Protein AF-A0A3D3KPY4-F1 (afdb_monomer_lite)

Radius of gyration: 39.37 Å; chains: 1; bounding box: 107×119×113 Å

Structure (mmCIF, N/CA/C/O backbone):
data_AF-A0A3D3KPY4-F1
#
_entry.id   AF-A0A3D3KPY4-F1
#
loop_
_atom_site.group_PDB
_atom_site.id
_atom_site.type_symbol
_atom_site.label_atom_id
_atom_site.label_alt_id
_atom_site.label_comp_id
_atom_site.label_asym_id
_atom_site.label_entity_id
_atom_site.label_seq_id
_atom_site.pdbx_PDB_ins_code
_atom_site.Cartn_x
_atom_site.Cartn_y
_atom_site.Cartn_z
_atom_site.occupancy
_atom_site.B_iso_or_equiv
_atom_site.auth_seq_id
_atom_site.auth_comp_id
_atom_site.auth_asym_id
_atom_site.auth_atom_id
_atom_site.pdbx_PDB_model_num
ATOM 1 N N . MET A 1 1 ? 27.416 -56.867 3.675 1.00 50.78 1 MET A N 1
ATOM 2 C CA . MET A 1 1 ? 26.760 -55.703 4.321 1.00 50.78 1 MET A CA 1
ATOM 3 C C . MET A 1 1 ? 26.335 -55.947 5.773 1.00 50.78 1 MET A C 1
ATOM 5 O O . MET A 1 1 ? 26.102 -54.966 6.462 1.00 50.78 1 MET A O 1
ATOM 9 N N . GLY A 1 2 ? 26.289 -57.195 6.271 1.00 56.84 2 GLY A N 1
ATOM 10 C CA . GLY A 1 2 ? 25.940 -57.495 7.674 1.00 56.84 2 GLY A CA 1
ATOM 11 C C . GLY A 1 2 ? 26.934 -57.011 8.744 1.00 56.84 2 GLY A C 1
ATOM 12 O O . GLY A 1 2 ? 26.552 -56.925 9.901 1.00 56.84 2 GLY A O 1
ATOM 13 N N . ASN A 1 3 ? 28.162 -56.627 8.363 1.00 61.09 3 ASN A N 1
ATOM 14 C CA . ASN A 1 3 ? 29.225 -56.202 9.293 1.00 61.09 3 ASN A CA 1
ATOM 15 C C . ASN A 1 3 ? 29.477 -54.677 9.312 1.00 61.09 3 ASN A C 1
ATOM 17 O O . ASN A 1 3 ? 30.457 -54.229 9.901 1.00 61.09 3 ASN A O 1
ATOM 21 N N . LEU A 1 4 ? 28.646 -53.869 8.639 1.00 66.38 4 LEU A N 1
ATOM 22 C CA . LEU A 1 4 ? 28.768 -52.403 8.629 1.00 66.38 4 LEU A CA 1
ATOM 23 C C . LEU A 1 4 ? 27.660 -51.794 9.497 1.00 66.38 4 LEU A C 1
ATOM 25 O O . LEU A 1 4 ? 26.483 -52.061 9.259 1.00 66.38 4 LEU A O 1
ATOM 29 N N . SER A 1 5 ? 28.025 -50.963 10.476 1.00 73.31 5 SER A N 1
ATOM 30 C CA . SER A 1 5 ? 27.090 -50.242 11.351 1.00 73.31 5 SER A CA 1
ATOM 31 C C . SER A 1 5 ? 27.294 -48.722 11.273 1.00 73.31 5 SER A C 1
ATOM 33 O O . SER A 1 5 ? 28.381 -48.237 10.945 1.00 73.31 5 SER A O 1
ATOM 35 N N . GLY A 1 6 ? 26.219 -47.969 11.538 1.00 79.56 6 GLY A N 1
ATOM 36 C CA . GLY A 1 6 ? 26.212 -46.501 11.564 1.00 79.56 6 GLY A CA 1
ATOM 37 C C . GLY A 1 6 ? 26.577 -45.845 10.226 1.00 79.56 6 GLY A C 1
ATOM 38 O O . GLY A 1 6 ? 26.219 -46.340 9.158 1.00 79.56 6 GLY A O 1
ATOM 39 N N . VAL A 1 7 ? 27.351 -44.759 10.289 1.00 80.38 7 VAL A N 1
ATOM 40 C CA . VAL A 1 7 ? 27.726 -43.899 9.147 1.00 80.38 7 VAL A CA 1
ATOM 41 C C . VAL A 1 7 ? 28.327 -44.683 7.974 1.00 80.38 7 VAL A C 1
ATOM 43 O O . VAL A 1 7 ? 28.003 -44.422 6.820 1.00 80.38 7 VAL A O 1
ATOM 46 N N . LYS A 1 8 ? 29.147 -45.710 8.246 1.00 82.38 8 LYS A N 1
ATOM 47 C CA . LYS A 1 8 ? 29.766 -46.533 7.189 1.00 82.38 8 LYS A CA 1
ATOM 48 C C . LYS A 1 8 ? 28.735 -47.318 6.377 1.00 82.38 8 LYS A C 1
ATOM 50 O O . LYS A 1 8 ? 28.946 -47.564 5.191 1.00 82.38 8 LYS A O 1
ATOM 55 N N . LYS A 1 9 ? 27.635 -47.734 7.011 1.00 84.38 9 LYS A N 1
ATOM 56 C CA . LYS A 1 9 ? 26.520 -48.398 6.332 1.00 84.38 9 LYS A CA 1
ATOM 57 C C . LYS A 1 9 ? 25.753 -47.395 5.476 1.00 84.38 9 LYS A C 1
ATOM 59 O O . LYS A 1 9 ? 25.449 -47.716 4.333 1.00 84.38 9 LYS A O 1
ATOM 64 N N . ASP A 1 10 ? 25.504 -46.193 5.984 1.00 83.56 10 ASP A N 1
ATOM 65 C CA . ASP A 1 10 ? 24.803 -45.143 5.238 1.00 83.56 10 ASP A CA 1
ATOM 66 C C . ASP A 1 10 ? 25.593 -44.686 4.009 1.00 83.56 10 ASP A C 1
ATOM 68 O O . ASP A 1 10 ? 25.024 -44.543 2.925 1.00 83.56 10 ASP A O 1
ATOM 72 N N . ASP A 1 11 ? 26.911 -44.532 4.132 1.00 86.06 11 ASP A N 1
ATOM 73 C CA . ASP A 1 11 ? 27.778 -44.196 3.002 1.00 86.06 11 ASP A CA 1
ATOM 74 C C . ASP A 1 11 ? 27.837 -45.332 1.977 1.00 86.06 11 ASP A C 1
ATOM 76 O O . ASP A 1 11 ? 27.715 -45.080 0.776 1.00 86.06 11 ASP A O 1
ATOM 80 N N . ALA A 1 12 ? 27.922 -46.588 2.428 1.00 86.44 12 ALA A N 1
ATOM 81 C CA . ALA A 1 12 ? 27.832 -47.746 1.542 1.00 86.44 12 ALA A CA 1
ATOM 82 C C . ALA A 1 12 ? 26.468 -47.816 0.829 1.00 86.44 12 ALA A C 1
ATOM 84 O O . ALA A 1 12 ? 26.412 -48.102 -0.365 1.00 86.44 12 ALA A O 1
ATOM 85 N N . ILE A 1 13 ? 25.365 -47.500 1.516 1.00 87.69 13 ILE A N 1
ATOM 86 C CA . ILE A 1 13 ? 24.021 -47.426 0.923 1.00 87.69 13 ILE A CA 1
ATOM 87 C C . ILE A 1 13 ? 23.951 -46.309 -0.125 1.00 87.69 13 ILE A C 1
ATOM 89 O O . ILE A 1 13 ? 23.432 -46.542 -1.218 1.00 87.69 13 ILE A O 1
ATOM 93 N N . LYS A 1 14 ? 24.497 -45.117 0.157 1.00 87.56 14 LYS A N 1
ATOM 94 C CA . LYS A 1 14 ? 24.577 -44.017 -0.820 1.00 87.56 14 LYS A CA 1
ATOM 95 C C . LYS A 1 14 ? 25.381 -44.433 -2.051 1.00 87.56 14 LYS A C 1
ATOM 97 O O . LYS A 1 14 ? 24.910 -44.240 -3.169 1.00 87.56 14 LYS A O 1
ATOM 102 N N . GLN A 1 15 ? 26.550 -45.047 -1.862 1.00 86.25 15 GLN A N 1
ATOM 103 C CA . GLN A 1 15 ? 27.388 -45.549 -2.957 1.00 86.25 15 GLN A CA 1
ATOM 104 C C . GLN A 1 15 ? 26.656 -46.597 -3.798 1.00 86.25 15 GLN A C 1
ATOM 106 O O . GLN A 1 15 ? 26.613 -46.479 -5.020 1.00 86.25 15 GLN A O 1
ATOM 111 N N . ILE A 1 16 ? 26.018 -47.581 -3.157 1.00 89.38 16 ILE A N 1
ATOM 112 C CA . ILE A 1 16 ? 25.220 -48.602 -3.845 1.00 89.38 16 ILE A CA 1
ATOM 113 C C . ILE A 1 16 ? 24.076 -47.958 -4.622 1.00 89.38 16 ILE A C 1
ATOM 115 O O . ILE A 1 16 ? 23.809 -48.379 -5.742 1.00 89.38 16 ILE A O 1
ATOM 119 N N . LYS A 1 17 ? 23.420 -46.928 -4.077 1.00 88.88 17 LYS A N 1
ATOM 120 C CA . LYS A 1 17 ? 22.360 -46.201 -4.782 1.00 88.88 17 LYS A CA 1
ATOM 121 C C . LYS A 1 17 ? 22.884 -45.572 -6.077 1.00 88.88 17 LYS A C 1
ATOM 123 O O . LYS A 1 17 ? 22.259 -45.763 -7.114 1.00 88.88 17 LYS A O 1
ATOM 128 N N . TYR A 1 18 ? 24.040 -44.903 -6.047 1.00 85.56 18 TYR A N 1
ATOM 129 C CA . TYR A 1 18 ? 24.665 -44.349 -7.257 1.00 85.56 18 TYR A CA 1
ATOM 130 C C . TYR A 1 18 ? 25.066 -45.439 -8.259 1.00 85.56 18 TYR A C 1
ATOM 132 O O . TYR A 1 18 ? 24.724 -45.347 -9.435 1.00 85.56 18 TYR A O 1
ATOM 140 N N . LEU A 1 19 ? 25.730 -46.502 -7.797 1.00 86.81 19 LEU A N 1
ATOM 141 C CA . LEU A 1 19 ? 26.152 -47.617 -8.652 1.00 86.81 19 LEU A CA 1
ATOM 142 C C . LEU A 1 19 ? 24.960 -48.356 -9.272 1.00 86.81 19 LEU A C 1
ATOM 144 O O . LEU A 1 19 ? 25.022 -48.773 -10.426 1.00 86.81 19 LEU A O 1
ATOM 148 N N . LYS A 1 20 ? 23.861 -48.498 -8.525 1.00 89.06 20 LYS A N 1
ATOM 149 C CA . LYS A 1 20 ? 22.618 -49.100 -9.007 1.00 89.06 20 LYS A CA 1
ATOM 150 C C . LYS A 1 20 ? 21.984 -48.247 -10.103 1.00 89.06 20 LYS A C 1
ATOM 152 O O . LYS A 1 20 ? 21.633 -48.801 -11.134 1.00 89.06 20 LYS A O 1
ATOM 157 N N . VAL A 1 21 ? 21.927 -46.925 -9.927 1.00 88.94 21 VAL A N 1
ATOM 158 C CA . VAL A 1 21 ? 21.431 -45.997 -10.959 1.00 88.94 21 VAL A CA 1
ATOM 159 C C . VAL A 1 21 ? 22.295 -46.056 -12.224 1.00 88.94 21 VAL A C 1
ATOM 161 O O . VAL A 1 21 ? 21.749 -46.107 -13.323 1.00 88.94 21 VAL A O 1
ATOM 164 N N . LEU A 1 22 ? 23.626 -46.116 -12.100 1.00 87.94 22 LEU A N 1
ATOM 165 C CA . LEU A 1 22 ? 24.526 -46.284 -13.254 1.00 87.94 22 LEU A CA 1
ATOM 166 C C . LEU A 1 22 ? 24.280 -47.616 -13.978 1.00 87.94 22 LEU A C 1
ATOM 168 O O . LEU A 1 22 ? 24.180 -47.654 -15.200 1.00 87.94 22 LEU A O 1
ATOM 172 N N . LYS A 1 23 ? 24.105 -48.704 -13.219 1.00 87.31 23 LYS A N 1
ATOM 173 C CA . LYS A 1 23 ? 23.805 -50.026 -13.780 1.00 87.31 23 LYS A CA 1
ATOM 174 C C . LYS A 1 23 ? 22.441 -50.071 -14.478 1.00 87.31 23 LYS A C 1
ATOM 176 O O . LYS A 1 23 ? 22.338 -50.665 -15.543 1.00 87.31 23 LYS A O 1
ATOM 181 N N . GLU A 1 24 ? 21.409 -49.470 -13.885 1.00 91.94 24 GLU A N 1
ATOM 182 C CA . GLU A 1 24 ? 20.047 -49.420 -14.440 1.00 91.94 24 GLU A CA 1
ATOM 183 C C . GLU A 1 24 ? 19.949 -48.516 -15.676 1.00 91.94 24 GLU A C 1
ATOM 185 O O . GLU A 1 24 ? 19.196 -48.824 -16.593 1.00 91.94 24 GLU A O 1
ATOM 190 N N . SER A 1 25 ? 20.722 -47.427 -15.723 1.00 87.19 25 SER A N 1
ATOM 191 C CA . SER A 1 25 ? 20.768 -46.511 -16.873 1.00 87.19 25 SER A CA 1
ATOM 192 C C . SER A 1 25 ? 21.656 -46.995 -18.023 1.00 87.19 25 SER A C 1
ATOM 194 O O . SER A 1 25 ? 21.570 -46.444 -19.116 1.00 87.19 25 SER A O 1
ATOM 196 N N . GLY A 1 26 ? 22.498 -48.012 -17.803 1.00 88.75 26 GLY A N 1
ATOM 197 C CA . GLY A 1 26 ? 23.420 -48.534 -18.817 1.00 88.75 26 GLY A CA 1
ATOM 198 C C . GLY A 1 26 ? 24.571 -47.584 -19.175 1.00 88.75 26 GLY A C 1
ATOM 199 O O . GLY A 1 26 ? 25.239 -47.809 -20.179 1.00 88.75 26 GLY A O 1
ATOM 200 N N . ILE A 1 27 ? 24.805 -46.537 -18.376 1.00 86.62 27 ILE A N 1
ATOM 201 C CA . ILE A 1 27 ? 25.825 -45.508 -18.622 1.00 86.62 27 ILE A CA 1
ATOM 202 C C . ILE A 1 27 ? 27.117 -45.898 -17.900 1.00 86.62 27 ILE A C 1
ATOM 204 O O . ILE A 1 27 ? 27.105 -46.238 -16.711 1.00 86.62 27 ILE A O 1
ATOM 208 N N . THR A 1 28 ? 28.255 -45.829 -18.590 1.00 84.19 28 THR A N 1
ATOM 209 C CA . THR A 1 28 ? 29.552 -46.083 -17.950 1.00 84.19 28 THR A CA 1
ATOM 210 C C . THR A 1 28 ? 29.951 -44.922 -17.022 1.00 84.19 28 THR A C 1
ATOM 212 O O . THR A 1 28 ? 29.593 -43.770 -17.269 1.00 84.19 28 THR A O 1
ATOM 215 N N . PRO A 1 29 ? 30.743 -45.152 -15.954 1.00 79.94 29 PRO A N 1
ATOM 216 C CA . PRO A 1 29 ? 31.207 -44.064 -15.085 1.00 79.94 29 PRO A CA 1
ATOM 217 C C . PRO A 1 29 ? 31.984 -42.967 -15.829 1.00 79.94 29 PRO A C 1
ATOM 219 O O . PRO A 1 29 ? 31.914 -41.800 -15.450 1.00 79.94 29 PRO A O 1
ATOM 222 N N . ALA A 1 30 ? 32.706 -43.330 -16.894 1.00 80.62 30 ALA A N 1
ATOM 223 C CA . ALA A 1 30 ? 33.403 -42.368 -17.738 1.00 80.62 30 ALA A CA 1
ATOM 224 C C . ALA A 1 30 ? 32.407 -41.437 -18.444 1.00 80.62 30 ALA A C 1
ATOM 226 O O . ALA A 1 30 ? 32.549 -40.222 -18.356 1.00 80.62 30 ALA A O 1
ATOM 227 N N . GLU A 1 31 ? 31.358 -41.980 -19.058 1.00 80.38 31 GLU A N 1
ATOM 228 C CA . GLU A 1 31 ? 30.311 -41.186 -19.718 1.00 80.38 31 GLU A CA 1
ATOM 229 C C . GLU A 1 31 ? 29.496 -40.339 -18.730 1.00 80.38 31 GLU A C 1
ATOM 231 O O . GLU A 1 31 ? 29.083 -39.233 -19.063 1.00 80.38 31 GLU A O 1
ATOM 236 N N . ALA A 1 32 ? 29.285 -40.825 -17.503 1.00 78.12 32 ALA A N 1
ATOM 237 C CA . ALA A 1 32 ? 28.490 -40.118 -16.499 1.00 78.12 32 ALA A CA 1
ATOM 238 C C . ALA A 1 32 ? 29.216 -38.915 -15.868 1.00 78.12 32 ALA A C 1
ATOM 240 O O . ALA A 1 32 ? 28.572 -37.926 -15.513 1.00 78.12 32 ALA A O 1
ATOM 241 N N . TYR A 1 33 ? 30.539 -39.001 -15.683 1.00 80.25 33 TYR A N 1
ATOM 242 C CA . TYR A 1 33 ? 31.307 -38.021 -14.901 1.00 80.25 33 TYR A CA 1
ATOM 243 C C . TYR A 1 33 ? 32.372 -37.260 -15.695 1.00 80.25 33 TYR A C 1
ATOM 245 O O . TYR A 1 33 ? 32.987 -36.343 -15.146 1.00 80.25 33 TYR A O 1
ATOM 253 N N . THR A 1 34 ? 32.599 -37.598 -16.968 1.00 82.88 34 THR A N 1
ATOM 254 C CA . THR A 1 34 ? 33.499 -36.841 -17.849 1.00 82.88 34 THR A CA 1
ATOM 255 C C . THR A 1 34 ? 32.706 -36.106 -18.923 1.00 82.88 34 THR A C 1
ATOM 257 O O . THR A 1 34 ? 31.757 -36.636 -19.490 1.00 82.88 34 THR A O 1
ATOM 260 N N . ILE A 1 35 ? 33.083 -34.855 -19.189 1.00 82.44 35 ILE A N 1
ATOM 261 C CA . ILE A 1 35 ? 32.440 -34.014 -20.201 1.00 82.44 35 ILE A CA 1
ATOM 262 C C . ILE A 1 35 ? 33.468 -33.760 -21.295 1.00 82.44 35 ILE A C 1
ATOM 264 O O . ILE A 1 35 ? 34.447 -33.054 -21.066 1.00 82.44 35 ILE A O 1
ATOM 268 N N . GLN A 1 36 ? 33.242 -34.339 -22.474 1.00 83.62 36 GLN A N 1
ATOM 269 C CA . GLN A 1 36 ? 34.074 -34.086 -23.655 1.00 83.62 36 GLN A CA 1
ATOM 270 C C . GLN A 1 36 ? 33.631 -32.822 -24.404 1.00 83.62 36 GLN A C 1
ATOM 272 O O . GLN A 1 36 ? 34.466 -32.055 -24.872 1.00 83.62 36 GLN A O 1
ATOM 277 N N . TYR A 1 37 ? 32.320 -32.572 -24.471 1.00 86.69 37 TYR A N 1
ATOM 278 C CA . TYR A 1 37 ? 31.736 -31.419 -25.157 1.00 86.69 37 TYR A CA 1
ATOM 279 C C . TYR A 1 37 ? 30.902 -30.594 -24.179 1.00 86.69 37 TYR A C 1
ATOM 281 O O . TYR A 1 37 ? 29.926 -31.086 -23.612 1.00 86.69 37 TYR A O 1
ATOM 289 N N . LEU A 1 38 ? 31.282 -29.331 -23.980 1.00 88.62 38 LEU A N 1
ATOM 290 C CA . LEU A 1 38 ? 30.554 -28.406 -23.115 1.00 88.62 38 LEU A CA 1
ATOM 291 C C . LEU A 1 38 ? 29.446 -27.695 -23.918 1.00 88.62 38 LEU A C 1
ATOM 293 O O . LEU A 1 38 ? 29.766 -26.918 -24.821 1.00 88.62 38 LEU A O 1
ATOM 297 N N . PRO A 1 39 ? 28.154 -27.909 -23.609 1.00 90.12 39 PRO A N 1
ATOM 298 C CA . PRO A 1 39 ? 27.071 -27.217 -24.300 1.00 90.12 39 PRO A CA 1
ATOM 299 C C . PRO A 1 39 ? 27.064 -25.723 -23.955 1.00 90.12 39 PRO A C 1
ATOM 301 O O . PRO A 1 39 ? 27.183 -25.345 -22.790 1.00 90.12 39 PRO A O 1
ATOM 304 N N . VAL A 1 40 ? 26.867 -24.870 -24.965 1.00 90.50 40 VAL A N 1
ATOM 305 C CA . VAL A 1 40 ? 26.753 -23.414 -24.793 1.00 90.50 40 VAL A CA 1
ATOM 306 C C . VAL A 1 40 ? 25.292 -22.994 -24.930 1.00 90.50 40 VAL A C 1
ATOM 308 O O . VAL A 1 40 ? 24.673 -23.203 -25.971 1.00 90.50 40 VAL A O 1
ATOM 311 N N . ILE A 1 41 ? 24.732 -22.364 -23.893 1.00 90.44 41 ILE A N 1
ATOM 312 C CA . ILE A 1 41 ? 23.328 -21.920 -23.917 1.00 90.44 41 ILE A CA 1
ATOM 313 C C . ILE A 1 41 ? 23.082 -20.829 -24.987 1.00 90.44 41 ILE A C 1
ATOM 315 O O . ILE A 1 41 ? 23.979 -20.014 -25.252 1.00 90.44 41 ILE A O 1
ATOM 319 N N . PRO A 1 42 ? 21.873 -20.757 -25.585 1.00 90.69 42 PRO A N 1
ATOM 320 C CA . PRO A 1 42 ? 21.553 -19.748 -26.593 1.00 90.69 42 PRO A CA 1
ATOM 321 C C . PRO A 1 42 ? 21.745 -18.305 -26.090 1.00 90.69 42 PRO A C 1
ATOM 323 O O . PRO A 1 42 ? 21.438 -18.023 -24.927 1.00 90.69 42 PRO A O 1
ATOM 326 N N . PRO A 1 43 ? 22.174 -17.360 -26.955 1.00 85.81 43 PRO A N 1
ATOM 327 C CA . PRO A 1 43 ? 22.393 -15.957 -26.585 1.00 85.81 43 PRO A CA 1
ATOM 328 C C . PRO A 1 43 ? 21.196 -15.263 -25.918 1.00 85.81 43 PRO A C 1
ATOM 330 O O . PRO A 1 43 ? 21.402 -14.390 -25.081 1.00 85.81 43 PRO A O 1
ATOM 333 N N . LEU A 1 44 ? 19.960 -15.682 -26.219 1.00 82.94 44 LEU A N 1
ATOM 334 C CA . LEU A 1 44 ? 18.734 -15.147 -25.608 1.00 82.94 44 LEU A CA 1
ATOM 335 C C . LEU A 1 44 ? 18.729 -15.258 -24.071 1.00 82.94 44 LEU A C 1
ATOM 337 O O . LEU A 1 44 ? 18.192 -14.389 -23.390 1.00 82.94 44 LEU A O 1
ATOM 341 N N . PHE A 1 45 ? 19.360 -16.299 -23.520 1.00 80.94 45 PHE A N 1
ATOM 342 C CA . PHE A 1 45 ? 19.463 -16.530 -22.073 1.00 80.94 45 PHE A CA 1
ATOM 343 C C . PHE A 1 45 ? 20.726 -15.919 -21.449 1.00 80.94 45 PHE A C 1
ATOM 345 O O . PHE A 1 45 ? 20.878 -15.919 -20.229 1.00 80.94 45 PHE A O 1
ATOM 352 N N . ARG A 1 46 ? 21.627 -15.378 -22.276 1.00 84.25 46 ARG A N 1
ATOM 353 C CA . ARG A 1 46 ? 22.855 -14.676 -21.872 1.00 84.25 46 ARG A CA 1
ATOM 354 C C . ARG A 1 46 ? 23.027 -13.368 -22.666 1.00 84.25 46 ARG A C 1
ATOM 356 O O . ARG A 1 46 ? 24.062 -13.171 -23.309 1.00 84.25 46 ARG A O 1
ATOM 363 N N . PRO A 1 47 ? 22.019 -12.478 -22.660 1.00 80.75 47 PRO A N 1
ATOM 364 C CA . PRO A 1 47 ? 22.028 -11.289 -23.498 1.00 80.75 47 PRO A CA 1
ATOM 365 C C . PRO A 1 47 ? 23.164 -10.342 -23.102 1.00 80.75 47 PRO A C 1
ATOM 367 O O . PRO A 1 47 ? 23.536 -10.228 -21.931 1.00 80.75 47 PRO A O 1
ATOM 370 N N . ILE A 1 48 ? 23.717 -9.666 -24.104 1.00 83.12 48 ILE A N 1
ATOM 371 C CA . ILE A 1 48 ? 24.690 -8.593 -23.928 1.00 83.12 48 ILE A CA 1
ATOM 372 C C . ILE A 1 48 ? 23.946 -7.303 -24.223 1.00 83.12 48 ILE A C 1
ATOM 374 O O . ILE A 1 48 ? 23.455 -7.111 -25.334 1.00 83.12 48 ILE A O 1
ATOM 378 N N . TYR A 1 49 ? 23.843 -6.442 -23.217 1.00 79.75 49 TYR A N 1
ATOM 379 C CA . TYR A 1 49 ? 23.170 -5.163 -23.370 1.00 79.75 49 TYR A CA 1
ATOM 380 C C . TYR A 1 49 ? 24.219 -4.074 -23.565 1.00 79.75 49 TYR A C 1
ATOM 382 O O . TYR A 1 49 ? 25.123 -3.953 -22.733 1.00 79.75 49 TYR A O 1
ATOM 390 N N . PRO A 1 50 ? 24.137 -3.267 -24.629 1.00 78.69 50 PRO A N 1
ATOM 391 C CA . PRO A 1 50 ? 24.927 -2.051 -24.686 1.00 78.69 50 PRO A CA 1
ATOM 392 C C . PRO A 1 50 ? 24.469 -1.140 -23.541 1.00 78.69 50 PRO A C 1
ATOM 394 O O . PRO A 1 50 ? 23.278 -0.861 -23.396 1.00 78.69 50 PRO A O 1
ATOM 397 N N . THR A 1 51 ? 25.400 -0.700 -22.695 1.00 63.41 51 THR A N 1
ATOM 398 C CA . THR A 1 51 ? 25.115 0.414 -21.782 1.00 63.41 51 THR A CA 1
ATOM 399 C C . THR A 1 51 ? 25.069 1.679 -22.644 1.00 63.41 51 THR A C 1
ATOM 401 O O . THR A 1 51 ? 25.709 1.718 -23.690 1.00 63.41 51 THR A O 1
ATOM 404 N N . GLY A 1 52 ? 24.291 2.697 -22.267 1.00 54.91 52 GLY A N 1
ATOM 405 C CA . GLY A 1 52 ? 23.982 3.863 -23.119 1.00 54.91 52 GLY A CA 1
ATOM 406 C C . GLY A 1 52 ? 25.174 4.658 -23.691 1.00 54.91 52 GLY A C 1
ATOM 407 O O . GLY A 1 52 ? 24.958 5.508 -24.562 1.00 54.91 52 GLY A O 1
ATOM 408 N N . ASP A 1 53 ? 26.401 4.359 -23.256 1.00 51.78 53 ASP A N 1
ATOM 409 C CA . ASP A 1 53 ? 27.659 4.778 -23.867 1.00 51.78 53 ASP A CA 1
ATOM 410 C C . ASP A 1 53 ? 28.273 3.605 -24.644 1.00 51.78 53 ASP A C 1
ATOM 412 O O . ASP A 1 53 ? 28.599 2.568 -24.064 1.00 51.78 53 ASP A O 1
ATOM 416 N N . ASN A 1 54 ? 28.481 3.784 -25.954 1.00 53.75 54 ASN A N 1
ATOM 417 C CA . ASN A 1 54 ? 29.007 2.781 -26.900 1.00 53.75 54 ASN A CA 1
ATOM 418 C C . ASN A 1 54 ? 30.354 2.128 -26.502 1.00 53.75 54 ASN A C 1
ATOM 420 O O . ASN A 1 54 ? 30.835 1.251 -27.215 1.00 53.75 54 ASN A O 1
ATOM 424 N N . SER A 1 55 ? 30.980 2.547 -25.403 1.00 59.69 55 SER A N 1
ATOM 425 C CA . SER A 1 55 ? 32.224 1.993 -24.872 1.00 59.69 55 SER A CA 1
ATOM 426 C C . SER A 1 55 ? 32.030 0.838 -23.881 1.00 59.69 55 SER A C 1
ATOM 428 O O . SER A 1 55 ? 32.927 0.006 -23.774 1.00 59.69 55 SER A O 1
ATOM 430 N N . ASN A 1 56 ? 30.888 0.736 -23.183 1.00 61.25 56 ASN A N 1
ATOM 431 C CA . ASN A 1 56 ? 30.697 -0.252 -22.114 1.00 61.25 56 ASN A CA 1
ATOM 432 C C . ASN A 1 56 ? 29.503 -1.178 -22.383 1.00 61.25 56 ASN A C 1
ATOM 434 O O . ASN A 1 56 ? 28.339 -0.794 -22.276 1.00 61.25 56 ASN A O 1
ATOM 438 N N . MET A 1 57 ? 29.783 -2.450 -22.668 1.00 76.62 57 MET A N 1
ATOM 439 C CA . MET A 1 57 ? 28.764 -3.497 -22.772 1.00 76.62 57 MET A CA 1
ATOM 440 C C . MET A 1 57 ? 28.523 -4.143 -21.407 1.00 76.62 57 MET A C 1
ATOM 442 O O . MET A 1 57 ? 29.459 -4.612 -20.758 1.00 76.62 57 MET A O 1
ATOM 446 N N . ARG A 1 58 ? 27.260 -4.223 -20.981 1.00 76.62 58 ARG A N 1
ATOM 447 C CA . ARG A 1 58 ? 26.864 -5.038 -19.834 1.00 76.62 58 ARG A CA 1
ATOM 448 C C . ARG A 1 58 ? 26.741 -6.485 -20.296 1.00 76.62 58 ARG A C 1
ATOM 450 O O . ARG A 1 58 ? 25.746 -6.900 -20.888 1.00 76.62 58 ARG A O 1
ATOM 457 N N . VAL A 1 59 ? 27.800 -7.237 -20.038 1.00 81.69 59 VAL A N 1
ATOM 458 C CA . VAL A 1 59 ? 27.908 -8.662 -20.346 1.00 81.69 59 VAL A CA 1
ATOM 459 C C . VAL A 1 59 ? 27.467 -9.455 -19.118 1.00 81.69 59 VAL A C 1
ATOM 461 O O . VAL A 1 59 ? 27.984 -9.225 -18.028 1.00 81.69 59 VAL A O 1
ATOM 464 N N . GLY A 1 60 ? 26.511 -10.374 -19.279 1.00 80.62 60 GLY A N 1
ATOM 465 C CA . GLY A 1 60 ? 26.088 -11.251 -18.182 1.00 80.62 60 GLY A CA 1
ATOM 466 C C . GLY A 1 60 ? 27.223 -12.143 -17.659 1.00 80.62 60 GLY A C 1
ATOM 467 O O . GLY A 1 60 ? 28.079 -12.574 -18.430 1.00 80.62 60 GLY A O 1
ATOM 468 N N . ASP A 1 61 ? 27.201 -12.462 -16.366 1.00 85.69 61 ASP A N 1
ATOM 469 C CA . ASP A 1 61 ? 28.257 -13.218 -15.669 1.00 85.69 61 ASP A CA 1
ATOM 470 C C . ASP A 1 61 ? 28.619 -14.543 -16.356 1.00 85.69 61 ASP A C 1
ATOM 472 O O . ASP A 1 61 ? 29.793 -14.858 -16.544 1.00 85.69 61 ASP A O 1
ATOM 476 N N . ILE A 1 62 ? 27.607 -15.268 -16.837 1.00 88.88 62 ILE A N 1
ATOM 477 C CA . ILE A 1 62 ? 27.764 -16.539 -17.555 1.00 88.88 62 ILE A CA 1
ATOM 478 C C . ILE A 1 62 ? 28.609 -16.374 -18.833 1.00 88.88 62 ILE A C 1
ATOM 480 O O . ILE A 1 62 ? 29.415 -17.245 -19.148 1.00 88.88 62 ILE A O 1
ATOM 484 N N . ASN A 1 63 ? 28.479 -15.259 -19.564 1.00 90.31 63 ASN A N 1
ATOM 485 C CA . ASN A 1 63 ? 29.308 -15.000 -20.751 1.00 90.31 63 ASN A CA 1
ATOM 486 C C . ASN A 1 63 ? 30.786 -14.807 -20.375 1.00 90.31 63 ASN A C 1
ATOM 488 O O . ASN A 1 63 ? 31.662 -15.251 -21.115 1.00 90.31 63 ASN A O 1
ATOM 492 N N . ASN A 1 64 ? 31.070 -14.171 -19.233 1.00 88.50 64 ASN A N 1
ATOM 493 C CA . ASN A 1 64 ? 32.442 -13.997 -18.752 1.00 88.50 64 ASN A CA 1
ATOM 494 C C . ASN A 1 64 ? 33.060 -15.339 -18.331 1.00 88.50 64 ASN A C 1
ATOM 496 O O . ASN A 1 64 ? 34.229 -15.586 -18.620 1.00 88.50 64 ASN A O 1
ATOM 500 N N . LEU A 1 65 ? 32.269 -16.226 -17.722 1.00 89.94 65 LEU A N 1
ATOM 501 C CA . LEU A 1 65 ? 32.700 -17.581 -17.367 1.00 89.94 65 LEU A CA 1
ATOM 502 C C . LEU A 1 65 ? 32.934 -18.454 -18.609 1.00 89.94 65 LEU A C 1
ATOM 504 O O . LEU A 1 65 ? 33.964 -19.117 -18.698 1.00 89.94 65 LEU A O 1
ATOM 508 N N . TYR A 1 66 ? 32.053 -18.395 -19.615 1.00 92.06 66 TYR A N 1
ATOM 509 C CA . TYR A 1 66 ? 32.303 -19.059 -20.902 1.00 92.06 66 TYR A CA 1
ATOM 510 C C . TYR A 1 66 ? 33.585 -18.556 -21.562 1.00 92.06 66 TYR A C 1
ATOM 512 O O . TYR A 1 66 ? 34.376 -19.362 -22.043 1.00 92.06 66 TYR A O 1
ATOM 520 N N . LYS A 1 67 ? 33.822 -17.239 -21.550 1.00 89.38 67 LYS A N 1
ATOM 521 C CA . LYS A 1 67 ? 35.056 -16.651 -22.080 1.00 89.38 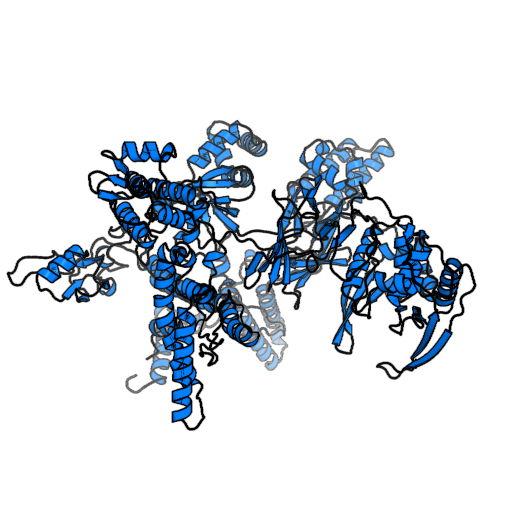67 LYS A CA 1
ATOM 522 C C . LYS A 1 67 ? 36.295 -17.218 -21.382 1.00 89.38 67 LYS A C 1
ATOM 524 O O . LYS A 1 67 ? 37.260 -17.534 -22.063 1.00 89.38 67 LYS A O 1
ATOM 529 N N . GLN A 1 68 ? 36.272 -17.369 -20.056 1.00 87.31 68 GLN A N 1
ATOM 530 C CA . GLN A 1 68 ? 37.388 -17.971 -19.314 1.00 87.31 68 GLN A CA 1
ATOM 531 C C . GLN A 1 68 ? 37.635 -19.421 -19.738 1.00 87.31 68 GLN A C 1
ATOM 533 O O . GLN A 1 68 ? 38.768 -19.769 -20.047 1.00 87.31 68 GLN A O 1
ATOM 538 N N . VAL A 1 69 ? 36.583 -20.243 -19.818 1.00 90.12 69 VAL A N 1
ATOM 539 C CA . VAL A 1 69 ? 36.707 -21.644 -20.255 1.00 90.12 69 VAL A CA 1
ATOM 540 C C . VAL A 1 69 ? 37.292 -21.736 -21.665 1.00 90.12 69 VAL A C 1
ATOM 542 O O . VAL A 1 69 ? 38.194 -22.535 -21.893 1.00 90.12 69 VAL A O 1
ATOM 545 N N . ILE A 1 70 ? 36.818 -20.901 -22.596 1.00 90.38 70 ILE A N 1
ATOM 546 C CA . ILE A 1 70 ? 37.305 -20.883 -23.982 1.00 90.38 70 ILE A CA 1
ATOM 547 C C . ILE A 1 70 ? 38.787 -20.501 -24.033 1.00 90.38 70 ILE A C 1
ATOM 549 O O . ILE A 1 70 ? 39.562 -21.219 -24.652 1.00 90.38 70 ILE A O 1
ATOM 553 N N . LEU A 1 71 ? 39.194 -19.433 -23.338 1.00 87.44 71 LEU A N 1
ATOM 554 C CA . LEU A 1 71 ? 40.587 -18.969 -23.339 1.00 87.44 71 LEU A CA 1
ATOM 555 C C . LEU A 1 71 ? 41.554 -20.015 -22.764 1.00 87.44 71 LEU A C 1
ATOM 557 O O . LEU A 1 71 ? 42.620 -20.241 -23.330 1.00 87.44 71 LEU A O 1
ATOM 561 N N . VAL A 1 72 ? 41.178 -20.684 -21.667 1.00 86.19 72 VAL A N 1
ATOM 562 C CA . VAL A 1 72 ? 42.004 -21.753 -21.080 1.00 86.19 72 VAL A CA 1
ATOM 563 C C . VAL A 1 72 ? 42.047 -22.981 -22.000 1.00 86.19 72 VAL A C 1
ATOM 565 O O . VAL A 1 72 ? 43.091 -23.616 -22.134 1.00 86.19 72 VAL A O 1
ATOM 568 N N . ASN A 1 73 ? 40.939 -23.303 -22.676 1.00 87.19 73 ASN A N 1
ATOM 569 C CA . ASN A 1 73 ? 40.876 -24.417 -23.623 1.00 87.19 73 ASN A CA 1
ATOM 570 C C . ASN A 1 73 ? 41.688 -24.160 -24.905 1.00 87.19 73 ASN A C 1
ATOM 572 O O . ASN A 1 73 ? 42.325 -25.077 -25.408 1.00 87.19 73 ASN A O 1
ATOM 576 N N . GLU A 1 74 ? 41.712 -22.926 -25.418 1.00 84.69 74 GLU A N 1
ATOM 577 C CA . GLU A 1 74 ? 42.574 -22.532 -26.545 1.00 84.69 74 GLU A CA 1
ATOM 578 C C . GLU A 1 74 ? 44.064 -22.690 -26.204 1.00 84.69 74 GLU A C 1
ATOM 580 O O . GLU A 1 74 ? 44.840 -23.151 -27.041 1.00 84.69 74 GLU A O 1
ATOM 585 N N . GLY A 1 75 ? 44.454 -22.394 -24.958 1.00 77.31 75 GLY A N 1
ATOM 586 C CA . GLY A 1 75 ? 45.811 -22.634 -24.453 1.00 77.31 75 GLY A CA 1
ATOM 587 C C . GLY A 1 75 ? 46.204 -24.117 -24.374 1.00 77.31 75 GLY A C 1
ATOM 588 O O . GLY A 1 75 ? 47.390 -24.433 -24.343 1.00 77.31 75 GLY A O 1
ATOM 589 N N . LEU A 1 76 ? 45.225 -25.027 -24.388 1.00 76.62 76 LEU A N 1
ATOM 590 C CA . LEU A 1 76 ? 45.407 -26.483 -24.427 1.00 76.62 76 LEU A CA 1
ATOM 591 C C . LEU A 1 76 ? 45.280 -27.064 -25.849 1.00 76.62 76 LEU A C 1
ATOM 593 O O . LEU A 1 76 ? 45.139 -28.274 -25.997 1.00 76.62 76 LEU A O 1
ATOM 597 N N . GLY A 1 77 ? 45.310 -26.235 -26.896 1.00 75.12 77 GLY A N 1
ATOM 598 C CA . GLY A 1 77 ? 45.278 -26.712 -28.279 1.00 75.12 77 GLY A CA 1
ATOM 599 C C . GLY A 1 77 ? 46.533 -27.505 -28.671 1.00 75.12 77 GLY A C 1
ATOM 600 O O . GLY A 1 77 ? 47.646 -27.169 -28.262 1.00 75.12 77 GLY A O 1
ATOM 601 N N . ASP A 1 78 ? 46.363 -28.518 -29.528 1.00 62.41 78 ASP A N 1
ATOM 602 C CA . ASP A 1 78 ? 47.405 -29.496 -29.901 1.00 62.41 78 ASP A CA 1
ATOM 603 C C . ASP A 1 78 ? 48.730 -28.858 -30.361 1.00 62.41 78 ASP A C 1
ATOM 605 O O . ASP A 1 78 ? 49.807 -29.325 -30.007 1.00 62.41 78 ASP A O 1
ATOM 609 N N . LYS A 1 79 ? 48.675 -27.720 -31.068 1.00 61.09 79 LYS A N 1
ATOM 610 C CA . LYS A 1 79 ? 49.868 -27.002 -31.564 1.00 61.09 79 LYS A CA 1
ATOM 611 C C . LYS A 1 79 ? 50.733 -26.362 -30.469 1.00 61.09 79 LYS A C 1
ATOM 613 O O . LYS A 1 79 ? 51.887 -26.040 -30.730 1.00 61.09 79 LYS A O 1
ATOM 618 N N . VAL A 1 80 ? 50.172 -26.114 -29.287 1.00 60.28 80 VAL A N 1
ATOM 619 C CA . VAL A 1 80 ? 50.849 -25.454 -28.156 1.00 60.28 80 VAL A CA 1
ATOM 620 C C . VAL A 1 80 ? 51.365 -26.498 -27.159 1.00 60.28 80 VAL A C 1
ATOM 622 O O . VAL A 1 80 ? 52.426 -26.324 -26.562 1.00 60.28 80 VAL A O 1
ATOM 625 N N . LEU A 1 81 ? 50.659 -27.626 -27.039 1.00 63.84 81 LEU A N 1
ATOM 626 C CA . LEU A 1 81 ? 50.992 -28.728 -26.135 1.00 63.84 81 LEU A CA 1
ATOM 627 C C . LEU A 1 81 ? 52.321 -29.421 -26.470 1.00 63.84 81 LEU A C 1
ATOM 629 O O . LEU A 1 81 ? 53.039 -29.808 -25.550 1.00 63.84 81 LEU A O 1
ATOM 633 N N . ASP A 1 82 ? 52.673 -29.563 -27.747 1.00 66.38 82 ASP A N 1
ATOM 634 C CA . ASP A 1 82 ? 53.891 -30.285 -28.157 1.00 66.38 82 ASP A CA 1
ATOM 635 C C . ASP A 1 82 ? 55.192 -29.592 -27.719 1.00 66.38 82 ASP A C 1
ATOM 637 O O . ASP A 1 82 ? 56.236 -30.233 -27.615 1.00 66.38 82 ASP A O 1
ATOM 641 N N . VAL A 1 83 ? 55.128 -28.294 -27.412 1.00 68.31 83 VAL A N 1
ATOM 642 C CA . VAL A 1 83 ? 56.290 -27.456 -27.067 1.00 68.31 83 VAL A CA 1
ATOM 643 C C . VAL A 1 83 ? 56.319 -27.082 -25.575 1.00 68.31 83 VAL A C 1
ATOM 645 O O . VAL A 1 83 ? 57.277 -26.470 -25.108 1.00 68.31 83 VAL A O 1
ATOM 648 N N . MET A 1 84 ? 55.281 -27.449 -24.810 1.00 72.25 84 MET A N 1
ATOM 649 C CA . MET A 1 84 ? 55.115 -27.069 -23.402 1.00 72.25 84 MET A CA 1
ATOM 650 C C . MET A 1 84 ? 55.624 -28.138 -22.414 1.00 72.25 84 MET A C 1
ATOM 652 O O . MET A 1 84 ? 55.371 -29.332 -22.620 1.00 72.25 84 MET A O 1
ATOM 656 N N . PRO A 1 85 ? 56.255 -27.737 -21.292 1.00 81.56 85 PRO A N 1
ATOM 657 C CA . PRO A 1 85 ? 56.608 -28.639 -20.194 1.00 81.56 85 PRO A CA 1
ATOM 658 C C . PRO A 1 85 ? 55.389 -29.338 -19.568 1.00 81.56 85 PRO A C 1
ATOM 660 O O . PRO A 1 85 ? 54.306 -28.761 -19.446 1.00 81.56 85 PRO A O 1
ATOM 663 N N . ASP A 1 86 ? 55.568 -30.571 -19.086 1.00 80.00 86 ASP A N 1
ATOM 664 C CA . ASP A 1 86 ? 54.471 -31.371 -18.516 1.00 80.00 86 ASP A CA 1
ATOM 665 C C . ASP A 1 86 ? 53.854 -30.772 -17.237 1.00 80.00 86 ASP A C 1
ATOM 667 O O . ASP A 1 86 ? 52.665 -30.975 -16.963 1.00 80.00 86 ASP A O 1
ATOM 671 N N . GLU A 1 87 ? 54.618 -29.989 -16.470 1.00 79.56 87 GLU A N 1
ATOM 672 C CA . GLU A 1 87 ? 54.099 -29.265 -15.302 1.00 79.56 87 GLU A CA 1
ATOM 673 C C . GLU A 1 87 ? 53.109 -28.160 -15.697 1.00 79.56 87 GLU A C 1
ATOM 675 O O . GLU A 1 87 ? 52.042 -28.039 -15.086 1.00 79.56 87 GLU A O 1
ATOM 680 N N . GLU A 1 88 ? 53.400 -27.413 -16.766 1.00 77.19 88 GLU A N 1
ATOM 681 C CA . GLU A 1 88 ? 52.514 -26.370 -17.293 1.00 77.19 88 GLU A CA 1
ATOM 682 C C . GLU A 1 88 ? 51.233 -26.977 -17.875 1.00 77.19 88 GLU A C 1
ATOM 684 O O . GLU A 1 88 ? 50.134 -26.500 -17.580 1.00 77.19 88 GLU A O 1
ATOM 689 N N . LYS A 1 89 ? 51.339 -28.114 -18.580 1.00 79.44 89 LYS A N 1
ATOM 690 C CA . LYS A 1 89 ? 50.169 -28.885 -19.048 1.00 79.44 89 LYS A CA 1
ATOM 691 C C . LYS A 1 89 ? 49.258 -29.292 -17.894 1.00 79.44 89 LYS A C 1
ATOM 693 O O . LYS A 1 89 ? 48.031 -29.207 -17.991 1.00 79.44 89 LYS A O 1
ATOM 698 N N . LYS A 1 90 ? 49.841 -29.761 -16.786 1.00 82.62 90 LYS A N 1
ATOM 699 C CA . LYS A 1 90 ? 49.090 -30.164 -15.590 1.00 82.62 90 LYS A CA 1
ATOM 700 C C . LYS A 1 90 ? 48.427 -28.963 -14.915 1.00 82.62 90 LYS A C 1
ATOM 702 O O . LYS A 1 90 ? 47.298 -29.103 -14.443 1.00 82.62 90 LYS A O 1
ATOM 707 N N . SER A 1 91 ? 49.097 -27.811 -14.896 1.00 83.06 91 SER A N 1
ATOM 708 C CA . SER A 1 91 ? 48.552 -26.552 -14.380 1.00 83.06 91 SER A CA 1
ATOM 709 C C . SER A 1 91 ? 47.333 -26.091 -15.186 1.00 83.06 91 SER A C 1
ATOM 711 O O . SER A 1 91 ? 46.248 -25.951 -14.620 1.00 83.06 91 SER A O 1
ATOM 713 N N . LEU A 1 92 ? 47.460 -25.999 -16.515 1.00 81.81 92 LEU A N 1
ATOM 714 C CA . LEU A 1 92 ? 46.380 -25.585 -17.420 1.00 81.81 92 LEU A CA 1
ATOM 715 C C . LEU A 1 92 ? 45.173 -26.533 -17.376 1.00 81.81 92 LEU A C 1
ATOM 717 O O . LEU A 1 92 ? 44.030 -26.085 -17.356 1.00 81.81 92 LEU A O 1
ATOM 721 N N . ARG A 1 93 ? 45.392 -27.853 -17.278 1.00 84.94 93 ARG A N 1
ATOM 722 C CA . ARG A 1 93 ? 44.296 -28.825 -17.078 1.00 84.94 93 ARG A CA 1
ATOM 723 C C . ARG A 1 93 ? 43.544 -28.592 -15.766 1.00 84.94 93 ARG A C 1
ATOM 725 O O . ARG A 1 93 ? 42.324 -28.754 -15.712 1.00 84.94 93 ARG A O 1
ATOM 732 N N . ARG A 1 94 ? 44.257 -28.215 -14.701 1.00 86.06 94 ARG A N 1
ATOM 733 C CA . ARG A 1 94 ? 43.662 -27.880 -13.399 1.00 86.06 94 ARG A CA 1
ATOM 734 C C . ARG A 1 94 ? 42.856 -26.587 -13.477 1.00 86.06 94 ARG A C 1
ATOM 736 O O . ARG A 1 94 ? 41.767 -26.523 -12.913 1.00 86.06 94 ARG A O 1
ATOM 743 N N . GLU A 1 95 ? 43.373 -25.600 -14.200 1.00 85.81 95 GLU A N 1
ATOM 744 C CA . GLU A 1 95 ? 42.705 -24.325 -14.449 1.00 85.81 95 GLU A CA 1
ATOM 745 C C . GLU A 1 95 ? 41.442 -24.503 -15.298 1.00 85.81 95 GLU A C 1
ATOM 747 O O . GLU A 1 95 ? 40.399 -23.961 -14.941 1.00 85.81 95 GLU A O 1
ATOM 752 N N . LEU A 1 96 ? 41.481 -25.345 -16.339 1.00 87.88 96 LEU A N 1
ATOM 753 C CA . LEU A 1 96 ? 40.307 -25.674 -17.154 1.00 87.88 96 LEU A CA 1
ATOM 754 C C . LEU A 1 96 ? 39.219 -26.324 -16.297 1.00 87.88 96 LEU A C 1
ATOM 756 O O . LEU A 1 96 ? 38.055 -25.927 -16.346 1.00 87.88 96 LEU A O 1
ATOM 760 N N . PHE A 1 97 ? 39.601 -27.293 -15.462 1.00 88.38 97 PHE A N 1
ATOM 761 C CA . PHE A 1 97 ? 38.678 -27.929 -14.528 1.00 88.38 97 PHE A CA 1
ATOM 762 C C . PHE A 1 97 ? 38.089 -26.926 -13.522 1.00 88.38 97 PHE A C 1
ATOM 764 O O . PHE A 1 97 ? 36.889 -26.964 -13.248 1.00 88.38 97 PHE A O 1
ATOM 771 N N . GLY A 1 98 ? 38.906 -25.997 -13.013 1.00 87.81 98 GLY A N 1
ATOM 772 C CA . GLY A 1 98 ? 38.462 -24.896 -12.155 1.00 87.81 98 GLY A CA 1
ATOM 773 C C . GLY A 1 98 ? 37.481 -23.953 -12.858 1.00 87.81 98 GLY A C 1
ATOM 774 O O . GLY A 1 98 ? 36.420 -23.655 -12.316 1.00 87.81 98 GLY A O 1
ATOM 775 N N . ALA A 1 99 ? 37.771 -23.552 -14.097 1.00 88.19 99 ALA A N 1
ATOM 776 C CA . ALA A 1 99 ? 36.914 -22.684 -14.901 1.00 88.19 99 ALA A CA 1
ATOM 777 C C . ALA A 1 99 ? 35.561 -23.345 -15.225 1.00 88.19 99 ALA A C 1
ATOM 779 O O . ALA A 1 99 ? 34.517 -22.698 -15.123 1.00 88.19 99 ALA A O 1
ATOM 780 N N . VAL A 1 100 ? 35.548 -24.645 -15.543 1.00 89.38 100 VAL A N 1
ATOM 781 C CA . VAL A 1 100 ? 34.307 -25.408 -15.771 1.00 89.38 100 VAL A CA 1
ATOM 782 C C . VAL A 1 100 ? 33.495 -25.546 -14.477 1.00 89.38 100 VAL A C 1
ATOM 784 O O . VAL A 1 100 ? 32.277 -25.353 -14.498 1.00 89.38 100 VAL A O 1
ATOM 787 N N . LYS A 1 101 ? 34.141 -25.804 -13.331 1.00 88.00 101 LYS A N 1
ATOM 788 C CA . LYS A 1 101 ? 33.467 -25.811 -12.020 1.00 88.00 101 LYS A CA 1
ATOM 789 C C . LYS A 1 101 ? 32.875 -24.452 -11.652 1.00 88.00 101 LYS A C 1
ATOM 791 O O . LYS A 1 101 ? 31.748 -24.397 -11.154 1.00 88.00 101 LYS A O 1
ATOM 796 N N . ALA A 1 102 ? 33.596 -23.367 -11.926 1.00 87.94 102 ALA A N 1
ATOM 797 C CA . ALA A 1 102 ? 33.114 -22.007 -11.716 1.00 87.94 102 ALA A CA 1
ATOM 798 C C . ALA A 1 102 ? 31.918 -21.683 -12.625 1.00 87.94 102 ALA A C 1
ATOM 800 O O . ALA A 1 102 ? 30.919 -21.137 -12.160 1.00 87.94 102 ALA A O 1
ATOM 801 N N . LEU A 1 103 ? 31.960 -22.105 -13.895 1.00 89.75 103 LEU A N 1
ATOM 802 C CA . LEU A 1 103 ? 30.837 -21.982 -14.829 1.00 89.75 103 LEU A CA 1
ATOM 803 C C . LEU A 1 103 ? 29.590 -22.735 -14.335 1.00 89.75 103 LEU A C 1
ATOM 805 O O . LEU A 1 103 ? 28.482 -22.200 -14.398 1.00 89.75 103 LEU A O 1
ATOM 809 N N . GLN A 1 104 ? 29.753 -23.947 -13.797 1.00 87.88 104 GLN A N 1
ATOM 810 C CA . GLN A 1 104 ? 28.657 -24.689 -13.160 1.00 87.88 104 GLN A CA 1
ATOM 811 C C . GLN A 1 104 ? 28.151 -23.989 -11.883 1.00 87.88 104 GLN A C 1
ATOM 813 O O . GLN A 1 104 ? 26.962 -24.065 -11.570 1.00 87.88 104 GLN A O 1
ATOM 818 N N . GLY A 1 105 ? 29.016 -23.242 -11.191 1.00 83.69 105 GLY A N 1
ATOM 819 C CA . GLY A 1 105 ? 28.724 -22.564 -9.926 1.00 83.69 105 GLY A CA 1
ATOM 820 C C . GLY A 1 105 ? 29.028 -23.416 -8.691 1.00 83.69 105 GLY A C 1
ATOM 821 O O . GLY A 1 105 ? 28.416 -23.202 -7.647 1.00 83.69 105 GLY A O 1
ATOM 822 N N . LEU A 1 106 ? 29.927 -24.399 -8.818 1.00 83.00 106 LEU A N 1
ATOM 823 C CA . LEU A 1 106 ? 30.391 -25.262 -7.721 1.00 83.00 106 LEU A CA 1
ATOM 824 C C . LEU A 1 106 ? 31.648 -24.722 -7.023 1.00 83.00 106 LEU A C 1
ATOM 826 O O . LEU A 1 106 ? 31.981 -25.183 -5.935 1.00 83.00 106 LEU A O 1
ATOM 830 N N . ASP A 1 107 ? 32.350 -23.784 -7.658 1.00 78.31 107 ASP A N 1
ATOM 831 C CA . ASP A 1 107 ? 33.590 -23.183 -7.163 1.00 78.31 107 ASP A CA 1
ATOM 832 C C . ASP A 1 107 ? 33.663 -21.699 -7.560 1.00 78.31 107 ASP A C 1
ATOM 834 O O . ASP A 1 107 ? 32.831 -21.215 -8.336 1.00 78.31 107 ASP A O 1
ATOM 838 N N . LYS A 1 108 ? 34.645 -20.969 -7.027 1.00 73.69 108 LYS A N 1
ATOM 839 C CA . LYS A 1 108 ? 34.880 -19.562 -7.370 1.00 73.69 108 LYS A CA 1
ATOM 840 C C . LYS A 1 108 ? 35.618 -19.424 -8.709 1.00 73.69 108 LYS A C 1
ATOM 842 O O . LYS A 1 108 ? 36.415 -20.293 -9.064 1.00 73.69 108 LYS A O 1
ATOM 847 N N . PRO A 1 109 ? 35.374 -18.340 -9.466 1.00 69.56 109 PRO A N 1
ATOM 848 C CA . PRO A 1 109 ? 36.097 -18.077 -10.704 1.00 69.56 109 PRO A CA 1
ATOM 849 C C . PRO A 1 109 ? 37.596 -17.888 -10.457 1.00 69.56 109 PRO A C 1
ATOM 851 O O . PRO A 1 109 ? 38.017 -17.369 -9.426 1.00 69.56 109 PRO A O 1
ATOM 854 N N . VAL A 1 110 ? 38.399 -18.269 -11.452 1.00 63.91 110 VAL A N 1
ATOM 855 C CA . VAL A 1 110 ? 39.868 -18.137 -11.423 1.00 63.91 110 VAL A CA 1
ATOM 856 C C . VAL A 1 110 ? 40.295 -16.658 -11.438 1.00 63.91 110 VAL A C 1
ATOM 858 O O . VAL A 1 110 ? 41.329 -16.282 -10.893 1.00 63.91 110 VAL A O 1
ATOM 861 N N . SER A 1 111 ? 39.465 -15.786 -12.020 1.00 60.06 111 SER A N 1
ATOM 862 C CA . SER A 1 111 ? 39.637 -14.330 -11.975 1.00 60.06 111 SER A CA 1
ATOM 863 C C . SER A 1 111 ? 39.089 -13.758 -10.664 1.00 60.06 111 SER A C 1
ATOM 865 O O . SER A 1 111 ? 37.989 -14.118 -10.261 1.00 60.06 111 SER A O 1
ATOM 867 N N . GLY A 1 112 ? 39.787 -12.801 -10.041 1.00 57.56 112 GLY A N 1
ATOM 868 C CA . GLY A 1 112 ? 39.405 -12.170 -8.762 1.00 57.56 112 GLY A CA 1
ATOM 869 C C . GLY A 1 112 ? 38.093 -11.359 -8.739 1.00 57.56 112 GLY A C 1
ATOM 870 O O . GLY A 1 112 ? 37.878 -10.591 -7.806 1.00 57.56 112 GLY A O 1
ATOM 871 N N . LYS A 1 113 ? 37.223 -11.489 -9.751 1.00 64.12 113 LYS A N 1
ATOM 872 C CA . LYS A 1 113 ? 35.852 -10.955 -9.767 1.00 64.12 113 LYS A CA 1
ATOM 873 C C . LYS A 1 113 ? 34.854 -12.099 -9.576 1.00 64.12 113 LYS A C 1
ATOM 875 O O . LYS A 1 113 ? 34.867 -13.042 -10.360 1.00 64.12 113 LYS A O 1
ATOM 880 N N . ASP A 1 114 ? 33.957 -11.973 -8.598 1.00 73.50 114 ASP A N 1
ATOM 881 C CA . ASP A 1 114 ? 32.885 -12.946 -8.341 1.00 73.50 114 ASP A CA 1
ATOM 882 C C . ASP A 1 114 ? 31.818 -12.898 -9.455 1.00 73.50 114 ASP A C 1
ATOM 884 O O . ASP A 1 114 ? 30.926 -12.051 -9.455 1.00 73.50 114 ASP A O 1
ATOM 888 N N . PHE A 1 115 ? 31.916 -13.814 -10.421 1.00 82.31 115 PHE A N 1
ATOM 889 C CA . PHE A 1 115 ? 30.892 -14.074 -11.436 1.00 82.31 115 PHE A CA 1
ATOM 890 C C . PHE A 1 115 ? 30.003 -15.247 -11.016 1.00 82.31 115 PHE A C 1
ATOM 892 O O . PHE A 1 115 ? 30.494 -16.271 -10.539 1.00 82.31 115 PHE A O 1
ATOM 899 N N . LYS A 1 116 ? 28.691 -15.138 -11.249 1.00 83.94 116 LYS A N 1
ATOM 900 C CA . LYS A 1 116 ? 27.728 -16.199 -10.929 1.00 83.94 116 LYS A CA 1
ATOM 901 C C . LYS A 1 116 ? 27.664 -17.270 -12.024 1.00 83.94 116 LYS A C 1
ATOM 903 O O . LYS A 1 116 ? 27.313 -16.978 -13.167 1.00 83.94 116 LYS A O 1
ATOM 908 N N . GLY A 1 117 ? 27.950 -18.518 -11.649 1.00 85.69 117 GLY A N 1
ATOM 909 C CA . GLY A 1 117 ? 27.732 -19.703 -12.489 1.00 85.69 117 GLY A CA 1
ATOM 910 C C . GLY A 1 117 ? 26.256 -20.108 -12.606 1.00 85.69 117 GLY A C 1
ATOM 911 O O . GLY A 1 117 ? 25.369 -19.479 -12.023 1.00 85.69 117 GLY A O 1
ATOM 912 N N . PHE A 1 118 ? 25.976 -21.191 -13.334 1.00 87.94 118 PHE A N 1
ATOM 913 C CA . PHE A 1 118 ? 24.609 -21.644 -13.631 1.00 87.94 118 PHE A CA 1
ATOM 914 C C . PHE A 1 118 ? 23.755 -21.921 -12.394 1.00 87.94 118 PHE A C 1
ATOM 916 O O . PHE A 1 118 ? 22.625 -21.441 -12.316 1.00 87.94 118 PHE A O 1
ATOM 923 N N . ILE A 1 119 ? 24.283 -22.661 -11.415 1.00 86.81 119 ILE A N 1
ATOM 924 C CA . ILE A 1 119 ? 23.533 -23.003 -10.197 1.00 86.81 119 ILE A CA 1
ATOM 925 C C . ILE A 1 119 ? 23.185 -21.736 -9.408 1.00 86.81 119 ILE A C 1
ATOM 927 O O . ILE A 1 119 ? 22.053 -21.585 -8.950 1.00 86.81 119 ILE A O 1
ATOM 931 N N . ALA A 1 120 ? 24.129 -20.798 -9.297 1.00 82.44 120 ALA A N 1
ATOM 932 C CA . ALA A 1 120 ? 23.911 -19.524 -8.620 1.00 82.44 120 ALA A CA 1
ATOM 933 C C . ALA A 1 120 ? 22.888 -18.647 -9.362 1.00 82.44 120 ALA A C 1
ATOM 935 O O . ALA A 1 120 ? 22.038 -18.036 -8.724 1.00 82.44 120 ALA A O 1
ATOM 936 N N . ALA A 1 121 ? 22.906 -18.630 -10.698 1.00 80.44 121 ALA A N 1
ATOM 937 C CA . ALA A 1 121 ? 21.915 -17.915 -11.505 1.00 80.44 121 ALA A CA 1
ATOM 938 C C . ALA A 1 121 ? 20.506 -18.533 -11.401 1.00 80.44 121 ALA A C 1
ATOM 940 O O . ALA A 1 121 ? 19.506 -17.817 -11.358 1.00 80.44 121 ALA A O 1
ATOM 941 N N . ILE A 1 122 ? 20.414 -19.864 -11.321 1.00 84.94 122 ILE A N 1
ATOM 942 C CA . ILE A 1 122 ? 19.146 -20.578 -11.128 1.00 84.94 122 ILE A CA 1
ATOM 943 C C . ILE A 1 122 ? 18.582 -20.318 -9.726 1.00 84.94 122 ILE A C 1
ATOM 945 O O . ILE A 1 122 ? 17.389 -20.037 -9.589 1.00 84.94 122 ILE A O 1
ATOM 949 N N . LYS A 1 123 ? 19.432 -20.396 -8.696 1.00 82.75 123 LYS A N 1
ATOM 950 C CA . LYS A 1 123 ? 19.059 -20.204 -7.288 1.00 82.75 123 LYS A CA 1
ATOM 951 C C . LYS A 1 123 ? 18.751 -18.738 -6.954 1.00 82.75 123 LYS A C 1
ATOM 953 O O . LYS A 1 123 ? 17.801 -18.480 -6.217 1.00 82.75 123 LYS A O 1
ATOM 958 N N . GLY A 1 124 ? 19.530 -17.807 -7.508 1.00 76.25 124 GLY A N 1
ATOM 959 C CA . GLY A 1 124 ? 19.580 -16.404 -7.093 1.00 76.25 124 GLY A CA 1
ATOM 960 C C . GLY A 1 124 ? 20.278 -16.217 -5.738 1.00 76.25 124 GLY A C 1
ATOM 961 O O . GLY A 1 124 ? 20.466 -17.177 -4.988 1.00 76.25 124 GLY A O 1
ATOM 962 N N . ASP A 1 125 ? 20.644 -14.976 -5.401 1.00 69.69 125 ASP A N 1
ATOM 963 C CA . ASP A 1 125 ? 21.155 -14.646 -4.053 1.00 69.69 125 ASP A CA 1
ATOM 964 C C . ASP A 1 125 ? 20.020 -14.719 -3.028 1.00 69.69 125 ASP A C 1
ATOM 966 O O . ASP A 1 125 ? 20.186 -15.180 -1.900 1.00 69.69 125 ASP A O 1
ATOM 970 N N . VAL A 1 126 ? 18.833 -14.304 -3.473 1.00 71.38 126 VAL A N 1
ATOM 971 C CA . VAL A 1 126 ? 17.568 -14.441 -2.764 1.00 71.38 126 VAL A CA 1
ATOM 972 C C . VAL A 1 126 ? 16.683 -15.392 -3.571 1.00 71.38 126 VAL A C 1
ATOM 974 O O . VAL A 1 126 ? 16.590 -15.227 -4.790 1.00 71.38 126 VAL A O 1
ATOM 977 N N . PRO A 1 127 ? 15.938 -16.321 -2.939 1.00 66.94 127 PRO A N 1
ATOM 978 C CA . PRO A 1 127 ? 15.060 -17.247 -3.659 1.00 66.94 127 PRO A CA 1
ATOM 979 C C . PRO A 1 127 ? 14.094 -16.565 -4.641 1.00 66.94 127 PRO A C 1
ATOM 981 O O . PRO A 1 127 ? 13.758 -17.134 -5.671 1.00 66.94 127 PRO A O 1
ATOM 984 N N . LYS A 1 128 ? 13.664 -15.326 -4.352 1.00 67.88 128 LYS A N 1
ATOM 985 C CA . LYS A 1 128 ? 12.761 -14.529 -5.205 1.00 67.88 128 LYS A CA 1
ATOM 986 C C . LYS A 1 128 ? 13.397 -14.079 -6.528 1.00 67.88 128 LYS A C 1
ATOM 988 O O . LYS A 1 128 ? 12.668 -13.836 -7.486 1.00 67.88 128 LYS A O 1
ATOM 993 N N . GLU A 1 129 ? 14.719 -13.943 -6.565 1.00 71.31 129 GLU A N 1
ATOM 994 C CA . GLU A 1 129 ? 15.486 -13.533 -7.748 1.00 71.31 129 GLU A CA 1
ATOM 995 C C . GLU A 1 129 ? 15.944 -14.727 -8.587 1.00 71.31 129 GLU A C 1
ATOM 997 O O . GLU A 1 129 ? 16.363 -14.549 -9.730 1.00 71.31 129 GLU A O 1
ATOM 1002 N N . GLY A 1 130 ? 15.827 -15.945 -8.049 1.00 78.81 130 GLY A N 1
ATOM 1003 C CA . GLY A 1 130 ? 16.104 -17.168 -8.786 1.00 78.81 130 GLY A CA 1
ATOM 1004 C C . GLY A 1 130 ? 15.282 -17.262 -10.070 1.00 78.81 130 GLY A C 1
ATOM 1005 O O . GLY A 1 130 ? 14.169 -16.730 -10.179 1.00 78.81 130 GLY A O 1
ATOM 1006 N N . PHE A 1 131 ? 15.824 -17.965 -11.059 1.00 82.62 131 PHE A N 1
ATOM 1007 C CA . PHE A 1 131 ? 15.226 -18.091 -12.386 1.00 82.62 131 PHE A CA 1
ATOM 1008 C C . PHE A 1 131 ? 13.789 -18.638 -12.333 1.00 82.62 131 PHE A C 1
ATOM 1010 O O . PHE A 1 131 ? 12.879 -18.063 -12.929 1.00 82.62 131 PHE A O 1
ATOM 1017 N N . PHE A 1 132 ? 13.550 -19.704 -11.559 1.00 81.75 132 PHE A N 1
ATOM 1018 C CA . PHE A 1 132 ? 12.223 -20.325 -11.444 1.00 81.75 132 PHE A CA 1
ATOM 1019 C C . PHE A 1 132 ? 11.177 -19.378 -10.838 1.00 81.75 132 PHE A C 1
ATOM 1021 O O . PHE A 1 132 ? 10.064 -19.265 -11.348 1.00 81.75 132 PHE A O 1
ATOM 1028 N N . GLN A 1 133 ? 11.532 -18.652 -9.778 1.00 76.75 133 GLN A N 1
ATOM 1029 C CA . GLN A 1 133 ? 10.605 -17.733 -9.114 1.00 76.75 133 GLN A CA 1
ATOM 1030 C C . GLN A 1 133 ? 10.324 -16.493 -9.970 1.00 76.75 133 GLN A C 1
ATOM 1032 O O . GLN A 1 133 ? 9.173 -16.083 -10.102 1.00 76.75 133 GLN A O 1
ATOM 1037 N N . SER A 1 134 ? 11.356 -15.917 -10.590 1.00 74.12 134 SER A N 1
ATOM 1038 C CA . SER A 1 134 ? 11.247 -14.649 -11.321 1.00 74.12 134 SER A CA 1
ATOM 1039 C C . SER A 1 134 ? 10.738 -14.774 -12.759 1.00 74.12 134 SER A C 1
ATOM 1041 O O . SER A 1 134 ? 10.214 -13.792 -13.282 1.00 74.12 134 SER A O 1
ATOM 1043 N N . LYS A 1 135 ? 10.913 -15.933 -13.415 1.00 79.25 135 LYS A N 1
ATOM 1044 C CA . LYS A 1 135 ? 10.530 -16.144 -14.825 1.00 79.25 135 LYS A CA 1
ATOM 1045 C C . LYS A 1 135 ? 9.391 -17.136 -15.031 1.00 79.25 135 LYS A C 1
ATOM 1047 O O . LYS A 1 135 ? 8.662 -17.000 -16.014 1.00 79.25 135 LYS A O 1
ATOM 1052 N N . LEU A 1 136 ? 9.252 -18.142 -14.164 1.00 79.94 136 LEU A N 1
ATOM 1053 C CA . LEU A 1 136 ? 8.219 -19.173 -14.315 1.00 79.94 136 LEU A CA 1
ATOM 1054 C C . LEU A 1 136 ? 7.017 -18.905 -13.412 1.00 79.94 136 LEU A C 1
ATOM 1056 O O . LEU A 1 136 ? 5.904 -18.826 -13.922 1.00 79.94 136 LEU A O 1
ATOM 1060 N N . LEU A 1 137 ? 7.236 -18.714 -12.108 1.00 79.19 137 LEU A N 1
ATOM 1061 C CA . LEU A 1 137 ? 6.147 -18.504 -11.145 1.00 79.19 137 LEU A CA 1
ATOM 1062 C C . LEU A 1 137 ? 5.596 -17.075 -11.164 1.00 79.19 137 LEU A C 1
ATOM 1064 O O . LEU A 1 137 ? 4.396 -16.874 -10.996 1.00 79.19 137 LEU A O 1
ATOM 1068 N N . LYS A 1 138 ? 6.457 -16.077 -11.385 1.00 75.94 138 LYS A N 1
ATOM 1069 C CA . LYS A 1 138 ? 6.056 -14.679 -11.548 1.00 75.94 138 LYS A CA 1
ATOM 1070 C C . LYS A 1 138 ? 6.220 -14.263 -13.004 1.00 75.94 138 LYS A C 1
ATOM 1072 O O . LYS A 1 138 ? 7.311 -14.358 -13.557 1.00 75.94 138 LYS A O 1
ATOM 1077 N N . LYS A 1 139 ? 5.151 -13.743 -13.603 1.00 78.31 139 LYS A N 1
ATOM 1078 C CA . LYS A 1 139 ? 5.181 -13.109 -14.924 1.00 78.31 139 LYS A CA 1
ATOM 1079 C C . LYS A 1 139 ? 4.425 -11.792 -14.884 1.00 78.31 139 LYS A C 1
ATOM 1081 O O . LYS A 1 139 ? 3.473 -11.644 -14.122 1.00 78.31 139 LYS A O 1
ATOM 1086 N N . GLN A 1 140 ? 4.881 -10.839 -15.687 1.00 74.44 140 GLN A N 1
ATOM 1087 C CA . GLN A 1 140 ? 4.058 -9.683 -16.020 1.00 74.44 140 GLN A CA 1
ATOM 1088 C C . GLN A 1 140 ? 2.951 -10.151 -16.964 1.00 74.44 140 GLN A C 1
ATOM 1090 O O . GLN A 1 140 ? 3.184 -11.027 -17.797 1.00 74.44 140 GLN A O 1
ATOM 1095 N N . GLN A 1 141 ? 1.753 -9.623 -16.757 1.00 79.12 141 GLN A N 1
ATOM 1096 C CA . GLN A 1 141 ? 0.569 -9.964 -17.531 1.00 79.12 141 GLN A CA 1
ATOM 1097 C C . GLN A 1 141 ? 0.158 -8.748 -18.353 1.00 79.12 141 GLN A C 1
ATOM 1099 O O . GLN A 1 141 ? 0.216 -7.623 -17.853 1.00 79.12 141 GLN A O 1
ATOM 1104 N N . ASP A 1 142 ? -0.268 -8.998 -19.586 1.00 79.12 142 ASP A N 1
ATOM 1105 C CA . ASP A 1 142 ? -0.929 -7.998 -20.419 1.00 79.12 142 ASP A CA 1
ATOM 1106 C C . ASP A 1 142 ? -2.380 -7.800 -19.951 1.00 79.12 142 ASP A C 1
ATOM 1108 O O . ASP A 1 142 ? -2.933 -8.644 -19.243 1.00 79.12 142 ASP A O 1
ATOM 1112 N N . ILE A 1 143 ? -3.003 -6.683 -20.344 1.00 86.12 143 ILE A N 1
ATOM 1113 C CA . ILE A 1 143 ? -4.377 -6.323 -19.936 1.00 86.12 143 ILE A CA 1
ATOM 1114 C C . ILE A 1 143 ? -4.515 -6.262 -18.402 1.00 86.12 143 ILE A C 1
ATOM 1116 O O . ILE A 1 143 ? -5.477 -6.734 -17.787 1.00 86.12 143 ILE A O 1
ATOM 1120 N N . ALA A 1 144 ? -3.505 -5.655 -17.781 1.00 84.19 144 ALA A N 1
ATOM 1121 C CA . ALA A 1 144 ? -3.453 -5.385 -16.358 1.00 84.19 144 ALA A CA 1
ATOM 1122 C C . ALA A 1 144 ? -3.168 -3.899 -16.109 1.00 84.19 144 ALA A C 1
ATOM 1124 O O . ALA A 1 144 ? -2.364 -3.277 -16.801 1.00 84.19 144 ALA A O 1
ATOM 1125 N N . GLY A 1 145 ? -3.832 -3.334 -15.108 1.00 77.31 145 GLY A N 1
ATOM 1126 C CA . GLY A 1 145 ? -3.680 -1.955 -14.667 1.00 77.31 145 GLY A CA 1
ATOM 1127 C C . GLY A 1 145 ? -3.392 -1.889 -13.175 1.00 77.31 145 GLY A C 1
ATOM 1128 O O . GLY A 1 145 ? -3.459 -2.886 -12.454 1.00 77.31 145 GLY A O 1
ATOM 1129 N N . ARG A 1 146 ? -3.066 -0.697 -12.687 1.00 75.00 146 ARG A N 1
ATOM 1130 C CA . ARG A 1 146 ? -2.938 -0.439 -11.256 1.00 75.00 146 ARG A CA 1
ATOM 1131 C C . ARG A 1 146 ? -3.480 0.946 -10.948 1.00 75.00 146 ARG A C 1
ATOM 1133 O O . ARG A 1 146 ? -3.122 1.898 -11.631 1.00 75.00 146 ARG A O 1
ATOM 1140 N N . ALA A 1 147 ? -4.334 1.044 -9.939 1.00 71.44 147 ALA A N 1
ATOM 1141 C CA . ALA A 1 147 ? -4.905 2.306 -9.479 1.00 71.44 147 ALA A CA 1
ATOM 1142 C C . ALA A 1 147 ? -4.895 2.367 -7.958 1.00 71.44 147 ALA A C 1
ATOM 1144 O O . ALA A 1 147 ? -4.828 1.343 -7.277 1.00 71.44 147 ALA A O 1
ATOM 1145 N N . THR A 1 148 ? -4.958 3.587 -7.442 1.00 71.56 148 THR A N 1
ATOM 1146 C CA . THR A 1 148 ? -5.182 3.842 -6.022 1.00 71.56 148 THR A CA 1
ATOM 1147 C C . THR A 1 148 ? -6.585 3.402 -5.634 1.00 71.56 148 THR A C 1
ATOM 1149 O O . THR A 1 148 ? -7.467 3.436 -6.488 1.00 71.56 148 THR A O 1
ATOM 1152 N N . ILE A 1 149 ? -6.814 2.990 -4.389 1.00 71.69 149 ILE A N 1
ATOM 1153 C CA . ILE A 1 149 ? -8.150 2.561 -3.942 1.00 71.69 149 ILE A CA 1
ATOM 1154 C C . ILE A 1 149 ? -8.847 3.600 -3.067 1.00 71.69 149 ILE A C 1
ATOM 1156 O O . ILE A 1 149 ? -8.206 4.312 -2.302 1.00 71.69 149 ILE A O 1
ATOM 1160 N N . GLY A 1 150 ? -10.172 3.662 -3.168 1.00 80.12 150 GLY A N 1
ATOM 1161 C CA . GLY A 1 150 ? -11.042 4.445 -2.296 1.00 80.12 150 GLY A CA 1
ATOM 1162 C C . GLY A 1 150 ? -12.299 3.661 -1.930 1.00 80.12 150 GLY A C 1
ATOM 1163 O O . GLY A 1 150 ? -12.709 2.758 -2.658 1.00 80.12 150 GLY A O 1
ATOM 1164 N N . GLY A 1 151 ? -12.903 3.983 -0.788 1.00 83.38 151 GLY A N 1
ATOM 1165 C CA . GLY A 1 151 ? -14.173 3.386 -0.371 1.00 83.38 151 GLY A CA 1
ATOM 1166 C C . GLY A 1 151 ? -15.360 4.168 -0.906 1.00 83.38 151 GLY A C 1
ATOM 1167 O O . GLY A 1 151 ? -15.432 5.374 -0.688 1.00 83.38 151 GLY A O 1
ATOM 1168 N N . ASP A 1 152 ? -16.300 3.487 -1.557 1.00 86.19 152 ASP A N 1
ATOM 1169 C CA . ASP A 1 152 ? -17.588 4.069 -1.945 1.00 86.19 152 ASP A CA 1
ATOM 1170 C C . ASP A 1 152 ? -18.738 3.265 -1.311 1.00 86.19 152 ASP A C 1
ATOM 1172 O O . ASP A 1 152 ? -19.014 2.138 -1.735 1.00 86.19 152 ASP A O 1
ATOM 1176 N N . PRO A 1 153 ? -19.412 3.818 -0.283 1.00 82.19 153 PRO A N 1
ATOM 1177 C CA . PRO A 1 153 ? -20.529 3.160 0.386 1.00 82.19 153 PRO A CA 1
ATOM 1178 C C . PRO A 1 153 ? -21.742 2.893 -0.513 1.00 82.19 153 PRO A C 1
ATOM 1180 O O . PRO A 1 153 ? -22.573 2.081 -0.118 1.00 82.19 153 PRO A O 1
ATOM 1183 N N . SER A 1 154 ? -21.871 3.559 -1.668 1.00 85.06 154 SER A N 1
ATOM 1184 C CA . SER A 1 154 ? -23.024 3.406 -2.572 1.00 85.06 154 SER A CA 1
ATOM 1185 C C . SER A 1 154 ? -22.987 2.133 -3.424 1.00 85.06 154 SER A C 1
ATOM 1187 O O . SER A 1 154 ? -24.008 1.753 -3.996 1.00 85.06 154 SER A O 1
ATOM 1189 N N . LEU A 1 155 ? -21.823 1.484 -3.512 1.00 88.38 155 LEU A N 1
ATOM 1190 C CA . LEU A 1 155 ? -21.601 0.307 -4.346 1.00 88.38 155 LEU A CA 1
ATOM 1191 C C . LEU A 1 155 ? -22.244 -0.963 -3.778 1.00 88.38 155 LEU A C 1
ATOM 1193 O O . LEU A 1 155 ? -22.222 -1.207 -2.569 1.00 88.38 155 LEU A O 1
ATOM 1197 N N . GLU A 1 156 ? -22.747 -1.812 -4.677 1.00 88.94 156 GLU A N 1
ATOM 1198 C CA . GLU A 1 156 ? -23.118 -3.190 -4.352 1.00 88.94 156 GLU A CA 1
ATOM 1199 C C . GLU A 1 156 ? -21.886 -4.049 -4.045 1.00 88.94 156 GLU A C 1
ATOM 1201 O O . GLU A 1 156 ? -20.765 -3.738 -4.444 1.00 88.94 156 GLU A O 1
ATOM 1206 N N . LEU A 1 157 ? -22.096 -5.182 -3.371 1.00 89.19 157 LEU A N 1
ATOM 1207 C CA . LEU A 1 157 ? -21.008 -6.055 -2.920 1.00 89.19 157 LEU A CA 1
ATOM 1208 C C . LEU A 1 157 ? -20.099 -6.556 -4.066 1.00 89.19 157 LEU A C 1
ATOM 1210 O O . LEU A 1 157 ? -18.888 -6.663 -3.878 1.00 89.19 157 LEU A O 1
ATOM 1214 N N . ASP A 1 158 ? -20.677 -6.842 -5.235 1.00 92.62 158 ASP A N 1
ATOM 1215 C CA . ASP A 1 158 ? -19.966 -7.360 -6.414 1.00 92.62 158 ASP A CA 1
ATOM 1216 C C . ASP A 1 158 ? -19.518 -6.257 -7.388 1.00 92.62 158 ASP A C 1
ATOM 1218 O O . ASP A 1 158 ? -18.987 -6.567 -8.455 1.00 92.62 158 ASP A O 1
ATOM 1222 N N . GLU A 1 159 ? -19.753 -4.982 -7.075 1.00 91.81 159 GLU A N 1
ATOM 1223 C CA . GLU A 1 159 ? -19.530 -3.863 -7.993 1.00 91.81 159 GLU A CA 1
ATOM 1224 C C . GLU A 1 159 ? -18.328 -3.011 -7.602 1.00 91.81 159 GLU A C 1
ATOM 1226 O O . GLU A 1 159 ? -18.001 -2.843 -6.429 1.00 91.81 159 GLU A O 1
ATOM 1231 N N . ILE A 1 160 ? -17.683 -2.429 -8.612 1.00 93.38 160 ILE A N 1
ATOM 1232 C CA . ILE A 1 160 ? -16.627 -1.429 -8.433 1.00 93.38 160 ILE A CA 1
ATOM 1233 C C . ILE A 1 160 ? -16.797 -0.286 -9.429 1.00 93.38 160 ILE A C 1
ATOM 1235 O O . ILE A 1 160 ? -17.389 -0.469 -10.498 1.00 93.38 160 ILE A O 1
ATOM 1239 N N . LYS A 1 161 ? -16.214 0.879 -9.125 1.00 92.44 161 LYS A N 1
ATOM 1240 C CA . LYS A 1 161 ? -16.042 1.951 -10.117 1.00 92.44 161 LYS A CA 1
ATOM 1241 C C . LYS A 1 161 ? -14.580 2.046 -10.525 1.00 92.44 161 LYS A C 1
ATOM 1243 O O . LYS A 1 161 ? -13.697 2.239 -9.693 1.00 92.44 161 LYS A O 1
ATOM 1248 N N . MET A 1 162 ? -14.342 1.909 -11.821 1.00 89.56 162 MET A N 1
ATOM 1249 C CA . MET A 1 162 ? -13.047 2.024 -12.467 1.00 89.56 162 MET A CA 1
ATOM 1250 C C . MET A 1 162 ? -12.858 3.410 -13.094 1.00 89.56 162 MET A C 1
ATOM 1252 O O . MET A 1 162 ? -13.800 3.931 -13.704 1.00 89.56 162 MET A O 1
ATOM 1256 N N . PRO A 1 163 ? -11.639 3.972 -13.020 1.00 87.38 163 PRO A N 1
ATOM 1257 C CA . PRO A 1 163 ? -11.259 5.158 -13.776 1.00 87.38 163 PRO A CA 1
ATOM 1258 C C . PRO A 1 163 ? -11.537 4.992 -15.270 1.00 87.38 163 PRO A C 1
ATOM 1260 O O . PRO A 1 163 ? -11.161 3.976 -15.859 1.00 87.38 163 PRO A O 1
ATOM 1263 N N . GLU A 1 164 ? -12.147 6.001 -15.889 1.00 90.12 164 GLU A N 1
ATOM 1264 C CA . GLU A 1 164 ? -12.501 5.971 -17.313 1.00 90.12 164 GLU A CA 1
ATOM 1265 C C . GLU A 1 164 ? -11.285 5.682 -18.215 1.00 90.12 164 GLU A C 1
ATOM 1267 O O . GLU A 1 164 ? -11.338 4.773 -19.041 1.00 90.12 164 GLU A O 1
ATOM 1272 N N . ASP A 1 165 ? -10.151 6.356 -18.002 1.00 85.38 165 ASP A N 1
ATOM 1273 C CA . ASP A 1 165 ? -8.931 6.140 -18.801 1.00 85.38 165 ASP A CA 1
ATOM 1274 C C . ASP A 1 165 ? -8.379 4.712 -18.683 1.00 85.38 165 ASP A C 1
ATOM 1276 O O . ASP A 1 165 ? -7.910 4.115 -19.658 1.00 85.38 165 ASP A O 1
ATOM 1280 N N . MET A 1 166 ? -8.473 4.133 -17.483 1.00 86.69 166 MET A N 1
ATOM 1281 C CA . MET A 1 166 ? -8.083 2.746 -17.252 1.00 86.69 166 MET A CA 1
ATOM 1282 C C . MET A 1 166 ? -9.027 1.787 -17.979 1.00 86.69 166 MET A C 1
ATOM 1284 O O . MET A 1 166 ? -8.558 0.820 -18.577 1.00 86.69 166 MET A O 1
ATOM 1288 N N . ALA A 1 167 ? -10.336 2.048 -17.949 1.00 90.44 167 ALA A N 1
ATOM 1289 C CA . ALA A 1 167 ? -11.318 1.226 -18.643 1.00 90.44 167 ALA A CA 1
ATOM 1290 C C . ALA A 1 167 ? -11.075 1.232 -20.160 1.00 90.44 167 ALA A C 1
ATOM 1292 O O . ALA A 1 167 ? -10.967 0.162 -20.751 1.00 90.44 167 ALA A O 1
ATOM 1293 N N . TRP A 1 168 ? -10.881 2.403 -20.776 1.00 90.38 168 TRP A N 1
ATOM 1294 C CA . TRP A 1 168 ? -10.573 2.512 -22.208 1.00 90.38 168 TRP A CA 1
ATOM 1295 C C . TRP A 1 168 ? -9.324 1.721 -22.611 1.00 90.38 168 TRP A C 1
ATOM 1297 O O . TRP A 1 168 ? -9.332 1.017 -23.619 1.00 90.38 168 TRP A O 1
ATOM 1307 N N . THR A 1 169 ? -8.271 1.784 -21.793 1.00 88.44 169 THR A N 1
ATOM 1308 C CA . THR A 1 169 ? -7.003 1.096 -22.069 1.00 88.44 169 THR A CA 1
ATOM 1309 C C . THR A 1 169 ? -7.129 -0.420 -21.911 1.00 88.44 169 THR A C 1
ATOM 1311 O O . THR A 1 169 ? -6.733 -1.176 -22.796 1.00 88.44 169 THR A O 1
ATOM 1314 N N . LEU A 1 170 ? -7.699 -0.884 -20.793 1.00 90.62 170 LEU A N 1
ATOM 1315 C CA . LEU A 1 170 ? -7.816 -2.316 -20.502 1.00 90.62 170 LEU A CA 1
ATOM 1316 C C . LEU A 1 170 ? -8.842 -3.007 -21.404 1.00 90.62 170 LEU A C 1
ATOM 1318 O O . LEU A 1 170 ? -8.635 -4.152 -21.802 1.00 90.62 170 LEU A O 1
ATOM 1322 N N . TYR A 1 171 ? -9.932 -2.323 -21.756 1.00 93.56 171 TYR A N 1
ATOM 1323 C CA . TYR A 1 171 ? -10.971 -2.899 -22.605 1.00 93.56 171 TYR A CA 1
ATOM 1324 C C . TYR A 1 171 ? -10.750 -2.690 -24.108 1.00 93.56 171 TYR A C 1
ATOM 1326 O O . TYR A 1 171 ? -11.443 -3.321 -24.908 1.00 93.56 171 TYR A O 1
ATOM 1334 N N . GLY A 1 172 ? -9.765 -1.878 -24.504 1.00 91.88 172 GLY A N 1
ATOM 1335 C CA . GLY A 1 172 ? -9.459 -1.524 -25.895 1.00 91.88 172 GLY A CA 1
ATOM 1336 C C . GLY A 1 172 ? -9.488 -2.692 -26.891 1.00 91.88 172 GLY A C 1
ATOM 1337 O O . GLY A 1 172 ? -10.246 -2.628 -27.863 1.00 91.88 172 GLY A O 1
ATOM 1338 N N . PRO A 1 173 ? -8.758 -3.801 -26.647 1.00 92.06 173 PRO A N 1
ATOM 1339 C CA . PRO A 1 173 ? -8.754 -4.950 -27.556 1.00 92.06 173 PRO A CA 1
ATOM 1340 C C . PRO A 1 173 ? -10.142 -5.573 -27.773 1.00 92.06 173 PRO A C 1
ATOM 1342 O O . PRO A 1 173 ? -10.452 -6.051 -28.865 1.00 92.06 173 PRO A O 1
ATOM 1345 N N . PHE A 1 174 ? -10.998 -5.556 -26.749 1.00 92.25 174 PHE A N 1
ATOM 1346 C CA . PHE A 1 174 ? -12.350 -6.108 -26.829 1.00 92.25 174 PHE A CA 1
ATOM 1347 C C . PHE A 1 174 ? -13.311 -5.168 -27.563 1.00 92.25 174 PHE A C 1
ATOM 1349 O O . PHE A 1 174 ? -14.169 -5.645 -28.302 1.00 92.25 174 PHE A O 1
ATOM 1356 N N . ILE A 1 175 ? -13.141 -3.850 -27.404 1.00 92.56 175 ILE A N 1
ATOM 1357 C CA . ILE A 1 175 ? -13.920 -2.837 -28.131 1.00 92.56 175 ILE A CA 1
ATOM 1358 C C . ILE A 1 175 ? -13.644 -2.950 -29.629 1.00 92.56 175 ILE A C 1
ATOM 1360 O O . ILE A 1 175 ? -14.584 -3.042 -30.417 1.00 92.56 175 ILE A O 1
ATOM 1364 N N . ILE A 1 176 ? -12.365 -3.024 -30.017 1.00 91.81 176 ILE A N 1
ATOM 1365 C CA . ILE A 1 176 ? -11.964 -3.226 -31.417 1.00 91.81 176 ILE A CA 1
ATOM 1366 C C . ILE A 1 176 ? -12.576 -4.523 -31.949 1.00 91.81 176 ILE A C 1
ATOM 1368 O O . ILE A 1 176 ? -13.187 -4.525 -33.016 1.00 91.81 176 ILE A O 1
ATOM 1372 N N . GLY A 1 177 ? -12.467 -5.617 -31.187 1.00 91.25 177 GLY A N 1
ATOM 1373 C CA . GLY A 1 177 ? -13.045 -6.904 -31.568 1.00 91.25 177 GLY A CA 1
ATOM 1374 C C . GLY A 1 177 ? -14.547 -6.828 -31.859 1.00 91.25 177 GLY A C 1
ATOM 1375 O O . GLY A 1 177 ? -15.004 -7.379 -32.859 1.00 91.25 177 GLY A O 1
ATOM 1376 N N . GLU A 1 178 ? -15.314 -6.122 -31.029 1.00 91.88 178 GLU A N 1
ATOM 1377 C CA . GLU A 1 178 ? -16.769 -6.009 -31.180 1.00 91.88 178 GLU A CA 1
ATOM 1378 C C . GLU A 1 178 ? -17.188 -5.037 -32.298 1.00 91.88 178 GLU A C 1
ATOM 1380 O O . GLU A 1 178 ? -18.122 -5.312 -33.057 1.00 91.88 178 GLU A O 1
ATOM 1385 N N . LEU A 1 179 ? -16.455 -3.933 -32.478 1.00 91.44 179 LEU A N 1
ATOM 1386 C CA . LEU A 1 179 ? -16.649 -3.018 -33.608 1.00 91.44 179 LEU A CA 1
ATOM 1387 C C . LEU A 1 179 ? -16.387 -3.721 -34.944 1.00 91.44 179 LEU A C 1
ATOM 1389 O O . LEU A 1 179 ? -17.166 -3.571 -35.888 1.00 91.44 179 LEU A O 1
ATOM 1393 N N . VAL A 1 180 ? -15.343 -4.551 -35.009 1.00 92.88 180 VAL A N 1
ATOM 1394 C CA . VAL A 1 180 ? -15.030 -5.350 -36.199 1.00 92.88 180 VAL A CA 1
ATOM 1395 C C . VAL A 1 180 ? -16.114 -6.395 -36.473 1.00 92.88 180 VAL A C 1
ATOM 1397 O O . VAL A 1 180 ? -16.538 -6.544 -37.619 1.00 92.88 180 VAL A O 1
ATOM 1400 N N . ARG A 1 181 ? -16.650 -7.063 -35.438 1.00 90.81 181 ARG A N 1
ATOM 1401 C CA . ARG A 1 181 ? -17.810 -7.970 -35.589 1.00 90.81 181 ARG A CA 1
ATOM 1402 C C . ARG A 1 181 ? -19.056 -7.260 -36.107 1.00 90.81 181 ARG A C 1
ATOM 1404 O O . ARG A 1 181 ? -19.832 -7.859 -36.843 1.00 90.81 181 ARG A O 1
ATOM 1411 N N . SER A 1 182 ? -19.211 -5.982 -35.775 1.00 86.50 182 SER A N 1
ATOM 1412 C CA . SER A 1 182 ? -20.291 -5.129 -36.278 1.00 86.50 182 SER A CA 1
ATOM 1413 C C . SER A 1 182 ? -20.101 -4.693 -37.745 1.00 86.50 182 SER A C 1
ATOM 1415 O O . SER A 1 182 ? -20.885 -3.891 -38.246 1.00 86.50 182 SER A O 1
ATOM 1417 N N . GLY A 1 183 ? -19.071 -5.196 -38.441 1.00 87.88 183 GLY A N 1
ATOM 1418 C CA . GLY A 1 183 ? -18.805 -4.943 -39.863 1.00 87.88 183 GLY A CA 1
ATOM 1419 C C . GLY A 1 183 ? -17.778 -3.840 -40.150 1.00 87.88 183 GLY A C 1
ATOM 1420 O O . GLY A 1 183 ? -17.606 -3.462 -41.308 1.00 87.88 183 GLY A O 1
ATOM 1421 N N . MET A 1 184 ? -17.097 -3.312 -39.128 1.00 89.38 184 MET A N 1
ATOM 1422 C CA . MET A 1 184 ? -16.073 -2.268 -39.269 1.00 89.38 184 MET A CA 1
ATOM 1423 C C . MET A 1 184 ? -14.694 -2.863 -39.599 1.00 89.38 184 MET A C 1
ATOM 1425 O O . MET A 1 184 ? -14.370 -3.980 -39.196 1.00 89.38 184 MET A O 1
ATOM 1429 N N . LYS A 1 185 ? -13.840 -2.129 -40.320 1.00 90.25 185 LYS A N 1
ATOM 1430 C CA . LYS A 1 185 ? -12.447 -2.556 -40.540 1.00 90.25 185 LYS A CA 1
ATOM 1431 C C . LYS A 1 185 ? -11.620 -2.307 -39.277 1.00 90.25 185 LYS A C 1
ATOM 1433 O O . LYS A 1 185 ? -11.898 -1.374 -38.538 1.00 90.25 185 LYS A O 1
ATOM 1438 N N . ILE A 1 186 ? -10.571 -3.106 -39.060 1.00 89.94 186 ILE A N 1
ATOM 1439 C CA . ILE A 1 186 ? -9.707 -3.011 -37.864 1.00 89.94 186 ILE A CA 1
ATOM 1440 C C . ILE A 1 186 ? -9.137 -1.595 -37.690 1.00 89.94 186 ILE A C 1
ATOM 1442 O O . ILE A 1 186 ? -9.183 -1.055 -36.595 1.00 89.94 186 ILE A O 1
ATOM 1446 N N . ILE A 1 187 ? -8.669 -0.981 -38.781 1.00 90.56 187 ILE A N 1
ATOM 1447 C CA . ILE A 1 187 ? -8.094 0.373 -38.765 1.00 90.56 187 ILE A CA 1
ATOM 1448 C C . ILE A 1 187 ? -9.148 1.407 -38.349 1.00 90.56 187 ILE A C 1
ATOM 1450 O O . ILE A 1 187 ? -8.884 2.243 -37.492 1.00 90.56 187 ILE A O 1
ATOM 1454 N N . ASP A 1 188 ? -10.355 1.319 -38.912 1.00 88.56 188 ASP A N 1
ATOM 1455 C CA . ASP A 1 188 ? -11.453 2.232 -38.580 1.00 88.56 188 ASP A CA 1
ATOM 1456 C C . ASP A 1 188 ? -11.885 2.047 -37.113 1.00 88.56 188 ASP A C 1
ATOM 1458 O O . ASP A 1 188 ? -12.134 3.019 -36.410 1.00 88.56 188 ASP A O 1
ATOM 1462 N N . ALA A 1 189 ? -11.895 0.807 -36.613 1.00 86.94 189 ALA A N 1
ATOM 1463 C CA . ALA A 1 189 ? -12.205 0.502 -35.217 1.00 86.94 189 ALA A CA 1
ATOM 1464 C C . ALA A 1 189 ? -11.135 1.013 -34.232 1.00 86.94 189 ALA A C 1
ATOM 1466 O O . ALA A 1 189 ? -11.475 1.445 -33.132 1.00 86.94 189 ALA A O 1
ATOM 1467 N N . GLU A 1 190 ? -9.854 0.986 -34.612 1.00 87.31 190 GLU A N 1
ATOM 1468 C CA . GLU A 1 190 ? -8.767 1.591 -33.830 1.00 87.31 190 GLU A CA 1
ATOM 1469 C C . GLU A 1 190 ? -8.890 3.118 -33.769 1.00 87.31 190 GLU A C 1
ATOM 1471 O O . GLU A 1 190 ? -8.654 3.703 -32.711 1.00 87.31 190 GLU A O 1
ATOM 1476 N N . ILE A 1 191 ? -9.299 3.757 -34.871 1.00 88.31 191 ILE A N 1
ATOM 1477 C CA . ILE A 1 191 ? -9.569 5.202 -34.917 1.00 88.31 191 ILE A CA 1
ATOM 1478 C C . ILE A 1 191 ? -10.742 5.545 -33.992 1.00 88.31 191 ILE A C 1
ATOM 1480 O O . ILE A 1 191 ? -10.603 6.401 -33.127 1.00 88.31 191 ILE A O 1
ATOM 1484 N N . GLU A 1 192 ? -11.856 4.817 -34.089 1.00 88.12 192 GLU A N 1
ATOM 1485 C CA . GLU A 1 192 ? -13.039 5.018 -33.237 1.00 88.12 192 GLU A CA 1
ATOM 1486 C C . GLU A 1 192 ? -12.729 4.842 -31.741 1.00 88.12 192 GLU A C 1
ATOM 1488 O O . GLU A 1 192 ? -13.240 5.588 -30.902 1.00 88.12 192 GLU A O 1
ATOM 1493 N N . LEU A 1 193 ? -11.863 3.879 -31.393 1.00 87.00 193 LEU A N 1
ATOM 1494 C CA . LEU A 1 193 ? -11.376 3.696 -30.025 1.00 87.00 193 LEU A CA 1
ATOM 1495 C C . LEU A 1 193 ? -10.511 4.880 -29.572 1.00 87.00 193 LEU A C 1
ATOM 1497 O O . LEU A 1 193 ? -10.688 5.376 -28.458 1.00 87.00 193 LEU A O 1
ATOM 1501 N N . LYS A 1 194 ? -9.573 5.321 -30.418 1.00 85.94 194 LYS A N 1
ATOM 1502 C CA . LYS A 1 194 ? -8.657 6.427 -30.116 1.00 85.94 194 LYS A CA 1
ATOM 1503 C C . LYS A 1 194 ? -9.408 7.746 -29.931 1.00 85.94 194 LYS A C 1
ATOM 1505 O O . LYS A 1 194 ? -9.102 8.490 -29.002 1.00 85.94 194 LYS A O 1
ATOM 1510 N N . ASP A 1 195 ? -10.418 7.982 -30.762 1.00 87.88 195 ASP A N 1
ATOM 1511 C CA . ASP A 1 195 ? -11.259 9.180 -30.735 1.00 87.88 195 ASP A CA 1
ATOM 1512 C C . ASP A 1 195 ? -12.355 9.113 -29.651 1.00 87.88 195 ASP A C 1
ATOM 1514 O O . ASP A 1 195 ? -13.041 10.105 -29.407 1.00 87.88 195 ASP A O 1
ATOM 1518 N N . ARG A 1 196 ? -12.507 7.963 -28.968 1.00 89.69 196 ARG A N 1
ATOM 1519 C CA . ARG A 1 196 ? -13.494 7.708 -27.898 1.00 89.69 196 ARG A CA 1
ATOM 1520 C C . ARG A 1 196 ? -14.919 8.118 -28.292 1.00 89.69 196 ARG A C 1
ATOM 1522 O O . ARG A 1 196 ? -15.642 8.727 -27.501 1.00 89.69 196 ARG A O 1
ATOM 1529 N N . THR A 1 197 ? -15.326 7.784 -29.514 1.00 90.00 197 THR A N 1
ATOM 1530 C CA . THR A 1 197 ? -16.642 8.156 -30.052 1.00 90.00 197 THR A CA 1
ATOM 1531 C C . THR A 1 197 ? -17.792 7.556 -29.236 1.00 90.00 197 THR A C 1
ATOM 1533 O O . THR A 1 197 ? -17.637 6.548 -28.539 1.00 90.00 197 THR A O 1
ATOM 1536 N N . ASP A 1 198 ? -18.999 8.118 -29.358 1.00 89.50 198 ASP A N 1
ATOM 1537 C CA . ASP A 1 198 ? -20.189 7.605 -28.659 1.00 89.50 198 ASP A CA 1
ATOM 1538 C C . ASP A 1 198 ? -20.502 6.140 -29.014 1.00 89.50 198 ASP A C 1
ATOM 1540 O O . ASP A 1 198 ? -20.989 5.368 -28.178 1.00 89.50 198 ASP A O 1
ATOM 1544 N N . LYS A 1 199 ? -20.163 5.723 -30.243 1.00 88.25 199 LYS A N 1
ATOM 1545 C CA . LYS A 1 199 ? -20.283 4.331 -30.688 1.00 88.25 199 LYS A CA 1
ATOM 1546 C C . LYS A 1 199 ? -19.312 3.429 -29.926 1.00 88.25 199 LYS A C 1
ATOM 1548 O O . LYS A 1 199 ? -19.742 2.424 -29.359 1.00 88.25 199 LYS A O 1
ATOM 1553 N N . ALA A 1 200 ? -18.032 3.803 -29.853 1.00 88.75 200 ALA A N 1
ATOM 1554 C CA . ALA A 1 200 ? -17.030 3.069 -29.082 1.00 88.75 200 ALA A CA 1
ATOM 1555 C C . ALA A 1 200 ? -17.371 3.044 -27.582 1.00 88.75 200 ALA A C 1
ATOM 1557 O O . ALA A 1 200 ? -17.194 2.017 -26.929 1.00 88.75 200 ALA A O 1
ATOM 1558 N N . ARG A 1 201 ? -17.942 4.129 -27.043 1.00 92.19 201 ARG A N 1
ATOM 1559 C CA . ARG A 1 201 ? -18.365 4.225 -25.636 1.00 92.19 201 ARG A CA 1
ATOM 1560 C C . ARG A 1 201 ? -19.532 3.294 -25.319 1.00 92.19 201 ARG A C 1
ATOM 1562 O O . ARG A 1 201 ? -19.541 2.646 -24.273 1.00 92.19 201 ARG A O 1
ATOM 1569 N N . SER A 1 202 ? -20.491 3.193 -26.235 1.00 91.12 202 SER A N 1
ATOM 1570 C CA . SER A 1 202 ? -21.618 2.260 -26.122 1.00 91.12 202 SER A CA 1
ATOM 1571 C C . SER A 1 202 ? -21.136 0.805 -26.127 1.00 91.12 202 SER A C 1
ATOM 1573 O O . SER A 1 202 ? -21.571 0.003 -25.299 1.00 91.12 202 SER A O 1
ATOM 1575 N N . VAL A 1 203 ? -20.179 0.481 -27.005 1.00 92.31 203 VAL A N 1
ATOM 1576 C CA . VAL A 1 203 ? -19.533 -0.839 -27.050 1.00 92.31 203 VAL A CA 1
ATOM 1577 C C . VAL A 1 203 ? -18.725 -1.108 -25.779 1.00 92.31 203 VAL A C 1
ATOM 1579 O O . VAL A 1 203 ? -18.840 -2.191 -25.214 1.00 92.31 203 VAL A O 1
ATOM 1582 N N . LEU A 1 204 ? -17.963 -0.134 -25.275 1.00 93.12 204 LEU A N 1
ATOM 1583 C CA . LEU A 1 204 ? -17.229 -0.257 -24.013 1.00 93.12 204 LEU A CA 1
ATOM 1584 C C . LEU A 1 204 ? -18.168 -0.615 -22.855 1.00 93.12 204 LEU A C 1
ATOM 1586 O O . LEU A 1 204 ? -17.903 -1.576 -22.140 1.00 93.12 204 LEU A O 1
ATOM 1590 N N . LEU A 1 205 ? -19.284 0.104 -22.695 1.00 92.31 205 LEU A N 1
ATOM 1591 C CA . LEU A 1 205 ? -20.273 -0.183 -21.649 1.00 92.31 205 LEU A CA 1
ATOM 1592 C C . LEU A 1 205 ? -20.874 -1.589 -21.786 1.00 92.31 205 LEU A C 1
ATOM 1594 O O . LEU A 1 205 ? -21.060 -2.279 -20.783 1.00 92.31 205 LEU A O 1
ATOM 1598 N N . MET A 1 206 ? -21.144 -2.033 -23.017 1.00 91.81 206 MET A N 1
ATOM 1599 C CA . MET A 1 206 ? -21.615 -3.392 -23.293 1.00 91.81 206 MET A CA 1
ATOM 1600 C C . MET A 1 206 ? -20.572 -4.444 -22.891 1.00 91.81 206 MET A C 1
ATOM 1602 O O . MET A 1 206 ? -20.904 -5.396 -22.185 1.00 91.81 206 MET A O 1
ATOM 1606 N N . VAL A 1 207 ? -19.312 -4.256 -23.288 1.00 91.88 207 VAL A N 1
ATOM 1607 C CA . VAL A 1 207 ? -18.208 -5.173 -22.977 1.00 91.88 207 VAL A CA 1
ATOM 1608 C C . VAL A 1 207 ? -17.920 -5.209 -21.473 1.00 91.88 207 VAL A C 1
ATOM 1610 O O . VAL A 1 207 ? -17.731 -6.290 -20.922 1.00 91.88 207 VAL A O 1
ATOM 1613 N N . MET A 1 208 ? -17.917 -4.060 -20.794 1.00 92.81 208 MET A N 1
ATOM 1614 C CA . MET A 1 208 ? -17.713 -3.972 -19.342 1.00 92.81 208 MET A CA 1
ATOM 1615 C C . MET A 1 208 ? -18.826 -4.663 -18.554 1.00 92.81 208 MET A C 1
ATOM 1617 O O . MET A 1 208 ? -18.565 -5.274 -17.523 1.00 92.81 208 MET A O 1
ATOM 1621 N N . LYS A 1 209 ? -20.072 -4.595 -19.037 1.00 90.44 209 LYS A N 1
ATOM 1622 C CA . LYS A 1 209 ? -21.196 -5.295 -18.406 1.00 90.44 209 LYS A CA 1
ATOM 1623 C C . LYS A 1 209 ? -21.061 -6.816 -18.519 1.00 90.44 209 LYS A C 1
ATOM 1625 O O . LYS A 1 209 ? -21.478 -7.535 -17.614 1.00 90.44 209 LYS A O 1
ATOM 1630 N N . ASP A 1 210 ? -20.503 -7.292 -19.627 1.00 88.75 210 ASP A N 1
ATOM 1631 C CA . ASP A 1 210 ? -20.287 -8.714 -19.898 1.00 88.75 210 ASP A CA 1
ATOM 1632 C C . ASP A 1 210 ? -19.028 -9.273 -19.203 1.00 88.75 210 ASP A C 1
ATOM 1634 O O . ASP A 1 210 ? -19.006 -10.435 -18.793 1.00 88.75 210 ASP A O 1
ATOM 1638 N N . ARG A 1 211 ? -17.978 -8.459 -19.029 1.00 92.50 211 ARG A N 1
ATOM 1639 C CA . ARG A 1 211 ? -16.671 -8.901 -18.519 1.00 92.50 211 ARG A CA 1
ATOM 1640 C C . ARG A 1 211 ? -16.367 -8.330 -17.128 1.00 92.50 211 ARG A C 1
ATOM 1642 O O . ARG A 1 211 ? -16.223 -7.118 -16.993 1.00 92.50 211 ARG A O 1
ATOM 1649 N N . PRO A 1 212 ? -16.196 -9.180 -16.097 1.00 95.06 212 PRO A N 1
ATOM 1650 C CA . PRO A 1 212 ? -15.746 -8.720 -14.790 1.00 95.06 212 PRO A CA 1
ATOM 1651 C C . PRO A 1 212 ? -14.258 -8.354 -14.828 1.00 95.06 212 PRO A C 1
ATOM 1653 O O . PRO A 1 212 ? -13.541 -8.735 -15.749 1.00 95.06 212 PRO A O 1
ATOM 1656 N N . VAL A 1 213 ? -13.762 -7.697 -13.784 1.00 93.94 213 VAL A N 1
ATOM 1657 C CA . VAL A 1 213 ? -12.323 -7.524 -13.538 1.00 93.94 213 VAL A CA 1
ATOM 1658 C C . VAL A 1 213 ? -11.893 -8.246 -12.276 1.00 93.94 213 VAL A C 1
ATOM 1660 O O . VAL A 1 213 ? -12.668 -8.363 -11.333 1.00 93.94 213 VAL A O 1
ATOM 1663 N N . LEU A 1 214 ? -10.646 -8.701 -12.235 1.00 92.94 214 LEU A N 1
ATOM 1664 C CA . LEU A 1 214 ? -10.022 -9.262 -11.044 1.00 92.94 214 LEU A CA 1
ATOM 1665 C C . LEU A 1 214 ? -9.212 -8.177 -10.339 1.00 92.94 214 LEU A C 1
ATOM 1667 O O . LEU A 1 214 ? -8.304 -7.592 -10.932 1.00 92.94 214 LEU A O 1
ATOM 1671 N N . LEU A 1 215 ? -9.514 -7.937 -9.068 1.00 90.62 215 LEU A N 1
ATOM 1672 C CA . LEU A 1 215 ? -8.761 -7.028 -8.215 1.00 90.62 215 LEU A CA 1
ATOM 1673 C C . LEU A 1 215 ? -7.837 -7.800 -7.290 1.00 90.62 215 LEU A C 1
ATOM 1675 O O . LEU A 1 215 ? -8.282 -8.701 -6.576 1.00 90.62 215 LEU A O 1
ATOM 1679 N N . ASN A 1 216 ? -6.566 -7.405 -7.271 1.00 86.38 216 ASN A N 1
ATOM 1680 C CA . ASN A 1 216 ? -5.543 -7.999 -6.425 1.00 86.38 216 ASN A CA 1
ATOM 1681 C C . ASN A 1 216 ? -4.841 -6.946 -5.559 1.00 86.38 216 ASN A C 1
ATOM 1683 O O . ASN A 1 216 ? -4.265 -5.982 -6.080 1.00 86.38 216 ASN A O 1
ATOM 1687 N N . ARG A 1 217 ? -4.813 -7.187 -4.243 1.00 79.94 217 ARG A N 1
ATOM 1688 C CA . ARG A 1 217 ? -3.984 -6.433 -3.294 1.00 79.94 217 ARG A CA 1
ATOM 1689 C C . ARG A 1 217 ? -2.830 -7.298 -2.805 1.00 79.94 217 ARG A C 1
ATOM 1691 O O . ARG A 1 217 ? -3.035 -8.378 -2.253 1.00 79.94 217 ARG A O 1
ATOM 1698 N N . ALA A 1 218 ? -1.612 -6.793 -2.982 1.00 69.81 218 ALA A N 1
ATOM 1699 C CA . ALA A 1 218 ? -0.414 -7.434 -2.461 1.00 69.81 218 ALA A CA 1
ATOM 1700 C C . ALA A 1 218 ? -0.163 -7.017 -0.996 1.00 69.81 218 ALA A C 1
ATOM 1702 O O . ALA A 1 218 ? -0.368 -5.850 -0.675 1.00 69.81 218 ALA A O 1
ATOM 1703 N N . PRO A 1 219 ? 0.357 -7.912 -0.135 1.00 68.62 219 PRO A N 1
ATOM 1704 C CA . PRO A 1 219 ? 0.636 -9.324 -0.394 1.00 68.62 219 PRO A CA 1
ATOM 1705 C C . PRO A 1 219 ? -0.642 -10.181 -0.448 1.00 68.62 219 PRO A C 1
ATOM 1707 O O . PRO A 1 219 ? -1.544 -10.025 0.365 1.00 68.62 219 PRO A O 1
ATOM 1710 N N . THR A 1 220 ? -0.686 -11.131 -1.384 1.00 75.44 220 THR A N 1
ATOM 1711 C CA . THR A 1 220 ? -1.783 -12.101 -1.513 1.00 75.44 220 THR A CA 1
ATOM 1712 C C . THR A 1 220 ? -1.587 -13.225 -0.489 1.00 75.44 220 THR A C 1
ATOM 1714 O O . THR A 1 220 ? -0.747 -14.100 -0.699 1.00 75.44 220 THR A O 1
ATOM 1717 N N . LEU A 1 221 ? -2.310 -13.182 0.635 1.00 73.06 221 LEU A N 1
ATOM 1718 C CA . LEU A 1 221 ? -2.185 -14.162 1.726 1.00 73.06 221 LEU A CA 1
ATOM 1719 C C . LEU A 1 221 ? -3.122 -15.360 1.540 1.00 73.06 221 LEU A C 1
ATOM 1721 O O . LEU A 1 221 ? -2.763 -16.491 1.860 1.00 73.06 221 LEU A O 1
ATOM 1725 N N . HIS A 1 222 ? -4.303 -15.109 0.988 1.00 77.31 222 HIS A N 1
ATOM 1726 C CA . HIS A 1 222 ? -5.329 -16.112 0.731 1.00 77.31 222 HIS A CA 1
ATOM 1727 C C . HIS A 1 222 ? -6.087 -15.788 -0.559 1.00 77.31 222 HIS A C 1
ATOM 1729 O O . HIS A 1 222 ? -5.941 -14.705 -1.133 1.00 77.31 222 HIS A O 1
ATOM 1735 N N . LYS A 1 223 ? -6.978 -16.691 -0.985 1.00 81.31 223 LYS A N 1
ATOM 1736 C CA . LYS A 1 223 ? -7.769 -16.502 -2.210 1.00 81.31 223 LYS A CA 1
ATOM 1737 C C . LYS A 1 223 ? -8.553 -15.181 -2.247 1.00 81.31 223 LYS A C 1
ATOM 1739 O O . LYS A 1 223 ? -8.605 -14.566 -3.296 1.00 81.31 223 LYS A O 1
ATOM 1744 N N . PHE A 1 224 ? -9.064 -14.682 -1.115 1.00 82.81 224 PHE A N 1
ATOM 1745 C CA . PHE A 1 224 ? -9.847 -13.433 -1.071 1.00 82.81 224 PHE A CA 1
ATOM 1746 C C . PHE A 1 224 ? -9.018 -12.153 -1.282 1.00 82.81 224 PHE A C 1
ATOM 1748 O O . PHE A 1 224 ? -9.582 -11.072 -1.358 1.00 82.81 224 PHE A O 1
ATOM 1755 N N . ASN A 1 225 ? -7.688 -12.244 -1.414 1.00 83.00 225 ASN A N 1
ATOM 1756 C CA . ASN A 1 225 ? -6.878 -11.127 -1.907 1.00 83.00 225 ASN A CA 1
ATOM 1757 C C . ASN A 1 225 ? -6.957 -10.995 -3.436 1.00 83.00 225 ASN A C 1
ATOM 1759 O O . ASN A 1 225 ? -6.348 -10.078 -3.977 1.00 83.00 225 ASN A O 1
ATOM 1763 N N . ILE A 1 226 ? -7.650 -11.909 -4.126 1.00 89.06 226 ILE A N 1
ATOM 1764 C CA . ILE A 1 226 ? -7.964 -11.841 -5.552 1.00 89.06 226 ILE A CA 1
ATOM 1765 C C . ILE A 1 226 ? -9.454 -12.147 -5.712 1.00 89.06 226 ILE A C 1
ATOM 1767 O O . ILE A 1 226 ? -9.880 -13.288 -5.552 1.00 89.06 226 ILE A O 1
ATOM 1771 N N . MET A 1 227 ? -10.253 -11.136 -6.033 1.00 91.06 227 MET A N 1
ATOM 1772 C CA . MET A 1 227 ? -11.699 -11.289 -6.225 1.00 91.06 227 MET A CA 1
ATOM 1773 C C . MET A 1 227 ? -12.126 -10.643 -7.534 1.00 91.06 227 MET A C 1
ATOM 1775 O O . MET A 1 227 ? -11.476 -9.713 -8.018 1.00 91.06 227 MET A O 1
ATOM 1779 N N . ALA A 1 228 ? -13.200 -11.168 -8.114 1.00 94.75 228 ALA A N 1
ATOM 1780 C CA . ALA A 1 228 ? -13.807 -10.622 -9.314 1.00 94.75 228 ALA A CA 1
ATOM 1781 C C . ALA A 1 228 ? -14.863 -9.574 -8.958 1.00 94.75 228 ALA A C 1
ATOM 1783 O O . ALA A 1 228 ? -15.579 -9.730 -7.976 1.00 94.75 228 ALA A O 1
ATOM 1784 N N . PHE A 1 229 ? -15.002 -8.546 -9.788 1.00 94.62 229 PHE A N 1
ATOM 1785 C CA . PHE A 1 229 ? -16.028 -7.516 -9.645 1.00 94.62 229 PHE A CA 1
ATOM 1786 C C . PHE A 1 229 ? -16.599 -7.129 -10.996 1.00 94.62 229 PHE A C 1
ATOM 1788 O O . PHE A 1 229 ? -15.909 -7.179 -12.014 1.00 94.62 229 PHE A O 1
ATOM 1795 N N . LYS A 1 230 ? -17.852 -6.688 -10.990 1.00 94.69 230 LYS A N 1
ATOM 1796 C CA . LYS A 1 230 ? -18.512 -6.065 -12.132 1.00 94.69 230 LYS A CA 1
ATOM 1797 C C . LYS A 1 230 ? -18.100 -4.593 -12.182 1.00 94.69 230 LYS A C 1
ATOM 1799 O O . LYS A 1 230 ? -18.394 -3.848 -11.243 1.00 94.69 230 LYS A O 1
ATOM 1804 N N . PRO A 1 231 ? -17.380 -4.161 -13.226 1.00 94.44 231 PRO A N 1
ATOM 1805 C CA . PRO A 1 231 ? -16.880 -2.803 -13.290 1.00 94.44 231 PRO A CA 1
ATOM 1806 C C . PRO A 1 231 ? -17.938 -1.846 -13.842 1.00 94.44 231 PRO A C 1
ATOM 1808 O O . PRO A 1 231 ? -18.646 -2.138 -14.802 1.00 94.44 231 PRO A O 1
ATOM 1811 N N . SER A 1 232 ? -17.973 -0.648 -13.279 1.00 92.62 232 SER A N 1
ATOM 1812 C CA . SER A 1 232 ? -18.636 0.528 -13.844 1.00 92.62 232 SER A CA 1
ATOM 1813 C C . SER A 1 232 ? -17.608 1.646 -14.014 1.00 92.62 232 SER A C 1
ATOM 1815 O O . SER A 1 232 ? -16.540 1.591 -13.411 1.00 92.62 232 SER A O 1
ATOM 1817 N N . MET A 1 233 ? -17.868 2.643 -14.858 1.00 90.81 233 MET A N 1
ATOM 1818 C CA . MET A 1 233 ? -16.938 3.765 -15.045 1.00 90.81 233 MET A CA 1
ATOM 1819 C C . MET A 1 233 ? -17.265 4.927 -14.108 1.00 90.81 233 MET A C 1
ATOM 1821 O O . MET A 1 233 ? -18.434 5.200 -13.841 1.00 90.81 233 MET A O 1
ATOM 1825 N N . HIS A 1 234 ? -16.244 5.665 -13.677 1.00 88.88 234 HIS A N 1
ATOM 1826 C CA . HIS A 1 234 ? -16.418 6.987 -13.076 1.00 88.88 234 HIS A CA 1
ATOM 1827 C C . HIS A 1 234 ? -15.312 7.955 -13.514 1.00 88.88 234 HIS A C 1
ATOM 1829 O O . HIS A 1 234 ? -14.248 7.554 -13.992 1.00 88.88 234 HIS A O 1
ATOM 1835 N N . GLN A 1 235 ? -15.568 9.246 -13.308 1.00 78.38 235 GLN A N 1
ATOM 1836 C CA . GLN A 1 235 ? -14.585 10.303 -13.519 1.00 78.38 235 GLN A CA 1
ATOM 1837 C C . GLN A 1 235 ? -13.593 10.328 -12.343 1.00 78.38 235 GLN A C 1
ATOM 1839 O O . GLN A 1 235 ? -14.003 10.429 -11.185 1.00 78.38 235 GLN A O 1
ATOM 1844 N N . GLY A 1 236 ? -12.293 10.197 -12.627 1.00 72.88 236 GLY A N 1
ATOM 1845 C CA . GLY A 1 236 ? -11.215 10.176 -11.628 1.00 72.88 236 GLY A CA 1
ATOM 1846 C C . GLY A 1 236 ? -10.089 9.196 -11.978 1.00 72.88 236 GLY A C 1
ATOM 1847 O O . GLY A 1 236 ? -10.126 8.565 -13.027 1.00 72.88 236 GLY A O 1
ATOM 1848 N N . LYS A 1 237 ? -9.083 9.069 -11.096 1.00 67.38 237 LYS A N 1
ATOM 1849 C CA . LYS A 1 237 ? -7.939 8.131 -11.235 1.00 67.38 237 LYS A CA 1
ATOM 1850 C C . LYS A 1 237 ? -7.899 7.025 -10.164 1.00 67.38 237 LYS A C 1
ATOM 1852 O O . LYS A 1 237 ? -7.020 6.167 -10.200 1.00 67.38 237 LYS A O 1
ATOM 1857 N N . THR A 1 238 ? -8.845 7.045 -9.227 1.00 73.50 238 THR A N 1
ATOM 1858 C CA . THR A 1 238 ? -8.921 6.126 -8.081 1.00 73.50 238 THR A CA 1
ATOM 1859 C C . THR A 1 238 ? -9.956 5.048 -8.341 1.00 73.50 238 THR A C 1
ATOM 1861 O O . THR A 1 238 ? -11.079 5.365 -8.677 1.00 73.50 238 THR A O 1
ATOM 1864 N N . LEU A 1 239 ? -9.611 3.789 -8.121 1.00 80.94 239 LEU A N 1
ATOM 1865 C CA . LEU A 1 239 ? -10.532 2.664 -8.116 1.00 80.94 239 LEU A CA 1
ATOM 1866 C C . LEU A 1 239 ? -11.413 2.698 -6.859 1.00 80.94 239 LEU A C 1
ATOM 1868 O O . LEU A 1 239 ? -10.903 2.607 -5.743 1.00 80.94 239 LEU A O 1
ATOM 1872 N N . LEU A 1 240 ? -12.730 2.800 -7.019 1.00 87.81 240 LEU A N 1
ATOM 1873 C CA . LEU A 1 240 ? -13.655 2.783 -5.886 1.00 87.81 240 LEU A CA 1
ATOM 1874 C C . LEU A 1 240 ? -14.177 1.368 -5.647 1.00 87.81 240 LEU A C 1
ATOM 1876 O O . LEU A 1 240 ? -14.696 0.731 -6.568 1.00 87.81 240 LEU A O 1
ATOM 1880 N N . ILE A 1 241 ? -14.047 0.896 -4.408 1.00 88.75 241 ILE A N 1
ATOM 1881 C CA . ILE A 1 241 ? -14.477 -0.434 -3.969 1.00 88.75 241 ILE A CA 1
ATOM 1882 C C . ILE A 1 241 ? -15.472 -0.338 -2.800 1.00 88.75 241 ILE A C 1
ATOM 1884 O O . ILE A 1 241 ? -15.437 0.638 -2.041 1.00 88.75 241 ILE A O 1
ATOM 1888 N N . PRO A 1 242 ? -16.334 -1.349 -2.596 1.00 88.00 242 PRO A N 1
ATOM 1889 C CA . PRO A 1 242 ? -17.257 -1.364 -1.468 1.00 88.00 242 PRO A CA 1
ATOM 1890 C C . PRO A 1 242 ? -16.500 -1.492 -0.130 1.00 88.00 242 PRO A C 1
ATOM 1892 O O . PRO A 1 242 ? -15.655 -2.384 0.008 1.00 88.00 242 PRO A O 1
ATOM 1895 N N . PRO A 1 243 ? -16.825 -0.695 0.907 1.00 85.31 243 PRO A N 1
ATOM 1896 C CA . PRO A 1 243 ? -16.146 -0.766 2.207 1.00 85.31 243 PRO A CA 1
ATOM 1897 C C . PRO A 1 243 ? -16.171 -2.156 2.866 1.00 85.31 243 PRO A C 1
ATOM 1899 O O . PRO A 1 243 ? -15.202 -2.561 3.504 1.00 85.31 243 PRO A O 1
ATOM 1902 N N . MET A 1 244 ? -17.239 -2.941 2.664 1.00 86.44 244 MET A N 1
ATOM 1903 C CA . MET A 1 244 ? -17.361 -4.305 3.217 1.00 86.44 244 MET A CA 1
ATOM 1904 C C . MET A 1 244 ? -16.303 -5.279 2.678 1.00 86.44 244 MET A C 1
ATOM 1906 O O . MET A 1 244 ? -16.004 -6.293 3.308 1.00 86.44 244 MET A O 1
ATOM 1910 N N . VAL A 1 245 ? -15.733 -4.978 1.512 1.00 86.50 245 VAL A N 1
ATOM 1911 C CA . VAL A 1 245 ? -14.756 -5.814 0.807 1.00 86.50 245 VAL A CA 1
ATOM 1912 C C . VAL A 1 245 ? -13.319 -5.472 1.232 1.00 86.50 245 VAL A C 1
ATOM 1914 O O . VAL A 1 245 ? -12.409 -6.285 1.066 1.00 86.50 245 VAL A O 1
ATOM 1917 N N . MET A 1 246 ? -13.096 -4.313 1.861 1.00 82.56 246 MET A N 1
ATOM 1918 C CA . MET A 1 246 ? -11.764 -3.864 2.287 1.00 82.56 246 MET A CA 1
ATOM 1919 C C . MET A 1 246 ? -11.119 -4.795 3.315 1.00 82.56 246 MET A C 1
ATOM 1921 O O . MET A 1 246 ? -9.929 -5.091 3.221 1.00 82.56 246 MET A O 1
ATOM 1925 N N . LYS A 1 247 ? -11.902 -5.308 4.274 1.00 79.12 247 LYS A N 1
ATOM 1926 C CA . LYS A 1 247 ? -11.388 -6.164 5.351 1.00 79.12 247 LYS A CA 1
ATOM 1927 C C . LYS A 1 247 ? -10.772 -7.475 4.827 1.00 79.12 247 LYS A C 1
ATOM 1929 O O . LYS A 1 247 ? -9.649 -7.759 5.236 1.00 79.12 247 LYS A O 1
ATOM 1934 N N . PRO A 1 248 ? -11.418 -8.254 3.933 1.00 78.81 248 PRO A N 1
ATOM 1935 C CA . PRO A 1 248 ? -10.776 -9.397 3.274 1.00 78.81 248 PRO A CA 1
ATOM 1936 C C . PRO A 1 248 ? -9.466 -9.056 2.554 1.00 78.81 248 PRO A C 1
ATOM 1938 O O . PRO A 1 248 ? -8.521 -9.829 2.609 1.00 78.81 248 PRO A O 1
ATOM 1941 N N . TYR A 1 249 ? -9.359 -7.883 1.924 1.00 77.94 249 TYR A N 1
ATOM 1942 C CA . TYR A 1 249 ? -8.095 -7.436 1.326 1.00 77.94 249 TYR A CA 1
ATOM 1943 C C . TYR A 1 249 ? -7.039 -7.002 2.358 1.00 77.94 249 TYR A C 1
ATOM 1945 O O . TYR A 1 249 ? -5.875 -6.794 2.001 1.00 77.94 249 TYR A O 1
ATOM 1953 N N . GLY A 1 250 ? -7.435 -6.813 3.619 1.00 71.62 250 GLY A N 1
ATOM 1954 C CA . GLY A 1 250 ? -6.650 -6.115 4.634 1.00 71.62 250 GLY A CA 1
ATOM 1955 C C . GLY A 1 250 ? -6.385 -4.651 4.277 1.00 71.62 250 GLY A C 1
ATOM 1956 O O . GLY A 1 250 ? -5.367 -4.122 4.706 1.00 71.62 250 GLY A O 1
ATOM 1957 N N . ALA A 1 251 ? -7.221 -4.053 3.422 1.00 70.50 251 ALA A N 1
ATOM 1958 C CA . ALA A 1 251 ? -7.015 -2.732 2.841 1.00 70.50 251 ALA A CA 1
ATOM 1959 C C . ALA A 1 251 ? -7.340 -1.601 3.824 1.00 70.50 251 ALA A C 1
ATOM 1961 O O . ALA A 1 251 ? -8.427 -1.567 4.403 1.00 70.50 251 ALA A O 1
ATOM 1962 N N . ASP A 1 252 ? -6.406 -0.666 3.940 1.00 64.00 252 ASP A N 1
ATOM 1963 C CA . ASP A 1 252 ? -6.483 0.624 4.610 1.00 64.00 252 ASP A CA 1
ATOM 1964 C C . ASP A 1 252 ? -6.375 1.751 3.567 1.00 64.00 252 ASP A C 1
ATOM 1966 O O . ASP A 1 252 ? -5.686 1.628 2.559 1.00 64.00 252 ASP A O 1
ATOM 1970 N N . VAL A 1 253 ? -7.138 2.832 3.753 1.00 62.53 253 VAL A N 1
ATOM 1971 C CA . VAL A 1 253 ? -7.128 4.004 2.857 1.00 62.53 253 VAL A CA 1
ATOM 1972 C C . VAL A 1 253 ? -6.411 5.146 3.580 1.00 62.53 253 VAL A C 1
ATOM 1974 O O . VAL A 1 253 ? -7.046 6.097 4.029 1.00 62.53 253 VAL A O 1
ATOM 1977 N N . ASP A 1 254 ? -5.099 5.016 3.782 1.00 50.12 254 ASP A N 1
ATOM 1978 C CA . ASP A 1 254 ? -4.308 5.884 4.672 1.00 50.12 254 ASP A CA 1
ATOM 1979 C C . ASP A 1 254 ? -3.229 6.740 3.973 1.00 50.12 254 ASP A C 1
ATOM 1981 O O . ASP A 1 254 ? -2.955 7.836 4.472 1.00 50.12 254 ASP A O 1
ATOM 1985 N N . GLY A 1 255 ? -2.707 6.309 2.812 1.00 39.81 255 GLY A N 1
ATOM 1986 C CA . GLY A 1 255 ? -1.882 7.072 1.845 1.00 39.81 255 GLY A CA 1
ATOM 1987 C C . GLY A 1 255 ? -0.559 7.679 2.372 1.00 39.81 255 GLY A C 1
ATOM 1988 O O . GLY A 1 255 ? -0.545 8.355 3.398 1.00 39.81 255 GLY A O 1
ATOM 1989 N N . ASP A 1 256 ? 0.560 7.549 1.639 1.00 29.25 256 ASP A N 1
ATOM 1990 C CA . ASP A 1 256 ? 1.905 7.956 2.120 1.00 29.25 256 ASP A CA 1
ATOM 1991 C C . ASP A 1 256 ? 2.628 9.043 1.278 1.00 29.25 256 ASP A C 1
ATOM 1993 O O . ASP A 1 256 ? 2.408 9.181 0.077 1.00 29.25 256 ASP A O 1
ATOM 1997 N N . SER A 1 257 ? 3.510 9.855 1.902 1.00 27.02 257 SER A N 1
ATOM 1998 C CA . SER A 1 257 ? 4.114 11.060 1.281 1.00 27.02 257 SER A CA 1
ATOM 1999 C C . SER A 1 257 ? 5.426 11.625 1.878 1.00 27.02 257 SER A C 1
ATOM 2001 O O . SER A 1 257 ? 5.481 12.016 3.041 1.00 27.02 257 SER A O 1
ATOM 2003 N N . LEU A 1 258 ? 6.457 11.726 1.025 1.00 27.98 258 LEU A N 1
ATOM 2004 C CA . LEU A 1 258 ? 7.876 12.121 1.191 1.00 27.98 258 LEU A CA 1
ATOM 2005 C C . LEU A 1 258 ? 8.480 13.526 0.763 1.00 27.98 258 LEU A C 1
ATOM 2007 O O . LEU A 1 258 ? 9.188 13.516 -0.234 1.00 27.98 258 LEU A O 1
ATOM 2011 N N . THR A 1 259 ? 8.336 14.690 1.440 1.00 27.11 259 THR A N 1
ATOM 2012 C CA . THR A 1 259 ? 9.141 15.985 1.360 1.00 27.11 259 THR A CA 1
ATOM 2013 C C . THR A 1 259 ? 9.550 16.671 0.039 1.00 27.11 259 THR A C 1
ATOM 2015 O O . THR A 1 259 ? 10.398 16.172 -0.695 1.00 27.11 259 THR A O 1
ATOM 2018 N N . ASN A 1 260 ? 9.250 17.980 -0.046 1.00 46.91 260 ASN A N 1
ATOM 2019 C CA . ASN A 1 260 ? 10.198 19.087 -0.326 1.00 46.91 260 ASN A CA 1
ATOM 2020 C C . ASN A 1 260 ? 9.588 20.443 0.086 1.00 46.91 260 ASN A C 1
ATOM 2022 O O . ASN A 1 260 ? 8.381 20.511 0.279 1.00 46.91 260 ASN A O 1
ATOM 2026 N N . SER A 1 261 ? 10.387 21.511 0.226 1.00 46.59 261 SER A N 1
ATOM 2027 C CA . SER A 1 261 ? 9.891 22.866 0.537 1.00 46.59 261 SER A CA 1
ATOM 2028 C C . SER A 1 261 ? 8.774 23.301 -0.422 1.00 46.59 261 SER A C 1
ATOM 2030 O O . SER A 1 261 ? 8.862 23.054 -1.626 1.00 46.59 261 SER A O 1
ATOM 2032 N N . VAL A 1 262 ? 7.730 23.945 0.103 1.00 52.56 262 VAL A N 1
ATOM 2033 C CA . VAL A 1 262 ? 6.562 24.405 -0.668 1.00 52.56 262 VAL A CA 1
ATOM 2034 C C . VAL A 1 262 ? 6.483 25.925 -0.680 1.00 52.56 262 VAL A C 1
ATOM 2036 O O . VAL A 1 262 ? 6.837 26.583 0.300 1.00 52.56 262 VAL A O 1
ATOM 2039 N N . TYR A 1 263 ? 6.001 26.489 -1.785 1.00 55.91 263 TYR A N 1
ATOM 2040 C CA . TYR A 1 263 ? 5.659 27.908 -1.845 1.00 55.91 263 TYR A CA 1
ATOM 2041 C C . TYR A 1 263 ? 4.338 28.139 -1.122 1.00 55.91 263 TYR A C 1
ATOM 2043 O O . TYR A 1 263 ? 3.311 27.604 -1.539 1.00 55.91 263 TYR A O 1
ATOM 2051 N N . CYS A 1 264 ? 4.352 28.943 -0.061 1.00 59.06 264 CYS A N 1
ATOM 2052 C CA . CYS A 1 264 ? 3.140 29.297 0.668 1.00 59.06 264 CYS A CA 1
ATOM 2053 C C . CYS A 1 264 ? 3.005 30.807 0.900 1.00 59.06 264 CYS A C 1
ATOM 2055 O O . CYS A 1 264 ? 4.001 31.522 1.021 1.00 59.06 264 CYS A O 1
ATOM 2057 N N . THR A 1 265 ? 1.761 31.272 1.000 1.00 60.09 265 THR A N 1
ATOM 2058 C CA . THR A 1 265 ? 1.398 32.585 1.543 1.00 60.09 265 THR A CA 1
ATOM 2059 C C . THR A 1 265 ? 0.920 32.408 2.976 1.00 60.09 265 THR A C 1
ATOM 2061 O O . THR A 1 265 ? 0.090 31.530 3.216 1.00 60.09 265 THR A O 1
ATOM 2064 N N . TYR A 1 266 ? 1.364 33.246 3.908 1.00 60.56 266 TYR A N 1
ATOM 2065 C CA . TYR A 1 266 ? 0.824 33.281 5.272 1.00 60.56 266 TYR A CA 1
ATOM 2066 C C . TYR A 1 266 ? 0.707 34.718 5.806 1.00 60.56 266 TYR A C 1
ATOM 2068 O O . TYR A 1 266 ? 1.399 35.620 5.338 1.00 60.56 266 TYR A O 1
ATOM 2076 N N . ASP A 1 267 ? -0.174 34.920 6.793 1.00 45.06 267 ASP A N 1
ATOM 2077 C CA . ASP A 1 267 ? -0.438 36.208 7.458 1.00 45.06 267 ASP A CA 1
ATOM 2078 C C . ASP A 1 267 ? -0.143 36.055 8.963 1.00 45.06 267 ASP A C 1
ATOM 2080 O O . ASP A 1 267 ? -0.981 35.568 9.719 1.00 45.06 267 ASP A O 1
ATOM 2084 N N . PHE A 1 268 ? 1.091 36.297 9.411 1.00 39.75 268 PHE A N 1
ATOM 2085 C CA . PHE A 1 268 ? 1.491 35.910 10.771 1.00 39.75 268 PHE A CA 1
ATOM 2086 C C . PHE A 1 268 ? 1.098 36.969 11.815 1.00 39.75 268 PHE A C 1
ATOM 2088 O O . PHE A 1 268 ? 1.782 37.976 11.971 1.00 39.75 268 PHE A O 1
ATOM 2095 N N . CYS A 1 269 ? 0.060 36.689 12.608 1.00 31.33 269 CYS A N 1
ATOM 2096 C CA . CYS A 1 269 ? -0.178 37.337 13.901 1.00 31.33 269 CYS A CA 1
ATOM 2097 C C . CYS A 1 269 ? 0.200 36.376 15.049 1.00 31.33 269 CYS A C 1
ATOM 2099 O O . CYS A 1 269 ? -0.639 35.616 15.523 1.00 31.33 269 CYS A O 1
ATOM 2101 N N . GLY A 1 270 ? 1.458 36.437 15.509 1.00 27.30 270 GLY A N 1
ATOM 2102 C CA . GLY A 1 270 ? 1.850 36.105 16.892 1.00 27.30 270 GLY A CA 1
ATOM 2103 C C . GLY A 1 270 ? 2.378 34.695 17.239 1.00 27.30 270 GLY A C 1
ATOM 2104 O O . GLY A 1 270 ? 1.671 33.701 17.116 1.00 27.30 270 GLY A O 1
ATOM 2105 N N . GLY A 1 271 ? 3.593 34.672 17.829 1.00 28.70 271 GLY A N 1
ATOM 2106 C CA . GLY A 1 271 ? 4.045 33.731 18.878 1.00 28.70 271 GLY A CA 1
ATOM 2107 C C . GLY A 1 271 ? 5.275 32.860 18.551 1.00 28.70 271 GLY A C 1
ATOM 2108 O O . GLY A 1 271 ? 5.113 31.814 17.940 1.00 28.70 271 GLY A O 1
ATOM 2109 N N . GLY A 1 272 ? 6.517 33.169 18.960 1.00 23.70 272 GLY A N 1
ATOM 2110 C CA . GLY A 1 272 ? 7.017 34.241 19.847 1.00 23.70 272 GLY A CA 1
ATOM 2111 C C . GLY A 1 272 ? 8.420 34.741 19.440 1.00 23.70 272 GLY A C 1
ATOM 2112 O O . GLY A 1 272 ? 9.047 34.158 18.561 1.00 23.70 272 GLY A O 1
ATOM 2113 N N . MET A 1 273 ? 8.978 35.825 19.989 1.00 23.33 273 MET A N 1
ATOM 2114 C CA . MET A 1 273 ? 8.654 36.672 21.159 1.00 23.33 273 MET A CA 1
ATOM 2115 C C . MET A 1 273 ? 8.184 38.098 20.737 1.00 23.33 273 MET A C 1
ATOM 2117 O O . MET A 1 273 ? 8.194 38.377 19.541 1.00 23.33 273 MET A O 1
ATOM 2121 N N . PRO A 1 274 ? 7.666 38.954 21.650 1.00 34.53 274 PRO A N 1
ATOM 2122 C CA . PRO A 1 274 ? 6.650 39.960 21.335 1.00 34.53 274 PRO A CA 1
ATOM 2123 C C . PRO A 1 274 ? 7.223 41.194 20.634 1.00 34.53 274 PRO A C 1
ATOM 2125 O O . PRO A 1 274 ? 8.278 41.687 21.020 1.00 34.53 274 PRO A O 1
ATOM 2128 N N . PHE A 1 275 ? 6.462 41.740 19.686 1.00 29.38 275 PHE A N 1
ATOM 2129 C CA . PHE A 1 275 ? 6.579 43.139 19.293 1.00 29.38 275 PHE A CA 1
ATOM 2130 C C . PHE A 1 275 ? 5.234 43.831 19.482 1.00 29.38 275 PHE A C 1
ATOM 2132 O O . PHE A 1 275 ? 4.198 43.381 18.994 1.00 29.38 275 PHE A O 1
ATOM 2139 N N . SER A 1 276 ? 5.286 44.904 20.264 1.00 30.47 276 SER A N 1
ATOM 2140 C CA . SER A 1 276 ? 4.307 45.976 20.318 1.00 30.47 276 SER A CA 1
ATOM 2141 C C . SER A 1 276 ? 4.374 46.778 19.023 1.00 30.47 276 SER A C 1
ATOM 2143 O O . SER A 1 276 ? 5.466 47.177 18.624 1.00 30.47 276 SER A O 1
ATOM 2145 N N . GLY A 1 277 ? 3.230 47.072 18.416 1.00 30.14 277 GLY A N 1
ATOM 2146 C CA . GLY A 1 277 ? 3.144 48.058 17.341 1.00 30.14 277 GLY A CA 1
ATOM 2147 C C . GLY A 1 277 ? 2.268 47.598 16.187 1.00 30.14 277 GLY A C 1
ATOM 2148 O O . GLY A 1 277 ? 2.425 46.504 15.660 1.00 30.14 277 GLY A O 1
ATOM 2149 N N . ASP A 1 278 ? 1.332 48.461 15.819 1.00 29.77 278 ASP A N 1
ATOM 2150 C CA . ASP A 1 278 ? 0.252 48.285 14.847 1.00 29.77 278 ASP A CA 1
ATOM 2151 C C . ASP A 1 278 ? 0.732 48.275 13.371 1.00 29.77 278 ASP A C 1
ATOM 2153 O O . ASP A 1 278 ? 0.120 48.888 12.494 1.00 29.77 278 ASP A O 1
ATOM 2157 N N . THR A 1 279 ? 1.831 47.591 13.039 1.00 31.84 279 THR A N 1
ATOM 2158 C CA . THR A 1 279 ? 2.301 47.481 11.647 1.00 31.84 279 THR A CA 1
ATOM 2159 C C . THR A 1 279 ? 1.653 46.289 10.941 1.00 31.84 279 THR A C 1
ATOM 2161 O O . THR A 1 279 ? 2.054 45.131 11.055 1.00 31.84 279 THR A O 1
ATOM 2164 N N . LYS A 1 280 ? 0.600 46.589 10.169 1.00 32.53 280 LYS A N 1
ATOM 2165 C CA . LYS A 1 280 ? -0.062 45.664 9.234 1.00 32.53 280 LYS A CA 1
ATOM 2166 C C . LYS A 1 280 ? 0.887 45.254 8.099 1.00 32.53 280 LYS A C 1
ATOM 2168 O O . LYS A 1 280 ? 0.788 45.786 6.997 1.00 32.53 280 LYS A O 1
ATOM 2173 N N . ILE A 1 281 ? 1.747 44.264 8.322 1.00 33.16 281 ILE A N 1
ATOM 2174 C CA . ILE A 1 281 ? 2.363 43.508 7.223 1.00 33.16 281 ILE A CA 1
ATOM 2175 C C . ILE A 1 281 ? 1.378 42.405 6.836 1.00 33.16 281 ILE A C 1
ATOM 2177 O O . ILE A 1 281 ? 1.355 41.337 7.441 1.00 33.16 281 ILE A O 1
ATOM 2181 N N . ARG A 1 282 ? 0.521 42.700 5.853 1.00 39.16 282 ARG A N 1
ATOM 2182 C CA . ARG A 1 282 ? -0.391 41.722 5.253 1.00 39.16 282 ARG A CA 1
ATOM 2183 C C . ARG A 1 282 ? 0.374 40.960 4.170 1.00 39.16 282 ARG A C 1
ATOM 2185 O O . ARG A 1 282 ? 0.804 41.573 3.202 1.00 39.16 282 ARG A O 1
ATOM 2192 N N . TYR A 1 283 ? 0.494 39.643 4.329 1.00 37.19 283 TYR A N 1
ATOM 2193 C CA . TYR A 1 283 ? 1.071 38.667 3.382 1.00 37.19 283 TYR A CA 1
ATOM 2194 C C . TYR A 1 283 ? 2.606 38.535 3.330 1.00 37.19 283 TYR A C 1
ATOM 2196 O O . TYR A 1 283 ? 3.325 39.299 2.687 1.00 37.19 283 TYR A O 1
ATOM 2204 N N . THR A 1 284 ? 3.123 37.440 3.898 1.00 42.16 284 THR A N 1
ATOM 2205 C CA . THR A 1 284 ? 4.478 36.939 3.621 1.00 42.16 284 THR A CA 1
ATOM 2206 C C . THR A 1 284 ? 4.413 35.786 2.603 1.00 42.16 284 THR A C 1
ATOM 2208 O O . THR A 1 284 ? 3.895 34.712 2.902 1.00 42.16 284 THR A O 1
ATOM 2211 N N . TYR A 1 285 ? 4.905 36.007 1.380 1.00 47.75 285 TYR A N 1
ATOM 2212 C CA . TYR A 1 285 ? 5.299 34.975 0.415 1.00 47.75 285 TYR A CA 1
ATOM 2213 C C . TYR A 1 285 ? 6.626 34.332 0.851 1.00 47.75 285 TYR A C 1
ATOM 2215 O O . TYR A 1 285 ? 7.623 35.032 1.014 1.00 47.75 285 TYR A O 1
ATOM 2223 N N . GLY A 1 286 ? 6.661 33.013 1.050 1.00 50.22 286 GLY A N 1
ATOM 2224 C CA . GLY A 1 286 ? 7.867 32.319 1.510 1.00 50.22 286 GLY A CA 1
ATOM 2225 C C . GLY A 1 286 ? 7.983 30.895 0.975 1.00 50.22 286 GLY A C 1
ATOM 2226 O O . GLY A 1 286 ? 6.986 30.176 0.885 1.00 50.22 286 GLY A O 1
ATOM 2227 N N . LEU A 1 287 ? 9.206 30.472 0.640 1.00 47.12 287 LEU A N 1
ATOM 2228 C CA . LEU A 1 287 ? 9.530 29.053 0.477 1.00 47.12 287 LEU A CA 1
ATOM 2229 C C . LEU A 1 287 ? 9.704 28.457 1.875 1.00 47.12 287 LEU A C 1
ATOM 2231 O O . LEU A 1 287 ? 10.689 28.740 2.554 1.00 47.12 287 LEU A O 1
ATOM 2235 N N . VAL A 1 288 ? 8.743 27.646 2.307 1.00 51.25 288 VAL A N 1
ATOM 2236 C CA . VAL A 1 288 ? 8.760 27.047 3.642 1.00 51.25 288 VAL A CA 1
ATOM 2237 C C . VAL A 1 288 ? 9.167 25.588 3.528 1.00 51.25 288 VAL A C 1
ATOM 2239 O O . VAL A 1 288 ? 8.539 24.801 2.814 1.00 51.25 288 VAL A O 1
ATOM 2242 N N . ASN A 1 289 ? 10.242 25.217 4.231 1.00 52.25 289 ASN A N 1
ATOM 2243 C CA . ASN A 1 289 ? 10.618 23.818 4.372 1.00 52.25 289 ASN A CA 1
ATOM 2244 C C . ASN A 1 289 ? 9.463 23.082 5.047 1.00 52.25 289 ASN A C 1
ATOM 2246 O O . ASN A 1 289 ? 8.993 23.526 6.091 1.00 52.25 289 ASN A O 1
ATOM 2250 N N . LEU A 1 290 ? 9.015 21.956 4.488 1.00 56.25 290 LEU A N 1
ATOM 2251 C CA . LEU A 1 290 ? 7.904 21.216 5.083 1.00 56.25 290 LEU A CA 1
ATOM 2252 C C . LEU A 1 290 ? 8.184 20.816 6.540 1.00 56.25 290 LEU A C 1
ATOM 2254 O O . LEU A 1 290 ? 7.274 20.811 7.358 1.00 56.25 290 LEU A O 1
ATOM 2258 N N . ARG A 1 291 ? 9.448 20.600 6.922 1.00 54.06 291 ARG A N 1
ATOM 2259 C CA . ARG A 1 291 ? 9.823 20.383 8.325 1.00 54.06 291 ARG A CA 1
ATOM 2260 C C . ARG A 1 291 ? 9.394 21.526 9.244 1.00 54.06 291 ARG A C 1
ATOM 2262 O O . ARG A 1 291 ? 8.990 21.268 10.371 1.00 54.06 291 ARG A O 1
ATOM 2269 N N . ASP A 1 292 ? 9.459 22.752 8.755 1.00 50.72 292 ASP A N 1
ATOM 2270 C CA . ASP A 1 292 ? 9.195 23.976 9.506 1.00 50.72 292 ASP A CA 1
ATOM 2271 C C . ASP A 1 292 ? 7.838 24.595 9.106 1.00 50.72 292 ASP A C 1
ATOM 2273 O O . ASP A 1 292 ? 7.539 25.738 9.451 1.00 50.72 292 ASP A O 1
ATOM 2277 N N . PHE A 1 293 ? 7.002 23.841 8.376 1.00 60.00 293 PHE A N 1
ATOM 2278 C CA . PHE A 1 293 ? 5.683 24.285 7.934 1.00 60.00 293 PHE A CA 1
ATOM 2279 C C . PHE A 1 293 ? 4.781 24.603 9.130 1.00 60.00 293 PHE A C 1
ATOM 2281 O O . PHE A 1 293 ? 4.779 23.812 10.075 1.00 60.00 293 PHE A O 1
ATOM 2288 N N . PRO A 1 294 ? 4.007 25.708 9.124 1.00 61.09 294 PRO A N 1
ATOM 2289 C CA . PRO A 1 294 ? 3.218 26.108 10.281 1.00 61.09 294 PRO A CA 1
ATOM 2290 C C . PRO A 1 294 ? 2.171 25.060 10.658 1.00 61.09 294 PRO A C 1
ATOM 2292 O O . PRO A 1 294 ? 1.376 24.610 9.831 1.00 61.09 294 PRO A O 1
ATOM 2295 N N . ARG A 1 295 ? 2.153 24.702 11.940 1.00 66.81 295 ARG A N 1
ATOM 2296 C CA . ARG A 1 295 ? 1.295 23.659 12.512 1.00 66.81 295 ARG A CA 1
ATOM 2297 C C . ARG A 1 295 ? 0.507 24.274 13.663 1.00 66.81 295 ARG A C 1
ATOM 2299 O O . ARG A 1 295 ? 1.091 25.001 14.461 1.00 66.81 295 ARG A O 1
ATOM 2306 N N . LYS A 1 296 ? -0.798 24.009 13.753 1.00 69.81 296 LYS A N 1
ATOM 2307 C CA . LYS A 1 296 ? -1.598 24.346 14.943 1.00 69.81 296 LYS A CA 1
ATOM 2308 C C . LYS A 1 296 ? -1.535 23.205 15.950 1.00 69.81 296 LYS A C 1
ATOM 2310 O O . LYS A 1 296 ? -0.650 23.151 16.792 1.00 69.81 296 LYS A O 1
ATOM 2315 N N . GLU A 1 297 ? -2.473 22.283 15.837 1.00 68.94 297 GLU A N 1
ATOM 2316 C CA . GLU A 1 297 ? -2.648 21.176 16.763 1.00 68.94 297 GLU A CA 1
ATOM 2317 C C . GLU A 1 297 ? -2.311 19.886 16.026 1.00 68.94 297 GLU A C 1
ATOM 2319 O O . GLU A 1 297 ? -2.645 19.729 14.848 1.00 68.94 297 GLU A O 1
ATOM 2324 N N . LEU A 1 298 ? -1.614 18.978 16.703 1.00 67.06 298 LEU A N 1
ATOM 2325 C CA . LEU A 1 298 ? -1.420 17.615 16.229 1.00 67.06 298 LEU A CA 1
ATOM 2326 C C . LEU A 1 298 ? -2.798 16.932 16.196 1.00 67.06 298 LEU A C 1
ATOM 2328 O O . LEU A 1 298 ? -3.432 16.772 17.234 1.00 67.06 298 LEU A O 1
ATOM 2332 N N . ILE A 1 299 ? -3.266 16.577 15.002 1.00 70.19 299 ILE A N 1
ATOM 2333 C CA . ILE A 1 299 ? -4.553 15.908 14.772 1.00 70.19 299 ILE A CA 1
ATOM 2334 C C . ILE A 1 299 ? -4.423 14.413 15.073 1.00 70.19 299 ILE A C 1
ATOM 2336 O O . ILE A 1 299 ? -5.309 13.827 15.691 1.00 70.19 299 ILE A O 1
ATOM 2340 N N . SER A 1 300 ? -3.331 13.783 14.629 1.00 56.25 300 SER A N 1
ATOM 2341 C CA . SER A 1 300 ? -3.121 12.342 14.808 1.00 56.25 300 SER A CA 1
ATOM 2342 C C . SER A 1 300 ? -1.650 11.960 14.686 1.00 56.25 300 SER A C 1
ATOM 2344 O O . SER A 1 300 ? -0.982 12.417 13.770 1.00 56.25 300 SER A O 1
ATOM 2346 N N . GLU A 1 301 ? -1.146 11.068 15.531 1.00 51.97 301 GLU A N 1
ATOM 2347 C CA . GLU A 1 301 ? 0.224 10.540 15.465 1.00 51.97 301 GLU A CA 1
ATOM 2348 C C . GLU A 1 301 ? 0.206 9.008 15.370 1.00 51.97 301 GLU A C 1
ATOM 2350 O O . GLU A 1 301 ? -0.568 8.339 16.052 1.00 51.97 301 GLU A O 1
ATOM 2355 N N . SER A 1 302 ? 1.045 8.453 14.496 1.00 47.62 302 SER A N 1
ATOM 2356 C CA . SER A 1 302 ? 1.222 7.018 14.240 1.00 47.62 302 SER A CA 1
ATOM 2357 C C . SER A 1 302 ? 2.715 6.679 14.083 1.00 47.62 302 SER A C 1
ATOM 2359 O O . SER A 1 302 ? 3.531 7.573 13.869 1.00 47.62 302 SER A O 1
ATOM 2361 N N . GLU A 1 303 ? 3.093 5.394 14.183 1.00 39.75 303 GLU A N 1
ATOM 2362 C CA . GLU A 1 303 ? 4.493 4.909 14.299 1.00 39.75 303 GLU A CA 1
ATOM 2363 C C . GLU A 1 303 ? 5.493 5.527 13.315 1.00 39.75 303 GLU A C 1
ATOM 2365 O O . GLU A 1 303 ? 6.653 5.746 13.665 1.00 39.75 303 GLU A O 1
ATOM 2370 N N . ASN A 1 304 ? 5.047 5.793 12.091 1.00 46.00 304 ASN A N 1
ATOM 2371 C CA . ASN A 1 304 ? 5.853 6.400 11.048 1.00 46.00 304 ASN A CA 1
ATOM 2372 C C . ASN A 1 304 ? 5.191 7.651 10.469 1.00 46.00 304 ASN A C 1
ATOM 2374 O O . ASN A 1 304 ? 5.649 8.030 9.412 1.00 46.00 304 ASN A O 1
ATOM 2378 N N . LYS A 1 305 ? 4.148 8.261 11.065 1.00 57.31 305 LYS A N 1
ATOM 2379 C CA . LYS A 1 305 ? 3.437 9.428 10.489 1.00 57.31 305 LYS A CA 1
ATOM 2380 C C . LYS A 1 305 ? 2.768 10.316 11.559 1.00 57.31 305 LYS A C 1
ATOM 2382 O O . LYS A 1 305 ? 1.879 9.841 12.258 1.00 57.31 305 LYS A O 1
ATOM 2387 N N . GLU A 1 306 ? 3.123 11.597 11.668 1.00 70.12 306 GLU A N 1
ATOM 2388 C CA . GLU A 1 306 ? 2.460 12.607 12.529 1.00 70.12 306 GLU A CA 1
ATOM 2389 C C . GLU A 1 306 ? 1.647 13.582 11.669 1.00 70.12 306 GLU A C 1
ATOM 2391 O O . GLU A 1 306 ? 2.191 14.115 10.721 1.00 70.12 306 GLU A O 1
ATOM 2396 N N . VAL A 1 307 ? 0.384 13.870 11.968 1.00 68.94 307 VAL A N 1
ATOM 2397 C CA . VAL A 1 307 ? -0.506 14.755 11.193 1.00 68.94 307 VAL A CA 1
ATOM 2398 C C . VAL A 1 307 ? -0.920 15.945 12.052 1.00 68.94 307 VAL A C 1
ATOM 2400 O O . VAL A 1 307 ? -1.397 15.775 13.169 1.00 68.94 307 VAL A O 1
ATOM 2403 N N . TYR A 1 308 ? -0.799 17.149 11.516 1.00 71.31 308 TYR A N 1
ATOM 2404 C CA . TYR A 1 308 ? -1.070 18.429 12.150 1.00 71.31 308 TYR A CA 1
ATOM 2405 C C . TYR A 1 308 ? -2.091 19.236 11.348 1.00 71.31 308 TYR A C 1
ATOM 2407 O O . TYR A 1 308 ? -2.132 19.172 10.119 1.00 71.31 308 TYR A O 1
ATOM 2415 N N . LYS A 1 309 ? -2.881 20.057 12.041 1.00 71.00 309 LYS A N 1
ATOM 2416 C CA . LYS A 1 309 ? -3.810 21.010 11.427 1.00 71.00 309 LYS A CA 1
ATOM 2417 C C . LYS A 1 309 ? -3.060 22.223 10.895 1.00 71.00 309 LYS A C 1
ATOM 2419 O O . LYS A 1 309 ? -2.185 22.752 11.588 1.00 71.00 309 LYS A O 1
ATOM 2424 N N . VAL A 1 310 ? -3.446 22.709 9.717 1.00 70.25 310 VAL A N 1
ATOM 2425 C CA . VAL A 1 310 ? -2.846 23.914 9.130 1.00 70.25 310 VAL A CA 1
ATOM 2426 C C . VAL A 1 310 ? -3.651 25.174 9.508 1.00 70.25 310 VAL A C 1
ATOM 2428 O O . VAL A 1 310 ? -4.885 25.139 9.496 1.00 70.25 310 VAL A O 1
ATOM 2431 N N . PRO A 1 311 ? -2.996 26.291 9.890 1.00 72.38 311 PRO A N 1
ATOM 2432 C CA . PRO A 1 311 ? -3.651 27.589 10.071 1.00 72.38 311 PRO A CA 1
ATOM 2433 C C . PRO A 1 311 ? -4.481 28.054 8.856 1.00 72.38 311 PRO A C 1
ATOM 2435 O O . PRO A 1 311 ? -4.109 27.841 7.707 1.00 72.38 311 PRO A O 1
ATOM 2438 N N . GLU A 1 312 ? -5.612 28.724 9.108 1.00 62.53 312 GLU A N 1
ATOM 2439 C CA . GLU A 1 312 ? -6.623 29.059 8.083 1.00 62.53 312 GLU A CA 1
ATOM 2440 C C . GLU A 1 312 ? -6.181 30.102 7.048 1.00 62.53 312 GLU A C 1
ATOM 2442 O O . GLU A 1 312 ? -6.733 30.186 5.954 1.00 62.53 312 GLU A O 1
ATOM 2447 N N . ASN A 1 313 ? -5.189 30.897 7.420 1.00 64.62 313 ASN A N 1
ATOM 2448 C CA . ASN A 1 313 ? -4.589 32.000 6.681 1.00 64.62 313 ASN A CA 1
ATOM 2449 C C . ASN A 1 313 ? -3.462 31.553 5.731 1.00 64.62 313 ASN A C 1
ATOM 2451 O O . ASN A 1 313 ? -2.796 32.404 5.143 1.00 64.62 313 ASN A O 1
ATOM 2455 N N . ILE A 1 314 ? -3.228 30.244 5.592 1.00 65.62 314 ILE A N 1
ATOM 2456 C CA . ILE A 1 314 ? -2.160 29.699 4.752 1.00 65.62 314 ILE A CA 1
ATOM 2457 C C . ILE A 1 314 ? -2.724 29.212 3.419 1.00 65.62 314 ILE A C 1
ATOM 2459 O O . ILE A 1 314 ? -3.710 28.476 3.387 1.00 65.62 314 ILE A O 1
ATOM 2463 N N . LYS A 1 315 ? -2.074 29.588 2.313 1.00 66.19 315 LYS A N 1
ATOM 2464 C CA . LYS A 1 315 ? -2.316 29.016 0.976 1.00 66.19 315 LYS A CA 1
ATOM 2465 C C . LYS A 1 315 ? -1.004 28.528 0.375 1.00 66.19 315 LYS A C 1
ATOM 2467 O O . LYS A 1 315 ? 0.047 29.077 0.681 1.00 66.19 315 LYS A O 1
ATOM 2472 N N . VAL A 1 316 ? -1.060 27.508 -0.469 1.00 63.09 316 VAL A N 1
ATOM 2473 C CA . VAL A 1 316 ? 0.083 26.866 -1.128 1.00 63.09 316 VAL A CA 1
ATOM 2474 C C . VAL A 1 316 ? -0.121 26.906 -2.643 1.00 63.09 316 VAL A C 1
ATOM 2476 O O . VAL A 1 316 ? -1.249 26.755 -3.113 1.00 63.09 316 VAL A O 1
ATOM 2479 N N . LEU A 1 317 ? 0.952 27.137 -3.403 1.00 58.28 317 LEU A N 1
ATOM 2480 C CA . LEU A 1 317 ? 0.914 27.201 -4.868 1.00 58.28 317 LEU A CA 1
ATOM 2481 C C . LEU A 1 317 ? 0.795 25.794 -5.484 1.00 58.28 317 LEU A C 1
ATOM 2483 O O . LEU A 1 317 ? 1.559 24.882 -5.154 1.00 58.28 317 LEU A O 1
ATOM 2487 N N . THR A 1 318 ? -0.150 25.621 -6.405 1.00 55.47 318 THR A N 1
ATOM 2488 C CA . THR A 1 318 ? -0.449 24.350 -7.085 1.00 55.47 318 THR A CA 1
ATOM 2489 C C . THR A 1 318 ? -0.513 24.540 -8.604 1.00 55.47 318 THR A C 1
ATOM 2491 O O . THR A 1 318 ? -0.817 25.637 -9.066 1.00 55.47 318 THR A O 1
ATOM 2494 N N . VAL A 1 319 ? -0.204 23.497 -9.388 1.00 49.75 319 VAL A N 1
ATOM 2495 C CA . VAL A 1 319 ? -0.248 23.525 -10.869 1.00 49.75 319 VAL A CA 1
ATOM 2496 C C . VAL A 1 319 ? -1.007 22.315 -11.397 1.00 49.75 319 VAL A C 1
ATOM 2498 O O . VAL A 1 319 ? -0.512 21.204 -11.279 1.00 49.75 319 VAL A O 1
ATOM 2501 N N . TRP A 1 320 ? -2.154 22.486 -12.052 1.00 48.41 320 TRP A N 1
ATOM 2502 C CA . TRP A 1 320 ? -2.924 21.376 -12.635 1.00 48.41 320 TRP A CA 1
ATOM 2503 C C . TRP A 1 320 ? -3.400 21.709 -14.049 1.00 48.41 320 TRP A C 1
ATOM 2505 O O . TRP A 1 320 ? -3.872 22.812 -14.302 1.00 48.41 320 TRP A O 1
ATOM 2515 N N . ASN A 1 321 ? -3.248 20.772 -14.995 1.00 44.59 321 ASN A N 1
ATOM 2516 C CA . ASN A 1 321 ? -3.558 20.977 -16.421 1.00 44.59 321 ASN A CA 1
ATOM 2517 C C . ASN A 1 321 ? -2.949 22.266 -17.021 1.00 44.59 321 ASN A C 1
ATOM 2519 O O . ASN A 1 321 ? -3.562 22.919 -17.863 1.00 44.59 321 ASN A O 1
ATOM 2523 N N . GLY A 1 322 ? -1.749 22.648 -16.570 1.00 45.69 322 GLY A N 1
ATOM 2524 C CA . GLY A 1 322 ? -1.058 23.857 -17.032 1.00 45.69 322 GLY A CA 1
ATOM 2525 C C . GLY A 1 322 ? -1.595 25.177 -16.462 1.00 45.69 322 GLY A C 1
ATOM 2526 O O . GLY A 1 322 ? -1.212 26.229 -16.961 1.00 45.69 322 GLY A O 1
ATOM 2527 N N . LYS A 1 323 ? -2.467 25.146 -15.442 1.00 48.19 323 LYS A N 1
ATOM 2528 C CA . LYS A 1 323 ? -2.952 26.335 -14.720 1.00 48.19 323 LYS A CA 1
ATOM 2529 C C . LYS A 1 323 ? -2.425 26.371 -13.285 1.00 48.19 323 LYS A C 1
ATOM 2531 O O . LYS A 1 323 ? -2.445 25.352 -12.597 1.00 48.19 323 LYS A O 1
ATOM 2536 N N . GLU A 1 324 ? -1.963 27.545 -12.861 1.00 54.59 324 GLU A N 1
ATOM 2537 C CA . GLU A 1 324 ? -1.410 27.841 -11.532 1.00 54.59 324 GLU A CA 1
ATOM 2538 C C . GLU A 1 324 ? -2.495 28.412 -10.599 1.00 54.59 324 GLU A C 1
ATOM 2540 O O . GLU A 1 324 ? -3.140 29.398 -10.948 1.00 54.59 324 GLU A O 1
ATOM 2545 N N . GLU A 1 325 ? -2.694 27.829 -9.409 1.00 59.66 325 GLU A N 1
ATOM 2546 C CA . GLU A 1 325 ? -3.670 28.310 -8.410 1.00 59.66 325 GLU A CA 1
ATOM 2547 C C . GLU A 1 325 ? -3.136 28.230 -6.964 1.00 59.66 325 GLU A C 1
ATOM 2549 O O . GLU A 1 325 ? -2.442 27.282 -6.585 1.00 59.66 325 GLU A O 1
ATOM 2554 N N . TRP A 1 326 ? -3.489 29.218 -6.128 1.00 64.88 326 TRP A N 1
ATOM 2555 C CA . TRP A 1 326 ? -3.165 29.267 -4.692 1.00 64.88 326 TRP A CA 1
ATOM 2556 C C . TRP A 1 326 ? -4.300 28.686 -3.847 1.00 64.88 326 TRP A C 1
ATOM 2558 O O . TRP A 1 326 ? -5.378 29.278 -3.756 1.00 64.88 326 TRP A O 1
ATOM 2568 N N . LEU A 1 327 ? -4.046 27.573 -3.159 1.00 62.81 327 LEU A N 1
ATOM 2569 C CA . LEU A 1 327 ? -5.084 26.805 -2.466 1.00 62.81 327 LEU A CA 1
ATOM 2570 C C . LEU A 1 327 ? -4.764 26.561 -0.996 1.00 62.81 327 LEU A C 1
ATOM 2572 O O . LEU A 1 327 ? -3.606 26.468 -0.601 1.00 62.81 327 LEU A O 1
ATOM 2576 N N . ARG A 1 328 ? -5.805 26.452 -0.169 1.00 69.56 328 ARG A N 1
ATOM 2577 C CA . ARG A 1 328 ? -5.662 26.232 1.273 1.00 69.56 328 ARG A CA 1
ATOM 2578 C C . ARG A 1 328 ? -5.417 24.746 1.573 1.00 69.56 328 ARG A C 1
ATOM 2580 O O . ARG A 1 328 ? -6.281 23.936 1.250 1.00 69.56 328 ARG A O 1
ATOM 2587 N N . PRO A 1 329 ? -4.311 24.382 2.242 1.00 67.38 329 PRO A N 1
ATOM 2588 C CA . PRO A 1 329 ? -4.143 23.044 2.793 1.00 67.38 329 PRO A CA 1
ATOM 2589 C C . PRO A 1 329 ? -5.023 22.807 4.023 1.00 67.38 329 PRO A C 1
ATOM 2591 O O . PRO A 1 329 ? -5.208 23.687 4.865 1.00 67.38 329 PRO A O 1
ATOM 2594 N N . GLU A 1 330 ? -5.549 21.593 4.136 1.00 67.69 330 GLU A N 1
ATOM 2595 C CA . GLU A 1 330 ? -6.349 21.136 5.271 1.00 67.69 330 GLU A CA 1
ATOM 2596 C C . GLU A 1 330 ? -5.464 20.573 6.388 1.00 67.69 330 GLU A C 1
ATOM 2598 O O . GLU A 1 330 ? -5.597 20.977 7.546 1.00 67.69 330 GLU A O 1
ATOM 2603 N N . ASN A 1 331 ? -4.522 19.689 6.037 1.00 67.69 331 ASN A N 1
ATOM 2604 C CA . ASN A 1 331 ? -3.681 18.954 6.987 1.00 67.69 331 ASN A CA 1
ATOM 2605 C C . ASN A 1 331 ? -2.215 18.904 6.521 1.00 67.69 331 ASN A C 1
ATOM 2607 O O . ASN A 1 331 ? -1.935 18.982 5.329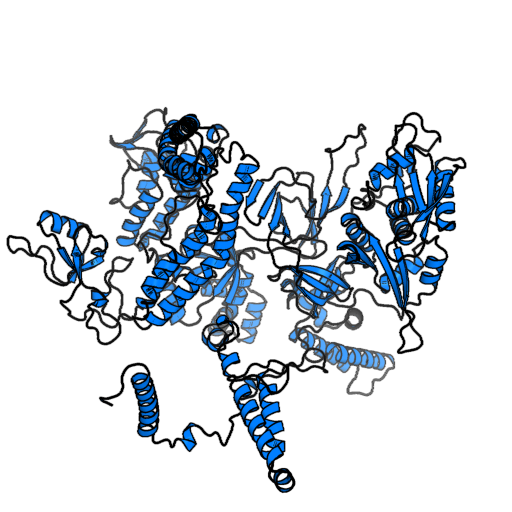 1.00 67.69 331 ASN A O 1
ATOM 2611 N N . PHE A 1 332 ? -1.277 18.751 7.454 1.00 64.44 332 PHE A N 1
ATOM 2612 C CA . PHE A 1 332 ? 0.164 18.608 7.219 1.00 64.44 332 PHE A CA 1
ATOM 2613 C C . PHE A 1 332 ? 0.659 17.327 7.905 1.00 64.44 332 PHE A C 1
ATOM 2615 O O . PHE A 1 332 ? 0.337 17.153 9.073 1.00 64.44 332 PHE A O 1
ATOM 2622 N N . SER A 1 333 ? 1.421 16.435 7.258 1.00 62.47 333 SER A N 1
ATOM 2623 C CA . SER A 1 333 ? 1.914 15.204 7.908 1.00 62.47 333 SER A CA 1
ATOM 2624 C C . SER A 1 333 ? 3.429 14.954 7.836 1.00 62.47 333 SER A C 1
ATOM 2626 O O . SER A 1 333 ? 4.119 15.534 7.012 1.00 62.47 333 SER A O 1
ATOM 2628 N N . VAL A 1 334 ? 3.974 14.146 8.750 1.00 59.53 334 VAL A N 1
ATOM 2629 C CA . VAL A 1 334 ? 5.402 13.873 8.975 1.00 59.53 334 VAL A CA 1
ATOM 2630 C C . VAL A 1 334 ? 5.634 12.377 9.055 1.00 59.53 334 VAL A C 1
ATOM 2632 O O . VAL A 1 334 ? 5.438 11.766 10.097 1.00 59.53 334 VAL A O 1
ATOM 2635 N N . HIS A 1 335 ? 6.101 11.799 7.970 1.00 60.59 335 HIS A N 1
ATOM 2636 C CA . HIS A 1 335 ? 6.455 10.407 7.822 1.00 60.59 335 HIS A CA 1
ATOM 2637 C C . HIS A 1 335 ? 7.895 10.082 8.268 1.00 60.59 335 HIS A C 1
ATOM 2639 O O . HIS A 1 335 ? 8.793 10.902 8.102 1.00 60.59 335 HIS A O 1
ATOM 2645 N N . LYS A 1 336 ? 8.167 8.887 8.804 1.00 57.91 336 LYS A N 1
ATOM 2646 C CA . LYS A 1 336 ? 9.478 8.446 9.334 1.00 57.91 336 LYS A CA 1
ATOM 2647 C C . LYS A 1 336 ? 9.851 7.046 8.806 1.00 57.91 336 LYS A C 1
ATOM 2649 O O . LYS A 1 336 ? 8.983 6.225 8.541 1.00 57.91 336 LYS A O 1
ATOM 2654 N N . ASN A 1 337 ? 11.147 6.732 8.715 1.00 59.91 337 ASN A N 1
ATOM 2655 C CA . ASN A 1 337 ? 11.743 5.445 8.297 1.00 59.91 337 ASN A CA 1
ATOM 2656 C C . ASN A 1 337 ? 11.684 5.024 6.803 1.00 59.91 337 ASN A C 1
ATOM 2658 O O . ASN A 1 337 ? 11.681 3.816 6.531 1.00 59.91 337 ASN A O 1
ATOM 2662 N N . LEU A 1 338 ? 11.712 5.950 5.834 1.00 57.06 338 LEU A N 1
ATOM 2663 C CA . LEU A 1 338 ? 11.808 5.611 4.398 1.00 57.06 338 LEU A CA 1
ATOM 2664 C C . LEU A 1 338 ? 13.246 5.535 3.852 1.00 57.06 338 LEU A C 1
ATOM 2666 O O . LEU A 1 338 ? 14.164 6.165 4.372 1.00 57.06 338 LEU A O 1
ATOM 2670 N N . LYS A 1 339 ? 13.430 4.761 2.767 1.00 56.53 339 LYS A N 1
ATOM 2671 C CA . LYS A 1 339 ? 14.654 4.759 1.947 1.00 56.53 339 LYS A CA 1
ATOM 2672 C C . LYS A 1 339 ? 14.563 5.860 0.892 1.00 56.53 339 LYS A C 1
ATOM 2674 O O . LYS A 1 339 ? 13.676 5.820 0.041 1.00 56.53 339 LYS A O 1
ATOM 2679 N N . ILE A 1 340 ? 15.497 6.801 0.945 1.00 58.97 340 ILE A N 1
ATOM 2680 C CA . ILE A 1 340 ? 15.536 7.972 0.069 1.00 58.97 340 ILE A CA 1
ATOM 2681 C C . ILE A 1 340 ? 16.734 7.862 -0.881 1.00 58.97 340 ILE A C 1
ATOM 2683 O O . ILE A 1 340 ? 17.837 7.519 -0.461 1.00 58.97 340 ILE A O 1
ATOM 2687 N N . ASN A 1 341 ? 16.520 8.160 -2.158 1.00 61.44 341 ASN A N 1
ATOM 2688 C CA . ASN A 1 341 ? 17.532 8.293 -3.198 1.00 61.44 341 ASN A CA 1
ATOM 2689 C C . ASN A 1 341 ? 17.801 9.783 -3.467 1.00 61.44 341 ASN A C 1
ATOM 2691 O O . ASN A 1 341 ? 16.876 10.565 -3.631 1.00 61.44 341 ASN A O 1
ATOM 2695 N N . GLU A 1 342 ? 19.062 10.183 -3.543 1.00 66.06 342 GLU A N 1
ATOM 2696 C CA . GLU A 1 342 ? 19.540 11.439 -4.112 1.00 66.06 342 GLU A CA 1
ATOM 2697 C C . GLU A 1 342 ? 19.665 11.303 -5.635 1.00 66.06 342 GLU A C 1
ATOM 2699 O O . GLU A 1 342 ? 20.481 10.546 -6.153 1.00 66.06 342 GLU A O 1
ATOM 2704 N N . VAL A 1 343 ? 18.846 12.042 -6.368 1.00 64.25 343 VAL A N 1
ATOM 2705 C CA . VAL A 1 343 ? 18.823 12.105 -7.827 1.00 64.25 343 VAL A CA 1
ATOM 2706 C C . VAL A 1 343 ? 19.513 13.387 -8.266 1.00 64.25 343 VAL A C 1
ATOM 2708 O O . VAL A 1 343 ? 19.019 14.476 -7.996 1.00 64.25 343 VAL A O 1
ATOM 2711 N N . VAL A 1 344 ? 20.642 13.282 -8.953 1.00 66.12 344 VAL A N 1
ATOM 2712 C CA . VAL A 1 344 ? 21.336 14.431 -9.537 1.00 66.12 344 VAL A CA 1
ATOM 2713 C C . VAL A 1 344 ? 20.815 14.657 -10.954 1.00 66.12 344 VAL A C 1
ATOM 2715 O O . VAL A 1 344 ? 20.669 13.707 -11.723 1.00 66.12 344 VAL A O 1
ATOM 2718 N N . THR A 1 345 ? 20.539 15.901 -11.332 1.00 69.06 345 THR A N 1
ATOM 2719 C CA . THR A 1 345 ? 20.193 16.281 -12.708 1.00 69.06 345 THR A CA 1
ATOM 2720 C C . THR A 1 345 ? 21.416 16.806 -13.468 1.00 69.06 345 THR A C 1
ATOM 2722 O O . THR A 1 345 ? 22.505 17.004 -12.925 1.00 69.06 345 THR A O 1
ATOM 2725 N N . ASN A 1 346 ? 21.275 17.052 -14.767 1.00 67.19 346 ASN A N 1
ATOM 2726 C CA . ASN A 1 346 ? 22.317 17.628 -15.616 1.00 67.19 346 ASN A CA 1
ATOM 2727 C C . ASN A 1 346 ? 22.704 19.068 -15.224 1.00 67.19 346 ASN A C 1
ATOM 2729 O O . ASN A 1 346 ? 23.702 19.578 -15.730 1.00 67.19 346 ASN A O 1
ATOM 2733 N N . THR A 1 347 ? 21.900 19.736 -14.392 1.00 58.28 347 THR A N 1
ATOM 2734 C CA . THR A 1 347 ? 22.178 21.068 -13.834 1.00 58.28 347 THR A CA 1
ATOM 2735 C C . THR A 1 347 ? 22.888 20.983 -12.477 1.00 58.28 347 THR A C 1
ATOM 2737 O O . THR A 1 347 ? 23.030 21.993 -11.793 1.00 58.28 347 THR A O 1
ATOM 2740 N N . SER A 1 348 ? 23.371 19.789 -12.099 1.00 54.97 348 SER A N 1
ATOM 2741 C CA . SER A 1 348 ? 23.983 19.475 -10.799 1.00 54.97 348 SER A CA 1
ATOM 2742 C C . SER A 1 348 ? 23.035 19.632 -9.605 1.00 54.97 348 SER A C 1
ATOM 2744 O O . SER A 1 348 ? 23.482 19.677 -8.461 1.00 54.97 348 SER A O 1
ATOM 2746 N N . ARG A 1 349 ? 21.723 19.702 -9.854 1.00 58.25 349 ARG A N 1
ATOM 2747 C CA . ARG A 1 349 ? 20.698 19.758 -8.814 1.00 58.25 349 ARG A CA 1
ATOM 2748 C C . ARG A 1 349 ? 20.491 18.376 -8.213 1.00 58.25 349 ARG A C 1
ATOM 2750 O O . ARG A 1 349 ? 20.315 17.420 -8.958 1.00 58.25 349 ARG A O 1
ATOM 2757 N N . THR A 1 350 ? 20.454 18.290 -6.890 1.00 55.47 350 THR A N 1
ATOM 2758 C CA . THR A 1 350 ? 20.137 17.073 -6.139 1.00 55.47 350 THR A CA 1
ATOM 2759 C C . THR A 1 350 ? 18.666 17.080 -5.720 1.00 55.47 350 THR A C 1
ATOM 2761 O O . THR A 1 350 ? 18.165 18.054 -5.164 1.00 55.47 350 THR A O 1
ATOM 2764 N N . ILE A 1 351 ? 17.946 16.000 -6.016 1.00 58.12 351 ILE A N 1
ATOM 2765 C CA . ILE A 1 351 ? 16.540 15.790 -5.669 1.00 58.12 351 ILE A CA 1
ATOM 2766 C C . ILE A 1 351 ? 16.465 14.539 -4.813 1.00 58.12 351 ILE A C 1
ATOM 2768 O O . ILE A 1 351 ? 16.779 13.447 -5.269 1.00 58.12 351 ILE A O 1
ATOM 2772 N N . HIS A 1 352 ? 16.055 14.689 -3.562 1.00 58.00 352 HIS A N 1
ATOM 2773 C CA . HIS A 1 352 ? 15.877 13.554 -2.670 1.00 58.00 352 HIS A CA 1
ATOM 2774 C C . HIS A 1 352 ? 14.470 12.999 -2.863 1.00 58.00 352 HIS A C 1
ATOM 2776 O O . HIS A 1 352 ? 13.491 13.723 -2.714 1.00 58.00 352 HIS A O 1
ATOM 2782 N N . CYS A 1 353 ? 14.372 11.740 -3.258 1.00 57.25 353 CYS A N 1
ATOM 2783 C CA . CYS A 1 353 ? 13.134 11.133 -3.708 1.00 57.25 353 CYS A CA 1
ATOM 2784 C C . CYS A 1 353 ? 13.089 9.683 -3.209 1.00 57.25 353 CYS A C 1
ATOM 2786 O O . CYS A 1 353 ? 14.118 9.012 -3.157 1.00 57.25 353 CYS A O 1
ATOM 2788 N N . SER A 1 354 ? 11.934 9.181 -2.789 1.00 56.66 354 SER A N 1
ATOM 2789 C CA . SER A 1 354 ? 11.827 7.800 -2.322 1.00 56.66 354 SER A CA 1
ATOM 2790 C C . SER A 1 354 ? 11.960 6.805 -3.485 1.00 56.66 354 SER A C 1
ATOM 2792 O O . SER A 1 354 ? 11.786 7.130 -4.665 1.00 56.66 354 SER A O 1
ATOM 2794 N N . ASP A 1 355 ? 12.329 5.568 -3.154 1.00 54.59 355 ASP A N 1
ATOM 2795 C CA . ASP A 1 355 ? 12.608 4.494 -4.125 1.00 54.59 355 ASP A CA 1
ATOM 2796 C C . ASP A 1 355 ? 11.338 3.910 -4.799 1.00 54.59 355 ASP A C 1
ATOM 2798 O O . ASP A 1 355 ? 11.384 3.020 -5.658 1.00 54.59 355 ASP A O 1
ATOM 2802 N N . ASP A 1 356 ? 10.172 4.408 -4.403 1.00 44.66 356 ASP A N 1
ATOM 2803 C CA . ASP A 1 356 ? 8.843 3.870 -4.673 1.00 44.66 356 ASP A CA 1
ATOM 2804 C C . ASP A 1 356 ? 7.923 4.808 -5.475 1.00 44.66 356 ASP A C 1
ATOM 2806 O O . ASP A 1 356 ? 6.755 4.469 -5.575 1.00 44.66 356 ASP A O 1
ATOM 2810 N N . HIS A 1 357 ? 8.453 5.872 -6.116 1.00 51.78 357 HIS A N 1
ATOM 2811 C CA . HIS A 1 357 ? 7.844 6.772 -7.139 1.00 51.78 357 HIS A CA 1
ATOM 2812 C C . HIS A 1 357 ? 7.615 8.239 -6.695 1.00 51.78 357 HIS A C 1
ATOM 2814 O O . HIS A 1 357 ? 6.516 8.610 -6.293 1.00 51.78 357 HIS A O 1
ATOM 2820 N N . SER A 1 358 ? 8.611 9.115 -6.901 1.00 54.34 358 SER A N 1
ATOM 2821 C CA . SER A 1 358 ? 8.556 10.526 -6.449 1.00 54.34 358 SER A CA 1
ATOM 2822 C C . SER A 1 358 ? 8.844 11.597 -7.512 1.00 54.34 358 SER A C 1
ATOM 2824 O O . SER A 1 358 ? 8.781 12.782 -7.194 1.00 54.34 358 SER A O 1
ATOM 2826 N N . LEU A 1 359 ? 9.202 11.235 -8.752 1.00 55.78 359 LEU A N 1
ATOM 2827 C CA . LEU A 1 359 ? 9.527 12.225 -9.789 1.00 55.78 359 LEU A CA 1
ATOM 2828 C C . LEU A 1 359 ? 8.395 12.362 -10.800 1.00 55.78 359 LEU A C 1
ATOM 2830 O O . LEU A 1 359 ? 7.826 11.368 -11.243 1.00 55.78 359 LEU A O 1
ATOM 2834 N N . VAL A 1 360 ? 8.091 13.599 -11.187 1.00 57.75 360 VAL A N 1
ATOM 2835 C CA . VAL A 1 360 ? 7.133 13.899 -12.256 1.00 57.75 360 VAL A CA 1
ATOM 2836 C C . VAL A 1 360 ? 7.888 14.007 -13.579 1.00 57.75 360 VAL A C 1
ATOM 2838 O O . VAL A 1 360 ? 8.913 14.676 -13.671 1.00 57.75 360 VAL A O 1
ATOM 2841 N N . THR A 1 361 ? 7.379 13.344 -14.606 1.00 71.25 361 THR A N 1
ATOM 2842 C CA . THR A 1 361 ? 7.849 13.409 -15.993 1.00 71.25 361 THR A CA 1
ATOM 2843 C C . THR A 1 361 ? 6.631 13.479 -16.917 1.00 71.25 361 THR A C 1
ATOM 2845 O O . THR A 1 361 ? 5.512 13.659 -16.442 1.00 71.25 361 THR A O 1
ATOM 2848 N N . VAL A 1 362 ? 6.835 13.372 -18.226 1.00 72.94 362 VAL A N 1
ATOM 2849 C CA . VAL A 1 362 ? 5.750 13.224 -19.201 1.00 72.94 362 VAL A CA 1
ATOM 2850 C C . VAL A 1 362 ? 5.687 11.794 -19.716 1.00 72.94 362 VAL A C 1
ATOM 2852 O O . VAL A 1 362 ? 6.728 11.151 -19.882 1.00 72.94 362 VAL A O 1
ATOM 2855 N N . ASP A 1 363 ? 4.478 11.295 -19.945 1.00 71.69 363 ASP A N 1
ATOM 2856 C CA . ASP A 1 363 ? 4.259 10.036 -20.652 1.00 71.69 363 ASP A CA 1
ATOM 2857 C C . ASP A 1 363 ? 4.315 10.221 -22.177 1.00 71.69 363 ASP A C 1
ATOM 2859 O O . ASP A 1 363 ? 4.692 11.278 -22.694 1.00 71.69 363 ASP A O 1
ATOM 2863 N N . ASP A 1 364 ? 3.975 9.161 -22.910 1.00 78.19 364 ASP A N 1
ATOM 2864 C CA . ASP A 1 364 ? 4.021 9.144 -24.370 1.00 78.19 364 ASP A CA 1
ATOM 2865 C C . ASP A 1 364 ? 2.973 10.071 -25.028 1.00 78.19 364 ASP A C 1
ATOM 2867 O O . ASP A 1 364 ? 3.151 10.414 -26.200 1.00 78.19 364 ASP A O 1
ATOM 2871 N N . ASP A 1 365 ? 1.953 10.524 -24.281 1.00 76.69 365 ASP A N 1
ATOM 2872 C CA . ASP A 1 365 ? 0.891 11.457 -24.700 1.00 76.69 365 ASP A CA 1
ATOM 2873 C C . ASP A 1 365 ? 1.110 12.892 -24.166 1.00 76.69 365 ASP A C 1
ATOM 2875 O O . ASP A 1 365 ? 0.269 13.791 -24.325 1.00 76.69 365 ASP A O 1
ATOM 2879 N N . LEU A 1 366 ? 2.292 13.144 -23.589 1.00 74.06 366 LEU A N 1
ATOM 2880 C CA . LEU A 1 366 ? 2.709 14.420 -23.004 1.00 74.06 366 LEU A CA 1
ATOM 2881 C C . LEU A 1 366 ? 1.865 14.851 -21.799 1.00 74.06 366 LEU A C 1
ATOM 2883 O O . LEU A 1 366 ? 1.768 16.045 -21.502 1.00 74.06 366 LEU A O 1
ATOM 2887 N N . ASP A 1 367 ? 1.248 13.897 -21.107 1.00 68.62 367 ASP A N 1
ATOM 2888 C CA . ASP A 1 367 ? 0.597 14.125 -19.825 1.00 68.62 367 ASP A CA 1
ATOM 2889 C C . ASP A 1 367 ? 1.594 13.975 -18.677 1.00 68.62 367 ASP A C 1
ATOM 2891 O O . ASP A 1 367 ? 2.506 13.147 -18.701 1.00 68.62 367 ASP A O 1
ATOM 2895 N N . TYR A 1 368 ? 1.443 14.813 -17.650 1.00 62.44 368 TYR A N 1
ATOM 2896 C CA . TYR A 1 368 ? 2.304 14.758 -16.473 1.00 62.44 368 TYR A CA 1
ATOM 2897 C C . TYR A 1 368 ? 2.023 13.476 -15.673 1.00 62.44 368 TYR A C 1
ATOM 2899 O O . TYR A 1 368 ? 0.934 13.294 -15.120 1.00 62.44 368 TYR A O 1
ATOM 2907 N N . VAL A 1 369 ? 3.025 12.603 -15.568 1.00 55.22 369 VAL A N 1
ATOM 2908 C CA . VAL A 1 369 ? 2.958 11.310 -14.871 1.00 55.22 369 VAL A CA 1
ATOM 2909 C C . VAL A 1 369 ? 4.059 11.173 -13.828 1.00 55.22 369 VAL A C 1
ATOM 2911 O O . VAL A 1 369 ? 5.111 11.803 -13.916 1.00 55.22 369 VAL A O 1
ATOM 2914 N N . LYS A 1 370 ? 3.833 10.319 -12.827 1.00 57.28 370 LYS A N 1
ATOM 2915 C CA . LYS A 1 370 ? 4.840 9.995 -11.810 1.00 57.28 370 LYS A CA 1
ATOM 2916 C C . LYS A 1 370 ? 5.631 8.768 -12.228 1.00 57.28 370 LYS A C 1
ATOM 2918 O O . LYS A 1 370 ? 5.051 7.754 -12.604 1.00 57.28 370 LYS A O 1
ATOM 2923 N N . SER A 1 371 ? 6.946 8.850 -12.109 1.00 59.06 371 SER A N 1
ATOM 2924 C CA . SER A 1 371 ? 7.865 7.771 -12.439 1.00 59.06 371 SER A CA 1
ATOM 2925 C C . SER A 1 371 ? 8.942 7.614 -11.366 1.00 59.06 371 SER A C 1
ATOM 2927 O O . SER A 1 371 ? 9.191 8.502 -10.546 1.00 59.06 371 SER A O 1
ATOM 2929 N N . LYS A 1 372 ? 9.577 6.438 -11.355 1.00 66.88 372 LYS A N 1
ATOM 2930 C CA . LYS A 1 372 ? 10.834 6.244 -10.625 1.00 66.88 372 LYS A CA 1
ATOM 2931 C C . LYS A 1 372 ? 11.915 7.096 -11.276 1.00 66.88 372 LYS A C 1
ATOM 2933 O O . LYS A 1 372 ? 11.870 7.361 -12.475 1.00 66.88 372 LYS A O 1
ATOM 2938 N N . ALA A 1 373 ? 12.895 7.511 -10.482 1.00 67.56 373 ALA A N 1
ATOM 2939 C CA . ALA A 1 373 ? 14.077 8.138 -11.039 1.00 67.56 373 ALA A CA 1
ATOM 2940 C C . ALA A 1 373 ? 14.794 7.146 -11.959 1.00 67.56 373 ALA A C 1
ATOM 2942 O O . ALA A 1 373 ? 15.224 6.080 -11.523 1.00 67.56 373 ALA A O 1
ATOM 2943 N N . GLU A 1 374 ? 14.906 7.502 -13.235 1.00 76.44 374 GLU A N 1
ATOM 2944 C CA . GLU A 1 374 ? 15.641 6.744 -14.241 1.00 76.44 374 GLU A CA 1
ATOM 2945 C C . GLU A 1 374 ? 16.678 7.652 -14.893 1.00 76.44 374 GLU A C 1
ATOM 2947 O O . GLU A 1 374 ? 16.426 8.826 -15.171 1.00 76.44 374 GLU A O 1
ATOM 2952 N N . LEU A 1 375 ? 17.866 7.107 -15.131 1.00 78.44 375 LEU A N 1
ATOM 2953 C CA . LEU A 1 375 ? 18.967 7.854 -15.722 1.00 78.44 375 LEU A CA 1
ATOM 2954 C C . LEU A 1 375 ? 18.617 8.224 -17.173 1.00 78.44 375 LEU A C 1
ATOM 2956 O O . LEU A 1 375 ? 18.324 7.354 -17.991 1.00 78.44 375 LEU A O 1
ATOM 2960 N N . GLY A 1 376 ? 18.635 9.519 -17.489 1.00 71.38 376 GLY A N 1
ATOM 2961 C CA . GLY A 1 376 ? 18.201 10.064 -18.779 1.00 71.38 376 GLY A CA 1
ATOM 2962 C C . GLY A 1 376 ? 16.750 10.559 -18.833 1.00 71.38 376 GLY A C 1
ATOM 2963 O O . GLY A 1 376 ? 16.365 11.148 -19.840 1.00 71.38 376 GLY A O 1
ATOM 2964 N N . MET A 1 377 ? 15.948 10.371 -17.780 1.00 78.06 377 MET A N 1
ATOM 2965 C CA . MET A 1 377 ? 14.574 10.886 -17.708 1.00 78.06 377 MET A CA 1
ATOM 2966 C C . MET A 1 377 ? 14.544 12.421 -17.664 1.00 78.06 377 MET A C 1
ATOM 2968 O O . MET A 1 377 ? 15.353 13.028 -16.966 1.00 78.06 377 MET A O 1
ATOM 2972 N N . THR A 1 378 ? 13.596 13.051 -18.368 1.00 78.56 378 THR A N 1
ATOM 2973 C CA . THR A 1 378 ? 13.379 14.507 -18.308 1.00 78.56 378 THR A CA 1
ATOM 2974 C C . THR A 1 378 ? 12.307 14.871 -17.296 1.00 78.56 378 THR A C 1
ATOM 2976 O O . THR A 1 378 ? 11.207 14.323 -17.350 1.00 78.56 378 THR A O 1
ATOM 2979 N N . ILE A 1 379 ? 12.589 15.829 -16.427 1.00 74.38 379 ILE A N 1
ATOM 2980 C CA . ILE A 1 379 ? 11.674 16.338 -15.410 1.00 74.38 379 ILE A CA 1
ATOM 2981 C C . ILE A 1 379 ? 11.409 17.835 -15.644 1.00 74.38 379 ILE A C 1
ATOM 2983 O O . ILE A 1 379 ? 12.330 18.558 -16.032 1.00 74.38 379 ILE A O 1
ATOM 2987 N N . PRO A 1 380 ? 10.171 18.314 -15.448 1.00 68.44 380 PRO A N 1
ATOM 2988 C CA . PRO A 1 380 ? 9.835 19.727 -15.571 1.00 68.44 380 PRO A CA 1
ATOM 2989 C C . PRO A 1 380 ? 10.265 20.513 -14.320 1.00 68.44 380 PRO A C 1
ATOM 2991 O O . PRO A 1 380 ? 10.166 20.025 -13.194 1.00 68.44 380 PRO A O 1
ATOM 2994 N N . ARG A 1 381 ? 10.699 21.760 -14.513 1.00 67.00 381 ARG A N 1
ATOM 2995 C CA . ARG A 1 381 ? 11.109 22.719 -13.479 1.00 67.00 381 ARG A CA 1
ATOM 2996 C C . ARG A 1 381 ? 10.473 24.079 -13.754 1.00 67.00 381 ARG A C 1
ATOM 2998 O O . ARG A 1 381 ? 10.592 24.591 -14.859 1.00 67.00 381 ARG A O 1
ATOM 3005 N N . LEU A 1 382 ? 9.880 24.706 -12.740 1.00 59.62 382 LEU A N 1
ATOM 3006 C CA . LEU A 1 382 ? 9.424 26.094 -12.841 1.00 59.62 382 LEU A CA 1
ATOM 3007 C C . LEU A 1 382 ? 10.626 27.052 -12.772 1.00 59.62 382 LEU A C 1
ATOM 3009 O O . LEU A 1 382 ? 11.482 26.934 -11.892 1.00 59.62 382 LEU A O 1
ATOM 3013 N N . ARG A 1 383 ? 10.706 27.998 -13.706 1.00 54.12 383 ARG A N 1
ATOM 3014 C CA . ARG A 1 383 ? 11.860 28.886 -13.891 1.00 54.12 383 ARG A CA 1
ATOM 3015 C C . ARG A 1 383 ? 11.752 30.194 -13.112 1.00 54.12 383 ARG A C 1
ATOM 3017 O O . ARG A 1 383 ? 12.774 30.742 -12.703 1.00 54.12 383 ARG A O 1
ATOM 3024 N N . LYS A 1 384 ? 10.541 30.719 -12.925 1.00 53.59 384 LYS A N 1
ATOM 3025 C CA . LYS A 1 384 ? 10.293 31.943 -12.157 1.00 53.59 384 LYS A CA 1
ATOM 3026 C C . LYS A 1 384 ? 9.171 31.688 -11.155 1.00 53.59 384 LYS A C 1
ATOM 3028 O O . LYS A 1 384 ? 8.134 31.187 -11.575 1.00 53.59 384 LYS A O 1
ATOM 3033 N N . PRO A 1 385 ? 9.336 32.046 -9.870 1.00 50.44 385 PRO A N 1
ATOM 3034 C CA . PRO A 1 385 ? 8.182 32.173 -8.994 1.00 50.44 385 PRO A CA 1
ATOM 3035 C C . PRO A 1 385 ? 7.255 33.253 -9.573 1.00 50.44 385 PRO A C 1
ATOM 3037 O O . PRO A 1 385 ? 7.729 34.284 -10.061 1.00 50.44 385 PRO A O 1
ATOM 3040 N N . VAL A 1 386 ? 5.951 32.984 -9.570 1.00 49.56 386 VAL A N 1
ATOM 3041 C CA . VAL A 1 386 ? 4.906 33.869 -10.104 1.00 49.56 386 VAL A CA 1
ATOM 3042 C C . VAL A 1 386 ? 5.048 35.263 -9.480 1.00 49.56 386 VAL A C 1
ATOM 3044 O O . VAL A 1 386 ? 4.989 35.397 -8.261 1.00 49.56 386 VAL A O 1
ATOM 3047 N N . LYS A 1 387 ? 5.284 36.298 -10.303 1.00 47.09 387 LYS A N 1
ATOM 3048 C CA . LYS A 1 387 ? 5.359 37.707 -9.854 1.00 47.09 387 LYS A CA 1
ATOM 3049 C C . LYS A 1 387 ? 3.983 38.388 -9.799 1.00 47.09 387 LYS A C 1
ATOM 3051 O O . LYS A 1 387 ? 3.877 39.490 -9.269 1.00 47.09 387 LYS A O 1
ATOM 3056 N N . GLU A 1 388 ? 2.943 37.783 -10.372 1.00 43.53 388 GLU A N 1
ATOM 3057 C CA . GLU A 1 388 ? 1.608 38.386 -10.425 1.00 43.53 388 GLU A CA 1
ATOM 3058 C C . GLU A 1 388 ? 0.999 38.489 -9.017 1.00 43.53 388 GLU A C 1
ATOM 3060 O O . GLU A 1 388 ? 0.738 37.482 -8.364 1.00 43.53 388 GLU A O 1
ATOM 3065 N N . GLY A 1 389 ? 0.790 39.726 -8.548 1.00 46.66 389 GLY A N 1
ATOM 3066 C CA . GLY A 1 389 ? 0.133 40.027 -7.269 1.00 46.66 389 GLY A CA 1
ATOM 3067 C C . GLY A 1 389 ? 1.050 40.247 -6.055 1.00 46.66 389 GLY A C 1
ATOM 3068 O O . GLY A 1 389 ? 0.541 40.308 -4.936 1.00 46.66 389 GLY A O 1
ATOM 3069 N N . ILE A 1 390 ? 2.373 40.371 -6.237 1.00 51.44 390 ILE A N 1
ATOM 3070 C CA . ILE A 1 390 ? 3.332 40.624 -5.141 1.00 51.44 390 ILE A CA 1
ATOM 3071 C C . ILE A 1 390 ? 3.771 42.098 -5.146 1.00 51.44 390 ILE A C 1
ATOM 3073 O O . ILE A 1 390 ? 4.424 42.546 -6.087 1.00 51.44 390 ILE A O 1
ATOM 3077 N N . GLU A 1 391 ? 3.446 42.850 -4.091 1.00 57.31 391 GLU A N 1
ATOM 3078 C CA . GLU A 1 391 ? 3.966 44.209 -3.874 1.00 57.31 391 GLU A CA 1
ATOM 3079 C C . GLU A 1 391 ? 5.380 44.151 -3.270 1.00 57.31 391 GLU A C 1
ATOM 3081 O O . GLU A 1 391 ? 5.586 43.552 -2.212 1.00 57.31 391 GLU A O 1
ATOM 3086 N N . CYS A 1 392 ? 6.367 44.759 -3.941 1.00 66.75 392 CYS A N 1
ATOM 3087 C CA . CYS A 1 392 ? 7.731 44.853 -3.417 1.00 66.75 392 CYS A CA 1
ATOM 3088 C C . CYS A 1 392 ? 7.825 45.898 -2.295 1.00 66.75 392 CYS A C 1
ATOM 3090 O O . CYS A 1 392 ? 7.384 47.039 -2.454 1.00 66.75 392 CYS A O 1
ATOM 3092 N N . ILE A 1 393 ? 8.485 45.533 -1.198 1.00 75.75 393 ILE A N 1
ATOM 3093 C CA . ILE A 1 393 ? 8.849 46.438 -0.110 1.00 75.75 393 ILE A CA 1
ATOM 3094 C C . ILE A 1 393 ? 9.989 47.329 -0.598 1.00 75.75 393 ILE A C 1
ATOM 3096 O O . ILE A 1 393 ? 11.066 46.841 -0.942 1.00 75.75 393 ILE A O 1
ATOM 3100 N N . LYS A 1 394 ? 9.744 48.639 -0.614 1.00 77.25 394 LYS A N 1
ATOM 3101 C CA . LYS A 1 394 ? 10.736 49.648 -1.013 1.00 77.25 394 LYS A CA 1
ATOM 3102 C C . LYS A 1 394 ? 11.472 50.260 0.171 1.00 77.25 394 LYS A C 1
ATOM 3104 O O . LYS A 1 394 ? 12.578 50.762 0.008 1.00 77.25 394 LYS A O 1
ATOM 3109 N N . GLU A 1 395 ? 10.866 50.207 1.350 1.00 80.44 395 GLU A N 1
ATOM 3110 C CA . GLU A 1 395 ? 11.313 50.891 2.557 1.00 80.44 395 GLU A CA 1
ATOM 3111 C C . GLU A 1 395 ? 10.999 50.028 3.787 1.00 80.44 395 GLU A C 1
ATOM 3113 O O . GLU A 1 395 ? 9.955 49.376 3.834 1.00 80.44 395 GLU A O 1
ATOM 3118 N N . ILE A 1 396 ? 11.906 50.006 4.766 1.00 80.25 396 ILE A N 1
ATOM 3119 C CA . ILE A 1 396 ? 11.720 49.330 6.055 1.00 80.25 396 ILE A CA 1
ATOM 3120 C C . ILE A 1 396 ? 11.844 50.326 7.204 1.00 80.25 396 ILE A C 1
ATOM 3122 O O . ILE A 1 396 ? 12.710 51.199 7.186 1.00 80.25 396 ILE A O 1
ATOM 3126 N N . GLU A 1 397 ? 11.002 50.165 8.218 1.00 78.06 397 GLU A N 1
ATOM 3127 C CA . GLU A 1 397 ? 11.079 50.936 9.455 1.00 78.06 397 GLU A CA 1
ATOM 3128 C C . GLU A 1 397 ? 12.119 50.303 10.393 1.00 78.06 397 GLU A C 1
ATOM 3130 O O . GLU A 1 397 ? 12.106 49.091 10.631 1.00 78.06 397 GLU A O 1
ATOM 3135 N N . LEU A 1 398 ? 13.064 51.102 10.890 1.00 77.06 398 LEU A N 1
ATOM 3136 C CA . LEU A 1 398 ? 14.060 50.646 11.857 1.00 77.06 398 LEU A CA 1
ATOM 3137 C C . LEU A 1 398 ? 13.466 50.654 13.273 1.00 77.06 398 LEU A C 1
ATOM 3139 O O . LEU A 1 398 ? 12.818 51.637 13.636 1.00 77.06 398 LEU A O 1
ATOM 3143 N N . PRO A 1 399 ? 13.769 49.644 14.116 1.00 75.12 399 PRO A N 1
ATOM 3144 C CA . PRO A 1 399 ? 13.265 49.584 15.486 1.00 75.12 399 PRO A CA 1
ATOM 3145 C C . PRO A 1 399 ? 13.511 50.890 16.249 1.00 75.12 399 PRO A C 1
ATOM 3147 O O . PRO A 1 399 ? 14.605 51.470 16.164 1.00 75.12 399 PRO A O 1
ATOM 3150 N N . ASP A 1 400 ? 12.497 51.345 16.987 1.00 68.38 400 ASP A N 1
ATOM 3151 C CA . ASP A 1 400 ? 12.619 52.495 17.879 1.00 68.38 400 ASP A CA 1
ATOM 3152 C C . ASP A 1 400 ? 13.356 52.076 19.156 1.00 68.38 400 ASP A C 1
ATOM 3154 O O . ASP A 1 400 ? 13.103 51.006 19.720 1.00 68.38 400 ASP A O 1
ATOM 3158 N N . VAL A 1 401 ? 14.347 52.864 19.570 1.00 67.31 401 VAL A N 1
ATOM 3159 C CA . VAL A 1 401 ? 15.224 52.490 20.682 1.00 67.31 401 VAL A CA 1
ATOM 3160 C C . VAL A 1 401 ? 15.614 53.708 21.506 1.00 67.31 401 VAL A C 1
ATOM 3162 O O . VAL A 1 401 ? 16.307 54.603 21.020 1.00 67.31 401 VAL A O 1
ATOM 3165 N N . ASP A 1 402 ? 15.292 53.665 22.799 1.00 58.66 402 ASP A N 1
ATOM 3166 C CA . ASP A 1 402 ? 15.709 54.678 23.765 1.00 58.66 402 ASP A CA 1
ATOM 3167 C C . ASP A 1 402 ? 17.245 54.747 23.898 1.00 58.66 402 ASP A C 1
ATOM 3169 O O . ASP A 1 402 ? 17.948 53.723 23.968 1.00 58.66 402 ASP A O 1
ATOM 3173 N N . ASN A 1 403 ? 17.770 55.977 23.980 1.00 59.97 403 ASN A N 1
ATOM 3174 C CA . ASN A 1 403 ? 19.174 56.302 24.272 1.00 59.97 403 ASN A CA 1
ATOM 3175 C C . ASN A 1 403 ? 20.216 55.745 23.271 1.00 59.97 403 ASN A C 1
ATOM 3177 O O . ASN A 1 403 ? 21.248 55.194 23.660 1.00 59.97 403 ASN A O 1
ATOM 3181 N N . GLY A 1 404 ? 19.979 55.887 21.962 1.00 64.12 404 GLY A N 1
ATOM 3182 C CA . GLY A 1 404 ? 20.989 55.623 20.926 1.00 64.12 404 GLY A CA 1
ATOM 3183 C C . GLY A 1 404 ? 22.022 56.755 20.781 1.00 64.12 404 GLY A C 1
ATOM 3184 O O . GLY A 1 404 ? 21.657 57.924 20.729 1.00 64.12 404 GLY A O 1
ATOM 3185 N N . LYS A 1 405 ? 23.320 56.420 20.663 1.00 69.12 405 LYS A N 1
ATOM 3186 C CA . LYS A 1 405 ? 24.411 57.404 20.463 1.00 69.12 405 LYS A CA 1
ATOM 3187 C C . LYS A 1 405 ? 24.306 58.179 19.138 1.00 69.12 405 LYS A C 1
ATOM 3189 O O . LYS A 1 405 ? 24.685 59.343 19.091 1.00 69.12 405 LYS A O 1
ATOM 3194 N N . TYR A 1 406 ? 23.830 57.530 18.076 1.00 75.12 406 TYR A N 1
ATOM 3195 C CA . TYR A 1 406 ? 23.730 58.094 16.727 1.00 75.12 406 TYR A CA 1
ATOM 3196 C C . TYR A 1 406 ? 22.262 58.252 16.328 1.00 75.12 406 TYR A C 1
ATOM 3198 O O . TYR A 1 406 ? 21.459 57.347 16.574 1.00 75.12 406 TYR A O 1
ATOM 3206 N N . LYS A 1 407 ? 21.922 59.384 15.701 1.00 70.25 407 LYS A N 1
ATOM 3207 C CA . LYS A 1 407 ? 20.601 59.606 15.099 1.00 70.25 407 LYS A CA 1
ATOM 3208 C C . LYS A 1 407 ? 20.559 58.933 13.729 1.00 70.25 407 LYS A C 1
ATOM 3210 O O . LYS A 1 407 ? 21.503 59.046 12.959 1.00 70.25 407 LYS A O 1
ATOM 3215 N N . MET A 1 408 ? 19.471 58.233 13.440 1.00 74.31 408 MET A N 1
ATOM 3216 C CA . MET A 1 408 ? 19.258 57.513 12.182 1.00 74.31 408 MET A CA 1
ATOM 3217 C C . MET A 1 408 ? 17.852 57.819 11.670 1.00 74.31 408 MET A C 1
ATOM 3219 O O . MET A 1 408 ? 16.985 58.096 12.505 1.00 74.31 408 MET A O 1
ATOM 3223 N N . PRO A 1 409 ? 17.610 57.767 10.349 1.00 77.19 409 PRO A N 1
ATOM 3224 C CA . PRO A 1 409 ? 16.260 57.883 9.818 1.00 77.19 409 PRO A CA 1
ATOM 3225 C C . PRO A 1 409 ? 15.393 56.729 10.331 1.00 77.19 409 PRO A C 1
ATOM 3227 O O . PRO A 1 409 ? 15.882 55.616 10.528 1.00 77.19 409 PRO A O 1
ATOM 3230 N N . ASP A 1 410 ? 14.108 57.000 10.540 1.00 75.44 410 ASP A N 1
ATOM 3231 C CA . ASP A 1 410 ? 13.157 55.977 10.989 1.00 75.44 410 ASP A CA 1
ATOM 3232 C C . ASP A 1 410 ? 12.865 54.953 9.896 1.00 75.44 410 ASP A C 1
ATOM 3234 O O . ASP A 1 410 ? 12.559 53.803 10.192 1.00 75.44 410 ASP A O 1
ATOM 3238 N N . VAL A 1 411 ? 13.052 55.347 8.636 1.00 79.75 411 VAL A N 1
ATOM 3239 C CA . VAL A 1 411 ? 12.808 54.519 7.461 1.00 79.75 411 VAL A CA 1
ATOM 3240 C C . VAL A 1 411 ? 14.066 54.451 6.595 1.00 79.75 411 VAL A C 1
ATOM 3242 O O . VAL A 1 411 ? 14.707 55.470 6.331 1.00 79.75 411 VAL A O 1
ATOM 3245 N N . VAL A 1 412 ? 14.427 53.248 6.146 1.00 81.62 412 VAL A N 1
ATOM 3246 C CA . VAL A 1 412 ? 15.573 52.993 5.260 1.00 81.62 412 VAL A CA 1
ATOM 3247 C C . VAL A 1 412 ? 15.100 52.327 3.973 1.00 81.62 412 VAL A C 1
ATOM 3249 O O . VAL A 1 412 ? 14.299 51.394 4.004 1.00 81.62 412 VAL A O 1
ATOM 3252 N N . ALA A 1 413 ? 15.627 52.784 2.835 1.00 83.50 413 ALA A N 1
ATOM 3253 C CA . ALA A 1 413 ? 15.341 52.196 1.532 1.00 83.50 413 ALA A CA 1
ATOM 3254 C C . ALA A 1 413 ? 15.916 50.772 1.407 1.00 83.50 413 ALA A C 1
ATOM 3256 O O . ALA A 1 413 ? 17.050 50.494 1.803 1.00 83.50 413 ALA A O 1
ATOM 3257 N N . VAL A 1 414 ? 15.135 49.874 0.813 1.00 84.12 414 VAL A N 1
ATOM 3258 C CA . VAL A 1 414 ? 15.506 48.482 0.540 1.00 84.12 414 VAL A CA 1
ATOM 3259 C C . VAL A 1 414 ? 16.236 48.415 -0.801 1.00 84.12 414 VAL A C 1
ATOM 3261 O O . VAL A 1 414 ? 15.650 48.128 -1.841 1.00 84.12 414 VAL A O 1
ATOM 3264 N N . ASP A 1 415 ? 17.533 48.712 -0.778 1.00 87.06 415 ASP A N 1
ATOM 3265 C CA . ASP A 1 415 ? 18.393 48.801 -1.960 1.00 87.06 415 ASP A CA 1
ATOM 3266 C C . ASP A 1 415 ? 19.540 47.766 -1.948 1.00 87.06 415 ASP A C 1
ATOM 3268 O O . ASP A 1 415 ? 19.703 46.965 -1.021 1.00 87.06 415 ASP A O 1
ATOM 3272 N N . ALA A 1 416 ? 20.373 47.766 -2.994 1.00 87.38 416 ALA A N 1
ATOM 3273 C CA . ALA A 1 416 ? 21.542 46.886 -3.069 1.00 87.38 416 ALA A CA 1
ATOM 3274 C C . ALA A 1 416 ? 22.538 47.104 -1.911 1.00 87.38 416 ALA A C 1
ATOM 3276 O O . ALA A 1 416 ? 23.229 46.164 -1.511 1.00 87.38 416 ALA A O 1
ATOM 3277 N N . THR A 1 417 ? 22.602 48.319 -1.361 1.00 88.81 417 THR A N 1
ATOM 3278 C CA . THR A 1 417 ? 23.497 48.707 -0.264 1.00 88.81 417 THR A CA 1
ATOM 3279 C C . THR A 1 417 ? 23.092 48.028 1.041 1.00 88.81 417 THR A C 1
ATOM 3281 O O . THR A 1 417 ? 23.915 47.356 1.670 1.00 88.81 417 THR A O 1
ATOM 3284 N N . LEU A 1 418 ? 21.810 48.123 1.408 1.00 88.12 418 LEU A N 1
ATOM 3285 C CA . LEU A 1 418 ? 21.249 47.454 2.579 1.00 88.12 418 LEU A CA 1
ATOM 3286 C C . LEU A 1 418 ? 21.315 45.930 2.430 1.00 88.12 418 LEU A C 1
ATOM 3288 O O . LEU A 1 418 ? 21.618 45.217 3.394 1.00 88.12 418 LEU A O 1
ATOM 3292 N N . GLY A 1 419 ? 21.078 45.431 1.213 1.00 88.44 419 GLY A N 1
ATOM 3293 C CA . GLY A 1 419 ? 21.249 44.023 0.868 1.00 88.44 419 GLY A CA 1
ATOM 3294 C C . GLY A 1 419 ? 22.675 43.551 1.146 1.00 88.44 419 GLY A C 1
ATOM 3295 O O . GLY A 1 419 ? 22.872 42.600 1.903 1.00 88.44 419 GLY A O 1
ATOM 3296 N N . TYR A 1 420 ? 23.680 44.251 0.605 1.00 92.12 420 TYR A N 1
ATOM 3297 C CA . TYR A 1 420 ? 25.097 43.934 0.816 1.00 92.12 420 TYR A CA 1
ATOM 3298 C C . TYR A 1 420 ? 25.483 43.979 2.292 1.00 92.12 420 TYR A C 1
ATOM 3300 O O . TYR A 1 420 ? 26.104 43.038 2.789 1.00 92.12 420 TYR A O 1
ATOM 3308 N N . PHE A 1 421 ? 25.079 45.036 3.002 1.00 91.56 421 PHE A N 1
ATOM 3309 C CA . PHE A 1 421 ? 25.304 45.178 4.438 1.00 91.56 421 PHE A CA 1
ATOM 3310 C C . PHE A 1 421 ? 24.766 43.959 5.193 1.00 91.56 421 PHE A C 1
ATOM 3312 O O . PHE A 1 421 ? 25.505 43.282 5.909 1.00 91.56 421 PHE A O 1
ATOM 3319 N N . THR A 1 422 ? 23.502 43.610 4.961 1.00 89.50 422 THR A N 1
ATOM 3320 C CA . THR A 1 422 ? 22.853 42.490 5.645 1.00 89.50 422 THR A CA 1
ATOM 3321 C C . THR A 1 422 ? 23.523 41.154 5.301 1.00 89.50 422 THR A C 1
ATOM 3323 O O . THR A 1 422 ? 23.806 40.360 6.196 1.00 89.50 422 THR A O 1
ATOM 3326 N N . GLY A 1 423 ? 23.870 40.925 4.031 1.00 89.44 423 GLY A N 1
ATOM 3327 C CA . GLY A 1 423 ? 24.542 39.704 3.573 1.00 89.44 423 GLY A CA 1
ATOM 3328 C C . GLY A 1 423 ? 25.943 39.526 4.160 1.00 89.44 423 GLY A C 1
ATOM 3329 O O . GLY A 1 423 ? 26.299 38.432 4.596 1.00 89.44 423 GLY A O 1
ATOM 3330 N N . ALA A 1 424 ? 26.724 40.607 4.240 1.00 90.25 424 ALA A N 1
ATOM 3331 C CA . ALA A 1 424 ? 28.048 40.583 4.855 1.00 90.25 424 ALA A CA 1
ATOM 3332 C C . ALA A 1 424 ? 27.962 40.247 6.353 1.00 90.25 424 ALA A C 1
ATOM 3334 O O . ALA A 1 424 ? 28.701 39.389 6.844 1.00 90.25 424 ALA A O 1
ATOM 3335 N N . PHE A 1 425 ? 27.021 40.857 7.083 1.00 89.88 425 PHE A N 1
ATOM 3336 C CA . PHE A 1 425 ? 26.822 40.559 8.503 1.00 89.88 425 PHE A CA 1
ATOM 3337 C C . PHE A 1 425 ? 26.283 39.142 8.751 1.00 89.88 425 PHE A C 1
ATOM 3339 O O . PHE A 1 425 ? 26.658 38.534 9.753 1.00 89.88 425 PHE A O 1
ATOM 3346 N N . ILE A 1 426 ? 25.494 38.567 7.835 1.00 89.44 426 ILE A N 1
ATOM 3347 C CA . ILE A 1 426 ? 25.111 37.148 7.904 1.00 89.44 426 ILE A CA 1
ATOM 3348 C C . ILE A 1 426 ? 26.344 36.245 7.793 1.00 89.44 426 ILE A C 1
ATOM 3350 O O . ILE A 1 426 ? 26.439 35.280 8.544 1.00 89.44 426 ILE A O 1
ATOM 3354 N N . GLY A 1 427 ? 27.319 36.554 6.935 1.00 85.31 427 GLY A N 1
ATOM 3355 C CA . GLY A 1 427 ? 28.563 35.779 6.833 1.00 85.31 427 GLY A CA 1
ATOM 3356 C C . GLY A 1 427 ? 29.451 35.900 8.075 1.00 85.31 427 GLY A C 1
ATOM 3357 O O . GLY A 1 427 ? 29.449 35.031 8.945 1.00 85.31 427 GLY A O 1
ATOM 3358 N N . ASN A 1 428 ? 30.138 37.031 8.244 1.00 86.75 428 ASN A N 1
ATOM 3359 C CA . ASN A 1 428 ? 31.173 37.183 9.284 1.00 86.75 428 ASN A CA 1
ATOM 3360 C C . ASN A 1 428 ? 30.776 38.088 10.465 1.00 86.75 428 ASN A C 1
ATOM 3362 O O . ASN A 1 428 ? 31.616 38.423 11.308 1.00 86.75 428 ASN A O 1
ATOM 3366 N N . GLY A 1 429 ? 29.515 38.519 10.526 1.00 85.50 429 GLY A N 1
ATOM 3367 C CA . GLY A 1 429 ? 29.008 39.424 11.553 1.00 85.50 429 GLY A CA 1
ATOM 3368 C C . GLY A 1 429 ? 28.281 38.735 12.709 1.00 85.50 429 GLY A C 1
ATOM 3369 O O . GLY A 1 429 ? 27.840 37.586 12.612 1.00 85.50 429 GLY A O 1
ATOM 3370 N N . TRP A 1 430 ? 28.168 39.453 13.829 1.00 86.44 430 TRP A N 1
ATOM 3371 C CA . TRP A 1 430 ? 27.286 39.127 14.953 1.00 86.44 430 TRP A CA 1
ATOM 3372 C C . TRP A 1 430 ? 26.975 40.371 15.794 1.00 86.44 430 TRP A C 1
ATOM 3374 O O . TRP A 1 430 ? 27.674 41.381 15.730 1.00 86.44 430 TRP A O 1
ATOM 3384 N N . VAL A 1 431 ? 25.940 40.287 16.627 1.00 84.50 431 VAL A N 1
ATOM 3385 C CA . VAL A 1 431 ? 25.572 41.336 17.588 1.00 84.50 431 VAL A CA 1
ATOM 3386 C C . VAL A 1 431 ? 25.985 40.900 18.993 1.00 84.50 431 VAL A C 1
ATOM 3388 O O . VAL A 1 431 ? 25.803 39.740 19.362 1.00 84.50 431 VAL A O 1
ATOM 3391 N N . ASN A 1 432 ? 26.561 41.803 19.789 1.00 79.69 432 ASN A N 1
ATOM 3392 C CA . ASN A 1 432 ? 26.942 41.502 21.172 1.00 79.69 432 ASN A CA 1
ATOM 3393 C C . ASN A 1 432 ? 25.715 41.477 22.116 1.00 79.69 432 ASN A C 1
ATOM 3395 O O . ASN A 1 432 ? 24.812 42.305 21.982 1.00 79.69 432 ASN A O 1
ATOM 3399 N N . ASN A 1 433 ? 25.710 40.569 23.100 1.00 59.59 433 ASN A N 1
ATOM 3400 C CA . ASN A 1 433 ? 24.645 40.390 24.105 1.00 59.59 433 ASN A CA 1
ATOM 3401 C C . ASN A 1 433 ? 25.006 41.054 25.454 1.00 59.59 433 ASN A C 1
ATOM 3403 O O . ASN A 1 433 ? 24.937 40.422 26.506 1.00 59.59 433 ASN A O 1
ATOM 3407 N N . GLY A 1 434 ? 25.467 42.308 25.432 1.00 56.56 434 GLY A N 1
ATOM 3408 C CA . GLY A 1 434 ? 25.763 43.074 26.653 1.00 56.56 434 GLY A CA 1
ATOM 3409 C C . GLY A 1 434 ? 24.531 43.779 27.240 1.00 56.56 434 GLY A C 1
ATOM 3410 O O . GLY A 1 434 ? 23.510 43.883 26.565 1.00 56.56 434 GLY A O 1
ATOM 3411 N N . ALA A 1 435 ? 24.650 44.306 28.471 1.00 53.34 435 ALA A N 1
ATOM 3412 C CA . ALA A 1 435 ? 23.671 45.225 29.077 1.00 53.34 435 ALA A CA 1
ATOM 3413 C C . ALA A 1 435 ? 23.314 46.384 28.118 1.00 53.34 435 ALA A C 1
ATOM 3415 O O . ALA A 1 435 ? 24.130 46.732 27.261 1.00 53.34 435 ALA A O 1
ATOM 3416 N N . GLU A 1 436 ? 22.119 46.971 28.261 1.00 50.38 436 GLU A N 1
ATOM 3417 C CA . GLU A 1 436 ? 21.453 47.848 27.272 1.00 50.38 436 GLU A CA 1
ATOM 3418 C C . GLU A 1 436 ? 22.318 48.979 26.673 1.00 50.38 436 GLU A C 1
ATOM 3420 O O . GLU A 1 436 ? 22.095 49.374 25.527 1.00 50.38 436 GLU A O 1
ATOM 3425 N N . GLU A 1 437 ? 23.348 49.441 27.385 1.00 50.78 437 GLU A N 1
ATOM 3426 C CA . GLU A 1 437 ? 24.277 50.502 26.963 1.00 50.78 437 GLU A CA 1
ATOM 3427 C C . GLU A 1 437 ? 25.474 50.029 26.104 1.00 50.78 437 GLU A C 1
ATOM 3429 O O . GLU A 1 437 ? 26.164 50.849 25.502 1.00 50.78 437 GLU A O 1
ATOM 3434 N N . LYS A 1 438 ? 25.748 48.717 26.006 1.00 58.97 438 LYS A N 1
ATOM 3435 C CA . LYS A 1 438 ? 26.917 48.146 25.287 1.00 58.97 438 LYS A CA 1
ATOM 3436 C C . LYS A 1 438 ? 26.548 47.281 24.077 1.00 58.97 438 LYS A C 1
ATOM 3438 O O . LYS A 1 438 ? 27.356 46.465 23.622 1.00 58.97 438 LYS A O 1
ATOM 3443 N N . THR A 1 439 ? 25.335 47.436 23.552 1.00 74.88 439 THR A N 1
ATOM 3444 C CA . THR A 1 439 ? 24.912 46.729 22.338 1.00 74.88 439 THR A CA 1
ATOM 3445 C C . THR A 1 439 ? 25.677 47.278 21.130 1.00 74.88 439 THR A C 1
ATOM 3447 O O . THR A 1 439 ? 25.565 48.453 20.789 1.00 74.88 439 THR A O 1
ATOM 3450 N N . ALA A 1 440 ? 26.471 46.419 20.493 1.00 82.44 440 ALA A N 1
ATOM 3451 C CA . ALA A 1 440 ? 27.320 46.764 19.359 1.00 82.44 440 ALA A CA 1
ATOM 3452 C C . ALA A 1 440 ? 27.239 45.681 18.280 1.00 82.44 440 ALA A C 1
ATOM 3454 O O . ALA A 1 440 ? 27.035 44.500 18.589 1.00 82.44 440 ALA A O 1
ATOM 3455 N N . ILE A 1 441 ? 27.433 46.091 17.030 1.00 87.69 441 ILE A N 1
ATOM 3456 C CA . ILE A 1 441 ? 27.599 45.187 15.892 1.00 87.69 441 ILE A CA 1
ATOM 3457 C C . ILE A 1 441 ? 29.088 44.872 15.742 1.00 87.69 441 ILE A C 1
ATOM 3459 O O . ILE A 1 441 ? 29.941 45.759 15.824 1.00 87.69 441 ILE A O 1
ATOM 3463 N N . CYS A 1 442 ? 29.406 43.595 15.574 1.00 87.56 442 CYS A N 1
ATOM 3464 C CA . CYS A 1 442 ? 30.762 43.090 15.436 1.00 87.56 442 CYS A CA 1
ATOM 3465 C C . CYS A 1 442 ? 30.921 42.387 14.088 1.00 87.56 442 CYS A C 1
ATOM 3467 O O . CYS A 1 442 ? 30.015 41.686 13.644 1.00 87.56 442 CYS A O 1
ATOM 3469 N N . PHE A 1 443 ? 32.086 42.540 13.465 1.00 89.38 443 PHE A N 1
ATOM 3470 C CA . PHE A 1 443 ? 32.418 41.909 12.191 1.00 89.38 443 PHE A CA 1
ATOM 3471 C C . PHE A 1 443 ? 33.867 41.425 12.198 1.00 89.38 443 PHE A C 1
ATOM 3473 O O . PHE A 1 443 ? 34.770 42.167 12.588 1.00 89.38 443 PHE A O 1
ATOM 3480 N N . ALA A 1 444 ? 34.098 40.181 11.782 1.00 87.00 444 ALA A N 1
ATOM 3481 C CA . ALA A 1 444 ? 35.439 39.610 11.688 1.00 87.00 444 ALA A CA 1
ATOM 3482 C C . ALA A 1 444 ? 35.920 39.589 10.231 1.00 87.00 444 ALA A C 1
ATOM 3484 O O . ALA A 1 444 ? 35.414 38.829 9.406 1.00 87.00 444 ALA A O 1
ATOM 3485 N N . SER A 1 445 ? 36.920 40.406 9.905 1.00 85.19 445 SER A N 1
ATOM 3486 C CA . SER A 1 445 ? 37.546 40.383 8.582 1.00 85.19 445 SER A CA 1
ATOM 3487 C C . SER A 1 445 ? 38.928 41.025 8.602 1.00 85.19 445 SER A C 1
ATOM 3489 O O . SER A 1 445 ? 39.142 42.055 9.246 1.00 85.19 445 SER A O 1
ATOM 3491 N N . ASN A 1 446 ? 39.847 40.428 7.846 1.00 82.69 446 ASN A N 1
ATOM 3492 C CA . ASN A 1 446 ? 41.167 40.995 7.569 1.00 82.69 446 ASN A CA 1
ATOM 3493 C C . ASN A 1 446 ? 41.170 41.827 6.272 1.00 82.69 446 ASN A C 1
ATOM 3495 O O . ASN A 1 446 ? 42.146 42.509 5.970 1.00 82.69 446 ASN A O 1
ATOM 3499 N N . GLU A 1 447 ? 40.079 41.779 5.503 1.00 84.44 447 GLU A N 1
ATOM 3500 C CA . GLU A 1 447 ? 39.938 42.465 4.221 1.00 84.44 447 GLU A CA 1
ATOM 3501 C C . GLU A 1 447 ? 39.499 43.910 4.441 1.00 84.44 447 GLU A C 1
ATOM 3503 O O . GLU A 1 447 ? 38.309 44.207 4.579 1.00 84.44 447 GLU A O 1
ATOM 3508 N N . LYS A 1 448 ? 40.476 44.819 4.446 1.00 82.75 448 LYS A N 1
ATOM 3509 C CA . LYS A 1 448 ? 40.249 46.252 4.651 1.00 82.75 448 LYS A CA 1
ATOM 3510 C C . LYS A 1 448 ? 39.195 46.868 3.705 1.00 82.75 448 LYS A C 1
ATOM 3512 O O . LYS A 1 448 ? 38.325 47.563 4.215 1.00 82.75 448 LYS A O 1
ATOM 3517 N N . PRO A 1 449 ? 39.149 46.554 2.391 1.00 88.12 449 PRO A N 1
ATOM 3518 C CA . PRO A 1 449 ? 38.135 47.114 1.488 1.00 88.12 449 PRO A CA 1
ATOM 3519 C C . PRO A 1 449 ? 36.684 46.773 1.859 1.00 88.12 449 PRO A C 1
ATOM 3521 O O . PRO A 1 449 ? 35.780 47.562 1.601 1.00 88.12 449 PRO A O 1
ATOM 3524 N N . VAL A 1 450 ? 36.446 45.599 2.455 1.00 86.94 450 VAL A N 1
ATOM 3525 C CA . VAL A 1 450 ? 35.106 45.192 2.908 1.00 86.94 450 VAL A CA 1
ATOM 3526 C C . VAL A 1 450 ? 34.722 45.970 4.165 1.00 86.94 450 VAL A C 1
ATOM 3528 O O . VAL A 1 450 ? 33.590 46.427 4.279 1.00 86.94 450 VAL A O 1
ATOM 3531 N N . VAL A 1 451 ? 35.666 46.140 5.094 1.00 87.94 451 VAL A N 1
ATOM 3532 C CA . VAL A 1 451 ? 35.456 46.868 6.355 1.00 87.94 451 VAL A CA 1
ATOM 3533 C C . VAL A 1 451 ? 35.238 48.359 6.103 1.00 87.94 451 VAL A C 1
ATOM 3535 O O . VAL A 1 451 ? 34.280 48.912 6.633 1.00 87.94 451 VAL A O 1
ATOM 3538 N N . ASP A 1 452 ? 36.062 48.977 5.253 1.00 88.31 452 ASP A N 1
ATOM 3539 C CA . ASP A 1 452 ? 35.950 50.395 4.891 1.00 88.31 452 ASP A CA 1
ATOM 3540 C C . ASP A 1 452 ? 34.584 50.684 4.237 1.00 88.31 452 ASP A C 1
ATOM 3542 O O . ASP A 1 452 ? 33.933 51.673 4.564 1.00 88.31 452 ASP A O 1
ATOM 3546 N N . PHE A 1 453 ? 34.099 49.780 3.373 1.00 89.62 453 PHE A N 1
ATOM 3547 C CA . PHE A 1 453 ? 32.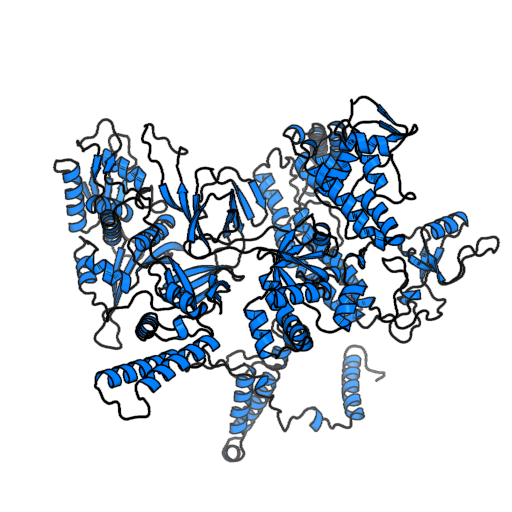778 49.911 2.749 1.00 89.62 453 PHE A CA 1
ATOM 3548 C C . PHE A 1 453 ? 31.628 49.735 3.754 1.00 89.62 453 PHE A C 1
ATOM 3550 O O . PHE A 1 453 ? 30.634 50.452 3.682 1.00 89.62 453 PHE A O 1
ATOM 3557 N N . LEU A 1 454 ? 31.745 48.821 4.725 1.00 89.38 454 LEU A N 1
ATOM 3558 C CA . LEU A 1 454 ? 30.753 48.706 5.801 1.00 89.38 454 LEU A CA 1
ATOM 3559 C C . LEU A 1 454 ? 30.750 49.949 6.707 1.00 89.38 454 LEU A C 1
ATOM 3561 O O . LEU A 1 454 ? 29.676 50.405 7.091 1.00 89.38 454 LEU A O 1
ATOM 3565 N N . GLU A 1 455 ? 31.917 50.523 7.020 1.00 88.56 455 GLU A N 1
ATOM 3566 C CA . GLU A 1 455 ? 32.034 51.776 7.783 1.00 88.56 455 GLU A CA 1
ATOM 3567 C C . GLU A 1 455 ? 31.410 52.961 7.030 1.00 88.56 455 GLU A C 1
ATOM 3569 O O . GLU A 1 455 ? 30.726 53.782 7.647 1.00 88.56 455 GLU A O 1
ATOM 3574 N N . GLU A 1 456 ? 31.582 53.025 5.706 1.00 89.19 456 GLU A N 1
ATOM 3575 C CA . GLU A 1 456 ? 30.932 54.010 4.835 1.00 89.19 456 GLU A CA 1
ATOM 3576 C C . GLU A 1 456 ? 29.405 53.877 4.894 1.00 89.19 456 GLU A C 1
ATOM 3578 O O . GLU A 1 456 ? 28.726 54.856 5.199 1.00 89.19 456 GLU A O 1
ATOM 3583 N N . ILE A 1 457 ? 28.863 52.666 4.710 1.00 87.31 457 ILE A N 1
ATOM 3584 C CA . ILE A 1 457 ? 27.414 52.404 4.791 1.00 87.31 457 ILE A CA 1
ATOM 3585 C C . ILE A 1 457 ? 26.854 52.819 6.158 1.00 87.31 457 ILE A C 1
ATOM 3587 O O . ILE A 1 457 ? 25.840 53.513 6.238 1.00 87.31 457 ILE A O 1
ATOM 3591 N N . ILE A 1 458 ? 27.523 52.420 7.243 1.00 88.00 458 ILE A N 1
ATOM 3592 C CA . ILE A 1 458 ? 27.098 52.753 8.608 1.00 88.00 458 ILE A CA 1
ATOM 3593 C C . ILE A 1 458 ? 27.135 54.272 8.827 1.00 88.00 458 ILE A C 1
ATOM 3595 O O . ILE A 1 458 ? 26.212 54.826 9.421 1.00 88.00 458 ILE A O 1
ATOM 3599 N N . SER A 1 459 ? 28.170 54.953 8.333 1.00 87.25 459 SER A N 1
ATOM 3600 C CA . SER A 1 459 ? 28.301 56.409 8.459 1.00 87.25 459 SER A CA 1
ATOM 3601 C C . SER A 1 459 ? 27.239 57.160 7.652 1.00 87.25 459 SER A C 1
ATOM 3603 O O . SER A 1 459 ? 26.707 58.159 8.131 1.00 87.25 459 SER A O 1
ATOM 3605 N N . VAL A 1 460 ? 26.874 56.655 6.467 1.00 85.69 460 VAL A N 1
ATOM 3606 C CA . VAL A 1 460 ? 25.776 57.195 5.648 1.00 85.69 460 VAL A CA 1
ATOM 3607 C C . VAL A 1 460 ? 24.444 57.067 6.384 1.00 85.69 460 VAL A C 1
ATOM 3609 O O . VAL A 1 460 ? 23.715 58.051 6.489 1.00 85.69 460 VAL A O 1
ATOM 3612 N N . TYR A 1 461 ? 24.138 55.903 6.965 1.00 84.25 461 TYR A N 1
ATOM 3613 C CA . TYR A 1 461 ? 22.889 55.730 7.712 1.00 84.25 461 TYR A CA 1
ATOM 3614 C C . TYR A 1 461 ? 22.827 56.543 9.016 1.00 84.25 461 TYR A C 1
ATOM 3616 O O . TYR A 1 461 ? 21.737 56.906 9.455 1.00 84.25 461 TYR A O 1
ATOM 3624 N N . CYS A 1 462 ? 23.971 56.847 9.632 1.00 81.81 462 CYS A N 1
ATOM 3625 C CA . CYS A 1 462 ? 24.057 57.692 10.829 1.00 81.81 462 CYS A CA 1
ATOM 3626 C C . CYS A 1 462 ? 24.170 59.199 10.522 1.00 81.81 462 CYS A C 1
ATOM 3628 O O . CYS A 1 462 ? 24.169 59.999 11.455 1.00 81.81 462 CYS A O 1
ATOM 3630 N N . ASN A 1 463 ? 24.303 59.590 9.247 1.00 80.56 463 ASN A N 1
ATOM 3631 C CA . ASN A 1 463 ? 24.583 60.961 8.798 1.00 80.56 463 ASN A CA 1
ATOM 3632 C C . ASN A 1 463 ? 25.794 61.630 9.502 1.00 80.56 463 ASN A C 1
ATOM 3634 O O . ASN A 1 463 ? 25.880 62.853 9.603 1.00 80.56 463 ASN A O 1
ATOM 3638 N N . GLU A 1 464 ? 26.727 60.824 10.017 1.00 81.62 464 GLU A N 1
ATOM 3639 C CA . GLU A 1 464 ? 27.941 61.239 10.726 1.00 81.62 464 GLU A CA 1
ATOM 3640 C C . GLU A 1 464 ? 28.972 60.101 10.659 1.00 81.62 464 GLU A C 1
ATOM 3642 O O . GLU A 1 464 ? 28.618 58.923 10.582 1.00 81.62 464 GLU A O 1
ATOM 3647 N N . LYS A 1 465 ? 30.267 60.431 10.709 1.00 81.31 465 LYS A N 1
ATOM 3648 C CA . LYS A 1 465 ? 31.341 59.432 10.706 1.00 81.31 465 LYS A CA 1
ATOM 3649 C C . LYS A 1 465 ? 31.324 58.597 11.991 1.00 81.31 465 LYS A C 1
ATOM 3651 O O . LYS A 1 465 ? 31.511 59.120 13.090 1.00 81.31 465 LYS A O 1
ATOM 3656 N N . VAL A 1 466 ? 31.164 57.281 11.858 1.00 82.19 466 VAL A N 1
ATOM 3657 C CA . VAL A 1 466 ? 31.155 56.354 13.001 1.00 82.19 466 VAL A CA 1
ATOM 3658 C C . VAL A 1 466 ? 32.564 55.831 13.280 1.00 82.19 466 VAL A C 1
ATOM 3660 O O . VAL A 1 466 ? 33.302 55.477 12.370 1.00 82.19 466 VAL A O 1
ATOM 3663 N N . HIS A 1 467 ? 32.953 55.762 14.555 1.00 78.56 467 HIS A N 1
ATOM 3664 C CA . HIS A 1 467 ? 34.266 55.247 14.949 1.00 78.56 467 HIS A CA 1
ATOM 3665 C C . HIS A 1 467 ? 34.271 53.716 15.067 1.00 78.56 467 HIS A C 1
ATOM 3667 O O . HIS A 1 467 ? 33.529 53.151 15.876 1.00 78.56 467 HIS A O 1
ATOM 3673 N N . THR A 1 468 ? 35.161 53.064 14.317 1.00 81.62 468 THR A N 1
ATOM 3674 C CA . THR A 1 468 ? 35.394 51.612 14.352 1.00 81.62 468 THR A CA 1
ATOM 3675 C C . THR A 1 468 ? 36.447 51.250 15.400 1.00 81.62 468 THR A C 1
ATOM 3677 O O . THR A 1 468 ? 37.581 51.723 15.334 1.00 81.62 468 THR A O 1
ATOM 3680 N N . ASN A 1 469 ? 36.116 50.371 16.353 1.00 83.19 469 ASN A N 1
ATOM 3681 C CA . ASN A 1 469 ? 37.122 49.778 17.240 1.00 83.19 469 ASN A CA 1
ATOM 3682 C C . ASN A 1 469 ? 37.601 48.435 16.671 1.00 83.19 469 ASN A C 1
ATOM 3684 O O . ASN A 1 469 ? 36.805 47.500 16.560 1.00 83.19 469 ASN A O 1
ATOM 3688 N N . SER A 1 470 ? 38.886 48.348 16.324 1.00 84.56 470 SER A N 1
ATOM 3689 C CA . SER A 1 470 ? 39.492 47.183 15.671 1.00 84.56 470 SER A CA 1
ATOM 3690 C C . SER A 1 470 ? 40.483 46.499 16.606 1.00 84.56 470 SER A C 1
ATOM 3692 O O . SER A 1 470 ? 41.473 47.105 17.009 1.00 84.56 470 SER A O 1
ATOM 3694 N N . VAL A 1 471 ? 40.250 45.228 16.929 1.00 83.62 471 VAL A N 1
ATOM 3695 C CA . VAL A 1 471 ? 41.150 44.419 17.763 1.00 83.62 471 VAL A CA 1
ATOM 3696 C C . VAL A 1 471 ? 41.676 43.253 16.935 1.00 83.62 471 VAL A C 1
ATOM 3698 O O . VAL A 1 471 ? 40.915 42.366 16.546 1.00 83.62 471 VAL A O 1
ATOM 3701 N N . ALA A 1 472 ? 42.978 43.259 16.652 1.00 82.81 472 ALA A N 1
ATOM 3702 C CA . ALA A 1 472 ? 43.661 42.147 16.003 1.00 82.81 472 ALA A CA 1
ATOM 3703 C C . ALA A 1 472 ? 44.111 41.121 17.047 1.00 82.81 472 ALA A C 1
ATOM 3705 O O . ALA A 1 472 ? 44.649 41.478 18.092 1.00 82.81 472 ALA A O 1
ATOM 3706 N N . SER A 1 473 ? 43.898 39.842 16.758 1.00 77.00 473 SER A N 1
ATOM 3707 C CA . SER A 1 473 ? 44.382 38.746 17.595 1.00 77.00 473 SER A CA 1
ATOM 3708 C C . SER A 1 473 ? 44.819 37.561 16.738 1.00 77.00 473 SER A C 1
ATOM 3710 O O . SER A 1 473 ? 44.340 37.358 15.619 1.00 77.00 473 SER A O 1
ATOM 3712 N N . THR A 1 474 ? 45.765 36.783 17.245 1.00 74.88 474 THR A N 1
ATOM 3713 C CA . THR A 1 474 ? 46.252 35.554 16.616 1.00 74.88 474 THR A CA 1
ATOM 3714 C C . THR A 1 474 ? 45.579 34.357 17.270 1.00 74.88 474 THR A C 1
ATOM 3716 O O . THR A 1 474 ? 45.439 34.293 18.489 1.00 74.88 474 THR A O 1
ATOM 3719 N N . HIS A 1 475 ? 45.120 33.409 16.459 1.00 64.69 475 HIS A N 1
ATOM 3720 C CA . HIS A 1 475 ? 44.661 32.111 16.939 1.00 64.69 475 HIS A CA 1
ATOM 3721 C C . HIS A 1 475 ? 45.292 31.012 16.088 1.00 64.69 475 HIS A C 1
ATOM 3723 O O . HIS A 1 475 ? 45.526 31.195 14.896 1.00 64.69 475 HIS A O 1
ATOM 3729 N N . THR A 1 476 ? 45.576 29.866 16.692 1.00 57.34 476 THR A N 1
ATOM 3730 C CA . THR A 1 476 ? 46.186 28.718 16.012 1.00 57.34 476 THR A CA 1
ATOM 3731 C C . THR A 1 476 ? 45.087 27.703 15.698 1.00 57.34 476 THR A C 1
ATOM 3733 O O . THR A 1 476 ? 44.571 27.076 16.627 1.00 57.34 476 THR A O 1
ATOM 3736 N N . PRO A 1 477 ? 44.650 27.529 14.435 1.00 59.28 477 PRO A N 1
ATOM 3737 C CA . PRO A 1 477 ? 43.700 26.486 14.088 1.00 59.28 477 PRO A CA 1
ATOM 3738 C C . PRO A 1 477 ? 44.405 25.130 13.927 1.00 59.28 477 PRO A C 1
ATOM 3740 O O . PRO A 1 477 ? 45.619 25.002 14.076 1.00 59.28 477 PRO A O 1
ATOM 3743 N N . PHE A 1 478 ? 43.599 24.116 13.603 1.00 48.16 478 PHE A N 1
ATOM 3744 C CA . PHE A 1 478 ? 43.836 22.663 13.639 1.00 48.16 478 PHE A CA 1
ATOM 3745 C C . PHE A 1 478 ? 45.048 22.089 12.862 1.00 48.16 478 PHE A C 1
ATOM 3747 O O . PHE A 1 478 ? 45.169 20.873 12.786 1.00 48.16 478 PHE A O 1
ATOM 3754 N N . ASP A 1 479 ? 45.931 22.927 12.310 1.00 48.59 479 ASP A N 1
ATOM 3755 C CA . ASP A 1 479 ? 47.058 22.530 11.446 1.00 48.59 479 ASP A CA 1
ATOM 3756 C C . ASP A 1 479 ? 48.379 23.255 11.803 1.00 48.59 479 ASP A C 1
ATOM 3758 O O . ASP A 1 479 ? 49.306 23.342 11.000 1.00 48.59 479 ASP A O 1
ATOM 3762 N N . GLY A 1 480 ? 48.460 23.852 13.001 1.00 55.69 480 GLY A N 1
ATOM 3763 C CA . GLY A 1 480 ? 49.685 24.469 13.536 1.00 55.69 480 GLY A CA 1
ATOM 3764 C C . GLY A 1 480 ? 50.112 25.796 12.890 1.00 55.69 480 GLY A C 1
ATOM 3765 O O . GLY A 1 480 ? 51.127 26.360 13.287 1.00 55.69 480 GLY A O 1
ATOM 3766 N N . LYS A 1 481 ? 49.353 26.323 11.922 1.00 59.84 481 LYS A N 1
ATOM 3767 C CA . LYS A 1 481 ? 49.593 27.645 11.318 1.00 59.84 481 LYS A CA 1
ATOM 3768 C C . LYS A 1 481 ? 48.915 28.740 12.135 1.00 59.84 481 LYS A C 1
ATOM 3770 O O . LYS A 1 481 ? 47.748 28.609 12.478 1.00 59.84 481 LYS A O 1
ATOM 3775 N N . GLU A 1 482 ? 49.608 29.837 12.418 1.00 70.19 482 GLU A N 1
ATOM 3776 C CA . GLU A 1 482 ? 48.984 30.998 13.058 1.00 70.19 482 GLU A CA 1
ATOM 3777 C C . GLU A 1 482 ? 48.065 31.725 12.067 1.00 70.19 482 GLU A C 1
ATOM 3779 O O . GLU A 1 482 ? 48.486 32.124 10.980 1.00 70.19 482 GLU A O 1
ATOM 3784 N N . CYS A 1 483 ? 46.797 31.900 12.439 1.00 63.91 483 CYS A N 1
ATOM 3785 C CA . CYS A 1 483 ? 45.839 32.695 11.685 1.00 63.91 483 CYS A CA 1
ATOM 3786 C C . CYS A 1 483 ? 45.567 34.011 12.418 1.00 63.91 483 CYS A C 1
ATOM 3788 O O . CYS A 1 483 ? 45.110 34.048 13.564 1.00 63.91 483 CYS A O 1
ATOM 3790 N N . LEU A 1 484 ? 45.845 35.116 11.731 1.00 74.06 484 LEU A N 1
ATOM 3791 C CA . LEU A 1 484 ? 45.476 36.456 12.170 1.00 74.06 484 LEU A CA 1
ATOM 3792 C C . LEU A 1 484 ? 43.975 36.659 11.950 1.00 74.06 484 LEU A C 1
ATOM 3794 O O . LEU A 1 484 ? 43.455 36.322 10.888 1.00 74.06 484 LEU A O 1
ATOM 3798 N N . HIS A 1 485 ? 43.283 37.224 12.935 1.00 77.31 485 HIS A N 1
ATOM 3799 C CA . HIS A 1 485 ? 41.903 37.676 12.786 1.00 77.31 485 HIS A CA 1
ATOM 3800 C C . HIS A 1 485 ? 41.719 39.048 13.434 1.00 77.31 485 HIS A C 1
ATOM 3802 O O . HIS A 1 485 ? 42.123 39.270 14.578 1.00 77.31 485 HIS A O 1
ATOM 3808 N N . THR A 1 486 ? 41.123 39.987 12.701 1.00 85.94 486 THR A N 1
ATOM 3809 C CA . THR A 1 486 ? 40.760 41.313 13.217 1.00 85.94 486 THR A CA 1
ATOM 3810 C C . THR A 1 486 ? 39.254 41.415 13.420 1.00 85.94 486 THR A C 1
ATOM 3812 O O . THR A 1 486 ? 38.465 41.178 12.504 1.00 85.94 486 THR A O 1
ATOM 3815 N N . LYS A 1 487 ? 38.857 41.766 14.645 1.00 86.25 487 LYS A N 1
ATOM 3816 C CA . LYS A 1 487 ? 37.472 42.036 15.027 1.00 86.25 487 LYS A CA 1
ATOM 3817 C C . LYS A 1 487 ? 37.219 43.539 14.999 1.00 86.25 487 LYS A C 1
ATOM 3819 O O . LYS A 1 487 ? 37.838 44.273 15.764 1.00 86.25 487 LYS A O 1
ATOM 3824 N N . HIS A 1 488 ? 36.251 43.962 14.199 1.00 88.44 488 HIS A N 1
ATOM 3825 C CA . HIS A 1 488 ? 35.772 45.340 14.088 1.00 88.44 488 HIS A CA 1
ATOM 3826 C C . HIS A 1 488 ? 34.460 45.490 14.854 1.00 88.44 488 HIS A C 1
ATOM 3828 O O . HIS A 1 488 ? 33.613 44.597 14.804 1.00 88.44 488 HIS A O 1
ATOM 3834 N N . THR A 1 489 ? 34.301 46.571 15.616 1.00 87.38 489 THR A N 1
ATOM 3835 C CA . THR A 1 489 ? 33.119 46.815 16.458 1.00 87.38 489 THR A CA 1
ATOM 3836 C C . THR A 1 489 ? 32.595 48.235 16.265 1.00 87.38 489 THR A C 1
ATOM 3838 O O . THR A 1 489 ? 33.349 49.191 16.459 1.00 87.38 489 THR A O 1
ATOM 3841 N N . TRP A 1 490 ? 31.296 48.362 15.969 1.00 88.31 490 TRP A N 1
ATOM 3842 C CA . TRP A 1 490 ? 30.575 49.637 15.876 1.00 88.31 490 TRP A CA 1
ATOM 3843 C C . TRP A 1 490 ? 29.437 49.704 16.901 1.00 88.31 490 TRP A C 1
ATOM 3845 O O . TRP A 1 490 ? 28.644 48.770 17.045 1.00 88.31 490 TRP A O 1
ATOM 3855 N N . TYR A 1 491 ? 29.325 50.834 17.599 1.00 84.06 491 TYR A N 1
ATOM 3856 C CA . TYR A 1 491 ? 28.324 51.060 18.648 1.00 84.06 491 TYR A CA 1
ATOM 3857 C C . TYR A 1 491 ? 27.074 51.753 18.088 1.00 84.06 491 TYR A C 1
ATOM 3859 O O . TYR A 1 491 ? 26.810 52.916 18.392 1.00 84.06 491 TYR A O 1
ATOM 3867 N N . VAL A 1 492 ? 26.317 51.041 17.246 1.00 84.25 492 VAL A N 1
ATOM 3868 C CA . VAL A 1 492 ? 25.079 51.548 16.626 1.00 84.25 492 VAL A CA 1
ATOM 3869 C C . VAL A 1 492 ? 23.890 50.686 17.054 1.00 84.25 492 VAL A C 1
ATOM 3871 O O . VAL A 1 492 ? 23.653 49.613 16.501 1.00 84.25 492 VAL A O 1
ATOM 3874 N N . LYS A 1 493 ? 23.148 51.153 18.068 1.00 80.44 493 LYS A N 1
ATOM 3875 C CA . LYS A 1 493 ? 22.096 50.379 18.755 1.00 80.44 493 LYS A CA 1
ATOM 3876 C C . LYS A 1 493 ? 20.909 50.026 17.840 1.00 80.44 493 LYS A C 1
ATOM 3878 O O . LYS A 1 493 ? 20.509 48.868 17.829 1.00 80.44 493 LYS A O 1
ATOM 3883 N N . ARG A 1 494 ? 20.402 50.965 17.023 1.00 82.69 494 ARG A N 1
ATOM 3884 C CA . ARG A 1 494 ? 19.280 50.708 16.085 1.00 82.69 494 ARG A CA 1
ATOM 3885 C C . ARG A 1 494 ? 19.632 49.650 15.028 1.00 82.69 494 ARG A C 1
ATOM 3887 O O . ARG A 1 494 ? 18.900 48.675 14.886 1.00 82.69 494 ARG A O 1
ATOM 3894 N N . LEU A 1 495 ? 20.794 49.759 14.370 1.00 84.31 495 LEU A N 1
ATOM 3895 C CA . LEU A 1 495 ? 21.278 48.726 13.432 1.00 84.31 495 LEU A CA 1
ATOM 3896 C C . LEU A 1 495 ? 21.540 47.382 14.117 1.00 84.31 495 LEU A C 1
ATOM 3898 O O . LEU A 1 495 ? 21.311 46.333 13.521 1.00 84.31 495 LEU A O 1
ATOM 3902 N N . ALA A 1 496 ? 22.009 47.395 15.366 1.00 83.88 496 ALA A N 1
ATOM 3903 C CA . ALA A 1 496 ? 22.197 46.174 16.135 1.00 83.88 496 ALA A CA 1
ATOM 3904 C C . ALA A 1 496 ? 20.871 45.455 16.418 1.00 83.88 496 ALA A C 1
ATOM 3906 O O . ALA A 1 496 ? 20.831 44.231 16.318 1.00 83.88 496 ALA A O 1
ATOM 3907 N N . CYS A 1 497 ? 19.796 46.187 16.732 1.00 80.06 497 CYS A N 1
ATOM 3908 C CA . CYS A 1 497 ? 18.453 45.618 16.879 1.00 80.06 497 CYS A CA 1
ATOM 3909 C C . CYS A 1 497 ? 17.933 45.070 15.543 1.00 80.06 497 CYS A C 1
ATOM 3911 O O . CYS A 1 497 ? 17.559 43.901 15.486 1.00 80.06 497 CYS A O 1
ATOM 3913 N N . TYR A 1 498 ? 18.050 45.845 14.457 1.00 85.25 498 TYR A N 1
ATOM 3914 C CA . TYR A 1 498 ? 17.688 45.397 13.106 1.00 85.25 498 TYR A CA 1
ATOM 3915 C C . TYR A 1 498 ? 18.407 44.097 12.708 1.00 85.25 498 TYR A C 1
ATOM 3917 O O . TYR A 1 498 ? 17.769 43.134 12.283 1.00 85.25 498 TYR A O 1
ATOM 3925 N N . LEU A 1 499 ? 19.733 44.026 12.877 1.00 84.12 499 LEU A N 1
ATOM 3926 C CA . LEU A 1 499 ? 20.494 42.817 12.561 1.00 84.12 499 LEU A CA 1
ATOM 3927 C C . LEU A 1 499 ? 20.103 41.657 13.479 1.00 84.12 499 LEU A C 1
ATOM 3929 O O . LEU A 1 499 ? 19.931 40.542 12.999 1.00 84.12 499 LEU A O 1
ATOM 3933 N N . ARG A 1 500 ? 19.916 41.903 14.780 1.00 80.62 500 ARG A N 1
ATOM 3934 C CA . ARG A 1 500 ? 19.511 40.871 15.747 1.00 80.62 500 ARG A CA 1
ATOM 3935 C C . ARG A 1 500 ? 18.175 40.223 15.370 1.00 80.62 500 ARG A C 1
ATOM 3937 O O . ARG A 1 500 ? 18.035 39.016 15.550 1.00 80.62 500 ARG A O 1
ATOM 3944 N N . GLU A 1 501 ? 17.238 40.994 14.829 1.00 75.56 501 GLU A N 1
ATOM 3945 C CA . GLU A 1 501 ? 15.953 40.493 14.330 1.00 75.56 501 GLU A CA 1
ATOM 3946 C C . GLU A 1 501 ? 16.085 39.716 13.011 1.00 75.56 501 GLU A C 1
ATOM 3948 O O . GLU A 1 501 ? 15.351 38.753 12.790 1.00 75.56 501 GLU A O 1
ATOM 3953 N N . ASN A 1 502 ? 17.030 40.101 12.145 1.00 79.44 502 ASN A N 1
ATOM 3954 C CA . ASN A 1 502 ? 17.051 39.657 10.749 1.00 79.44 502 ASN A CA 1
ATOM 3955 C C . ASN A 1 502 ? 18.130 38.628 10.372 1.00 79.44 502 ASN A C 1
ATOM 3957 O O . ASN A 1 502 ? 17.964 37.983 9.339 1.00 79.44 502 ASN A O 1
ATOM 3961 N N . ILE A 1 503 ? 19.197 38.436 11.162 1.00 77.88 503 ILE A N 1
ATOM 3962 C CA . ILE A 1 503 ? 20.308 37.516 10.814 1.00 77.88 503 ILE A CA 1
ATOM 3963 C C . ILE A 1 503 ? 20.408 36.268 11.709 1.00 77.88 503 ILE A C 1
ATOM 3965 O O . ILE A 1 503 ? 21.215 35.382 11.427 1.00 77.88 503 ILE A O 1
ATOM 3969 N N . GLY A 1 504 ? 19.604 36.186 12.777 1.00 72.25 504 GLY A N 1
ATOM 3970 C CA . GLY A 1 504 ? 19.636 35.098 13.765 1.00 72.25 504 GLY A CA 1
ATOM 3971 C C . GLY A 1 504 ? 20.839 35.149 14.727 1.00 72.25 504 GLY A C 1
ATOM 3972 O O . GLY A 1 504 ? 21.760 35.952 14.569 1.00 72.25 504 GLY A O 1
ATOM 3973 N N . SER A 1 505 ? 20.848 34.301 15.770 1.00 73.25 505 SER A N 1
ATOM 3974 C CA . SER A 1 505 ? 21.911 34.275 16.797 1.00 73.25 505 SER A CA 1
ATOM 3975 C C . SER A 1 505 ? 22.726 32.972 16.813 1.00 73.25 505 SER A C 1
ATOM 3977 O O . SER A 1 505 ? 22.197 31.872 16.977 1.00 73.25 505 SER A O 1
ATOM 3979 N N . GLY A 1 506 ? 24.052 33.100 16.688 1.00 73.81 506 GLY A N 1
ATOM 3980 C CA . GLY A 1 506 ? 24.994 31.973 16.635 1.00 73.81 506 GLY A CA 1
ATOM 3981 C C . GLY A 1 506 ? 25.114 31.335 15.243 1.00 73.81 506 GLY A C 1
ATOM 3982 O O . GLY A 1 506 ? 24.196 31.398 14.433 1.00 73.81 506 GLY A O 1
ATOM 3983 N N . ALA A 1 507 ? 26.255 30.696 14.954 1.00 75.31 507 ALA A N 1
ATOM 3984 C CA . ALA A 1 507 ? 26.591 30.211 13.606 1.00 75.31 507 ALA A CA 1
ATOM 3985 C C . ALA A 1 507 ? 25.582 29.201 13.017 1.00 75.31 507 ALA A C 1
ATOM 3987 O O . ALA A 1 507 ? 25.369 29.185 11.808 1.00 75.31 507 ALA A O 1
ATOM 3988 N N . ARG A 1 508 ? 24.926 28.398 13.869 1.00 75.50 508 ARG A N 1
ATOM 3989 C CA . ARG A 1 508 ? 23.940 27.380 13.461 1.00 75.50 508 ARG A CA 1
ATOM 3990 C C . ARG A 1 508 ? 22.536 27.927 13.183 1.00 75.50 508 ARG A C 1
ATOM 3992 O O . ARG A 1 508 ? 21.790 27.258 12.478 1.00 75.50 508 ARG A O 1
ATOM 3999 N N . ASN A 1 509 ? 22.184 29.104 13.709 1.00 75.19 509 ASN A N 1
ATOM 4000 C CA . ASN A 1 509 ? 20.838 29.683 13.573 1.00 75.19 509 ASN A CA 1
ATOM 4001 C C . ASN A 1 509 ? 20.802 30.901 12.642 1.00 75.19 509 ASN A C 1
ATOM 4003 O O . ASN A 1 509 ? 19.845 31.670 12.679 1.00 75.19 509 ASN A O 1
ATOM 4007 N N . LYS A 1 510 ? 21.849 31.110 11.838 1.00 83.06 510 LYS A N 1
ATOM 4008 C CA . LYS A 1 510 ? 21.853 32.171 10.830 1.00 83.06 510 LYS A CA 1
ATOM 4009 C C . LYS A 1 510 ? 20.785 31.907 9.769 1.00 83.06 510 LYS A C 1
ATOM 4011 O O . LYS A 1 510 ? 20.616 30.750 9.377 1.00 83.06 510 LYS A O 1
ATOM 4016 N N . HIS A 1 511 ? 20.114 32.958 9.311 1.00 82.25 511 HIS A N 1
ATOM 4017 C CA . HIS A 1 511 ? 19.097 32.930 8.254 1.00 82.25 511 HIS A CA 1
ATOM 4018 C C . HIS A 1 511 ? 19.070 34.270 7.495 1.00 82.25 511 HIS A C 1
ATOM 4020 O O . HIS A 1 511 ? 19.627 35.263 7.968 1.00 82.25 511 HIS A O 1
ATOM 4026 N N . LEU A 1 512 ? 18.442 34.304 6.319 1.00 83.56 512 LEU A N 1
ATOM 4027 C CA . LEU A 1 512 ? 18.170 35.532 5.568 1.00 83.56 512 LEU A CA 1
ATOM 4028 C C . LEU A 1 512 ? 17.028 36.345 6.231 1.00 83.56 512 LEU A C 1
ATOM 4030 O O . LEU A 1 512 ? 16.214 35.778 6.968 1.00 83.56 512 LEU A O 1
ATOM 4034 N N . PRO A 1 513 ? 16.917 37.666 5.978 1.00 81.94 513 PRO A N 1
ATOM 4035 C CA . PRO A 1 513 ? 15.850 38.503 6.545 1.00 81.94 513 PRO A CA 1
ATOM 4036 C C . PRO A 1 513 ? 14.473 38.057 6.065 1.00 81.94 513 PRO A C 1
ATOM 4038 O O . PRO A 1 513 ? 14.279 37.933 4.867 1.00 81.94 513 PRO A O 1
ATOM 4041 N N . ARG A 1 514 ? 13.473 37.881 6.933 1.00 73.88 514 ARG A N 1
ATOM 4042 C CA . ARG A 1 514 ? 12.173 37.267 6.553 1.00 73.88 514 ARG A CA 1
ATOM 4043 C C . ARG A 1 514 ? 11.455 37.926 5.366 1.00 73.88 514 ARG A C 1
ATOM 4045 O O . ARG A 1 514 ? 10.664 37.272 4.697 1.00 73.88 514 ARG A O 1
ATOM 4052 N N . PHE A 1 515 ? 11.733 39.200 5.109 1.00 75.44 515 PHE A N 1
ATOM 4053 C CA . PHE A 1 515 ? 11.161 39.976 4.013 1.00 75.44 515 PHE A CA 1
ATOM 4054 C C . PHE A 1 515 ? 11.937 39.871 2.686 1.00 75.44 515 PHE A C 1
ATOM 4056 O O . PHE A 1 515 ? 11.509 40.457 1.697 1.00 75.44 515 PHE A O 1
ATOM 4063 N N . TRP A 1 516 ? 13.065 39.147 2.624 1.00 77.56 516 TRP A N 1
ATOM 4064 C CA . TRP A 1 516 ? 13.992 39.163 1.481 1.00 77.56 516 TRP A CA 1
ATOM 4065 C C . TRP A 1 516 ? 13.340 38.761 0.146 1.00 77.56 516 TRP A C 1
ATOM 4067 O O . TRP A 1 516 ? 13.770 39.230 -0.909 1.00 77.56 516 TRP A O 1
ATOM 4077 N N . MET A 1 517 ? 12.291 37.932 0.166 1.00 68.44 517 MET A N 1
ATOM 4078 C CA . MET A 1 517 ? 11.556 37.520 -1.039 1.00 68.44 517 MET A CA 1
ATOM 4079 C C . MET A 1 517 ? 10.672 38.626 -1.635 1.00 68.44 517 MET A C 1
ATOM 4081 O O . MET A 1 517 ? 10.398 38.593 -2.833 1.00 68.44 517 MET A O 1
ATOM 4085 N N . HIS A 1 518 ? 10.291 39.627 -0.839 1.00 69.12 518 HIS A N 1
ATOM 4086 C CA . HIS A 1 518 ? 9.427 40.751 -1.231 1.00 69.12 518 HIS A CA 1
ATOM 4087 C C . HIS A 1 518 ? 10.235 41.971 -1.650 1.00 69.12 518 HIS A C 1
ATOM 4089 O O . HIS A 1 518 ? 9.736 43.088 -1.630 1.00 69.12 518 HIS A O 1
ATOM 4095 N N . THR A 1 519 ? 11.508 41.784 -1.970 1.00 76.88 519 THR A N 1
ATOM 4096 C CA . THR A 1 519 ? 12.411 42.879 -2.310 1.00 76.88 519 THR A CA 1
ATOM 4097 C C . THR A 1 519 ? 12.735 42.875 -3.796 1.00 76.88 519 THR A C 1
ATOM 4099 O O . THR A 1 519 ? 12.706 41.836 -4.481 1.00 76.88 519 THR A O 1
ATOM 4102 N N . ASP A 1 520 ? 13.087 44.052 -4.303 1.00 81.25 520 ASP A N 1
ATOM 4103 C CA . ASP A 1 520 ? 13.568 44.189 -5.668 1.00 81.25 520 ASP A CA 1
ATOM 4104 C C . ASP A 1 520 ? 14.848 43.370 -5.904 1.00 81.25 520 ASP A C 1
ATOM 4106 O O . ASP A 1 520 ? 15.565 42.962 -4.984 1.00 81.25 520 ASP A O 1
ATOM 4110 N N . GLU A 1 521 ? 15.119 43.067 -7.175 1.00 82.38 521 GLU A N 1
ATOM 4111 C CA . GLU A 1 521 ? 16.265 42.232 -7.556 1.00 82.38 521 GLU A CA 1
ATOM 4112 C C . GLU A 1 521 ? 17.596 42.838 -7.086 1.00 82.38 521 GLU A C 1
ATOM 4114 O O . GLU A 1 521 ? 18.502 42.091 -6.722 1.00 82.38 521 GLU A O 1
ATOM 4119 N N . ASP A 1 522 ? 17.693 44.168 -7.016 1.00 84.62 522 ASP A N 1
ATOM 4120 C CA . ASP A 1 522 ? 18.896 44.886 -6.589 1.00 84.62 522 ASP A CA 1
ATOM 4121 C C . ASP A 1 522 ? 19.271 44.592 -5.128 1.00 84.62 522 ASP A C 1
ATOM 4123 O O . ASP A 1 522 ? 20.433 44.289 -4.847 1.00 84.62 522 ASP A O 1
ATOM 4127 N N . PHE A 1 523 ? 18.299 44.569 -4.206 1.00 88.38 523 PHE A N 1
ATOM 4128 C CA . PHE A 1 523 ? 18.534 44.177 -2.809 1.00 88.38 523 PHE A CA 1
ATOM 4129 C C . PHE A 1 523 ? 19.040 42.734 -2.714 1.00 88.38 523 PHE A C 1
ATOM 4131 O O . PHE A 1 523 ? 20.018 42.453 -2.021 1.00 88.38 523 PHE A O 1
ATOM 4138 N N . ARG A 1 524 ? 18.419 41.807 -3.455 1.00 88.44 524 ARG A N 1
ATOM 4139 C CA . ARG A 1 524 ? 18.801 40.384 -3.467 1.00 88.44 524 ARG A CA 1
ATOM 4140 C C . ARG A 1 524 ? 20.189 40.152 -4.067 1.00 88.44 524 ARG A C 1
ATOM 4142 O O . ARG A 1 524 ? 20.940 39.320 -3.555 1.00 88.44 524 ARG A O 1
ATOM 4149 N N . TRP A 1 525 ? 20.561 40.899 -5.106 1.00 90.00 525 TRP A N 1
ATOM 4150 C CA . TRP A 1 525 ? 21.922 40.900 -5.652 1.00 90.00 525 TRP A CA 1
ATOM 4151 C C . TRP A 1 525 ? 22.940 41.463 -4.658 1.00 90.00 525 TRP A C 1
ATOM 4153 O O . TRP A 1 525 ? 24.031 40.899 -4.526 1.00 90.00 525 TRP A O 1
ATOM 4163 N N . GLY A 1 526 ? 22.579 42.519 -3.925 1.00 88.88 526 GLY A N 1
ATOM 4164 C CA . GLY A 1 526 ? 23.362 43.030 -2.801 1.00 88.88 526 GLY A CA 1
ATOM 4165 C C . GLY A 1 526 ? 23.583 41.957 -1.734 1.00 88.88 526 GLY A C 1
ATOM 4166 O O . GLY A 1 526 ? 24.724 41.657 -1.385 1.00 88.88 526 GLY A O 1
ATOM 4167 N N . LEU A 1 527 ? 22.503 41.305 -1.294 1.00 90.31 527 LEU A N 1
ATOM 4168 C CA . LEU A 1 527 ? 22.504 40.241 -0.284 1.00 90.31 527 LEU A CA 1
ATOM 4169 C C . LEU A 1 527 ? 23.429 39.082 -0.663 1.00 90.31 527 LEU A C 1
ATOM 4171 O O . LEU A 1 527 ? 24.284 38.682 0.129 1.00 90.31 527 LEU A O 1
ATOM 4175 N N . LEU A 1 528 ? 23.317 38.590 -1.900 1.00 90.94 528 LEU A N 1
ATOM 4176 C CA . LEU A 1 528 ? 24.210 37.556 -2.418 1.00 90.94 528 LEU A CA 1
ATOM 4177 C C . LEU A 1 528 ? 25.667 38.043 -2.482 1.00 90.94 528 LEU A C 1
ATOM 4179 O O . LEU A 1 528 ? 26.573 37.289 -2.139 1.00 90.94 528 LEU A O 1
ATOM 4183 N N . SER A 1 529 ? 25.906 39.297 -2.877 1.00 91.88 529 SER A N 1
ATOM 4184 C CA . SER A 1 529 ? 27.262 39.856 -2.975 1.00 91.88 529 SER A CA 1
ATOM 4185 C C . SER A 1 529 ? 27.968 39.903 -1.614 1.00 91.88 529 SER A C 1
ATOM 4187 O O . SER A 1 529 ? 29.104 39.444 -1.511 1.00 91.88 529 SER A O 1
ATOM 4189 N N . GLY A 1 530 ? 27.279 40.348 -0.556 1.00 89.62 530 GLY A N 1
ATOM 4190 C CA . GLY A 1 530 ? 27.831 40.373 0.805 1.00 89.62 530 GLY A CA 1
ATOM 4191 C C . GLY A 1 530 ? 28.137 38.976 1.369 1.00 89.62 530 GLY A C 1
ATOM 4192 O O . GLY A 1 530 ? 29.158 38.778 2.034 1.00 89.62 530 GLY A O 1
ATOM 4193 N N . LEU A 1 531 ? 27.303 37.979 1.051 1.00 91.44 531 LEU A N 1
ATOM 4194 C CA . LEU A 1 531 ? 27.545 36.578 1.424 1.00 91.44 531 LEU A CA 1
ATOM 4195 C C . LEU A 1 531 ? 28.789 36.009 0.725 1.00 91.44 531 LEU A C 1
ATOM 4197 O O . LEU A 1 531 ? 29.612 35.345 1.354 1.00 91.44 531 LEU A O 1
ATOM 4201 N N . ILE A 1 532 ? 28.966 36.285 -0.571 1.00 90.31 532 ILE A N 1
ATOM 4202 C CA . ILE A 1 532 ? 30.131 35.795 -1.319 1.00 90.31 532 ILE A CA 1
ATOM 4203 C C . ILE A 1 532 ? 31.427 36.506 -0.894 1.00 90.31 532 ILE A C 1
ATOM 4205 O O . ILE A 1 532 ? 32.477 35.861 -0.812 1.00 90.31 532 ILE A O 1
ATOM 4209 N N . ASP A 1 533 ? 31.383 37.802 -0.570 1.00 88.62 533 ASP A N 1
ATOM 4210 C CA . ASP A 1 533 ? 32.558 38.547 -0.093 1.00 88.62 533 ASP A CA 1
ATOM 4211 C C . ASP A 1 533 ? 33.080 38.059 1.265 1.00 88.62 533 ASP A C 1
ATOM 4213 O O . ASP A 1 533 ? 34.279 38.165 1.535 1.00 88.62 533 ASP A O 1
ATOM 4217 N N . THR A 1 534 ? 32.221 37.436 2.071 1.00 87.31 534 THR A N 1
ATOM 4218 C CA . THR A 1 534 ? 32.554 36.876 3.388 1.00 87.31 534 THR A CA 1
ATOM 4219 C C . THR A 1 534 ? 32.887 35.383 3.302 1.00 87.31 534 THR A C 1
ATOM 4221 O O . THR A 1 534 ? 33.971 35.039 2.822 1.00 87.31 534 THR A O 1
ATOM 4224 N N . ASP A 1 535 ? 31.972 34.497 3.697 1.00 85.38 535 ASP A N 1
ATOM 4225 C CA . ASP A 1 535 ? 32.173 33.037 3.760 1.00 85.38 535 ASP A CA 1
ATOM 4226 C C . ASP A 1 535 ? 32.158 32.341 2.379 1.00 85.38 535 ASP A C 1
ATOM 4228 O O . ASP A 1 535 ? 32.275 31.116 2.281 1.00 85.38 535 ASP A O 1
ATOM 4232 N N . GLY A 1 536 ? 32.014 33.097 1.285 1.00 85.50 536 GLY A N 1
ATOM 4233 C CA . GLY A 1 536 ? 32.182 32.577 -0.071 1.00 85.50 536 GLY A CA 1
ATOM 4234 C C . GLY A 1 536 ? 33.648 32.320 -0.433 1.00 85.50 536 GLY A C 1
ATOM 4235 O O . GLY A 1 536 ? 34.520 33.144 -0.153 1.00 85.50 536 GLY A O 1
ATOM 4236 N N . ALA A 1 537 ? 33.939 31.219 -1.124 1.00 84.88 537 ALA A N 1
ATOM 4237 C CA . ALA A 1 537 ? 35.258 30.939 -1.683 1.00 84.88 537 ALA A CA 1
ATOM 4238 C C . ALA A 1 537 ? 35.220 30.848 -3.216 1.00 84.88 537 ALA A C 1
ATOM 4240 O O . ALA A 1 537 ? 34.270 30.357 -3.827 1.00 84.88 537 ALA A O 1
ATOM 4241 N N . ILE A 1 538 ? 36.281 31.376 -3.840 1.00 85.50 538 ILE A N 1
ATOM 4242 C CA . ILE A 1 538 ? 36.457 31.421 -5.296 1.00 85.50 538 ILE A CA 1
ATOM 4243 C C . ILE A 1 538 ? 37.827 30.837 -5.637 1.00 85.50 538 ILE A C 1
ATOM 4245 O O . ILE A 1 538 ? 38.864 31.411 -5.282 1.00 85.50 538 ILE A O 1
ATOM 4249 N N . CYS A 1 539 ? 37.829 29.700 -6.329 1.00 81.38 539 CYS A N 1
ATOM 4250 C CA . CYS A 1 539 ? 39.030 28.943 -6.684 1.00 81.38 539 CYS A CA 1
ATOM 4251 C C . CYS A 1 539 ? 39.195 28.850 -8.206 1.00 81.38 539 CYS A C 1
ATOM 4253 O O . CYS A 1 539 ? 38.243 28.533 -8.918 1.00 81.38 539 CYS A O 1
ATOM 4255 N N . LEU A 1 540 ? 40.417 29.084 -8.697 1.00 76.81 540 LEU A N 1
ATOM 4256 C CA . LEU A 1 540 ? 40.789 28.919 -10.104 1.00 76.81 540 LEU A CA 1
ATOM 4257 C C . LEU A 1 540 ? 41.487 27.569 -10.298 1.00 76.81 540 LEU A C 1
ATOM 4259 O O . LEU A 1 540 ? 42.568 27.347 -9.758 1.00 76.81 540 LEU A O 1
ATOM 4263 N N . ASN A 1 541 ? 40.895 26.685 -11.099 1.00 70.38 541 ASN A N 1
ATOM 4264 C CA . ASN A 1 541 ? 41.459 25.381 -11.435 1.00 70.38 541 ASN A CA 1
ATOM 4265 C C . ASN A 1 541 ? 41.984 25.382 -12.879 1.00 70.38 541 ASN A C 1
ATOM 4267 O O . ASN A 1 541 ? 41.272 25.743 -13.822 1.00 70.38 541 ASN A O 1
ATOM 4271 N N . THR A 1 542 ? 43.232 24.936 -13.066 1.00 58.88 542 THR A N 1
ATOM 4272 C CA . THR A 1 542 ? 43.853 24.789 -14.394 1.00 58.88 542 THR A CA 1
ATOM 4273 C C . THR A 1 542 ? 43.733 23.340 -14.865 1.00 58.88 542 THR A C 1
ATOM 4275 O O . THR A 1 542 ? 44.277 22.434 -14.239 1.00 58.88 542 THR A O 1
ATOM 4278 N N . VAL A 1 543 ? 43.036 23.097 -15.980 1.00 52.84 543 VAL A N 1
ATOM 4279 C CA . VAL A 1 543 ? 42.875 21.743 -16.538 1.00 52.84 543 VAL A CA 1
ATOM 4280 C C . VAL A 1 543 ? 44.109 21.365 -17.372 1.00 52.84 543 VAL A C 1
ATOM 4282 O O . VAL A 1 543 ? 44.369 21.961 -18.415 1.00 52.84 543 VAL A O 1
ATOM 4285 N N . MET A 1 544 ? 44.858 20.343 -16.939 1.00 44.22 544 MET A N 1
ATOM 4286 C CA . MET A 1 544 ? 46.155 19.941 -17.520 1.00 44.22 544 MET A CA 1
ATOM 4287 C C . MET A 1 544 ? 46.120 19.420 -18.974 1.00 44.22 544 MET A C 1
ATOM 4289 O O . MET A 1 544 ? 47.171 19.342 -19.604 1.00 44.22 544 MET A O 1
ATOM 4293 N N . ARG A 1 545 ? 44.959 19.051 -19.540 1.00 47.03 545 ARG A N 1
ATOM 4294 C CA . ARG A 1 545 ? 44.899 18.309 -20.821 1.00 47.03 545 ARG A CA 1
ATOM 4295 C C . ARG A 1 545 ? 44.743 19.148 -22.094 1.00 47.03 545 ARG A C 1
ATOM 4297 O O . ARG A 1 545 ? 45.055 18.650 -23.169 1.00 47.03 545 ARG A O 1
ATOM 4304 N N . THR A 1 546 ? 44.338 20.412 -22.001 1.00 41.62 546 THR A N 1
ATOM 4305 C CA . THR A 1 546 ? 44.214 21.313 -23.161 1.00 41.62 546 THR A CA 1
ATOM 4306 C C . THR A 1 546 ? 44.443 22.750 -22.710 1.00 41.62 546 THR A C 1
ATOM 4308 O O . THR A 1 546 ? 43.619 23.316 -21.992 1.00 41.62 546 THR A O 1
ATOM 4311 N N . ARG A 1 547 ? 45.555 23.366 -23.128 1.00 46.00 547 ARG A N 1
ATOM 4312 C CA . ARG A 1 547 ? 45.829 24.795 -22.908 1.00 46.00 547 ARG A CA 1
ATOM 4313 C C . ARG A 1 547 ? 44.721 25.637 -23.565 1.00 46.00 547 ARG A C 1
ATOM 4315 O O . ARG A 1 547 ? 44.841 25.888 -24.761 1.00 46.00 547 ARG A O 1
ATOM 4322 N N . LYS A 1 548 ? 43.667 26.035 -22.821 1.00 50.59 548 LYS A N 1
ATOM 4323 C CA . LYS A 1 548 ? 42.880 27.288 -23.013 1.00 50.59 548 LYS A CA 1
ATOM 4324 C C . LYS A 1 548 ? 41.631 27.519 -22.128 1.00 50.59 548 LYS A C 1
ATOM 4326 O O . LYS A 1 548 ? 41.072 28.603 -22.250 1.00 50.59 548 LYS A O 1
ATOM 4331 N N . SER A 1 549 ? 41.188 26.625 -21.235 1.00 53.84 549 SER A N 1
ATOM 4332 C CA . SER A 1 549 ? 40.017 26.915 -20.368 1.00 53.84 549 SER A CA 1
ATOM 4333 C C . SER A 1 549 ? 40.347 26.866 -18.872 1.00 53.84 549 SER A C 1
ATOM 4335 O O . SER A 1 549 ? 40.583 25.787 -18.326 1.00 53.84 549 SER A O 1
ATOM 4337 N N . ILE A 1 550 ? 40.338 28.029 -18.216 1.00 63.19 550 ILE A N 1
ATOM 4338 C CA . ILE A 1 550 ? 40.365 28.165 -16.751 1.00 63.19 550 ILE A CA 1
ATOM 4339 C C . ILE A 1 550 ? 38.961 27.822 -16.232 1.00 63.19 550 ILE A C 1
ATOM 4341 O O . ILE A 1 550 ? 37.983 28.381 -16.726 1.00 63.19 550 ILE A O 1
ATOM 4345 N N . GLN A 1 551 ? 38.843 26.901 -15.271 1.00 66.38 551 GLN A N 1
ATOM 4346 C CA . GLN A 1 551 ? 37.573 26.629 -14.586 1.00 66.38 551 GLN A CA 1
ATOM 4347 C C . GLN A 1 551 ? 37.550 27.370 -13.249 1.00 66.38 551 GLN A C 1
ATOM 4349 O O . GLN A 1 551 ? 38.480 27.234 -12.458 1.00 66.38 551 GLN A O 1
ATOM 4354 N N . VAL A 1 552 ? 36.490 28.136 -12.986 1.00 74.75 552 VAL A N 1
ATOM 4355 C CA . VAL A 1 552 ? 36.307 28.850 -11.712 1.00 74.75 552 VAL A CA 1
ATOM 4356 C C . VAL A 1 552 ? 35.274 28.117 -10.877 1.00 74.75 552 VAL A C 1
ATOM 4358 O O . VAL A 1 552 ? 34.171 27.882 -11.348 1.00 74.75 552 VAL A O 1
ATOM 4361 N N . THR A 1 553 ? 35.603 27.754 -9.642 1.00 80.81 553 THR A N 1
ATOM 4362 C CA . THR A 1 553 ? 34.630 27.203 -8.687 1.00 80.81 553 THR A CA 1
ATOM 4363 C C . THR A 1 553 ? 34.250 28.295 -7.701 1.00 80.81 553 THR A C 1
ATOM 4365 O O . THR A 1 553 ? 35.141 28.887 -7.094 1.00 80.81 553 THR A O 1
ATOM 4368 N N . LEU A 1 554 ? 32.950 28.559 -7.557 1.00 85.38 554 LEU A N 1
ATOM 4369 C CA . LEU A 1 554 ? 32.399 29.501 -6.585 1.00 85.38 554 LEU A CA 1
ATOM 4370 C C . LEU A 1 554 ? 31.462 28.737 -5.653 1.00 85.38 554 LEU A C 1
ATOM 4372 O O . LEU A 1 554 ? 30.502 28.109 -6.113 1.00 85.38 554 LEU A O 1
ATOM 4376 N N . ASN A 1 555 ? 31.752 28.779 -4.358 1.00 88.50 555 ASN A N 1
ATOM 4377 C CA . ASN A 1 555 ? 30.944 28.130 -3.338 1.00 88.50 555 ASN A CA 1
ATOM 4378 C C . ASN A 1 555 ? 30.789 28.998 -2.084 1.00 88.50 555 ASN A C 1
ATOM 4380 O O . ASN A 1 555 ? 31.539 29.945 -1.871 1.00 88.50 555 ASN A O 1
ATOM 4384 N N . TYR A 1 556 ? 29.785 28.685 -1.272 1.00 89.88 556 TYR A N 1
ATOM 4385 C CA . TYR A 1 556 ? 29.532 29.308 0.023 1.00 89.88 556 TYR A CA 1
ATOM 4386 C C . TYR A 1 556 ? 29.405 28.221 1.086 1.00 89.88 556 TYR A C 1
ATOM 4388 O O . TYR A 1 556 ? 28.694 27.235 0.879 1.00 89.88 556 TYR A O 1
ATOM 4396 N N . THR A 1 557 ? 30.101 28.374 2.209 1.00 88.19 557 THR A N 1
ATOM 4397 C CA . THR A 1 557 ? 30.120 27.369 3.281 1.00 88.19 557 THR A CA 1
ATOM 4398 C C . THR A 1 557 ? 29.473 27.894 4.550 1.00 88.19 557 THR A C 1
ATOM 4400 O O . THR A 1 557 ? 29.803 28.981 5.005 1.00 88.19 557 THR A O 1
ATOM 4403 N N . THR A 1 558 ? 28.587 27.108 5.160 1.00 87.12 558 THR A N 1
ATOM 4404 C CA . THR A 1 558 ? 27.946 27.471 6.429 1.00 87.12 558 THR A CA 1
ATOM 4405 C C . THR A 1 558 ? 27.635 26.252 7.291 1.00 87.12 558 THR A C 1
ATOM 4407 O O . THR A 1 558 ? 27.413 25.150 6.797 1.00 87.12 558 THR A O 1
ATOM 4410 N N . THR A 1 559 ? 27.597 26.450 8.609 1.00 83.50 559 THR A N 1
ATOM 4411 C CA . THR A 1 559 ? 27.111 25.442 9.567 1.00 83.50 559 THR A CA 1
ATOM 4412 C C . THR A 1 559 ? 25.602 25.544 9.806 1.00 83.50 559 THR A C 1
ATOM 4414 O O . THR A 1 559 ? 25.012 24.625 10.376 1.00 83.50 559 THR A O 1
ATOM 4417 N N . SER A 1 560 ? 24.955 26.628 9.354 1.00 79.56 560 SER A N 1
ATOM 4418 C CA . SER A 1 560 ? 23.498 26.769 9.383 1.00 79.56 560 SER A CA 1
ATOM 4419 C C . SER A 1 560 ? 22.876 26.053 8.191 1.00 79.56 560 SER A C 1
ATOM 4421 O O . SER A 1 560 ? 23.039 26.446 7.035 1.00 79.56 560 SER A O 1
ATOM 4423 N N . ARG A 1 561 ? 22.101 25.009 8.489 1.00 72.44 561 ARG A N 1
ATOM 4424 C CA . ARG A 1 561 ? 21.315 24.293 7.483 1.00 72.44 561 ARG A CA 1
ATOM 4425 C C . ARG A 1 561 ? 20.281 25.208 6.824 1.00 72.44 561 ARG A C 1
ATOM 4427 O O . ARG A 1 561 ? 20.102 25.137 5.615 1.00 72.44 561 ARG A O 1
ATOM 4434 N N . VAL A 1 562 ? 19.604 26.041 7.620 1.00 68.88 562 VAL A N 1
ATOM 4435 C CA . VAL A 1 562 ? 18.545 26.952 7.149 1.00 68.88 562 VAL A CA 1
ATOM 4436 C C . VAL A 1 562 ? 19.121 27.923 6.124 1.00 68.88 562 VAL A C 1
ATOM 4438 O O . VAL A 1 562 ? 18.648 27.963 4.992 1.00 68.88 562 VAL A O 1
ATOM 4441 N N . LEU A 1 563 ? 20.230 28.583 6.471 1.00 81.31 563 LEU A N 1
ATOM 4442 C CA . LEU A 1 563 ? 20.904 29.526 5.583 1.00 81.31 563 LEU A CA 1
ATOM 4443 C C . LEU A 1 563 ? 21.365 28.871 4.275 1.00 81.31 563 LEU A C 1
ATOM 4445 O O . LEU A 1 563 ? 21.223 29.466 3.213 1.00 81.31 563 LEU A O 1
ATOM 4449 N N . ALA A 1 564 ? 21.900 27.647 4.322 1.00 76.62 564 ALA A N 1
ATOM 4450 C CA . ALA A 1 564 ? 22.354 26.956 3.115 1.00 76.62 564 ALA A CA 1
ATOM 4451 C C . ALA A 1 564 ? 21.221 26.772 2.089 1.00 76.62 564 ALA A C 1
ATOM 4453 O O . ALA A 1 564 ? 21.420 27.031 0.901 1.00 76.62 564 ALA A O 1
ATOM 4454 N N . TYR A 1 565 ? 20.030 26.369 2.541 1.00 68.19 565 TYR A N 1
ATOM 4455 C CA . TYR A 1 565 ? 18.864 26.215 1.666 1.00 68.19 565 TYR A CA 1
ATOM 4456 C C . TYR A 1 565 ? 18.262 27.560 1.248 1.00 68.19 565 TYR A C 1
ATOM 4458 O O . TYR A 1 565 ? 17.867 27.715 0.095 1.00 68.19 565 TYR A O 1
ATOM 4466 N N . GLU A 1 566 ? 18.244 28.557 2.132 1.00 75.06 566 GLU A N 1
ATOM 4467 C CA . GLU A 1 566 ? 17.799 29.909 1.782 1.00 75.06 566 GLU A CA 1
ATOM 4468 C C . GLU A 1 566 ? 18.699 30.568 0.732 1.00 75.06 566 GLU A C 1
ATOM 4470 O O . GLU A 1 566 ? 18.197 31.282 -0.127 1.00 75.06 566 GLU A O 1
ATOM 4475 N N . ILE A 1 567 ? 20.008 30.292 0.729 1.00 79.69 567 ILE A N 1
ATOM 4476 C CA . ILE A 1 567 ? 20.929 30.776 -0.312 1.00 79.69 567 ILE A CA 1
ATOM 4477 C C . ILE A 1 567 ? 20.654 30.095 -1.656 1.00 79.69 567 ILE A C 1
ATOM 4479 O O . ILE A 1 567 ? 20.712 30.754 -2.695 1.00 79.69 567 ILE A O 1
ATOM 4483 N N . VAL A 1 568 ? 20.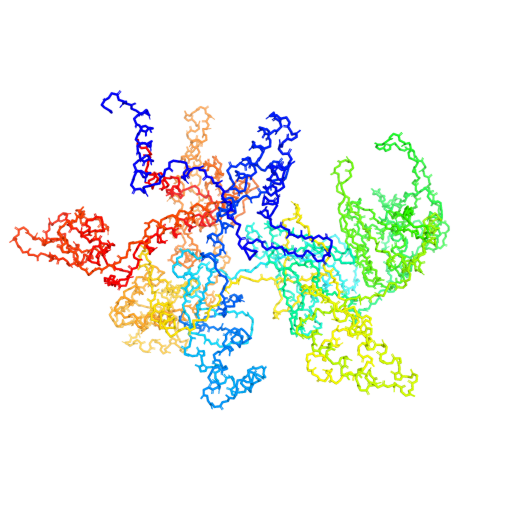320 28.801 -1.658 1.00 71.81 568 VAL A N 1
ATOM 4484 C CA . VAL A 1 568 ? 19.872 28.105 -2.878 1.00 71.81 568 VAL A CA 1
ATOM 4485 C C . VAL A 1 568 ? 18.573 28.731 -3.394 1.00 71.81 568 VAL A C 1
ATOM 4487 O O . VAL A 1 568 ? 18.476 29.057 -4.578 1.00 71.81 568 VAL A O 1
ATOM 4490 N N . ALA A 1 569 ? 17.616 29.002 -2.504 1.00 66.44 569 ALA A N 1
ATOM 4491 C CA . ALA A 1 569 ? 16.377 29.687 -2.856 1.00 66.44 569 ALA A CA 1
ATOM 4492 C C . ALA A 1 569 ? 16.638 31.107 -3.388 1.00 66.44 569 ALA A C 1
ATOM 4494 O O . ALA A 1 569 ? 16.104 31.480 -4.432 1.00 66.44 569 ALA A O 1
ATOM 4495 N N . LEU A 1 570 ? 17.504 31.886 -2.731 1.00 78.38 570 LEU A N 1
ATOM 4496 C CA . LEU A 1 570 ? 17.927 33.220 -3.162 1.00 78.38 570 LEU A CA 1
ATOM 4497 C C . LEU A 1 570 ? 18.521 33.171 -4.570 1.00 78.38 570 LEU A C 1
ATOM 4499 O O . LEU A 1 570 ? 18.098 33.941 -5.435 1.00 78.38 570 LEU A O 1
ATOM 4503 N N . ALA A 1 571 ? 19.422 32.219 -4.826 1.00 76.19 571 ALA A N 1
ATOM 4504 C CA . ALA A 1 571 ? 20.000 31.982 -6.142 1.00 76.19 571 ALA A CA 1
ATOM 4505 C C . ALA A 1 571 ? 18.909 31.701 -7.191 1.00 76.19 571 ALA A C 1
ATOM 4507 O O . ALA A 1 571 ? 18.916 32.315 -8.259 1.00 76.19 571 ALA A O 1
ATOM 4508 N N . HIS A 1 572 ? 17.918 30.863 -6.871 1.00 68.81 572 HIS A N 1
ATOM 4509 C CA . HIS A 1 572 ? 16.788 30.588 -7.762 1.00 68.81 572 HIS A CA 1
ATOM 4510 C C . HIS A 1 572 ? 15.961 31.846 -8.067 1.00 68.81 572 HIS A C 1
ATOM 4512 O O . HIS A 1 572 ? 15.634 32.088 -9.230 1.00 68.81 572 HIS A O 1
ATOM 4518 N N . THR A 1 573 ? 15.690 32.704 -7.074 1.00 69.00 573 THR A N 1
ATOM 4519 C CA . THR A 1 573 ? 14.959 33.966 -7.316 1.00 69.00 573 THR A CA 1
ATOM 4520 C C . THR A 1 573 ? 15.722 34.955 -8.207 1.00 69.00 573 THR A C 1
ATOM 4522 O O . THR A 1 573 ? 15.101 35.805 -8.846 1.00 69.00 573 THR A O 1
ATOM 4525 N N . LEU A 1 574 ? 17.052 34.834 -8.268 1.00 74.69 574 LEU A N 1
ATOM 4526 C CA . LEU A 1 574 ? 17.947 35.610 -9.131 1.00 74.69 574 LEU A CA 1
ATOM 4527 C C . LEU A 1 574 ? 18.216 34.919 -10.479 1.00 74.69 574 LEU A C 1
ATOM 4529 O O . LEU A 1 574 ? 19.074 35.365 -11.244 1.00 74.69 574 LEU A O 1
ATOM 4533 N N . ASN A 1 575 ? 17.481 33.843 -10.793 1.00 70.88 575 ASN A N 1
ATOM 4534 C CA . ASN A 1 575 ? 17.635 33.062 -12.023 1.00 70.88 575 ASN A CA 1
ATOM 4535 C C . ASN A 1 575 ? 19.050 32.457 -12.169 1.00 70.88 575 ASN A C 1
ATOM 4537 O O . ASN A 1 575 ? 19.613 32.380 -13.272 1.00 70.88 575 ASN A O 1
ATOM 4541 N N . LEU A 1 576 ? 19.623 32.062 -11.029 1.00 71.56 576 LEU A N 1
ATOM 4542 C CA . LEU A 1 576 ? 20.852 31.289 -10.875 1.00 71.56 576 LEU A CA 1
ATOM 4543 C C . LEU A 1 576 ? 20.497 29.845 -10.496 1.00 71.56 576 LEU A C 1
ATOM 4545 O O . LEU A 1 576 ? 19.404 29.561 -10.019 1.00 71.56 576 LEU A O 1
ATOM 4549 N N . THR A 1 577 ? 21.428 28.921 -10.704 1.00 68.50 577 THR A N 1
ATOM 4550 C CA . THR A 1 577 ? 21.318 27.519 -10.288 1.00 68.50 577 THR A CA 1
ATOM 4551 C C . THR A 1 577 ? 22.456 27.187 -9.332 1.00 68.50 577 THR A C 1
ATOM 4553 O O . THR A 1 577 ? 23.636 27.297 -9.697 1.00 68.50 577 THR A O 1
ATOM 4556 N N . ALA A 1 578 ? 22.081 26.769 -8.125 1.00 70.19 578 ALA A N 1
ATOM 4557 C CA . ALA A 1 578 ? 22.981 26.404 -7.042 1.00 70.19 578 ALA A CA 1
ATOM 4558 C C . ALA A 1 578 ? 22.526 25.092 -6.386 1.00 70.19 578 ALA A C 1
ATOM 4560 O O . ALA A 1 578 ? 21.349 24.748 -6.420 1.00 70.19 578 ALA A O 1
ATOM 4561 N N . SER A 1 579 ? 23.461 24.363 -5.783 1.00 65.75 579 SER A N 1
ATOM 4562 C CA . SER A 1 579 ? 23.196 23.090 -5.102 1.00 65.75 579 SER A CA 1
ATOM 4563 C C . SER A 1 579 ? 23.871 23.069 -3.736 1.00 65.75 579 SER A C 1
ATOM 4565 O O . SER A 1 579 ? 25.058 23.390 -3.649 1.00 65.75 579 SER A O 1
ATOM 4567 N N . ALA A 1 580 ? 23.165 22.648 -2.688 1.00 70.88 580 ALA A N 1
ATOM 4568 C CA . ALA A 1 580 ? 23.745 22.452 -1.361 1.00 70.88 580 ALA A CA 1
ATOM 4569 C C . ALA A 1 580 ? 24.217 21.001 -1.183 1.00 70.88 580 ALA A C 1
ATOM 4571 O O . ALA A 1 580 ? 23.493 20.059 -1.488 1.00 70.88 580 ALA A O 1
ATOM 4572 N N . SER A 1 581 ? 25.430 20.827 -0.668 1.00 69.06 581 SER A N 1
ATOM 4573 C CA . SER A 1 581 ? 26.043 19.528 -0.375 1.00 69.06 581 SER A CA 1
ATOM 4574 C C . SER A 1 581 ? 26.502 19.474 1.081 1.00 69.06 581 SER A C 1
ATOM 4576 O O . SER A 1 581 ? 26.921 20.491 1.633 1.00 69.06 581 SER A O 1
ATOM 4578 N N . VAL A 1 582 ? 26.413 18.304 1.717 1.00 72.38 582 VAL A N 1
ATOM 4579 C CA . VAL A 1 582 ? 26.845 18.116 3.111 1.00 72.38 582 VAL A CA 1
ATOM 4580 C C . VAL A 1 582 ? 28.282 17.603 3.133 1.00 72.38 582 VAL A C 1
ATOM 4582 O O . VAL A 1 582 ? 28.596 16.577 2.533 1.00 72.38 582 VAL A O 1
ATOM 4585 N N . ILE A 1 583 ? 29.155 18.304 3.852 1.00 73.88 583 ILE A N 1
ATOM 4586 C CA . ILE A 1 583 ? 30.567 17.974 4.043 1.00 73.88 583 ILE A CA 1
ATOM 4587 C C . ILE A 1 583 ? 30.822 17.823 5.544 1.00 73.88 583 ILE A C 1
ATOM 4589 O O . ILE A 1 583 ? 30.378 18.643 6.344 1.00 73.88 583 ILE A O 1
ATOM 4593 N N . LYS A 1 584 ? 31.552 16.783 5.953 1.00 72.94 584 LYS A N 1
ATOM 4594 C CA . LYS A 1 584 ? 32.000 16.641 7.345 1.00 72.94 584 LYS A CA 1
ATOM 4595 C C . LYS A 1 584 ? 33.332 17.353 7.531 1.00 72.94 584 LYS A C 1
ATOM 4597 O O . LYS A 1 584 ? 34.267 17.124 6.766 1.00 72.94 584 LYS A O 1
ATOM 4602 N N . THR A 1 585 ? 33.427 18.204 8.546 1.00 68.75 585 THR A N 1
ATOM 4603 C CA . THR A 1 585 ? 34.703 18.814 8.935 1.00 68.75 585 THR A CA 1
ATOM 4604 C C . THR A 1 585 ? 35.646 17.749 9.517 1.00 68.75 585 THR A C 1
ATOM 4606 O O . THR A 1 585 ? 35.181 16.700 9.973 1.00 68.75 585 THR A O 1
ATOM 4609 N N . PRO A 1 586 ? 36.967 18.000 9.589 1.00 59.84 586 PRO A N 1
ATOM 4610 C CA . PRO A 1 586 ? 37.919 17.090 10.239 1.00 59.84 586 PRO A CA 1
ATOM 4611 C C . PRO A 1 586 ? 37.599 16.762 11.712 1.00 59.84 586 PRO A C 1
ATOM 4613 O O . PRO A 1 586 ? 38.073 15.755 12.225 1.00 59.84 586 PRO A O 1
ATOM 4616 N N . LYS A 1 587 ? 36.774 17.577 12.391 1.00 59.41 587 LYS A N 1
ATOM 4617 C CA . LYS A 1 587 ? 36.284 17.328 13.762 1.00 59.41 587 LYS A CA 1
ATOM 4618 C C . LYS A 1 587 ? 35.006 16.479 13.822 1.00 59.41 587 LYS A C 1
ATOM 4620 O O . LYS A 1 587 ? 34.508 16.210 14.909 1.00 59.41 587 LYS A O 1
ATOM 4625 N N . GLY A 1 588 ? 34.459 16.087 12.670 1.00 61.44 588 GLY A N 1
ATOM 4626 C CA . GLY A 1 588 ? 33.218 15.322 12.559 1.00 61.44 588 GLY A CA 1
ATOM 4627 C C . GLY A 1 588 ? 31.934 16.158 12.583 1.00 61.44 588 GLY A C 1
ATOM 4628 O O . GLY A 1 588 ? 30.852 15.577 12.597 1.00 61.44 588 GLY A O 1
ATOM 4629 N N . GLU A 1 589 ? 32.022 17.492 12.567 1.00 72.38 589 GLU A N 1
ATOM 4630 C CA . GLU A 1 589 ? 30.846 18.374 12.519 1.00 72.38 589 GLU A CA 1
ATOM 4631 C C . GLU A 1 589 ? 30.304 18.508 11.089 1.00 72.38 589 GLU A C 1
ATOM 4633 O O . GLU A 1 589 ? 31.070 18.529 10.123 1.00 72.38 589 GLU A O 1
ATOM 4638 N N . GLU A 1 590 ? 28.985 18.622 10.945 1.00 74.44 590 GLU A N 1
ATOM 4639 C CA . GLU A 1 590 ? 28.326 18.808 9.649 1.00 74.44 590 GLU A CA 1
ATOM 4640 C C . GLU A 1 590 ? 28.442 20.263 9.172 1.00 74.44 590 GLU A C 1
ATOM 4642 O O . GLU A 1 590 ? 28.098 21.201 9.892 1.00 74.44 590 GLU A O 1
ATOM 4647 N N . CYS A 1 591 ? 28.914 20.444 7.942 1.00 80.69 591 CYS A N 1
ATOM 4648 C CA . CYS A 1 591 ? 29.009 21.722 7.247 1.00 80.69 591 CYS A CA 1
ATOM 4649 C C . CYS A 1 591 ? 28.293 21.616 5.896 1.00 80.69 591 CYS A C 1
ATOM 4651 O O . CYS A 1 591 ? 28.351 20.585 5.228 1.00 80.69 591 CYS A O 1
ATOM 4653 N N . TYR A 1 592 ? 27.617 22.679 5.481 1.00 80.88 592 TYR A N 1
ATOM 4654 C CA . TYR A 1 592 ? 26.881 22.749 4.226 1.00 80.88 592 TYR A CA 1
ATOM 4655 C C . TYR A 1 592 ? 27.655 23.620 3.240 1.00 80.88 592 TYR A C 1
ATOM 4657 O O . TYR A 1 592 ? 28.019 24.753 3.550 1.00 80.88 592 TYR A O 1
ATOM 4665 N N . CYS A 1 593 ? 27.906 23.091 2.046 1.00 82.62 593 CYS A N 1
ATOM 4666 C CA . CYS A 1 593 ? 28.588 23.785 0.963 1.00 82.62 593 CYS A CA 1
ATOM 4667 C C . CYS A 1 593 ? 27.624 23.986 -0.208 1.00 82.62 593 CYS A C 1
ATOM 4669 O O . CYS A 1 593 ? 27.205 23.019 -0.852 1.00 82.62 593 CYS A O 1
ATOM 4671 N N . VAL A 1 594 ? 27.264 25.244 -0.461 1.00 82.31 594 VAL A N 1
ATOM 4672 C CA . VAL A 1 594 ? 26.442 25.678 -1.591 1.00 82.31 594 VAL A CA 1
ATOM 4673 C C . VAL A 1 594 ? 27.357 25.950 -2.777 1.00 82.31 594 VAL A C 1
ATOM 4675 O O . VAL A 1 594 ? 28.189 26.849 -2.721 1.00 82.31 594 VAL A O 1
ATOM 4678 N N . ASN A 1 595 ? 27.214 25.180 -3.849 1.00 81.94 595 ASN A N 1
ATOM 4679 C CA . ASN A 1 595 ? 28.021 25.294 -5.060 1.00 81.94 595 ASN A CA 1
ATOM 4680 C C . ASN A 1 595 ? 27.212 25.939 -6.185 1.00 81.94 595 ASN A C 1
ATOM 4682 O O . ASN A 1 595 ? 26.071 25.545 -6.432 1.00 81.94 595 ASN A O 1
ATOM 4686 N N . PHE A 1 596 ? 27.816 26.893 -6.893 1.00 83.19 596 PHE A N 1
ATOM 4687 C CA . PHE A 1 596 ? 27.203 27.547 -8.048 1.00 83.19 596 PHE A CA 1
ATOM 4688 C C . PHE A 1 596 ? 27.696 26.922 -9.352 1.00 83.19 596 PHE A C 1
ATOM 4690 O O . PHE A 1 596 ? 28.875 26.606 -9.525 1.00 83.19 596 PHE A O 1
ATOM 4697 N N . THR A 1 597 ? 26.779 26.751 -10.301 1.00 76.31 597 THR A N 1
ATOM 4698 C CA . THR A 1 597 ? 27.105 26.232 -11.636 1.00 76.31 597 THR A CA 1
ATOM 4699 C C . THR A 1 597 ? 27.937 27.237 -12.442 1.00 76.31 597 THR A C 1
ATOM 4701 O O . THR A 1 597 ? 27.801 28.446 -12.273 1.00 76.31 597 THR A O 1
ATOM 4704 N N . GLN A 1 598 ? 28.755 26.752 -13.384 1.00 74.19 598 GLN A N 1
ATOM 4705 C CA . GLN A 1 598 ? 29.567 27.597 -14.283 1.00 74.19 598 GLN A CA 1
ATOM 4706 C C . GLN A 1 598 ? 28.735 28.674 -15.002 1.00 74.19 598 GLN A C 1
ATOM 4708 O O . GLN A 1 598 ? 29.151 29.822 -15.123 1.00 74.19 598 GLN A O 1
ATOM 4713 N N . GLU A 1 599 ? 27.522 28.324 -15.433 1.00 71.50 599 GLU A N 1
ATOM 4714 C CA . GLU A 1 599 ? 26.596 29.265 -16.067 1.00 71.50 599 GLU A CA 1
ATOM 4715 C C . GLU A 1 599 ? 26.181 30.393 -15.116 1.00 71.50 599 GLU A C 1
ATOM 4717 O O . GLU A 1 599 ? 26.214 31.570 -15.478 1.00 71.50 599 GLU A O 1
ATOM 4722 N N . SER A 1 600 ? 25.831 30.029 -13.882 1.00 77.19 600 SER A N 1
ATOM 4723 C CA . SER A 1 600 ? 25.453 30.991 -12.849 1.00 77.19 600 SER A CA 1
ATOM 4724 C C . SER A 1 600 ? 26.615 31.915 -12.522 1.00 77.19 600 SER A C 1
ATOM 4726 O O . SER A 1 600 ? 26.401 33.115 -12.416 1.00 77.19 600 SER A O 1
ATOM 4728 N N . ILE A 1 601 ? 27.848 31.398 -12.487 1.00 80.12 601 ILE A N 1
ATOM 4729 C CA . ILE A 1 601 ? 29.065 32.200 -12.301 1.00 80.12 601 ILE A CA 1
ATOM 4730 C C . ILE A 1 601 ? 29.231 33.228 -13.434 1.00 80.12 601 ILE A C 1
ATOM 4732 O O . ILE A 1 601 ? 29.592 34.369 -13.166 1.00 80.12 601 ILE A O 1
ATOM 4736 N N . GLY A 1 602 ? 28.888 32.891 -14.683 1.00 76.81 602 GLY A N 1
ATOM 4737 C CA . GLY A 1 602 ? 28.901 33.846 -15.803 1.00 76.81 602 GLY A CA 1
ATOM 4738 C C . GLY A 1 602 ? 27.811 34.928 -15.727 1.00 76.81 602 GLY A C 1
ATOM 4739 O O . GLY A 1 602 ? 28.005 36.053 -16.190 1.00 76.81 602 GLY A O 1
ATOM 4740 N N . VAL A 1 603 ? 26.652 34.627 -15.130 1.00 78.06 603 VAL A N 1
ATOM 4741 C CA . VAL A 1 603 ? 25.626 35.645 -14.821 1.00 78.06 603 VAL A CA 1
ATOM 4742 C C . VAL A 1 603 ? 26.075 36.513 -13.646 1.00 78.06 603 VAL A C 1
ATOM 4744 O O . VAL A 1 603 ? 25.996 37.737 -13.731 1.00 78.06 603 VAL A O 1
ATOM 4747 N N . MET A 1 604 ? 26.616 35.891 -12.597 1.00 83.06 604 MET A N 1
ATOM 4748 C CA . MET A 1 604 ? 27.167 36.557 -11.417 1.00 83.06 604 MET A CA 1
ATOM 4749 C C . MET A 1 604 ? 28.313 37.499 -11.798 1.00 83.06 604 MET A C 1
ATOM 4751 O O . MET A 1 604 ? 28.328 38.626 -11.326 1.00 83.06 604 MET A O 1
ATOM 4755 N N . GLN A 1 605 ? 29.196 37.129 -12.731 1.00 82.38 605 GLN A N 1
ATOM 4756 C CA . GLN A 1 605 ? 30.281 37.993 -13.219 1.00 82.38 605 GLN A CA 1
ATOM 4757 C C . GLN A 1 605 ? 29.791 39.368 -13.710 1.00 82.38 605 GLN A C 1
ATOM 4759 O O . GLN A 1 605 ? 30.517 40.350 -13.607 1.00 82.38 605 GLN A O 1
ATOM 4764 N N . ARG A 1 606 ? 28.560 39.457 -14.235 1.00 80.62 606 ARG A N 1
ATOM 4765 C CA . ARG A 1 606 ? 27.983 40.709 -14.759 1.00 80.62 606 ARG A CA 1
ATOM 4766 C C . ARG A 1 606 ? 27.245 41.548 -13.715 1.00 80.62 606 ARG A C 1
ATOM 4768 O O . ARG A 1 606 ? 26.977 42.715 -13.982 1.00 80.62 606 ARG A O 1
ATOM 4775 N N . LYS A 1 607 ? 26.838 40.952 -12.592 1.00 83.44 607 LYS A N 1
ATOM 4776 C CA . LYS A 1 607 ? 25.865 41.538 -11.649 1.00 83.44 607 LYS A CA 1
ATOM 4777 C C . LYS A 1 607 ? 26.343 41.579 -10.198 1.00 83.44 607 LYS A C 1
ATOM 4779 O O . LYS A 1 607 ? 25.801 42.346 -9.414 1.00 83.44 607 LYS A O 1
ATOM 4784 N N . LEU A 1 608 ? 27.328 40.764 -9.839 1.00 84.81 608 LEU A N 1
ATOM 4785 C CA . LEU A 1 608 ? 27.824 40.626 -8.478 1.00 84.81 608 LEU A CA 1
ATOM 4786 C C . LEU A 1 608 ? 28.864 41.716 -8.197 1.00 84.81 608 LEU A C 1
ATOM 4788 O O . LEU A 1 608 ? 29.808 41.897 -8.966 1.00 84.81 608 LEU A O 1
ATOM 4792 N N . VAL A 1 609 ? 28.684 42.448 -7.099 1.00 85.31 609 VAL A N 1
ATOM 4793 C CA . VAL A 1 609 ? 29.537 43.585 -6.728 1.00 85.31 609 VAL A CA 1
ATOM 4794 C C . VAL A 1 609 ? 30.393 43.188 -5.528 1.00 85.31 609 VAL A C 1
ATOM 4796 O O . VAL A 1 609 ? 29.964 43.328 -4.387 1.00 85.31 609 VAL A O 1
ATOM 4799 N N . LEU A 1 610 ? 31.601 42.677 -5.792 1.00 87.81 610 LEU A N 1
ATOM 4800 C CA . LEU A 1 610 ? 32.559 42.273 -4.754 1.00 87.81 610 LEU A CA 1
ATOM 4801 C C . LEU A 1 610 ? 33.517 43.411 -4.400 1.00 87.81 610 LEU A C 1
ATOM 4803 O O . LEU A 1 610 ? 34.155 44.001 -5.278 1.00 87.81 610 LEU A O 1
ATOM 4807 N N . LYS A 1 611 ? 33.673 43.676 -3.106 1.00 88.56 611 LYS A N 1
ATOM 4808 C CA . LYS A 1 611 ? 34.666 44.594 -2.541 1.00 88.56 611 LYS A CA 1
ATOM 4809 C C . LYS A 1 611 ? 35.982 43.891 -2.222 1.00 88.56 611 LYS A C 1
ATOM 4811 O O . LYS A 1 611 ? 37.022 44.549 -2.223 1.00 88.56 611 LYS A O 1
ATOM 4816 N N . ASN A 1 612 ? 35.989 42.569 -2.014 1.00 87.19 612 ASN A N 1
ATOM 4817 C CA . ASN A 1 612 ? 37.241 41.827 -1.881 1.00 87.19 612 ASN A CA 1
ATOM 4818 C C . ASN A 1 612 ? 38.000 41.828 -3.222 1.00 87.19 612 ASN A C 1
ATOM 4820 O O . ASN A 1 612 ? 37.559 41.250 -4.219 1.00 87.19 612 ASN A O 1
ATOM 4824 N N . THR A 1 613 ? 39.169 42.475 -3.237 1.00 83.50 613 THR A N 1
ATOM 4825 C CA . THR A 1 613 ? 39.943 42.701 -4.468 1.00 83.50 613 THR A CA 1
ATOM 4826 C C . THR A 1 613 ? 40.460 41.411 -5.106 1.00 83.50 613 THR A C 1
ATOM 4828 O O . THR A 1 613 ? 40.522 41.327 -6.333 1.00 83.50 613 THR A O 1
ATOM 4831 N N . GLU A 1 614 ? 40.794 40.388 -4.316 1.00 83.38 614 GLU A N 1
ATOM 4832 C CA . GLU A 1 614 ? 41.239 39.099 -4.846 1.00 83.38 614 GLU A CA 1
ATOM 4833 C C . GLU A 1 614 ? 40.082 38.300 -5.437 1.00 83.38 614 GLU A C 1
ATOM 4835 O O . GLU A 1 614 ? 40.198 37.778 -6.548 1.00 83.38 614 GLU A O 1
ATOM 4840 N N . LYS A 1 615 ? 38.956 38.216 -4.721 1.00 85.25 615 LYS A N 1
ATOM 4841 C CA . LYS A 1 615 ? 37.764 37.505 -5.202 1.00 85.25 615 LYS A CA 1
ATOM 4842 C C . LYS A 1 615 ? 37.235 38.146 -6.484 1.00 85.25 615 LYS A C 1
ATOM 4844 O O . LYS A 1 615 ? 36.953 37.431 -7.443 1.00 85.25 615 LYS A O 1
ATOM 4849 N N . ASN A 1 616 ? 37.195 39.479 -6.541 1.00 84.69 616 ASN A N 1
ATOM 4850 C CA . ASN A 1 616 ? 36.766 40.215 -7.727 1.00 84.69 616 ASN A CA 1
ATOM 4851 C C . ASN A 1 616 ? 37.675 39.935 -8.941 1.00 84.69 616 ASN A C 1
ATOM 4853 O O . ASN A 1 616 ? 37.180 39.612 -10.019 1.00 84.69 616 ASN A O 1
ATOM 4857 N N . LYS A 1 617 ? 39.007 39.929 -8.758 1.00 84.00 617 LYS A N 1
ATOM 4858 C CA . LYS A 1 617 ? 39.958 39.532 -9.817 1.00 84.00 617 LYS A CA 1
ATOM 4859 C C . LYS A 1 617 ? 39.707 38.104 -10.314 1.00 84.00 617 LYS A C 1
ATOM 4861 O O . LYS A 1 617 ? 39.608 37.889 -11.517 1.00 84.00 617 LYS A O 1
ATOM 4866 N N . ARG A 1 618 ? 39.523 37.138 -9.405 1.00 82.88 618 ARG A N 1
ATOM 4867 C CA . ARG A 1 618 ? 39.267 35.729 -9.769 1.00 82.88 618 ARG A CA 1
ATOM 4868 C C . ARG A 1 618 ? 37.958 35.544 -10.549 1.00 82.88 618 ARG A C 1
ATOM 4870 O O . ARG A 1 618 ? 37.900 34.691 -11.429 1.00 82.88 618 ARG A O 1
ATOM 4877 N N . VAL A 1 619 ? 36.920 36.329 -10.250 1.00 81.75 619 VAL A N 1
ATOM 4878 C CA . VAL A 1 619 ? 35.657 36.332 -11.015 1.00 81.75 619 VAL A CA 1
ATOM 4879 C C . VAL A 1 619 ? 35.830 37.019 -12.371 1.00 81.75 619 VAL A C 1
ATOM 4881 O O . VAL A 1 619 ? 35.296 36.537 -13.367 1.00 81.75 619 VAL A O 1
ATOM 4884 N N . ALA A 1 620 ? 36.600 38.107 -12.445 1.00 81.31 620 ALA A N 1
ATOM 4885 C CA . ALA A 1 620 ? 36.894 38.803 -13.697 1.00 81.31 620 ALA A CA 1
ATOM 4886 C C . ALA A 1 620 ? 37.710 37.939 -14.679 1.00 81.31 620 ALA A C 1
ATOM 4888 O O . ALA A 1 620 ? 37.453 37.968 -15.881 1.00 81.31 620 ALA A O 1
ATOM 4889 N N . ASP A 1 621 ? 38.629 37.116 -14.167 1.00 77.69 621 ASP A N 1
ATOM 4890 C CA . ASP A 1 621 ? 39.454 36.197 -14.963 1.00 77.69 621 ASP A CA 1
ATOM 4891 C C . ASP A 1 621 ? 38.666 35.006 -15.544 1.00 77.69 621 ASP A C 1
ATOM 4893 O O . ASP A 1 621 ? 39.166 34.281 -16.416 1.00 77.69 621 ASP A O 1
ATOM 4897 N N . TYR A 1 622 ? 37.421 34.795 -15.102 1.00 75.56 622 TYR A N 1
ATOM 4898 C CA . TYR A 1 622 ? 36.546 33.774 -15.664 1.00 75.56 622 TYR A CA 1
ATOM 4899 C C . TYR A 1 622 ? 36.160 34.112 -17.109 1.00 75.56 622 TYR A C 1
ATOM 4901 O O . TYR A 1 622 ? 35.542 35.137 -17.392 1.00 75.56 622 TYR A O 1
ATOM 4909 N N . LYS A 1 623 ? 36.483 33.209 -18.040 1.00 69.88 623 LYS A N 1
ATOM 4910 C CA . LYS A 1 623 ? 36.035 33.282 -19.436 1.00 69.88 623 LYS A CA 1
ATOM 4911 C C . LYS A 1 623 ? 35.028 32.161 -19.696 1.00 69.88 623 LYS A C 1
ATOM 4913 O O . LYS A 1 623 ? 35.457 31.013 -19.849 1.00 69.88 623 LYS A O 1
ATOM 4918 N N . PRO A 1 624 ? 33.715 32.447 -19.751 1.00 61.56 624 PRO A N 1
ATOM 4919 C CA . PRO A 1 624 ? 32.725 31.425 -20.061 1.00 61.56 624 PRO A CA 1
ATOM 4920 C C . PRO A 1 624 ? 32.968 30.869 -21.472 1.00 61.56 624 PRO A C 1
ATOM 4922 O O . PRO A 1 624 ? 33.154 31.611 -22.437 1.00 61.56 624 PRO A O 1
ATOM 4925 N N . ASN A 1 625 ? 32.992 29.543 -21.603 1.00 54.28 625 ASN A N 1
ATOM 4926 C CA . ASN A 1 625 ? 33.071 28.875 -22.904 1.00 54.28 625 ASN A CA 1
ATOM 4927 C C . ASN A 1 625 ? 31.717 29.044 -23.626 1.00 54.28 625 ASN A C 1
ATOM 4929 O O . ASN A 1 625 ? 30.696 28.906 -22.958 1.00 54.28 625 ASN A O 1
ATOM 4933 N N . ARG A 1 626 ? 31.726 29.349 -24.942 1.00 48.41 626 ARG A N 1
ATOM 4934 C CA . ARG A 1 626 ? 30.569 29.613 -25.849 1.00 48.41 626 ARG A CA 1
ATOM 4935 C C . ARG A 1 626 ? 29.173 29.419 -25.229 1.00 48.41 626 ARG A C 1
ATOM 4937 O O . ARG A 1 626 ? 28.826 28.288 -24.896 1.00 48.41 626 ARG A O 1
ATOM 4944 N N . ASP A 1 627 ? 28.381 30.500 -25.211 1.00 43.75 627 ASP A N 1
ATOM 4945 C CA . ASP A 1 627 ? 26.948 30.599 -24.877 1.00 43.75 627 ASP A CA 1
ATOM 4946 C C . ASP A 1 627 ? 26.270 29.264 -24.552 1.00 43.75 627 ASP A C 1
ATOM 4948 O O . ASP A 1 627 ? 25.720 28.569 -25.416 1.00 43.75 627 ASP A O 1
ATOM 4952 N N . TYR A 1 628 ? 26.306 28.902 -23.272 1.00 45.50 628 TYR A N 1
ATOM 4953 C CA . TYR A 1 628 ? 25.514 27.798 -22.762 1.00 45.50 628 TYR A CA 1
ATOM 4954 C C . TYR A 1 628 ? 24.034 28.181 -22.920 1.00 45.50 628 TYR A C 1
ATOM 4956 O O . TYR A 1 628 ? 23.514 29.027 -22.197 1.00 45.50 628 TYR A O 1
ATOM 4964 N N . LYS A 1 629 ? 23.359 27.621 -23.932 1.00 49.72 629 LYS A N 1
ATOM 4965 C CA . LYS A 1 629 ? 21.930 27.877 -24.167 1.00 49.72 629 LYS A CA 1
ATOM 4966 C C . LYS A 1 629 ? 21.108 27.239 -23.039 1.00 49.72 629 LYS A C 1
ATOM 4968 O O . LYS A 1 629 ? 21.171 26.021 -22.869 1.00 49.72 629 LYS A O 1
ATOM 4973 N N . ARG A 1 630 ? 20.373 28.072 -22.293 1.00 52.91 630 ARG A N 1
ATOM 4974 C CA . ARG A 1 630 ? 19.404 27.695 -21.243 1.00 52.91 630 ARG A CA 1
ATOM 4975 C C . ARG A 1 630 ? 18.277 26.833 -21.807 1.00 52.91 630 ARG A C 1
ATOM 4977 O O . ARG A 1 630 ? 17.952 26.972 -22.986 1.00 52.91 630 ARG A O 1
ATOM 4984 N N . ASN A 1 631 ? 17.668 25.994 -20.964 1.00 59.50 631 ASN A N 1
ATOM 4985 C CA . ASN A 1 631 ? 16.562 25.115 -21.336 1.00 59.50 631 ASN A CA 1
ATOM 4986 C C . ASN A 1 631 ? 16.959 24.149 -22.463 1.00 59.50 631 ASN A C 1
ATOM 4988 O O . ASN A 1 631 ? 16.469 24.210 -23.585 1.00 59.50 631 ASN A O 1
ATOM 4992 N N . LYS A 1 632 ? 17.966 23.310 -22.193 1.00 65.00 632 LYS A N 1
ATOM 4993 C CA . LYS A 1 632 ? 18.605 22.471 -23.221 1.00 65.00 632 LYS A CA 1
ATOM 4994 C C . LYS A 1 632 ? 17.721 21.358 -23.744 1.00 65.00 632 LYS A C 1
ATOM 4996 O O . LYS A 1 632 ? 17.916 20.950 -24.886 1.00 65.00 632 LYS A O 1
ATOM 5001 N N . TYR A 1 633 ? 16.811 20.859 -22.925 1.00 78.06 633 TYR A N 1
ATOM 5002 C CA . TYR A 1 633 ? 16.047 19.655 -23.204 1.00 78.06 633 TYR A CA 1
ATOM 5003 C C . TYR A 1 633 ? 14.579 19.990 -23.455 1.00 78.06 633 TYR A C 1
ATOM 5005 O O . TYR A 1 633 ? 14.114 21.097 -23.198 1.00 78.06 633 TYR A O 1
ATOM 5013 N N . THR A 1 634 ? 13.870 19.033 -24.034 1.00 82.56 634 THR A N 1
ATOM 5014 C CA . THR A 1 634 ? 12.431 19.095 -24.297 1.00 82.56 634 THR A CA 1
ATOM 5015 C C . THR A 1 634 ? 11.748 17.967 -23.524 1.00 82.56 634 THR A C 1
ATOM 5017 O O . THR A 1 634 ? 12.448 17.061 -23.057 1.00 82.56 634 THR A O 1
ATOM 5020 N N . PRO A 1 635 ? 10.412 17.986 -23.367 1.00 80.19 635 PRO A N 1
ATOM 5021 C CA . PRO A 1 635 ? 9.708 16.811 -22.882 1.00 80.19 635 PRO A CA 1
ATOM 5022 C C . PRO A 1 635 ? 10.034 15.609 -23.778 1.00 80.19 635 PRO A C 1
ATOM 5024 O O . PRO A 1 635 ? 10.137 15.746 -25.005 1.00 80.19 635 PRO A O 1
ATOM 5027 N N . ARG A 1 636 ? 10.217 14.438 -23.163 1.00 83.06 636 ARG A N 1
ATOM 5028 C CA . ARG A 1 636 ? 10.501 13.185 -23.869 1.00 83.06 636 ARG A CA 1
ATOM 5029 C C . ARG A 1 636 ? 9.424 12.905 -24.922 1.00 83.06 636 ARG A C 1
ATOM 5031 O O . ARG A 1 636 ? 8.239 13.056 -24.660 1.00 83.06 636 ARG A O 1
ATOM 5038 N N . LEU A 1 637 ? 9.857 12.441 -26.094 1.00 79.88 637 LEU A N 1
ATOM 5039 C CA . LEU A 1 637 ? 8.981 11.905 -27.135 1.00 79.88 637 LEU A CA 1
ATOM 5040 C C . LEU A 1 637 ? 9.170 10.392 -27.247 1.00 79.88 637 LEU A C 1
ATOM 5042 O O . LEU A 1 637 ? 10.295 9.890 -27.152 1.00 79.88 637 LEU A O 1
ATOM 5046 N N . SER A 1 638 ? 8.080 9.669 -27.497 1.00 78.19 638 SER A N 1
ATOM 5047 C CA . SER A 1 638 ? 8.131 8.227 -27.730 1.00 78.19 638 SER A CA 1
ATOM 5048 C C . SER A 1 638 ? 8.882 7.892 -29.027 1.00 78.19 638 SER A C 1
ATOM 5050 O O . SER A 1 638 ? 8.966 8.691 -29.968 1.00 78.19 638 SER A O 1
ATOM 5052 N N . ALA A 1 639 ? 9.414 6.671 -29.121 1.00 77.94 639 ALA A N 1
ATOM 5053 C CA . ALA A 1 639 ? 10.148 6.222 -30.307 1.00 77.94 639 ALA A CA 1
ATOM 5054 C C . ALA A 1 639 ? 9.290 6.251 -31.587 1.00 77.94 639 ALA A C 1
ATOM 5056 O O . ALA A 1 639 ? 9.820 6.436 -32.685 1.00 77.94 639 ALA A O 1
ATOM 5057 N N . HIS A 1 640 ? 7.971 6.075 -31.458 1.00 81.12 640 HIS A N 1
ATOM 5058 C CA . HIS A 1 640 ? 7.042 6.177 -32.579 1.00 81.12 640 HIS A CA 1
ATOM 5059 C C . HIS A 1 640 ? 6.892 7.628 -33.054 1.00 81.12 640 HIS A C 1
ATOM 5061 O O . HIS A 1 640 ? 7.079 7.894 -34.242 1.00 81.12 640 HIS A O 1
ATOM 5067 N N . ARG A 1 641 ? 6.676 8.572 -32.128 1.00 83.88 641 ARG A N 1
ATOM 5068 C CA . ARG A 1 641 ? 6.551 10.006 -32.438 1.00 83.88 641 ARG A CA 1
ATOM 5069 C C . ARG A 1 641 ? 7.836 10.593 -33.023 1.00 83.88 641 ARG A C 1
ATOM 5071 O O . ARG A 1 641 ? 7.786 11.406 -33.938 1.00 83.88 641 ARG A O 1
ATOM 5078 N N . LEU A 1 642 ? 9.005 10.115 -32.590 1.00 83.88 642 LEU A N 1
ATOM 5079 C CA . LEU A 1 642 ? 10.288 10.487 -33.201 1.00 83.88 642 LEU A CA 1
ATOM 5080 C C . LEU A 1 642 ? 10.402 10.036 -34.667 1.00 83.88 642 LEU A C 1
ATOM 5082 O O . LEU A 1 642 ? 10.928 10.780 -35.496 1.00 83.88 642 LEU A O 1
ATOM 5086 N N . LYS A 1 643 ? 9.900 8.841 -35.016 1.00 82.38 643 LYS A N 1
ATOM 5087 C CA . LYS A 1 643 ? 9.868 8.364 -36.412 1.00 82.38 643 LYS A CA 1
ATOM 5088 C C . LYS A 1 643 ? 8.918 9.197 -37.271 1.00 82.38 643 LYS A C 1
ATOM 5090 O O . LYS A 1 643 ? 9.265 9.518 -38.404 1.00 82.38 643 LYS A O 1
ATOM 5095 N N . GLU A 1 644 ? 7.760 9.555 -36.726 1.00 84.44 644 GLU A N 1
ATOM 5096 C CA . GLU A 1 644 ? 6.763 10.413 -37.375 1.00 84.44 644 GLU A CA 1
ATOM 5097 C C . GLU A 1 644 ? 7.340 11.806 -37.681 1.00 84.44 644 GLU A C 1
ATOM 5099 O O . GLU A 1 644 ? 7.352 12.238 -38.835 1.00 84.44 644 GLU A O 1
ATOM 5104 N N . LEU A 1 645 ? 7.949 12.453 -36.681 1.00 85.31 645 LEU A N 1
ATOM 5105 C CA . LEU A 1 645 ? 8.627 13.742 -36.836 1.00 85.31 645 LEU A CA 1
ATOM 5106 C C . LEU A 1 645 ? 9.751 13.682 -37.876 1.00 85.31 645 LEU A C 1
ATOM 5108 O O . LEU A 1 645 ? 9.911 14.579 -38.705 1.00 85.31 645 LEU A O 1
ATOM 5112 N N . ARG A 1 646 ? 10.526 12.594 -37.865 1.00 85.44 646 ARG A N 1
ATOM 5113 C CA . ARG A 1 646 ? 11.616 12.369 -38.817 1.00 85.44 646 ARG A CA 1
ATOM 5114 C C . ARG A 1 646 ? 11.107 12.211 -40.253 1.00 85.44 646 ARG A C 1
ATOM 5116 O O . ARG A 1 646 ? 11.730 12.741 -41.174 1.00 85.44 646 ARG A O 1
ATOM 5123 N N . ALA A 1 647 ? 9.989 11.513 -40.446 1.00 84.75 647 ALA A N 1
ATOM 5124 C CA . ALA A 1 647 ? 9.347 11.375 -41.750 1.00 84.75 647 ALA A CA 1
ATOM 5125 C C . ALA A 1 647 ? 8.832 12.727 -42.272 1.00 84.75 647 ALA A C 1
ATOM 5127 O O . ALA A 1 647 ? 9.028 13.037 -43.447 1.00 84.75 647 ALA A O 1
ATOM 5128 N N . ALA A 1 648 ? 8.262 13.560 -41.396 1.00 84.19 648 ALA A N 1
ATOM 5129 C CA . ALA A 1 648 ? 7.805 14.903 -41.747 1.00 84.19 648 ALA A CA 1
ATOM 5130 C C . ALA A 1 648 ? 8.960 15.824 -42.181 1.00 84.19 648 ALA A C 1
ATOM 5132 O O . ALA A 1 648 ? 8.882 16.438 -43.243 1.00 84.19 648 ALA A O 1
ATOM 5133 N N . ILE A 1 649 ? 10.072 15.845 -41.431 1.00 85.06 649 ILE A N 1
ATOM 5134 C CA . ILE A 1 649 ? 11.278 16.621 -41.790 1.00 85.06 649 ILE A CA 1
ATOM 5135 C C . ILE A 1 649 ? 11.837 16.175 -43.152 1.00 85.06 649 ILE A C 1
ATOM 5137 O O . ILE A 1 649 ? 12.246 17.002 -43.967 1.00 85.06 649 ILE A O 1
ATOM 5141 N N . TYR A 1 650 ? 11.847 14.866 -43.424 1.00 84.12 650 TYR A N 1
ATOM 5142 C CA . TYR A 1 650 ? 12.324 14.336 -44.703 1.00 84.12 650 TYR A CA 1
ATOM 5143 C C . TYR A 1 650 ? 11.378 14.662 -45.870 1.00 84.12 650 TYR A C 1
ATOM 5145 O O . TYR A 1 650 ? 11.835 14.967 -46.972 1.00 84.12 650 TYR A O 1
ATOM 5153 N N . SER A 1 651 ? 10.064 14.630 -45.632 1.00 83.81 651 SER A N 1
ATOM 5154 C CA . SER A 1 651 ? 9.053 15.041 -46.612 1.00 83.81 651 SER A CA 1
ATOM 5155 C C . SER A 1 651 ? 9.226 16.509 -47.012 1.00 83.81 651 SER A C 1
ATOM 5157 O O . SER A 1 651 ? 9.209 16.829 -48.202 1.00 83.81 651 SER A O 1
ATOM 5159 N N . GLU A 1 652 ? 9.495 17.382 -46.042 1.00 82.25 652 GLU A N 1
ATOM 5160 C CA . GLU A 1 652 ? 9.753 18.802 -46.289 1.00 82.25 652 GLU A CA 1
ATOM 5161 C C . GLU A 1 652 ? 11.035 19.016 -47.105 1.00 82.25 652 GLU A C 1
ATOM 5163 O O . GLU A 1 652 ? 11.046 19.720 -48.115 1.00 82.25 652 GLU A O 1
ATOM 5168 N N . ALA A 1 653 ? 12.104 18.292 -46.769 1.00 81.69 653 ALA A N 1
ATOM 5169 C CA . ALA A 1 653 ? 13.334 18.309 -47.555 1.00 81.69 653 ALA A CA 1
ATOM 5170 C C . ALA A 1 653 ? 13.099 17.831 -49.009 1.00 81.69 653 ALA A C 1
ATOM 5172 O O . ALA A 1 653 ? 13.670 18.369 -49.962 1.00 81.69 653 ALA A O 1
ATOM 5173 N N . LYS A 1 654 ? 12.216 16.843 -49.212 1.00 80.06 654 LYS A N 1
ATOM 5174 C CA . LYS A 1 654 ? 11.839 16.345 -50.543 1.00 80.06 654 LYS A CA 1
ATOM 5175 C C . LYS A 1 654 ? 11.066 17.389 -51.359 1.00 80.06 654 LYS A C 1
ATOM 5177 O O . LYS A 1 654 ? 11.314 17.473 -52.564 1.00 80.06 654 LYS A O 1
ATOM 5182 N N . ARG A 1 655 ? 10.191 18.194 -50.735 1.00 78.44 655 ARG A N 1
ATOM 5183 C CA . ARG A 1 655 ? 9.479 19.313 -51.392 1.00 78.44 655 ARG A CA 1
ATOM 5184 C C . ARG A 1 655 ? 10.455 20.352 -51.958 1.00 78.44 655 ARG A C 1
ATOM 5186 O O . ARG A 1 655 ? 10.263 20.804 -53.081 1.00 78.44 655 ARG A O 1
ATOM 5193 N N . HIS A 1 656 ? 11.551 20.619 -51.245 1.00 74.94 656 HIS A N 1
ATOM 5194 C CA . HIS A 1 656 ? 12.606 21.563 -51.646 1.00 74.94 656 HIS A CA 1
ATOM 5195 C C . HIS A 1 656 ? 13.761 20.945 -52.460 1.00 74.94 656 HIS A C 1
ATOM 5197 O O . HIS A 1 656 ? 14.763 21.606 -52.730 1.00 74.94 656 HIS A O 1
ATOM 5203 N N . GLY A 1 657 ? 13.617 19.694 -52.912 1.00 65.38 657 GLY A N 1
ATOM 5204 C CA . GLY A 1 657 ? 14.473 19.136 -53.958 1.00 65.38 657 GLY A CA 1
ATOM 5205 C C . GLY A 1 657 ? 15.672 18.302 -53.504 1.00 65.38 657 GLY A C 1
ATOM 5206 O O . GLY A 1 657 ? 16.649 18.265 -54.231 1.00 65.38 657 GLY A O 1
ATOM 5207 N N . VAL A 1 658 ? 15.616 17.546 -52.399 1.00 61.38 658 VAL A N 1
ATOM 5208 C CA . VAL A 1 658 ? 16.689 16.576 -52.028 1.00 61.38 658 VAL A CA 1
ATOM 5209 C C . VAL A 1 658 ? 17.087 15.609 -53.164 1.00 61.38 658 VAL A C 1
ATOM 5211 O O . VAL A 1 658 ? 18.252 15.239 -53.270 1.00 61.38 658 VAL A O 1
ATOM 5214 N N . ASN A 1 659 ? 16.146 15.234 -54.042 1.00 58.06 659 ASN A N 1
ATOM 5215 C CA . ASN A 1 659 ? 16.377 14.316 -55.174 1.00 58.06 659 ASN A CA 1
ATOM 5216 C C . ASN A 1 659 ? 16.426 15.019 -56.553 1.00 58.06 659 ASN A C 1
ATOM 5218 O O . ASN A 1 659 ? 16.363 14.354 -57.586 1.00 58.06 659 ASN A O 1
ATOM 5222 N N . LYS A 1 660 ? 16.489 16.358 -56.600 1.00 60.88 660 LYS A N 1
ATOM 5223 C CA . LYS A 1 660 ? 16.637 17.169 -57.828 1.00 60.88 660 LYS A CA 1
ATOM 5224 C C . LYS A 1 660 ? 17.752 18.206 -57.605 1.00 60.88 660 LYS A C 1
ATOM 5226 O O . LYS A 1 660 ? 18.121 18.459 -56.472 1.00 60.88 660 LYS A O 1
ATOM 5231 N N . LYS A 1 661 ? 18.331 18.822 -58.647 1.00 51.47 661 LYS A N 1
ATOM 5232 C CA . LYS A 1 661 ? 19.246 19.964 -58.424 1.00 51.47 661 LYS A CA 1
ATOM 5233 C C . LYS A 1 661 ? 18.424 21.143 -57.860 1.00 51.47 661 LYS A C 1
ATOM 5235 O O . LYS A 1 661 ? 17.525 21.593 -58.574 1.00 51.47 661 LYS A O 1
ATOM 5240 N N . PRO A 1 662 ? 18.677 21.617 -56.625 1.00 56.69 662 PRO A N 1
ATOM 5241 C CA . PRO A 1 662 ? 17.965 22.763 -56.051 1.00 56.69 662 PRO A CA 1
ATOM 5242 C C . PRO A 1 662 ? 18.242 24.018 -56.888 1.00 56.69 662 PRO A C 1
ATOM 5244 O O . PRO A 1 662 ? 19.379 24.226 -57.321 1.00 56.69 662 PRO A O 1
ATOM 5247 N N . LYS A 1 663 ? 17.203 24.811 -57.178 1.00 57.59 663 LYS A N 1
ATOM 5248 C CA . LYS A 1 663 ? 17.256 25.877 -58.194 1.00 57.59 663 LYS A CA 1
ATOM 5249 C C . LYS A 1 663 ? 17.662 27.238 -57.620 1.00 57.59 663 LYS A C 1
ATOM 5251 O O . LYS A 1 663 ? 18.069 28.100 -58.392 1.00 57.59 663 LYS A O 1
ATOM 5256 N N . THR A 1 664 ? 17.590 27.425 -56.300 1.00 68.69 664 THR A N 1
ATOM 5257 C CA . THR A 1 664 ? 17.960 28.672 -55.602 1.00 68.69 664 THR A CA 1
ATOM 5258 C C . THR A 1 664 ? 18.788 28.417 -54.334 1.00 68.69 664 THR A C 1
ATOM 5260 O O . THR A 1 664 ? 18.680 27.361 -53.707 1.00 68.69 664 THR A O 1
ATOM 5263 N N . ASP A 1 665 ? 19.604 29.397 -53.923 1.00 69.06 665 ASP A N 1
ATOM 5264 C CA . ASP A 1 665 ? 20.449 29.309 -52.715 1.00 69.06 665 ASP A CA 1
ATOM 5265 C C . ASP A 1 665 ? 19.628 29.140 -51.422 1.00 69.06 665 ASP A C 1
ATOM 5267 O O . ASP A 1 665 ? 20.059 28.465 -50.485 1.00 69.06 665 ASP A O 1
ATOM 5271 N N . GLN A 1 666 ? 18.411 29.694 -51.386 1.00 69.56 666 GLN A N 1
ATOM 5272 C CA . GLN A 1 666 ? 17.482 29.543 -50.262 1.00 69.56 666 GLN A CA 1
ATOM 5273 C C . GLN A 1 666 ? 16.970 28.099 -50.125 1.00 69.56 666 GLN A C 1
ATOM 5275 O O . GLN A 1 666 ? 16.977 27.550 -49.024 1.00 69.56 666 GLN A O 1
ATOM 5280 N N . GLU A 1 667 ? 16.603 27.443 -51.232 1.00 68.69 667 GLU A N 1
ATOM 5281 C CA . GLU A 1 667 ? 16.190 26.030 -51.232 1.00 68.69 667 GLU A CA 1
ATOM 5282 C C . GLU A 1 667 ? 17.335 25.107 -50.785 1.00 68.69 667 GLU A C 1
ATOM 5284 O O . GLU A 1 667 ? 17.118 24.160 -50.026 1.00 68.69 667 GLU A O 1
ATOM 5289 N N . GLN A 1 668 ? 18.577 25.410 -51.186 1.00 73.12 668 GLN A N 1
ATOM 5290 C CA . GLN A 1 668 ? 19.763 24.666 -50.750 1.00 73.12 668 GLN A CA 1
ATOM 5291 C C . GLN A 1 668 ? 20.007 24.752 -49.241 1.00 73.12 668 GLN A C 1
ATOM 5293 O O . GLN A 1 668 ? 20.384 23.752 -48.623 1.00 73.12 668 GLN A O 1
ATOM 5298 N N . GLU A 1 669 ? 19.818 25.929 -48.642 1.00 77.50 669 GLU A N 1
ATOM 5299 C CA . GLU A 1 669 ? 19.990 26.110 -47.200 1.00 77.50 669 GLU A CA 1
ATOM 5300 C C . GLU A 1 669 ? 18.888 25.392 -46.407 1.00 77.50 669 GLU A C 1
ATOM 5302 O O . GLU A 1 669 ? 19.190 24.728 -45.413 1.00 77.50 669 GLU A O 1
ATOM 5307 N N . ILE A 1 670 ? 17.635 25.428 -46.881 1.00 77.81 670 ILE A N 1
ATOM 5308 C CA . ILE A 1 670 ? 16.506 24.704 -46.270 1.00 77.81 670 ILE A CA 1
ATOM 5309 C C . ILE A 1 670 ? 16.752 23.192 -46.299 1.00 77.81 670 ILE A C 1
ATOM 5311 O O . ILE A 1 670 ? 16.615 22.529 -45.268 1.00 77.81 670 ILE A O 1
ATOM 5315 N N . VAL A 1 671 ? 17.201 22.642 -47.433 1.00 79.50 671 VAL A N 1
ATOM 5316 C CA . VAL A 1 671 ? 17.556 21.218 -47.549 1.00 79.50 671 VAL A CA 1
ATOM 5317 C C . VAL A 1 671 ? 18.706 20.854 -46.601 1.00 79.50 671 VAL A C 1
ATOM 5319 O O . VAL A 1 671 ? 18.611 19.869 -45.864 1.00 79.50 671 VAL A O 1
ATOM 5322 N N . ARG A 1 672 ? 19.771 21.668 -46.538 1.00 79.12 672 ARG A N 1
ATOM 5323 C CA . ARG A 1 672 ? 20.890 21.463 -45.595 1.00 79.12 672 ARG A CA 1
ATOM 5324 C C . ARG A 1 672 ? 20.449 21.545 -44.129 1.00 79.12 672 ARG A C 1
ATOM 5326 O O . ARG A 1 672 ? 20.980 20.818 -43.285 1.00 79.12 672 ARG A O 1
ATOM 5333 N N . ARG A 1 673 ? 19.494 22.419 -43.797 1.00 80.25 673 ARG A N 1
ATOM 5334 C CA . ARG A 1 673 ? 18.913 22.546 -42.450 1.00 80.25 673 ARG A CA 1
ATOM 5335 C C . ARG A 1 673 ? 18.064 21.323 -42.096 1.00 80.25 673 ARG A C 1
ATOM 5337 O O . ARG A 1 673 ? 18.278 20.744 -41.032 1.00 80.25 673 ARG A O 1
ATOM 5344 N N . CYS A 1 674 ? 17.183 20.882 -42.994 1.00 83.00 674 CYS A N 1
ATOM 5345 C CA . CYS A 1 674 ? 16.339 19.702 -42.791 1.00 83.00 674 CYS A CA 1
ATOM 5346 C C . CYS A 1 674 ? 17.167 18.423 -42.632 1.00 83.00 674 CYS A C 1
ATOM 5348 O O . CYS A 1 674 ? 16.897 17.642 -41.728 1.00 83.00 674 CYS A O 1
ATOM 5350 N N . MET A 1 675 ? 18.217 18.229 -43.438 1.00 82.69 675 MET A N 1
ATOM 5351 C CA . MET A 1 675 ? 19.082 17.046 -43.325 1.00 82.69 675 MET A CA 1
ATOM 5352 C C . MET A 1 675 ? 19.883 17.024 -42.015 1.00 82.69 675 MET A C 1
ATOM 5354 O O . MET A 1 675 ? 19.965 15.977 -41.375 1.00 82.69 675 MET A O 1
ATOM 5358 N N . ARG A 1 676 ? 20.378 18.179 -41.541 1.00 81.56 676 ARG A N 1
ATOM 5359 C CA . ARG A 1 676 ? 20.986 18.285 -40.198 1.00 81.56 676 ARG A CA 1
ATOM 5360 C C . ARG A 1 676 ? 19.996 17.921 -39.088 1.00 81.56 676 ARG A C 1
ATOM 5362 O O . ARG A 1 676 ? 20.350 17.198 -38.163 1.00 81.56 676 ARG A O 1
ATOM 5369 N N . LEU A 1 677 ? 18.754 18.403 -39.168 1.00 82.56 677 LEU A N 1
ATOM 5370 C CA . LEU A 1 677 ? 17.714 18.077 -38.184 1.00 82.56 677 LEU A CA 1
ATOM 5371 C C . LEU A 1 677 ? 17.287 16.605 -38.264 1.00 82.56 677 LEU A C 1
ATOM 5373 O O . LEU A 1 677 ? 17.086 15.977 -37.230 1.00 82.56 677 LEU A O 1
ATOM 5377 N N . TYR A 1 678 ? 17.223 16.034 -39.467 1.00 81.88 678 TYR A N 1
ATOM 5378 C CA . TYR A 1 678 ? 16.940 14.618 -39.701 1.00 81.88 678 TYR A CA 1
ATOM 5379 C C . TYR A 1 678 ? 17.988 13.699 -39.053 1.00 81.88 678 TYR A C 1
ATOM 5381 O O . TYR A 1 678 ? 17.631 12.661 -38.493 1.00 81.88 678 TYR A O 1
ATOM 5389 N N . GLU A 1 679 ? 19.267 14.082 -39.091 1.00 77.56 679 GLU A N 1
ATOM 5390 C CA . GLU A 1 679 ? 20.345 13.379 -38.383 1.00 77.56 679 GLU A CA 1
ATOM 5391 C C . GLU A 1 679 ? 20.221 13.517 -36.862 1.00 77.56 679 GLU A C 1
ATOM 5393 O O . GLU A 1 679 ? 20.336 12.521 -36.149 1.00 77.56 679 GLU A O 1
ATOM 5398 N N . ILE A 1 680 ? 19.916 14.721 -36.362 1.00 77.62 680 ILE A N 1
ATOM 5399 C CA . ILE A 1 680 ? 19.732 14.979 -34.924 1.00 77.62 680 ILE A CA 1
ATOM 5400 C C . ILE A 1 680 ? 18.561 14.162 -34.367 1.00 77.62 680 ILE A C 1
ATOM 5402 O O . ILE A 1 680 ? 18.717 13.508 -33.342 1.00 77.62 680 ILE A O 1
ATOM 5406 N N . VAL A 1 681 ? 17.405 14.157 -35.038 1.00 77.94 681 VAL A N 1
ATOM 5407 C CA . VAL A 1 681 ? 16.211 13.389 -34.627 1.00 77.94 681 VAL A CA 1
ATOM 5408 C C . VAL A 1 681 ? 16.416 11.879 -34.823 1.00 77.94 681 VAL A C 1
ATOM 5410 O O . VAL A 1 681 ? 15.755 11.066 -34.183 1.00 77.94 681 VAL A O 1
ATOM 5413 N N . GLY A 1 682 ? 17.373 11.480 -35.665 1.00 67.62 682 GLY A N 1
ATOM 5414 C CA . GLY A 1 682 ? 17.717 10.089 -35.948 1.00 67.62 682 GLY A CA 1
ATOM 5415 C C . GLY A 1 682 ? 18.523 9.360 -34.868 1.00 67.62 682 GLY A C 1
ATOM 5416 O O . GLY A 1 682 ? 18.957 8.239 -35.132 1.00 67.62 682 GLY A O 1
ATOM 5417 N N . GLY A 1 683 ? 18.730 9.966 -33.692 1.00 55.75 683 GLY A N 1
ATOM 5418 C CA . GLY A 1 683 ? 19.561 9.451 -32.600 1.00 55.75 683 GLY A CA 1
ATOM 5419 C C . GLY A 1 683 ? 19.343 7.964 -32.278 1.00 55.75 683 GLY A C 1
ATOM 5420 O O . GLY A 1 683 ? 18.257 7.533 -31.902 1.00 55.75 683 GLY A O 1
ATOM 5421 N N . ASN A 1 684 ? 20.414 7.181 -32.421 1.00 49.78 684 ASN A N 1
ATOM 5422 C CA . ASN A 1 684 ? 20.456 5.723 -32.296 1.00 49.78 684 ASN A CA 1
ATOM 5423 C C . ASN A 1 684 ? 19.885 5.192 -30.967 1.00 49.78 684 ASN A C 1
ATOM 5425 O O . ASN A 1 684 ? 20.513 5.370 -29.930 1.00 49.78 684 ASN A O 1
ATOM 5429 N N . GLY A 1 685 ? 18.762 4.466 -31.010 1.00 50.25 685 GLY A N 1
ATOM 5430 C CA . GLY A 1 685 ? 18.434 3.340 -30.113 1.00 50.25 685 GLY A CA 1
ATOM 5431 C C . GLY A 1 685 ? 18.444 3.536 -28.585 1.00 50.25 685 GLY A C 1
ATOM 5432 O O . GLY A 1 685 ? 18.370 2.538 -27.872 1.00 50.25 685 GLY A O 1
ATOM 5433 N N . LYS A 1 686 ? 18.546 4.761 -28.052 1.00 52.66 686 LYS A N 1
ATOM 5434 C CA . LYS A 1 686 ? 18.568 5.030 -26.601 1.00 52.66 686 LYS A CA 1
ATOM 5435 C C . LYS A 1 686 ? 17.147 5.076 -26.028 1.00 52.66 686 LYS A C 1
ATOM 5437 O O . LYS A 1 686 ? 16.271 5.712 -26.605 1.00 52.66 686 LYS A O 1
ATOM 5442 N N . SER A 1 687 ? 16.934 4.461 -24.862 1.00 50.53 687 SER A N 1
ATOM 5443 C CA . SER A 1 687 ? 15.629 4.391 -24.177 1.00 50.53 687 SER A CA 1
ATOM 5444 C C . SER A 1 687 ? 15.055 5.760 -23.770 1.00 50.53 687 SER A C 1
ATOM 5446 O O . SER A 1 687 ? 13.833 5.913 -23.709 1.00 50.53 687 SER A O 1
ATOM 5448 N N . HIS A 1 688 ? 15.912 6.768 -23.565 1.00 58.06 688 HIS A N 1
ATOM 5449 C CA . HIS A 1 688 ? 15.537 8.133 -23.163 1.00 58.06 688 HIS A CA 1
ATOM 5450 C C . HIS A 1 688 ? 16.148 9.200 -24.091 1.00 58.06 688 HIS A C 1
ATOM 5452 O O . HIS A 1 688 ? 16.822 10.123 -23.642 1.00 58.06 688 HIS A O 1
ATOM 5458 N N . PHE A 1 689 ? 15.985 9.053 -25.411 1.00 71.12 689 PHE A N 1
ATOM 5459 C CA . PHE A 1 689 ? 16.423 10.085 -26.357 1.00 71.12 689 PHE A CA 1
ATOM 5460 C C . PHE A 1 689 ? 15.553 11.348 -26.243 1.00 71.12 689 PHE A C 1
ATOM 5462 O O . PHE A 1 689 ? 14.326 11.266 -26.249 1.00 71.12 689 PHE A O 1
ATOM 5469 N N . VAL A 1 690 ? 16.194 12.517 -26.165 1.00 75.44 690 VAL A N 1
ATOM 5470 C CA . VAL A 1 690 ? 15.532 13.818 -26.003 1.00 75.44 690 VAL A CA 1
ATOM 5471 C C . VAL A 1 690 ? 16.061 14.782 -27.053 1.00 75.44 690 VAL A C 1
ATOM 5473 O O . VAL A 1 690 ? 17.274 14.912 -27.231 1.00 75.44 690 VAL A O 1
ATOM 5476 N N . ILE A 1 691 ? 15.156 15.485 -27.736 1.00 82.25 691 ILE A N 1
ATOM 5477 C CA . ILE A 1 691 ? 15.533 16.505 -28.715 1.00 82.25 691 ILE A CA 1
ATOM 5478 C C . ILE A 1 691 ? 16.011 17.747 -27.953 1.00 82.25 691 ILE A C 1
ATOM 5480 O O . ILE A 1 691 ? 15.289 18.245 -27.086 1.00 82.25 691 ILE A O 1
ATOM 5484 N N . PRO A 1 692 ? 17.196 18.298 -28.258 1.00 81.31 692 PRO A N 1
ATOM 5485 C CA . PRO A 1 692 ? 17.601 19.558 -27.658 1.00 81.31 692 PRO A CA 1
ATOM 5486 C C . PRO A 1 692 ? 16.641 20.690 -28.052 1.00 81.31 692 PRO A C 1
ATOM 5488 O O . PRO A 1 692 ? 16.319 20.825 -29.234 1.00 81.31 692 PRO A O 1
ATOM 5491 N N . ARG A 1 693 ? 16.229 21.555 -27.117 1.00 80.00 693 ARG A N 1
ATOM 5492 C CA . ARG A 1 693 ? 15.305 22.679 -27.391 1.00 80.00 693 ARG A CA 1
ATOM 5493 C C . ARG A 1 693 ? 15.751 23.566 -28.561 1.00 80.00 693 ARG A C 1
ATOM 5495 O O . ARG A 1 693 ? 14.901 23.882 -29.384 1.00 80.00 693 ARG A O 1
ATOM 5502 N N . PRO A 1 694 ? 17.046 23.915 -28.749 1.00 79.81 694 PRO A N 1
ATOM 5503 C CA . PRO A 1 694 ? 17.469 24.674 -29.932 1.00 79.81 694 PRO A CA 1
ATOM 5504 C C . PRO A 1 694 ? 17.179 23.949 -31.251 1.00 79.81 694 PRO A C 1
ATOM 5506 O O . PRO A 1 694 ? 16.863 24.583 -32.253 1.00 79.81 694 PRO A O 1
ATOM 5509 N N . SER A 1 695 ? 17.280 22.620 -31.257 1.00 82.81 695 SER A N 1
ATOM 5510 C CA . SER A 1 695 ? 16.924 21.796 -32.411 1.00 82.81 695 SER A CA 1
ATOM 5511 C C . SER A 1 695 ? 15.408 21.732 -32.596 1.00 82.81 695 SER A C 1
ATOM 5513 O O . SER A 1 695 ? 14.957 21.801 -33.729 1.00 82.81 695 SER A O 1
ATOM 5515 N N . ALA A 1 696 ? 14.626 21.683 -31.513 1.00 84.12 696 ALA A N 1
ATOM 5516 C CA . ALA A 1 696 ? 13.163 21.750 -31.569 1.00 84.12 696 ALA A CA 1
ATOM 5517 C C . ALA A 1 696 ? 12.650 23.100 -32.105 1.00 84.12 696 ALA A C 1
ATOM 5519 O O . ALA A 1 696 ? 11.797 23.117 -32.984 1.00 84.12 696 ALA A O 1
ATOM 5520 N N . LEU A 1 697 ? 13.233 24.225 -31.674 1.00 82.81 697 LEU A N 1
ATOM 5521 C CA . LEU A 1 697 ? 12.918 25.554 -32.217 1.00 82.81 697 LEU A CA 1
ATOM 5522 C C . LEU A 1 697 ? 13.216 25.629 -33.720 1.00 82.81 697 LEU A C 1
ATOM 5524 O O . LEU A 1 697 ? 12.377 26.064 -34.499 1.00 82.81 697 LEU A O 1
ATOM 5528 N N . ASN A 1 698 ? 14.367 25.098 -34.144 1.00 82.19 698 ASN A N 1
ATOM 5529 C CA . ASN A 1 698 ? 14.704 25.000 -35.564 1.00 82.19 698 ASN A CA 1
ATOM 5530 C C . ASN A 1 698 ? 13.719 24.133 -36.369 1.00 82.19 698 ASN A C 1
ATOM 5532 O O . ASN A 1 698 ? 13.621 24.326 -37.576 1.00 82.19 698 ASN A O 1
ATOM 5536 N N . ILE A 1 699 ? 13.040 23.171 -35.734 1.00 84.50 699 ILE A N 1
ATOM 5537 C CA . ILE A 1 699 ? 11.987 22.358 -36.358 1.00 84.50 699 ILE A CA 1
ATOM 5538 C C . ILE A 1 699 ? 10.679 23.157 -36.441 1.00 84.50 699 ILE A C 1
ATOM 5540 O O . ILE A 1 699 ? 9.991 23.073 -37.454 1.00 84.50 699 ILE A O 1
ATOM 5544 N N . PHE A 1 700 ? 10.339 23.952 -35.422 1.00 84.50 700 PHE A N 1
ATOM 5545 C CA . PHE A 1 700 ? 9.153 24.814 -35.459 1.00 84.50 700 PHE A CA 1
ATOM 5546 C C . PHE A 1 700 ? 9.243 25.880 -36.551 1.00 84.50 700 PHE A C 1
ATOM 5548 O O . PHE A 1 700 ? 8.237 26.142 -37.204 1.00 84.50 700 PHE A O 1
ATOM 5555 N N . ASP A 1 701 ? 10.439 26.414 -36.810 1.00 83.38 701 ASP A N 1
ATOM 5556 C CA . ASP A 1 701 ? 10.689 27.362 -37.905 1.00 83.38 701 ASP A CA 1
ATOM 5557 C C . ASP A 1 701 ? 10.399 26.777 -39.299 1.00 83.38 701 ASP A C 1
ATOM 5559 O O . ASP A 1 701 ? 10.216 27.532 -40.250 1.00 83.38 701 ASP A O 1
ATOM 5563 N N . LEU A 1 702 ? 10.376 25.444 -39.442 1.00 81.25 702 LEU A N 1
ATOM 5564 C CA . LEU A 1 702 ? 10.037 24.776 -40.703 1.00 81.25 702 LEU A CA 1
ATOM 5565 C C . LEU A 1 702 ? 8.525 24.734 -40.971 1.00 81.25 702 LEU A C 1
ATOM 5567 O O . LEU A 1 702 ? 8.141 24.308 -42.052 1.00 81.25 702 LEU A O 1
ATOM 5571 N N . ASN A 1 703 ? 7.674 25.140 -40.014 1.00 77.38 703 ASN A N 1
ATOM 5572 C CA . ASN A 1 703 ? 6.208 25.169 -40.146 1.00 77.38 703 ASN A CA 1
ATOM 5573 C C . ASN A 1 703 ? 5.609 23.889 -40.762 1.00 77.38 703 ASN A C 1
ATOM 5575 O O . ASN A 1 703 ? 4.772 23.941 -41.657 1.00 77.38 703 ASN A O 1
ATOM 5579 N N . LEU A 1 704 ? 6.045 22.726 -40.273 1.00 80.31 704 LEU A N 1
ATOM 5580 C CA . LEU A 1 704 ? 5.582 21.430 -40.772 1.00 80.31 704 LEU A CA 1
ATOM 5581 C C . LEU A 1 704 ? 4.075 21.228 -40.526 1.00 80.31 704 LEU A C 1
ATOM 5583 O O . LEU A 1 704 ? 3.581 21.509 -39.432 1.00 80.31 704 LEU A O 1
ATOM 5587 N N . ASP A 1 705 ? 3.383 20.622 -41.496 1.00 77.38 705 ASP A N 1
ATOM 5588 C CA . ASP A 1 705 ? 1.932 20.355 -41.444 1.00 77.38 705 ASP A CA 1
ATOM 5589 C C . ASP A 1 705 ? 1.507 19.531 -40.208 1.00 77.38 705 ASP A C 1
ATOM 5591 O O . ASP A 1 705 ? 0.388 19.668 -39.711 1.00 77.38 705 ASP A O 1
ATOM 5595 N N . ILE A 1 706 ? 2.417 18.717 -39.658 1.00 81.94 706 ILE A N 1
ATOM 5596 C CA . ILE A 1 706 ? 2.177 17.866 -38.480 1.00 81.94 706 ILE A CA 1
ATOM 5597 C C . ILE A 1 706 ? 1.808 18.648 -37.214 1.00 81.94 706 ILE A C 1
ATOM 5599 O O . ILE A 1 706 ? 1.162 18.093 -36.335 1.00 81.94 706 ILE A O 1
ATOM 5603 N N . PHE A 1 707 ? 2.173 19.933 -37.107 1.00 83.50 707 PHE A N 1
ATOM 5604 C CA . PHE A 1 707 ? 1.873 20.751 -35.923 1.00 83.50 707 PHE A CA 1
ATOM 5605 C C . PHE A 1 707 ? 0.399 21.168 -35.813 1.00 83.50 707 PHE A C 1
ATOM 5607 O O . PHE A 1 707 ? 0.029 21.803 -34.828 1.00 83.50 707 PHE A O 1
ATOM 5614 N N . SER A 1 708 ? -0.430 20.816 -36.801 1.00 75.62 708 SER A N 1
ATOM 5615 C CA . SER A 1 708 ? -1.890 20.949 -36.741 1.00 75.62 708 SER A CA 1
ATOM 5616 C C . SER A 1 708 ? -2.567 19.846 -35.914 1.00 75.62 708 SER A C 1
ATOM 5618 O O . SER A 1 708 ? -3.692 20.038 -35.457 1.00 75.62 708 SER A O 1
ATOM 5620 N N . ASP A 1 709 ? -1.880 18.723 -35.678 1.00 84.75 709 ASP A N 1
ATOM 5621 C CA . ASP A 1 709 ? -2.350 17.644 -34.807 1.00 84.75 709 ASP A CA 1
ATOM 5622 C C . ASP A 1 709 ? -2.317 18.064 -33.329 1.00 84.75 709 ASP A C 1
ATOM 5624 O O . ASP A 1 709 ? -1.398 18.756 -32.872 1.00 84.75 709 ASP A O 1
ATOM 5628 N N . SER A 1 710 ? -3.305 17.604 -32.559 1.00 80.06 710 SER A N 1
ATOM 5629 C CA . SER A 1 710 ? -3.512 17.998 -31.158 1.00 80.06 710 SER A CA 1
ATOM 5630 C C . SER A 1 710 ? -2.311 17.665 -30.264 1.00 80.06 710 SER A C 1
ATOM 5632 O O . SER A 1 710 ? -1.943 18.459 -29.393 1.00 80.06 710 SER A O 1
ATOM 5634 N N . PHE A 1 711 ? -1.637 16.541 -30.524 1.00 86.31 711 PHE A N 1
ATOM 5635 C CA . PHE A 1 711 ? -0.427 16.126 -29.815 1.00 86.31 711 PHE A CA 1
ATOM 5636 C C . PHE A 1 711 ? 0.765 17.044 -30.117 1.00 86.31 711 PHE A C 1
ATOM 5638 O O . PHE A 1 711 ? 1.434 17.531 -29.204 1.00 86.31 711 PHE A O 1
ATOM 5645 N N . TRP A 1 712 ? 1.037 17.314 -31.397 1.00 84.94 712 TRP A N 1
ATOM 5646 C CA . TRP A 1 712 ? 2.181 18.133 -31.804 1.00 84.94 712 TRP A CA 1
ATOM 5647 C C . TRP A 1 712 ? 2.003 19.606 -31.424 1.00 84.94 712 TRP A C 1
ATOM 5649 O O . TRP A 1 712 ? 2.986 20.265 -31.073 1.00 84.94 712 TRP A O 1
ATOM 5659 N N . ALA A 1 713 ? 0.764 20.106 -31.412 1.00 83.38 713 ALA A N 1
ATOM 5660 C CA . ALA A 1 713 ? 0.423 21.416 -30.864 1.00 83.38 713 ALA A CA 1
ATOM 5661 C C . ALA A 1 713 ? 0.702 21.489 -29.352 1.00 83.38 713 ALA A C 1
ATOM 5663 O O . ALA A 1 713 ? 1.337 22.437 -28.886 1.00 83.38 713 ALA A O 1
ATOM 5664 N N . LYS A 1 714 ? 0.312 20.456 -28.590 1.00 82.75 714 LYS A N 1
ATOM 5665 C CA . LYS A 1 714 ? 0.612 20.335 -27.154 1.00 82.75 714 LYS A CA 1
ATOM 5666 C C . LYS A 1 714 ? 2.122 20.304 -26.897 1.00 82.75 714 LYS A C 1
ATOM 5668 O O . LYS A 1 714 ? 2.610 21.079 -26.077 1.00 82.75 714 LYS A O 1
ATOM 5673 N N . TRP A 1 715 ? 2.880 19.504 -27.652 1.00 86.56 715 TRP A N 1
ATOM 5674 C CA . TRP A 1 715 ? 4.345 19.466 -27.557 1.00 86.56 715 TRP A CA 1
ATOM 5675 C C . TRP A 1 715 ? 4.982 20.822 -27.861 1.00 86.56 715 TRP A C 1
ATOM 5677 O O . TRP A 1 715 ? 5.831 21.292 -27.107 1.00 86.56 715 TRP A O 1
ATOM 5687 N N . LYS A 1 716 ? 4.546 21.481 -28.942 1.00 84.06 716 LYS A N 1
ATOM 5688 C CA . LYS A 1 716 ? 5.017 22.816 -29.322 1.00 84.06 716 LYS A CA 1
ATOM 5689 C C . LYS A 1 716 ? 4.752 23.828 -28.209 1.00 84.06 716 LYS A C 1
ATOM 5691 O O . LYS A 1 716 ? 5.668 24.559 -27.851 1.00 84.06 716 LYS A O 1
ATOM 5696 N N . ASN A 1 717 ? 3.565 23.820 -27.604 1.00 81.62 717 ASN A N 1
ATOM 5697 C CA . ASN A 1 717 ? 3.230 24.711 -26.491 1.00 81.62 717 ASN A CA 1
ATOM 5698 C C . ASN A 1 717 ? 4.110 24.450 -25.257 1.00 81.62 717 ASN A C 1
ATOM 5700 O O . ASN A 1 717 ? 4.673 25.392 -24.708 1.00 81.62 717 ASN A O 1
ATOM 5704 N N . MET A 1 718 ? 4.322 23.186 -24.876 1.00 79.31 718 MET A N 1
ATOM 5705 C CA . MET A 1 718 ? 5.190 22.820 -23.743 1.00 79.31 718 MET A CA 1
ATOM 5706 C C . MET A 1 718 ? 6.669 23.161 -23.977 1.00 79.31 718 MET A C 1
ATOM 5708 O O . MET A 1 718 ? 7.400 23.450 -23.031 1.00 79.31 718 MET A O 1
ATOM 5712 N N . VAL A 1 719 ? 7.135 23.103 -25.230 1.00 81.38 719 VAL A N 1
ATOM 5713 C CA . VAL A 1 719 ? 8.505 23.484 -25.606 1.00 81.38 719 VAL A CA 1
ATOM 5714 C C . VAL A 1 719 ? 8.647 24.994 -25.775 1.00 81.38 719 VAL A C 1
ATOM 5716 O O . VAL A 1 719 ? 9.750 25.501 -25.620 1.00 81.38 719 VAL A O 1
ATOM 5719 N N . LEU A 1 720 ? 7.587 25.729 -26.107 1.00 78.94 720 LEU A N 1
ATOM 5720 C CA . LEU A 1 720 ? 7.630 27.190 -26.213 1.00 78.94 720 LEU A CA 1
ATOM 5721 C C . LEU A 1 720 ? 7.465 27.881 -24.862 1.00 78.94 720 LEU A C 1
ATOM 5723 O O . LEU A 1 720 ? 7.980 28.985 -24.708 1.00 78.94 720 LEU A O 1
ATOM 5727 N N . ASP A 1 721 ? 6.844 27.222 -23.883 1.00 71.50 721 ASP A N 1
ATOM 5728 C CA . ASP A 1 721 ? 6.723 27.742 -22.525 1.00 71.50 721 ASP A CA 1
ATOM 5729 C C . ASP A 1 721 ? 8.107 28.130 -21.966 1.00 71.50 721 ASP A C 1
ATOM 5731 O O . ASP A 1 721 ? 9.075 27.353 -21.987 1.00 71.50 721 ASP A O 1
ATOM 5735 N N . GLU A 1 722 ? 8.231 29.391 -21.553 1.00 65.12 722 GLU A N 1
ATOM 5736 C CA . GLU A 1 722 ? 9.450 29.955 -20.974 1.00 65.12 722 GLU A CA 1
ATOM 5737 C C . GLU A 1 722 ? 9.478 29.857 -19.445 1.00 65.12 722 GLU A C 1
ATOM 5739 O O . GLU A 1 722 ? 10.552 30.022 -18.849 1.00 65.12 722 GLU A O 1
ATOM 5744 N N . ASN A 1 723 ? 8.327 29.576 -18.826 1.00 61.34 723 ASN A N 1
ATOM 5745 C CA . ASN A 1 723 ? 8.172 29.388 -17.389 1.00 61.34 723 ASN A CA 1
ATOM 5746 C C . ASN A 1 723 ? 8.567 27.972 -16.959 1.00 61.34 723 ASN A C 1
ATOM 5748 O O . ASN A 1 723 ? 8.897 27.778 -15.791 1.00 61.34 723 ASN A O 1
ATOM 5752 N N . VAL A 1 724 ? 8.611 27.011 -17.889 1.00 66.00 724 VAL A N 1
ATOM 5753 C CA . VAL A 1 724 ? 8.993 25.616 -17.628 1.00 66.00 724 VAL A CA 1
ATOM 5754 C C . VAL A 1 724 ? 10.321 25.257 -18.314 1.00 66.00 724 VAL A C 1
ATOM 5756 O O . VAL A 1 724 ? 10.505 25.398 -19.525 1.00 66.00 724 VAL A O 1
ATOM 5759 N N . GLU A 1 725 ? 11.275 24.767 -17.526 1.00 70.94 725 GLU A N 1
ATOM 5760 C CA . GLU A 1 725 ? 12.553 24.206 -17.963 1.00 70.94 725 GLU A CA 1
ATOM 5761 C C . GLU A 1 725 ? 12.562 22.684 -17.803 1.00 70.94 725 GLU A C 1
ATOM 5763 O O . GLU A 1 725 ? 12.099 22.160 -16.797 1.00 70.94 725 GLU A O 1
ATOM 5768 N N . TRP A 1 726 ? 13.099 21.963 -18.786 1.00 75.62 726 TRP A N 1
ATOM 5769 C CA . TRP A 1 726 ? 13.219 20.505 -18.718 1.00 75.62 726 TRP A CA 1
ATOM 5770 C C . TRP A 1 726 ? 14.645 20.108 -18.322 1.00 75.62 726 TRP A C 1
ATOM 5772 O O . TRP A 1 726 ? 15.606 20.394 -19.041 1.00 75.62 726 TRP A O 1
ATOM 5782 N N . GLU A 1 727 ? 14.784 19.437 -17.180 1.00 72.44 727 GLU A N 1
ATOM 5783 C CA . GLU A 1 727 ? 16.054 18.927 -16.651 1.00 72.44 727 GLU A CA 1
ATOM 5784 C C . GLU A 1 727 ? 16.157 17.418 -16.887 1.00 72.44 727 GLU A C 1
ATOM 5786 O O . GLU A 1 727 ? 15.170 16.701 -16.815 1.00 72.44 727 GLU A O 1
ATOM 5791 N N . LEU A 1 728 ? 17.352 16.915 -17.173 1.00 78.06 728 LEU A N 1
ATOM 5792 C CA . LEU A 1 728 ? 17.623 15.500 -17.413 1.00 78.06 728 LEU A CA 1
ATOM 5793 C C . LEU A 1 728 ? 18.284 14.878 -16.180 1.00 78.06 728 LEU A C 1
ATOM 5795 O O . LEU A 1 728 ? 19.262 15.418 -15.668 1.00 78.06 728 LEU A O 1
ATOM 5799 N N . VAL A 1 729 ? 17.791 13.731 -15.722 1.00 76.81 729 VAL A N 1
ATOM 5800 C CA . VAL A 1 729 ? 18.376 12.970 -14.608 1.00 76.81 729 VAL A CA 1
ATOM 5801 C C . VAL A 1 729 ? 19.733 12.399 -15.025 1.00 76.81 729 VAL A C 1
ATOM 5803 O O . VAL A 1 729 ? 19.817 11.608 -15.965 1.00 76.81 729 VAL A O 1
ATOM 5806 N N . SER A 1 730 ? 20.797 12.805 -14.335 1.00 75.88 730 SER A N 1
ATOM 5807 C CA . SER A 1 730 ? 22.188 12.473 -14.654 1.00 75.88 730 SER A CA 1
ATOM 5808 C C . SER A 1 730 ? 22.774 11.383 -13.751 1.00 75.88 730 SER A C 1
ATOM 5810 O O . SER A 1 730 ? 23.553 10.564 -14.231 1.00 75.88 730 SER A O 1
ATOM 5812 N N . GLU A 1 731 ? 22.392 11.330 -12.473 1.00 74.94 731 GLU A N 1
ATOM 5813 C CA . GLU A 1 731 ? 22.922 10.373 -11.492 1.00 74.94 731 GLU A CA 1
ATOM 5814 C C . GLU A 1 731 ? 21.866 10.036 -10.426 1.00 74.94 731 GLU A C 1
ATOM 5816 O O . GLU A 1 731 ? 20.979 10.837 -10.154 1.00 74.94 731 GLU A O 1
ATOM 5821 N N . ILE A 1 732 ? 21.934 8.846 -9.820 1.00 76.50 732 ILE A N 1
ATOM 5822 C CA . ILE A 1 732 ? 21.038 8.414 -8.733 1.00 76.50 732 ILE A CA 1
ATOM 5823 C C . ILE A 1 732 ? 21.879 7.696 -7.668 1.00 76.50 732 ILE A C 1
ATOM 5825 O O . ILE A 1 732 ? 22.578 6.731 -7.985 1.00 76.50 732 ILE A O 1
ATOM 5829 N N . LYS A 1 733 ? 21.812 8.149 -6.413 1.00 72.50 733 LYS A N 1
ATOM 5830 C CA . LYS A 1 733 ? 22.568 7.639 -5.259 1.00 72.50 733 LYS A CA 1
ATOM 5831 C C . LYS A 1 733 ? 21.632 7.347 -4.080 1.00 72.50 733 LYS A C 1
ATOM 5833 O O . LYS A 1 733 ? 20.845 8.208 -3.729 1.00 72.50 733 LYS A O 1
ATOM 5838 N N . PRO A 1 734 ? 21.707 6.198 -3.398 1.00 61.72 734 PRO A N 1
ATOM 5839 C CA . PRO A 1 734 ? 20.933 5.977 -2.173 1.00 61.72 734 PRO A CA 1
ATOM 5840 C C . PRO A 1 734 ? 21.498 6.796 -0.994 1.00 61.72 734 PRO A C 1
ATOM 5842 O O . PRO A 1 734 ? 22.705 6.769 -0.746 1.00 61.72 734 PRO A O 1
ATOM 5845 N N . LEU A 1 735 ? 20.641 7.497 -0.239 1.00 52.03 735 LEU A N 1
ATOM 5846 C CA . LEU A 1 735 ? 21.039 8.291 0.930 1.00 52.03 735 LEU A CA 1
ATOM 5847 C C . LEU A 1 735 ? 21.080 7.438 2.212 1.00 52.03 735 LEU A C 1
ATOM 5849 O O . LEU A 1 735 ? 20.096 6.768 2.527 1.00 52.03 735 LEU A O 1
ATOM 5853 N N . PRO A 1 736 ? 22.165 7.487 3.014 1.00 41.06 736 PRO A N 1
ATOM 5854 C CA . PRO A 1 736 ? 22.298 6.606 4.179 1.00 41.06 736 PRO A CA 1
ATOM 5855 C C . PRO A 1 736 ? 21.613 7.094 5.470 1.00 41.06 736 PRO A C 1
ATOM 5857 O O . PRO A 1 736 ? 21.491 6.304 6.403 1.00 41.06 736 PRO A O 1
ATOM 5860 N N . PHE A 1 737 ? 21.226 8.376 5.577 1.00 42.16 737 PHE A N 1
ATOM 5861 C CA . PHE A 1 737 ? 20.967 9.022 6.883 1.00 42.16 737 PHE A CA 1
ATOM 5862 C C . PHE A 1 737 ? 19.587 9.686 7.042 1.00 42.16 737 PHE A C 1
ATOM 5864 O O . PHE A 1 737 ? 19.160 9.926 8.170 1.00 42.16 737 PHE A O 1
ATOM 5871 N N . ILE A 1 738 ? 18.888 10.003 5.947 1.00 49.12 738 ILE A N 1
ATOM 5872 C CA . ILE A 1 738 ? 17.582 10.680 5.993 1.00 49.12 738 ILE A CA 1
ATOM 5873 C C . ILE A 1 738 ? 16.481 9.622 5.955 1.00 49.12 738 ILE A C 1
ATOM 5875 O O . ILE A 1 738 ? 16.389 8.862 4.997 1.00 49.12 738 ILE A O 1
ATOM 5879 N N . THR A 1 739 ? 15.669 9.575 7.012 1.00 51.31 739 THR A N 1
ATOM 5880 C CA . THR A 1 739 ? 14.572 8.611 7.178 1.00 51.31 739 THR A CA 1
ATOM 5881 C C . THR A 1 739 ? 13.202 9.273 7.257 1.00 51.31 739 THR A C 1
ATOM 5883 O O . THR A 1 739 ? 12.202 8.581 7.122 1.00 51.31 739 THR A O 1
ATOM 5886 N N . GLU A 1 740 ? 13.130 10.583 7.480 1.00 51.88 740 GLU A N 1
ATOM 5887 C CA . GLU A 1 740 ? 11.869 11.309 7.630 1.00 51.88 740 GLU A CA 1
ATOM 5888 C C . GLU A 1 740 ? 11.517 12.084 6.380 1.00 51.88 740 GLU A C 1
ATOM 5890 O O . GLU A 1 740 ? 12.422 12.558 5.691 1.00 51.88 740 GLU A O 1
ATOM 5895 N N . ALA A 1 741 ? 10.222 12.302 6.170 1.00 53.00 741 ALA A N 1
ATOM 5896 C CA . ALA A 1 741 ? 9.735 13.366 5.330 1.00 53.00 741 ALA A CA 1
ATOM 5897 C C . ALA A 1 741 ? 8.240 13.649 5.432 1.00 53.00 741 ALA A C 1
ATOM 5899 O O . ALA A 1 741 ? 7.581 13.142 6.312 1.00 53.00 741 ALA A O 1
ATOM 5900 N N . TYR A 1 742 ? 7.737 14.598 4.656 1.00 56.19 742 TYR A N 1
ATOM 5901 C CA . TYR A 1 742 ? 6.646 15.471 5.073 1.00 56.19 742 TYR A CA 1
ATOM 5902 C C . TYR A 1 742 ? 5.612 15.635 3.944 1.00 56.19 742 TYR A C 1
ATOM 5904 O O . TYR A 1 742 ? 5.991 15.633 2.773 1.00 56.19 742 TYR A O 1
ATOM 5912 N N . ASP A 1 743 ? 4.342 15.832 4.298 1.00 54.38 743 ASP A N 1
ATOM 5913 C CA . ASP A 1 743 ? 3.166 15.829 3.416 1.00 54.38 743 ASP A CA 1
ATOM 5914 C C . ASP A 1 743 ? 2.222 17.014 3.676 1.00 54.38 743 ASP A C 1
ATOM 5916 O O . ASP A 1 743 ? 2.153 17.514 4.797 1.00 54.38 743 ASP A O 1
ATOM 5920 N N . LEU A 1 744 ? 1.402 17.386 2.692 1.00 54.78 744 LEU A N 1
ATOM 5921 C CA . LEU A 1 744 ? 0.314 18.364 2.817 1.00 54.78 744 LEU A CA 1
ATOM 5922 C C . LEU A 1 744 ? -0.942 17.861 2.094 1.00 54.78 744 LEU A C 1
ATOM 5924 O O . LEU A 1 744 ? -0.885 17.441 0.944 1.00 54.78 744 LEU A O 1
ATOM 5928 N N . THR A 1 745 ? -2.100 17.957 2.741 1.00 56.69 745 THR A N 1
ATOM 5929 C CA . THR A 1 745 ? -3.400 17.562 2.182 1.00 56.69 745 THR A CA 1
ATOM 5930 C C . THR A 1 745 ? -4.147 18.792 1.660 1.00 56.69 745 THR A C 1
ATOM 5932 O O . THR A 1 745 ? -4.471 19.674 2.451 1.00 56.69 745 THR A O 1
ATOM 5935 N N . ILE A 1 746 ? -4.440 18.857 0.352 1.00 54.41 746 ILE A N 1
ATOM 5936 C CA . ILE A 1 746 ? -5.212 19.942 -0.296 1.00 54.41 746 ILE A CA 1
ATOM 5937 C C . ILE A 1 746 ? -6.292 19.344 -1.222 1.00 54.41 746 ILE A C 1
ATOM 5939 O O . ILE A 1 746 ? -5.950 18.824 -2.288 1.00 54.41 746 ILE A O 1
ATOM 5943 N N . PRO A 1 747 ? -7.589 19.400 -0.875 1.00 47.00 747 PRO A N 1
ATOM 5944 C CA . PRO A 1 747 ? -8.672 19.054 -1.794 1.00 47.00 747 PRO A CA 1
ATOM 5945 C C . PRO A 1 747 ? -9.095 20.245 -2.678 1.00 47.00 747 PRO A C 1
ATOM 5947 O O . PRO A 1 747 ? -8.991 21.391 -2.239 1.00 47.00 747 PRO A O 1
ATOM 5950 N N . PRO A 1 748 ? -9.664 20.015 -3.879 1.00 43.16 748 PRO A N 1
ATOM 5951 C CA . PRO A 1 748 ? -9.780 18.745 -4.605 1.00 43.16 748 PRO A CA 1
ATOM 5952 C C . PRO A 1 748 ? -8.510 18.390 -5.408 1.00 43.16 748 PRO A C 1
ATOM 5954 O O . PRO A 1 748 ? -8.215 19.011 -6.415 1.00 43.16 748 PRO A O 1
ATOM 5957 N N . ALA A 1 749 ? -7.787 17.347 -4.980 1.00 47.06 749 ALA A N 1
ATOM 5958 C CA . ALA A 1 749 ? -6.771 16.601 -5.743 1.00 47.06 749 ALA A CA 1
ATOM 5959 C C . ALA A 1 749 ? -5.872 17.413 -6.710 1.00 47.06 749 ALA A C 1
ATOM 5961 O O . ALA A 1 749 ? -5.805 17.107 -7.901 1.00 47.06 749 ALA A O 1
ATOM 5962 N N . TYR A 1 750 ? -5.135 18.402 -6.197 1.00 43.09 750 TYR A N 1
ATOM 5963 C CA . TYR A 1 750 ? -4.185 19.172 -7.006 1.00 43.09 750 TYR A CA 1
ATOM 5964 C C . TYR A 1 750 ? -2.741 18.682 -6.893 1.00 43.09 750 TYR A C 1
ATOM 5966 O O . TYR A 1 750 ? -2.284 18.164 -5.872 1.00 43.09 750 TYR A O 1
ATOM 5974 N N . THR A 1 751 ? -1.993 18.909 -7.969 1.00 39.47 751 THR A N 1
ATOM 5975 C CA . THR A 1 751 ? -0.540 18.781 -8.009 1.00 39.47 751 THR A CA 1
ATOM 5976 C C . THR A 1 751 ? 0.111 19.906 -7.217 1.00 39.47 751 THR A C 1
ATOM 5978 O O . THR A 1 751 ? 0.100 21.063 -7.636 1.00 39.47 751 THR A O 1
ATOM 5981 N N . MET A 1 752 ? 0.680 19.576 -6.055 1.00 43.47 752 MET A N 1
ATOM 5982 C CA . MET A 1 752 ? 1.444 20.543 -5.268 1.00 43.47 752 MET A CA 1
ATOM 5983 C C . MET A 1 752 ? 2.786 20.833 -5.937 1.00 43.47 752 MET A C 1
ATOM 5985 O O . MET A 1 752 ? 3.546 19.911 -6.250 1.00 43.47 752 MET A O 1
ATOM 5989 N N . VAL A 1 753 ? 3.092 22.121 -6.104 1.00 41.59 753 VAL A N 1
ATOM 5990 C CA . VAL A 1 753 ? 4.429 22.578 -6.484 1.00 41.59 753 VAL A CA 1
ATOM 5991 C C . VAL A 1 753 ? 5.271 22.609 -5.212 1.00 41.59 753 VAL A C 1
ATOM 5993 O O . VAL A 1 753 ? 5.335 23.611 -4.501 1.00 41.59 753 VAL A O 1
ATOM 5996 N N . THR A 1 754 ? 5.907 21.485 -4.888 1.00 44.19 754 THR A N 1
ATOM 5997 C CA . THR A 1 754 ? 7.137 21.570 -4.094 1.00 44.19 754 THR A CA 1
ATOM 5998 C C . THR A 1 754 ? 8.242 22.108 -5.005 1.00 44.19 754 THR A C 1
ATOM 6000 O O . THR A 1 754 ? 8.104 22.065 -6.230 1.00 44.19 754 THR A O 1
ATOM 6003 N N . GLU A 1 755 ? 9.364 22.567 -4.450 1.00 35.72 755 GLU A N 1
ATOM 6004 C CA . GLU A 1 755 ? 10.542 22.892 -5.263 1.00 35.72 755 GLU A CA 1
ATOM 6005 C C . GLU A 1 755 ? 10.881 21.742 -6.246 1.00 35.72 755 GLU A C 1
ATOM 6007 O O . GLU A 1 755 ? 11.371 22.027 -7.337 1.00 35.72 755 GLU A O 1
ATOM 6012 N N . SER A 1 756 ? 10.544 20.469 -5.934 1.00 34.25 756 SER A N 1
ATOM 6013 C CA . SER A 1 756 ? 10.969 19.272 -6.692 1.00 34.25 756 SER A CA 1
ATOM 6014 C C . SER A 1 756 ? 9.940 18.131 -6.962 1.00 34.25 756 SER A C 1
ATOM 6016 O O . SER A 1 756 ? 10.382 17.029 -7.276 1.00 34.25 756 SER A O 1
ATOM 6018 N N . GLY A 1 757 ? 8.611 18.321 -6.910 1.00 32.94 757 GLY A N 1
ATOM 6019 C CA . GLY A 1 757 ? 7.597 17.292 -7.295 1.00 32.94 757 GLY A CA 1
ATOM 6020 C C . GLY A 1 757 ? 6.818 16.573 -6.154 1.00 32.94 757 GLY A C 1
ATOM 6021 O O . GLY A 1 757 ? 7.045 16.869 -4.986 1.00 32.94 757 GLY A O 1
ATOM 6022 N N . MET A 1 758 ? 5.854 15.686 -6.504 1.00 30.72 758 MET A N 1
ATOM 6023 C CA . MET A 1 758 ? 4.611 15.293 -5.756 1.00 30.72 758 MET A CA 1
ATOM 6024 C C . MET A 1 758 ? 4.473 13.832 -5.184 1.00 30.72 758 MET A C 1
ATOM 6026 O O . MET A 1 758 ? 5.230 12.946 -5.555 1.00 30.72 758 MET A O 1
ATOM 6030 N N . VAL A 1 759 ? 3.369 13.567 -4.433 1.00 32.25 759 VAL A N 1
ATOM 6031 C CA . VAL A 1 759 ? 2.980 12.481 -3.454 1.00 32.25 759 VAL A CA 1
ATOM 6032 C C . VAL A 1 759 ? 1.978 11.364 -3.928 1.00 32.25 759 VAL A C 1
ATOM 6034 O O . VAL A 1 759 ? 1.141 11.697 -4.760 1.00 32.25 759 VAL A O 1
ATOM 6037 N N . VAL A 1 760 ? 1.945 10.094 -3.417 1.00 32.12 760 VAL A N 1
ATOM 6038 C CA . VAL A 1 760 ? 1.107 8.927 -3.916 1.00 32.12 760 VAL A CA 1
ATOM 6039 C C . VAL A 1 760 ? 0.372 8.054 -2.837 1.00 32.12 760 VAL A C 1
ATOM 6041 O O . VAL A 1 760 ? 0.912 7.803 -1.776 1.00 32.12 760 VAL A O 1
ATOM 6044 N N . PHE A 1 761 ? -0.830 7.504 -3.141 1.00 37.59 761 PHE A N 1
ATOM 6045 C CA . PHE A 1 761 ? -1.670 6.613 -2.282 1.00 37.59 761 PHE A CA 1
ATOM 6046 C C . PHE A 1 761 ? -1.471 5.082 -2.480 1.00 37.59 761 PHE A C 1
ATOM 6048 O O . PHE A 1 761 ? -0.843 4.650 -3.446 1.00 37.59 761 PHE A O 1
ATOM 6055 N N . ASP A 1 762 ? -2.104 4.267 -1.618 1.00 44.22 762 ASP A N 1
ATOM 6056 C CA . ASP A 1 762 ? -2.150 2.791 -1.649 1.00 44.22 762 ASP A CA 1
ATOM 6057 C C . ASP A 1 762 ? -2.829 2.242 -2.925 1.00 44.22 762 ASP A C 1
ATOM 6059 O O . ASP A 1 762 ? -3.876 2.745 -3.342 1.00 44.22 762 ASP A O 1
ATOM 6063 N N . THR A 1 763 ? -2.241 1.226 -3.580 1.00 57.62 763 THR A N 1
ATOM 6064 C CA . THR A 1 763 ? -2.647 0.783 -4.936 1.00 57.62 763 THR A CA 1
ATOM 6065 C C . THR A 1 763 ? -3.050 -0.690 -5.042 1.00 57.62 763 THR A C 1
ATOM 6067 O O . THR A 1 763 ? -2.415 -1.574 -4.467 1.00 57.62 763 THR A O 1
ATOM 6070 N N . MET A 1 764 ? -4.057 -0.980 -5.870 1.00 69.88 764 MET A N 1
ATOM 6071 C CA . MET A 1 764 ? -4.457 -2.336 -6.263 1.00 69.88 764 MET A CA 1
ATOM 6072 C C . MET A 1 764 ? -4.218 -2.592 -7.747 1.00 69.88 764 MET A C 1
ATOM 6074 O O . MET A 1 764 ? -4.327 -1.693 -8.582 1.00 69.88 764 MET A O 1
ATOM 6078 N N . GLN A 1 765 ? -3.892 -3.844 -8.068 1.00 78.06 765 GLN A N 1
ATOM 6079 C CA . GLN A 1 765 ? -3.794 -4.320 -9.445 1.00 78.06 765 GLN A CA 1
ATOM 6080 C C . GLN A 1 765 ? -5.173 -4.740 -9.951 1.00 78.06 765 GLN A C 1
ATOM 6082 O O . GLN A 1 765 ? -5.938 -5.368 -9.221 1.00 78.06 765 GLN A O 1
ATOM 6087 N N . VAL A 1 766 ? -5.456 -4.413 -11.206 1.00 85.31 766 VAL A N 1
ATOM 6088 C CA . VAL A 1 766 ? -6.687 -4.746 -11.922 1.00 85.31 766 VAL A CA 1
ATOM 6089 C C . VAL A 1 766 ? -6.315 -5.619 -13.110 1.00 85.31 766 VAL A C 1
ATOM 6091 O O . VAL A 1 766 ? -5.411 -5.257 -13.853 1.00 85.31 766 VAL A O 1
ATOM 6094 N N . HIS A 1 767 ? -6.999 -6.739 -13.314 1.00 89.50 767 HIS A N 1
ATOM 6095 C CA . HIS A 1 767 ? -6.790 -7.625 -14.462 1.00 89.50 767 HIS A CA 1
ATOM 6096 C C . HIS A 1 767 ? -8.121 -7.900 -15.158 1.00 89.50 767 HIS A C 1
ATOM 6098 O O . HIS A 1 767 ? -9.131 -8.088 -14.481 1.00 89.50 767 HIS A O 1
ATOM 6104 N N . VAL A 1 768 ? -8.135 -7.971 -16.490 1.00 91.69 768 VAL A N 1
ATOM 6105 C CA . VAL A 1 768 ? -9.348 -8.337 -17.243 1.00 91.69 768 VAL A CA 1
ATOM 6106 C C . VAL A 1 768 ? -9.218 -9.773 -17.776 1.00 91.69 768 VAL A C 1
ATOM 6108 O O . VAL A 1 768 ? -8.281 -10.059 -18.524 1.00 91.69 768 VAL A O 1
ATOM 6111 N N . PRO A 1 769 ? -10.130 -10.700 -17.425 1.00 91.31 769 PRO A N 1
ATOM 6112 C CA . PRO A 1 769 ? -10.135 -12.054 -17.957 1.00 91.31 769 PRO A CA 1
ATOM 6113 C C . PRO A 1 769 ? -10.471 -12.050 -19.456 1.00 91.31 769 PRO A C 1
ATOM 6115 O O . PRO A 1 769 ? -11.458 -11.459 -19.907 1.00 91.31 769 PRO A O 1
ATOM 6118 N N . VAL A 1 770 ? -9.632 -12.734 -20.237 1.00 89.88 770 VAL A N 1
ATOM 6119 C CA . VAL A 1 770 ? -9.710 -12.730 -21.706 1.00 89.88 770 VAL A CA 1
ATOM 6120 C C . VAL A 1 770 ? -10.582 -13.866 -22.235 1.00 89.88 770 VAL A C 1
ATOM 6122 O O . VAL A 1 770 ? -11.527 -13.606 -22.985 1.00 89.88 770 VAL A O 1
ATOM 6125 N N . SER A 1 771 ? -10.280 -15.116 -21.865 1.00 91.69 771 SER A N 1
ATOM 6126 C CA . SER A 1 771 ? -11.000 -16.283 -22.385 1.00 91.69 771 SER A CA 1
ATOM 6127 C C . SER A 1 771 ? -12.398 -16.413 -21.783 1.00 91.69 771 SER A C 1
ATOM 6129 O O . SER A 1 771 ? -12.688 -15.878 -20.711 1.00 91.69 771 SER A O 1
ATOM 6131 N N . GLU A 1 772 ? -13.264 -17.143 -22.482 1.00 90.75 772 GLU A N 1
ATOM 6132 C CA . GLU A 1 772 ? -14.623 -17.425 -22.023 1.00 90.75 772 GLU A CA 1
ATOM 6133 C C . GLU A 1 772 ? -14.619 -18.214 -20.709 1.00 90.75 772 GLU A C 1
ATOM 6135 O O . GLU A 1 772 ? -15.396 -17.932 -19.801 1.00 90.75 772 GLU A O 1
ATOM 6140 N N . GLU A 1 773 ? -13.700 -19.168 -20.577 1.00 92.94 773 GLU A N 1
ATOM 6141 C CA . GLU A 1 773 ? -13.533 -19.994 -19.384 1.00 92.94 773 GLU A CA 1
ATOM 6142 C C . GLU A 1 773 ? -13.071 -19.152 -18.194 1.00 92.94 773 GLU A C 1
ATOM 6144 O O . GLU A 1 773 ? -13.633 -19.282 -17.111 1.00 92.94 773 GLU A O 1
ATOM 6149 N N . ALA A 1 774 ? -12.108 -18.243 -18.400 1.00 91.19 774 ALA A N 1
ATOM 6150 C CA . ALA A 1 774 ? -11.631 -17.335 -17.358 1.00 91.19 774 ALA A CA 1
ATOM 6151 C C . ALA A 1 774 ? -12.723 -16.347 -16.925 1.00 91.19 774 ALA A C 1
ATOM 6153 O O . ALA A 1 774 ? -12.853 -16.032 -15.743 1.00 91.19 774 ALA A O 1
ATOM 6154 N N . ARG A 1 775 ? -13.539 -15.873 -17.876 1.00 92.06 775 ARG A N 1
ATOM 6155 C CA . ARG A 1 775 ? -14.694 -15.014 -17.595 1.00 92.06 775 ARG A CA 1
ATOM 6156 C C . ARG A 1 775 ? -15.736 -15.748 -16.752 1.00 92.06 775 ARG A C 1
ATOM 6158 O O . ARG A 1 775 ? -16.180 -15.209 -15.741 1.00 92.06 775 ARG A O 1
ATOM 6165 N N . ARG A 1 776 ? -16.100 -16.973 -17.144 1.00 92.62 776 ARG A N 1
ATOM 6166 C CA . ARG A 1 776 ? -17.034 -17.823 -16.388 1.00 92.62 776 ARG A CA 1
ATOM 6167 C C . ARG A 1 776 ? -16.493 -18.150 -15.007 1.00 92.62 776 ARG A C 1
ATOM 6169 O O . ARG A 1 776 ? -17.208 -17.992 -14.033 1.00 92.62 776 ARG A O 1
ATOM 6176 N N . GLU A 1 777 ? -15.218 -18.507 -14.893 1.00 92.12 777 GLU A N 1
ATOM 6177 C CA . GLU A 1 777 ? -14.587 -18.751 -13.596 1.00 92.12 777 GLU A CA 1
ATOM 6178 C C . GLU A 1 777 ? -14.646 -17.519 -12.682 1.00 92.12 777 GLU A C 1
ATOM 6180 O O . GLU A 1 777 ? -14.998 -17.644 -11.507 1.00 92.12 777 GLU A O 1
ATOM 6185 N N . ALA A 1 778 ? -14.373 -16.327 -13.219 1.00 92.50 778 ALA A N 1
ATOM 6186 C CA . ALA A 1 778 ? -14.466 -15.086 -12.463 1.00 92.50 778 ALA A CA 1
ATOM 6187 C C . ALA A 1 778 ? -15.896 -14.831 -11.944 1.00 92.50 778 ALA A C 1
ATOM 6189 O O . ALA A 1 778 ? -16.073 -14.550 -10.757 1.00 92.50 778 ALA A O 1
ATOM 6190 N N . LEU A 1 779 ? -16.911 -14.973 -12.805 1.00 91.62 779 LEU A N 1
ATOM 6191 C CA . LEU A 1 779 ? -18.320 -14.749 -12.453 1.00 91.62 779 LEU A CA 1
ATOM 6192 C C . LEU A 1 779 ? -18.884 -15.830 -11.518 1.00 91.62 779 LEU A C 1
ATOM 6194 O O . LEU A 1 779 ? -19.564 -15.507 -10.547 1.00 91.62 779 LEU A O 1
ATOM 6198 N N . ASP A 1 780 ? -18.578 -17.097 -11.778 1.00 89.38 780 ASP A N 1
ATOM 6199 C CA . ASP A 1 780 ? -19.177 -18.229 -11.069 1.00 89.38 780 ASP A CA 1
ATOM 6200 C C . ASP A 1 780 ? -18.480 -18.513 -9.733 1.00 89.38 780 ASP A C 1
ATOM 6202 O O . ASP A 1 780 ? -19.111 -19.014 -8.802 1.00 89.38 780 ASP A O 1
ATOM 6206 N N . LYS A 1 781 ? -17.171 -18.229 -9.623 1.00 87.50 781 LYS A N 1
ATOM 6207 C CA . LYS A 1 781 ? -16.358 -18.652 -8.469 1.00 87.50 781 LYS A CA 1
ATOM 6208 C C . LYS A 1 781 ? -15.639 -17.538 -7.727 1.00 87.50 781 LYS A C 1
ATOM 6210 O O . LYS A 1 781 ? -15.247 -17.783 -6.589 1.00 87.50 781 LYS A O 1
ATOM 6215 N N . MET A 1 782 ? -15.399 -16.369 -8.325 1.00 91.44 782 MET A N 1
ATOM 6216 C CA . MET A 1 782 ? -14.520 -15.344 -7.730 1.00 91.44 782 MET A CA 1
ATOM 6217 C C . MET A 1 782 ? -15.242 -14.071 -7.282 1.00 91.44 782 MET A C 1
ATOM 6219 O O . MET A 1 782 ? -14.610 -13.226 -6.647 1.00 91.44 782 MET A O 1
ATOM 6223 N N . LEU A 1 783 ? -16.538 -13.927 -7.574 1.00 91.62 783 LEU A N 1
ATOM 6224 C CA . LEU A 1 783 ? -17.335 -12.817 -7.052 1.00 91.62 783 LEU A CA 1
ATOM 6225 C C . LEU A 1 783 ? -17.438 -12.892 -5.515 1.00 91.62 783 LEU A C 1
ATOM 6227 O O . LEU A 1 783 ? -17.547 -13.996 -4.959 1.00 91.62 783 LEU A O 1
ATOM 6231 N N . PRO A 1 784 ? -17.452 -11.744 -4.818 1.00 90.69 784 PRO A N 1
ATOM 6232 C CA . PRO A 1 784 ? -17.737 -11.670 -3.392 1.00 90.69 784 PRO A CA 1
ATOM 6233 C C . PRO A 1 784 ? -19.022 -12.391 -2.975 1.00 90.69 784 PRO A C 1
ATOM 6235 O O . PRO A 1 784 ? -19.003 -13.170 -2.024 1.00 90.69 784 PRO A O 1
ATOM 6238 N N . SER A 1 785 ? -20.120 -12.231 -3.717 1.00 88.50 785 SER A N 1
ATOM 6239 C CA . SER A 1 785 ? -21.401 -12.903 -3.444 1.00 88.50 785 SER A CA 1
ATOM 6240 C C . SER A 1 785 ? -21.321 -14.435 -3.452 1.00 88.50 785 SER A C 1
ATOM 6242 O O . SER A 1 785 ? -22.110 -15.094 -2.776 1.00 88.50 785 SER A O 1
ATOM 6244 N N . GLN A 1 786 ? -20.341 -15.012 -4.154 1.00 86.50 786 GLN A N 1
ATOM 6245 C CA . GLN A 1 786 ? -20.081 -16.457 -4.184 1.00 86.50 786 GLN A CA 1
ATOM 6246 C C . GLN A 1 786 ? -19.127 -16.913 -3.063 1.00 86.50 786 GLN A C 1
ATOM 6248 O O . GLN A 1 786 ? -19.001 -18.106 -2.787 1.00 86.50 786 GLN A O 1
ATOM 6253 N N . ASN A 1 787 ? -18.454 -15.976 -2.390 1.00 87.62 787 ASN A N 1
ATOM 6254 C CA . ASN A 1 787 ? -17.364 -16.215 -1.441 1.00 87.62 787 ASN A CA 1
ATOM 6255 C C . ASN A 1 787 ? -17.654 -15.619 -0.056 1.00 87.62 787 ASN A C 1
ATOM 6257 O O . ASN A 1 787 ? -16.821 -14.942 0.540 1.00 87.62 787 ASN A O 1
ATOM 6261 N N . LEU A 1 788 ? -18.840 -15.901 0.482 1.00 87.12 788 LEU A N 1
ATOM 6262 C CA . LEU A 1 788 ? -19.355 -15.245 1.689 1.00 87.12 788 LEU A CA 1
ATOM 6263 C C . LEU A 1 788 ? -18.601 -15.576 2.984 1.00 87.12 788 LEU A C 1
ATOM 6265 O O . LEU A 1 788 ? -18.651 -14.787 3.926 1.00 87.12 788 LEU A O 1
ATOM 6269 N N . PHE A 1 789 ? -17.944 -16.735 3.062 1.00 86.69 789 PHE A N 1
ATOM 6270 C CA . PHE A 1 789 ? -17.435 -17.294 4.315 1.00 86.69 789 PHE A CA 1
ATOM 6271 C C . PHE A 1 789 ? -15.915 -17.437 4.336 1.00 86.69 789 PHE A C 1
ATOM 6273 O O . PHE A 1 789 ? -15.298 -17.845 3.353 1.00 86.69 789 PHE A O 1
ATOM 6280 N N . SER A 1 790 ? -15.349 -17.185 5.511 1.00 83.00 790 SER A N 1
ATOM 6281 C CA . SER A 1 790 ? -13.961 -17.462 5.865 1.00 83.00 790 SER A CA 1
ATOM 6282 C C . SER A 1 790 ? -13.672 -18.955 5.913 1.00 83.00 790 SER A C 1
ATOM 6284 O O . SER A 1 790 ? -14.449 -19.738 6.455 1.00 83.00 790 SER A O 1
ATOM 6286 N N . ILE A 1 791 ? -12.518 -19.347 5.373 1.00 77.69 791 ILE A N 1
ATOM 6287 C CA . ILE A 1 791 ? -12.058 -20.743 5.368 1.00 77.69 791 ILE A CA 1
ATOM 6288 C C . ILE A 1 791 ? -11.671 -21.203 6.779 1.00 77.69 791 ILE A C 1
ATOM 6290 O O . ILE A 1 791 ? -11.861 -22.365 7.126 1.00 77.69 791 ILE A O 1
ATOM 6294 N N . LEU A 1 792 ? -11.146 -20.291 7.600 1.00 76.25 792 LEU A N 1
ATOM 6295 C CA . LEU A 1 792 ? -10.615 -20.611 8.921 1.00 76.25 792 LEU A CA 1
ATOM 6296 C C . LEU A 1 792 ? -11.723 -20.929 9.930 1.00 76.25 792 LEU A C 1
ATOM 6298 O O . LEU A 1 792 ? -11.716 -21.976 10.568 1.00 76.25 792 LEU A O 1
ATOM 6302 N N . ASP A 1 793 ? -12.651 -19.991 10.106 1.00 74.19 793 ASP A N 1
ATOM 6303 C CA . ASP A 1 793 ? -13.634 -19.997 11.193 1.00 74.19 793 ASP A CA 1
ATOM 6304 C C . ASP A 1 793 ? -15.082 -20.073 10.693 1.00 74.19 793 ASP A C 1
ATOM 6306 O O . ASP A 1 793 ? -16.019 -20.058 11.498 1.00 74.19 793 ASP A O 1
ATOM 6310 N N . LYS A 1 794 ? -15.279 -20.146 9.366 1.00 76.81 794 LYS A N 1
ATOM 6311 C CA . LYS A 1 794 ? -16.595 -20.165 8.706 1.00 76.81 794 LYS A CA 1
ATOM 6312 C C . LYS A 1 794 ? -17.465 -18.960 9.079 1.00 76.81 794 LYS A C 1
ATOM 6314 O O . LYS A 1 794 ? -18.694 -19.007 8.977 1.00 76.81 794 LYS A O 1
ATOM 6319 N N . SER A 1 795 ? -16.840 -17.872 9.534 1.00 82.69 795 SER A N 1
ATOM 6320 C CA . SER A 1 795 ? -17.524 -16.609 9.780 1.00 82.69 795 SER A CA 1
ATOM 6321 C C . SER A 1 795 ? -17.790 -15.885 8.455 1.00 82.69 795 SER A C 1
ATOM 6323 O O . SER A 1 795 ? -17.037 -16.057 7.493 1.00 82.69 795 SER A O 1
ATOM 6325 N N . PRO A 1 796 ? -18.868 -15.093 8.356 1.00 86.69 796 PRO A N 1
ATOM 6326 C CA . PRO A 1 796 ? -19.106 -14.285 7.171 1.00 86.69 796 PRO A CA 1
ATOM 6327 C C . PRO A 1 796 ? -18.033 -13.195 7.017 1.00 86.69 796 PRO A C 1
ATOM 6329 O O . PRO A 1 796 ? -17.712 -12.489 7.976 1.00 86.69 796 PRO A O 1
ATOM 6332 N N . HIS A 1 797 ? -17.500 -13.033 5.805 1.00 82.88 797 HIS A N 1
ATOM 6333 C CA . HIS A 1 797 ? -16.500 -12.015 5.480 1.00 82.88 797 HIS A CA 1
ATOM 6334 C C . HIS A 1 797 ? -17.108 -10.616 5.376 1.00 82.88 797 HIS A C 1
ATOM 6336 O O . HIS A 1 797 ? -16.588 -9.671 5.974 1.00 82.88 797 HIS A O 1
ATOM 6342 N N . TYR A 1 798 ? -18.214 -10.496 4.642 1.00 87.44 798 TYR A N 1
ATOM 6343 C CA . TYR A 1 798 ? -18.822 -9.219 4.263 1.00 87.44 798 TYR A CA 1
ATOM 6344 C C . TYR A 1 798 ? -19.883 -8.783 5.271 1.00 87.44 798 TYR A C 1
ATOM 6346 O O . TYR A 1 798 ? -21.064 -8.641 4.967 1.00 87.44 798 TYR A O 1
ATOM 6354 N N . VAL A 1 799 ? -19.444 -8.604 6.513 1.00 88.25 799 VAL A N 1
ATOM 6355 C CA . VAL A 1 799 ? -20.282 -8.076 7.591 1.00 88.25 799 VAL A CA 1
ATOM 6356 C C . VAL A 1 799 ? -20.079 -6.563 7.667 1.00 88.25 799 VAL A C 1
ATOM 6358 O O . VAL A 1 799 ? -18.921 -6.133 7.675 1.00 88.25 799 VAL A O 1
ATOM 6361 N N . PRO A 1 800 ? -21.153 -5.757 7.788 1.00 87.88 800 PRO A N 1
ATOM 6362 C CA . PRO A 1 800 ? -21.036 -4.335 8.094 1.00 87.88 800 PRO A CA 1
ATOM 6363 C C . PRO A 1 800 ? -20.078 -4.098 9.270 1.00 87.88 800 PRO A C 1
ATOM 6365 O O . PRO A 1 800 ? -20.168 -4.750 10.314 1.00 87.88 800 PRO A O 1
ATOM 6368 N N . SER A 1 801 ? -19.117 -3.195 9.095 1.00 83.75 801 SER A N 1
ATOM 6369 C CA . SER A 1 801 ? -18.029 -2.962 10.051 1.00 83.75 801 SER A CA 1
ATOM 6370 C C . SER A 1 801 ? -17.735 -1.475 10.213 1.00 83.75 801 SER A C 1
ATOM 6372 O O . SER A 1 801 ? -18.199 -0.679 9.407 1.00 83.75 801 SER A O 1
ATOM 6374 N N . GLY A 1 802 ? -16.966 -1.105 11.241 1.00 84.56 802 GLY A N 1
ATOM 6375 C CA . GLY A 1 802 ? -16.637 0.295 11.514 1.00 84.56 802 GLY A CA 1
ATOM 6376 C C . GLY A 1 802 ? -17.861 1.096 11.955 1.00 84.56 802 GLY A C 1
ATOM 6377 O O . GLY A 1 802 ? -18.517 0.752 12.938 1.00 84.56 802 GLY A O 1
ATOM 6378 N N . GLU A 1 803 ? -18.157 2.163 11.230 1.00 86.56 803 GLU A N 1
ATOM 6379 C CA . GLU A 1 803 ? -19.251 3.098 11.480 1.00 86.56 803 GLU A CA 1
ATOM 6380 C C . GLU A 1 803 ? -20.607 2.401 11.353 1.00 86.56 803 GLU A C 1
ATOM 6382 O O . GLU A 1 803 ? -21.417 2.488 12.273 1.00 86.56 803 GLU A O 1
ATOM 6387 N N . ALA A 1 804 ? -20.813 1.613 10.293 1.00 89.06 804 ALA A N 1
ATOM 6388 C CA . ALA A 1 804 ? -22.080 0.933 10.032 1.00 89.06 804 ALA A CA 1
ATOM 6389 C C . ALA A 1 804 ? -22.553 0.078 11.221 1.00 89.06 804 ALA A C 1
ATOM 6391 O O . ALA A 1 804 ? -23.702 0.159 11.656 1.00 89.06 804 ALA A O 1
ATOM 6392 N N . ILE A 1 805 ? -21.655 -0.728 11.803 1.00 90.56 805 ILE A N 1
ATOM 6393 C CA . ILE A 1 805 ? -22.017 -1.574 12.950 1.00 90.56 805 ILE A CA 1
ATOM 6394 C C . ILE A 1 805 ? -22.270 -0.752 14.216 1.00 90.56 805 ILE A C 1
ATOM 6396 O O . ILE A 1 805 ? -23.109 -1.128 15.034 1.00 90.56 805 ILE A O 1
ATOM 6400 N N . PHE A 1 806 ? -21.579 0.379 14.374 1.00 89.81 806 PHE A N 1
ATOM 6401 C CA . PHE A 1 806 ? -21.816 1.273 15.498 1.00 89.81 806 PHE A CA 1
ATOM 6402 C C . PHE A 1 806 ? -23.185 1.950 15.394 1.00 89.81 806 PHE A C 1
ATOM 6404 O O . PHE A 1 806 ? -23.921 1.977 16.376 1.00 89.81 806 PHE A O 1
ATOM 6411 N N . GLY A 1 807 ? -23.572 2.406 14.202 1.00 89.69 807 GLY A N 1
ATOM 6412 C CA . GLY A 1 807 ? -24.900 2.966 13.966 1.00 89.69 807 GLY A CA 1
ATOM 6413 C C . GLY A 1 807 ? -26.023 1.952 14.190 1.00 89.69 807 GLY A C 1
ATOM 6414 O O . GLY A 1 807 ? -26.998 2.273 14.864 1.00 89.69 807 GLY A O 1
ATOM 6415 N N . LEU A 1 808 ? -25.870 0.703 13.725 1.00 90.75 808 LEU A N 1
ATOM 6416 C CA . LEU A 1 808 ? -26.832 -0.379 14.007 1.00 90.75 808 LEU A CA 1
ATOM 6417 C C . LEU A 1 808 ? -26.977 -0.659 15.509 1.00 90.75 808 LEU A C 1
ATOM 6419 O O . LEU A 1 808 ? -28.089 -0.869 16.001 1.00 90.75 808 LEU A O 1
ATOM 6423 N N . TYR A 1 809 ? -25.864 -0.650 16.244 1.00 90.75 809 TYR A N 1
ATOM 6424 C CA . TYR A 1 809 ? -25.879 -0.799 17.695 1.00 90.75 809 TYR A CA 1
ATOM 6425 C C . TYR A 1 809 ? -26.637 0.350 18.367 1.00 90.75 809 TYR A C 1
ATOM 6427 O O . TYR A 1 809 ? -27.520 0.097 19.184 1.00 90.75 809 TYR A O 1
ATOM 6435 N N . LEU A 1 810 ? -26.350 1.599 17.985 1.00 87.25 810 LEU A N 1
ATOM 6436 C CA . LEU A 1 810 ? -27.034 2.773 18.529 1.00 87.25 810 LEU A CA 1
ATOM 6437 C C . LEU A 1 810 ? -28.535 2.743 18.225 1.00 87.25 810 LEU A C 1
ATOM 6439 O O . LEU A 1 810 ? -29.331 2.893 19.142 1.00 87.25 810 LEU A O 1
ATOM 6443 N N . GLY A 1 811 ? -28.934 2.462 16.982 1.00 85.19 811 GLY A N 1
ATOM 6444 C CA . GLY A 1 811 ? -30.346 2.423 16.589 1.00 85.19 811 GLY A CA 1
ATOM 6445 C C . GLY A 1 811 ? -31.153 1.289 17.234 1.00 85.19 811 GLY A C 1
ATOM 6446 O O . GLY A 1 811 ? -32.366 1.403 17.387 1.00 85.19 811 GLY A O 1
ATOM 6447 N N . THR A 1 812 ? -30.505 0.194 17.644 1.00 88.00 812 THR A N 1
ATOM 6448 C CA . THR A 1 812 ? -31.172 -0.933 18.328 1.00 88.00 812 THR A CA 1
ATOM 6449 C C . THR A 1 812 ? -31.093 -0.862 19.854 1.00 88.00 812 THR A C 1
ATOM 6451 O O . THR A 1 812 ? -31.693 -1.694 20.536 1.00 88.00 812 THR A O 1
ATOM 6454 N N . LYS A 1 813 ? -30.393 0.135 20.407 1.00 86.81 813 LYS A N 1
ATOM 6455 C CA . LYS A 1 813 ? -30.311 0.388 21.848 1.00 86.81 813 LYS A CA 1
ATOM 6456 C C . LYS A 1 813 ? -31.509 1.223 22.307 1.00 86.81 813 LYS A C 1
ATOM 6458 O O . LYS A 1 813 ? -31.869 2.219 21.688 1.00 86.81 813 LYS A O 1
ATOM 6463 N N . GLU A 1 814 ? -32.104 0.833 23.429 1.00 84.38 814 GLU A N 1
ATOM 6464 C CA . GLU A 1 814 ? -33.167 1.607 24.074 1.00 84.38 814 GLU A CA 1
ATOM 6465 C C . GLU A 1 814 ? -32.581 2.805 24.838 1.00 84.38 814 GLU A C 1
ATOM 6467 O O . GLU A 1 814 ? -31.639 2.651 25.623 1.00 84.38 814 GLU A O 1
ATOM 6472 N N . ARG A 1 815 ? -33.151 3.998 24.635 1.00 78.12 815 ARG A N 1
ATOM 6473 C CA . ARG A 1 815 ? -32.804 5.205 25.394 1.00 78.12 815 ARG A CA 1
ATOM 6474 C C . ARG A 1 815 ? -33.530 5.238 26.741 1.00 78.12 815 ARG A C 1
ATOM 6476 O O . ARG A 1 815 ? -34.739 5.032 26.829 1.00 78.12 815 ARG A O 1
ATOM 6483 N N . THR A 1 816 ? -32.801 5.583 27.799 1.00 69.06 816 THR A N 1
ATOM 6484 C CA . THR A 1 816 ? -33.354 5.765 29.145 1.00 69.06 816 THR A CA 1
ATOM 6485 C C . THR A 1 816 ? -34.111 7.101 29.262 1.00 69.06 816 THR A C 1
ATOM 6487 O O . THR A 1 816 ? -33.625 8.151 28.846 1.00 69.06 816 THR A O 1
ATOM 6490 N N . GLY A 1 817 ? -35.327 7.074 29.828 1.00 65.12 817 GLY A N 1
ATOM 6491 C CA . GLY A 1 817 ? -36.101 8.281 30.171 1.00 65.12 817 GLY A CA 1
ATOM 6492 C C . GLY A 1 817 ? -37.089 8.815 29.118 1.00 65.12 817 GLY A C 1
ATOM 6493 O O . GLY A 1 817 ? -37.647 9.889 29.327 1.00 65.12 817 GLY A O 1
ATOM 6494 N N . ALA A 1 818 ? -37.335 8.098 28.017 1.00 71.62 818 ALA A N 1
ATOM 6495 C CA . ALA A 1 818 ? -38.318 8.484 26.994 1.00 71.62 818 ALA A CA 1
ATOM 6496 C C . ALA A 1 818 ? -39.731 7.902 27.245 1.00 71.62 818 ALA A C 1
ATOM 6498 O O . ALA A 1 818 ? -39.894 6.871 27.899 1.00 71.62 818 ALA A O 1
ATOM 6499 N N . SER A 1 819 ? -40.774 8.576 26.738 1.00 72.12 819 SER A N 1
ATOM 6500 C CA . SER A 1 819 ? -42.175 8.166 26.923 1.00 72.12 819 SER A CA 1
ATOM 6501 C C . SER A 1 819 ? -42.524 6.931 26.088 1.00 72.12 819 SER A C 1
ATOM 6503 O O . SER A 1 819 ? -42.345 6.949 24.870 1.00 72.12 819 SER A O 1
ATOM 6505 N N . LEU A 1 820 ? -43.095 5.903 26.722 1.00 79.88 820 LEU A N 1
ATOM 6506 C CA . LEU A 1 820 ? -43.504 4.662 26.059 1.00 79.88 820 LEU A CA 1
ATOM 6507 C C . LEU A 1 820 ? -44.717 4.891 25.134 1.00 79.88 820 LEU A C 1
ATOM 6509 O O . LEU A 1 820 ? -45.795 5.256 25.606 1.00 79.88 820 LEU A O 1
ATOM 6513 N N . LYS A 1 821 ? -44.565 4.640 23.827 1.00 81.12 821 LYS A N 1
ATOM 6514 C CA . LYS A 1 821 ? -45.664 4.674 22.836 1.00 81.12 821 LYS A CA 1
ATOM 6515 C C . LYS A 1 821 ? -46.067 3.255 22.415 1.00 81.12 821 LYS A C 1
ATOM 6517 O O . LYS A 1 821 ? -45.215 2.379 22.299 1.00 81.12 821 LYS A O 1
ATOM 6522 N N . THR A 1 822 ? -47.359 3.021 22.173 1.00 86.06 822 THR A N 1
ATOM 6523 C CA . THR A 1 822 ? -47.890 1.691 21.805 1.00 86.06 822 THR A CA 1
ATOM 6524 C C . THR A 1 822 ? -48.301 1.657 20.338 1.00 86.06 822 THR A C 1
ATOM 6526 O O . THR A 1 822 ? -49.015 2.547 19.884 1.00 86.06 822 THR A O 1
ATOM 6529 N N . TYR A 1 823 ? -47.894 0.610 19.621 1.00 84.06 823 TYR A N 1
ATOM 6530 C CA . TYR A 1 823 ? -48.231 0.373 18.218 1.00 84.06 823 TYR A CA 1
ATOM 6531 C C . TYR A 1 823 ? -48.743 -1.059 18.021 1.00 84.06 823 TYR A C 1
ATOM 6533 O O . TYR A 1 823 ? -48.280 -2.002 18.665 1.00 84.06 823 TYR A O 1
ATOM 6541 N N . GLN A 1 824 ? -49.697 -1.232 17.106 1.00 81.94 824 GLN A N 1
ATOM 6542 C CA . GLN A 1 824 ? -50.248 -2.551 16.759 1.00 81.94 824 GLN A CA 1
ATOM 6543 C C . GLN A 1 824 ? -49.529 -3.187 15.559 1.00 81.94 824 GLN A C 1
ATOM 6545 O O . GLN A 1 824 ? -49.370 -4.407 15.513 1.00 81.94 824 GLN A O 1
ATOM 6550 N N . ASN A 1 825 ? -49.049 -2.368 14.616 1.00 85.81 825 ASN A N 1
ATOM 6551 C CA . ASN A 1 825 ? -48.395 -2.818 13.388 1.00 85.81 825 ASN A CA 1
ATOM 6552 C C . ASN A 1 825 ? -46.991 -2.225 13.242 1.00 85.81 825 ASN A C 1
ATOM 6554 O O . ASN A 1 825 ? -46.764 -1.049 13.518 1.00 85.81 825 ASN A O 1
ATOM 6558 N N . ALA A 1 826 ? -46.061 -3.022 12.712 1.00 82.94 826 ALA A N 1
ATOM 6559 C CA . ALA A 1 826 ? -44.698 -2.572 12.431 1.00 82.94 826 ALA A CA 1
ATOM 6560 C C . ALA A 1 826 ? -44.630 -1.496 11.328 1.00 82.94 826 ALA A C 1
ATOM 6562 O O . ALA A 1 826 ? -43.747 -0.644 11.360 1.00 82.94 826 ALA A O 1
ATOM 6563 N N . GLY A 1 827 ? -45.567 -1.508 10.373 1.00 84.50 827 GLY A N 1
ATOM 6564 C CA . GLY A 1 827 ? -45.623 -0.508 9.300 1.00 84.50 827 GLY A CA 1
ATOM 6565 C C . GLY A 1 827 ? -45.879 0.912 9.813 1.00 84.50 827 GLY A C 1
ATOM 6566 O O . GLY A 1 827 ? -45.257 1.856 9.331 1.00 84.50 827 GLY A O 1
ATOM 6567 N N . ASP A 1 828 ? -46.724 1.058 10.838 1.00 84.00 828 ASP A N 1
ATOM 6568 C CA . ASP A 1 828 ? -47.021 2.360 11.450 1.00 84.00 828 ASP A CA 1
ATOM 6569 C C . ASP A 1 828 ? -45.798 2.917 12.195 1.00 84.00 828 ASP A C 1
ATOM 6571 O O . ASP A 1 828 ? -45.504 4.107 12.101 1.00 84.00 828 ASP A O 1
ATOM 6575 N N . VAL A 1 829 ? -45.028 2.038 12.850 1.00 84.81 829 VAL A N 1
ATOM 6576 C CA . VAL A 1 829 ? -43.759 2.392 13.508 1.00 84.81 829 VAL A CA 1
ATOM 6577 C C . VAL A 1 829 ? -42.747 2.928 12.496 1.00 84.81 829 VAL A C 1
ATOM 6579 O O . VAL A 1 829 ? -42.130 3.962 12.734 1.00 84.81 829 VAL A O 1
ATOM 6582 N N . ILE A 1 830 ? -42.578 2.247 11.357 1.00 85.44 830 ILE A N 1
ATOM 6583 C CA . ILE A 1 830 ? -41.641 2.676 10.307 1.00 85.44 830 ILE A CA 1
ATOM 6584 C C . ILE A 1 830 ? -42.075 4.018 9.722 1.00 85.44 830 ILE A C 1
ATOM 6586 O O . ILE A 1 830 ? -41.246 4.905 9.555 1.00 85.44 830 ILE A O 1
ATOM 6590 N N . LYS A 1 831 ? -43.376 4.196 9.472 1.00 86.62 831 LYS A N 1
ATOM 6591 C CA . LYS A 1 831 ? -43.918 5.450 8.946 1.00 86.62 831 LYS A CA 1
ATOM 6592 C C . LYS A 1 831 ? -43.660 6.623 9.891 1.00 86.62 831 LYS A C 1
ATOM 6594 O O . LYS A 1 831 ? -43.236 7.682 9.439 1.00 86.62 831 LYS A O 1
ATOM 6599 N N . ASP A 1 832 ? -43.896 6.449 11.189 1.00 85.25 832 ASP A N 1
ATOM 6600 C CA . ASP A 1 832 ? -43.634 7.506 12.169 1.00 85.25 832 ASP A CA 1
ATOM 6601 C C . ASP A 1 832 ? -42.129 7.757 12.374 1.00 85.25 832 ASP A C 1
ATOM 6603 O O . ASP A 1 832 ? -41.739 8.903 12.611 1.00 85.25 832 ASP A O 1
ATOM 6607 N N . LEU A 1 833 ? -41.281 6.731 12.224 1.00 84.56 833 LEU A N 1
ATOM 6608 C CA . LEU A 1 833 ? -39.821 6.868 12.231 1.00 84.56 833 LEU A CA 1
ATOM 6609 C C . LEU A 1 833 ? -39.320 7.655 11.009 1.00 84.56 833 LEU A C 1
ATOM 6611 O O . LEU A 1 833 ? -38.534 8.583 11.164 1.00 84.56 833 LEU A O 1
ATOM 6615 N N . ASP A 1 834 ? -39.807 7.336 9.809 1.00 83.69 834 ASP A N 1
ATOM 6616 C CA . ASP A 1 834 ? -39.420 8.015 8.565 1.00 83.69 834 ASP A CA 1
ATOM 6617 C C . ASP A 1 834 ? -39.931 9.468 8.514 1.00 83.69 834 ASP A C 1
ATOM 6619 O O . ASP A 1 834 ? -39.297 10.338 7.920 1.00 83.69 834 ASP A O 1
ATOM 6623 N N . LEU A 1 835 ? -41.053 9.758 9.185 1.00 86.12 835 LEU A N 1
ATOM 6624 C CA . LEU A 1 835 ? -41.583 11.115 9.374 1.00 86.12 835 LEU A CA 1
ATOM 6625 C C . LEU A 1 835 ? -40.912 11.884 10.530 1.00 86.12 835 LEU A C 1
ATOM 6627 O O . LEU A 1 835 ? -41.363 12.984 10.854 1.00 86.12 835 LEU A O 1
ATOM 6631 N N . ASN A 1 836 ? -39.874 11.328 11.168 1.00 81.38 836 ASN A N 1
ATOM 6632 C CA . ASN A 1 836 ? -39.175 11.904 12.326 1.00 81.38 836 ASN A CA 1
ATOM 6633 C C . ASN A 1 836 ? -40.097 12.249 13.519 1.00 81.38 836 ASN A C 1
ATOM 6635 O O . ASN A 1 836 ? -39.819 13.170 14.288 1.00 81.38 836 ASN A O 1
ATOM 6639 N N . ARG A 1 837 ? -41.210 11.522 13.697 1.00 82.69 837 ARG A N 1
ATOM 6640 C CA . ARG A 1 837 ? -42.142 11.687 14.837 1.00 82.69 837 ARG A CA 1
ATOM 6641 C C . ARG A 1 837 ? -41.709 10.912 16.084 1.00 82.69 837 ARG A C 1
ATOM 6643 O O . ARG A 1 837 ? -42.200 11.179 17.186 1.00 82.69 837 ARG A O 1
ATOM 6650 N N . ILE A 1 838 ? -40.841 9.925 15.889 1.00 83.69 838 ILE A N 1
ATOM 6651 C CA . ILE A 1 838 ? -40.196 9.099 16.911 1.00 83.69 838 ILE A CA 1
ATOM 6652 C C . ILE A 1 838 ? -38.726 8.911 16.534 1.00 83.69 838 ILE A C 1
ATOM 6654 O O . ILE A 1 838 ? -38.385 8.912 15.351 1.00 83.69 838 ILE A O 1
ATOM 6658 N N . GLN A 1 839 ? -37.861 8.751 17.529 1.00 82.25 839 GLN A N 1
ATOM 6659 C CA . GLN A 1 839 ? -36.453 8.420 17.321 1.00 82.25 839 GLN A CA 1
ATOM 6660 C C . GLN A 1 839 ? -36.259 6.901 17.259 1.00 82.25 839 GLN A C 1
ATOM 6662 O O . GLN A 1 839 ? -37.027 6.135 17.840 1.00 82.25 839 GLN A O 1
ATOM 6667 N N . ALA A 1 840 ? -35.200 6.447 16.581 1.00 81.19 840 ALA A N 1
ATOM 6668 C CA . ALA A 1 840 ? -34.888 5.019 16.459 1.00 81.19 840 ALA A CA 1
ATOM 6669 C C . ALA A 1 840 ? -34.698 4.323 17.822 1.00 81.19 840 ALA A C 1
ATOM 6671 O O . ALA A 1 840 ? -34.974 3.130 17.939 1.00 81.19 840 ALA A O 1
ATOM 6672 N N . THR A 1 841 ? -34.271 5.081 18.834 1.00 83.31 841 THR A N 1
ATOM 6673 C CA . THR A 1 841 ? -33.939 4.632 20.192 1.00 83.31 841 THR A CA 1
ATOM 6674 C C . THR A 1 841 ? -35.097 4.738 21.190 1.00 83.31 841 THR A C 1
ATOM 6676 O O . THR A 1 841 ? -34.955 4.285 22.330 1.00 83.31 841 THR A O 1
ATOM 6679 N N . ASP A 1 842 ? -36.238 5.316 20.793 1.00 84.38 842 ASP A N 1
ATOM 6680 C CA . ASP A 1 842 ? -37.393 5.486 21.680 1.00 84.38 842 ASP A CA 1
ATOM 6681 C C . ASP A 1 842 ? -37.976 4.120 22.094 1.00 84.38 842 ASP A C 1
ATOM 6683 O O . ASP A 1 842 ? -38.124 3.231 21.252 1.00 84.38 842 ASP A O 1
ATOM 6687 N N . PRO A 1 843 ? -38.358 3.922 23.366 1.00 85.38 843 PRO A N 1
ATOM 6688 C CA . PRO A 1 843 ? -39.009 2.696 23.795 1.00 85.38 843 PRO A CA 1
ATOM 6689 C C . PRO A 1 843 ? -40.448 2.640 23.270 1.00 85.38 843 PRO A C 1
ATOM 6691 O O . PRO A 1 843 ? -41.261 3.540 23.508 1.00 85.38 843 PRO A O 1
ATOM 6694 N N . ILE A 1 844 ? -40.789 1.548 22.586 1.00 86.75 844 ILE A N 1
ATOM 6695 C CA . ILE A 1 844 ? -42.134 1.289 22.068 1.00 86.75 844 ILE A CA 1
ATOM 6696 C C . ILE A 1 844 ? -42.653 -0.078 22.508 1.00 86.75 844 ILE A C 1
ATOM 6698 O O . ILE A 1 844 ? -41.892 -1.002 22.796 1.00 86.75 844 ILE A O 1
ATOM 6702 N N . LEU A 1 845 ? -43.974 -0.215 22.530 1.00 86.19 845 LEU A N 1
ATOM 6703 C CA . LEU A 1 845 ? -44.658 -1.482 22.749 1.00 86.19 845 LEU A CA 1
ATOM 6704 C C . LEU A 1 845 ? -45.315 -1.913 21.431 1.00 86.19 845 LEU A C 1
ATOM 6706 O O . LEU A 1 845 ? -46.313 -1.321 21.023 1.00 86.19 845 LEU A O 1
ATOM 6710 N N . LEU A 1 846 ? -44.744 -2.911 20.754 1.00 83.38 846 LEU A N 1
ATOM 6711 C CA . LEU A 1 846 ? -45.284 -3.488 19.520 1.00 83.38 846 LEU A CA 1
ATOM 6712 C C . LEU A 1 846 ? -45.949 -4.825 19.855 1.00 83.38 846 LEU A C 1
ATOM 6714 O O . LEU A 1 846 ? -45.255 -5.764 20.231 1.00 83.38 846 LEU A O 1
ATOM 6718 N N . GLN A 1 847 ? -47.277 -4.922 19.746 1.00 81.75 847 GLN A N 1
ATOM 6719 C CA . GLN A 1 847 ? -48.023 -6.160 20.059 1.00 81.75 847 GLN A CA 1
ATOM 6720 C C . GLN A 1 847 ? -47.658 -6.770 21.434 1.00 81.75 847 GLN A C 1
ATOM 6722 O O . GLN A 1 847 ? -47.446 -7.973 21.561 1.00 81.75 847 GLN A O 1
ATOM 6727 N N . ASN A 1 848 ? -47.556 -5.935 22.475 1.00 80.88 848 ASN A N 1
ATOM 6728 C CA . ASN A 1 848 ? -47.110 -6.297 23.834 1.00 80.88 848 ASN A CA 1
ATOM 6729 C C . ASN A 1 848 ? -45.627 -6.688 23.993 1.00 80.88 848 ASN A C 1
ATOM 6731 O O . ASN A 1 848 ? -45.214 -7.057 25.092 1.00 80.88 848 ASN A O 1
ATOM 6735 N N . ILE A 1 849 ? -44.803 -6.548 22.953 1.00 83.00 849 ILE A N 1
ATOM 6736 C CA . ILE A 1 849 ? -43.348 -6.729 23.018 1.00 83.00 849 ILE A CA 1
ATOM 6737 C C . ILE A 1 849 ? -42.687 -5.352 23.160 1.00 83.00 849 ILE A C 1
ATOM 6739 O O . ILE A 1 849 ? -42.893 -4.466 22.328 1.00 83.00 849 ILE A O 1
ATOM 6743 N N . ARG A 1 850 ? -41.893 -5.158 24.220 1.00 85.88 850 ARG A N 1
ATOM 6744 C CA . ARG A 1 850 ? -41.093 -3.938 24.421 1.00 85.88 850 ARG A CA 1
ATOM 6745 C C . ARG A 1 850 ? -39.892 -3.964 23.479 1.00 85.88 850 ARG A C 1
ATOM 6747 O O . ARG A 1 850 ? -39.048 -4.841 23.599 1.00 85.88 850 ARG A O 1
ATOM 6754 N N . THR A 1 851 ? -39.820 -3.014 22.558 1.00 87.50 851 THR A N 1
ATOM 6755 C CA . THR A 1 851 ? -38.773 -2.933 21.530 1.00 87.50 851 THR A CA 1
ATOM 6756 C C . THR A 1 851 ? -38.473 -1.470 21.178 1.00 87.50 851 THR A C 1
ATOM 6758 O O . THR A 1 851 ? -39.010 -0.559 21.808 1.00 87.50 851 THR A O 1
ATOM 6761 N N . THR A 1 852 ? -37.615 -1.230 20.186 1.00 88.06 852 THR A N 1
ATOM 6762 C CA . THR A 1 852 ? -37.302 0.104 19.652 1.00 88.06 852 THR A CA 1
ATOM 6763 C C . THR A 1 852 ? -37.680 0.197 18.167 1.00 88.06 852 THR A C 1
ATOM 6765 O O . THR A 1 852 ? -37.616 -0.813 17.455 1.00 88.06 852 THR A O 1
ATOM 6768 N N . PRO A 1 853 ? -38.045 1.384 17.642 1.00 86.94 853 PRO A N 1
ATOM 6769 C CA . PRO A 1 853 ? -38.309 1.575 16.217 1.00 86.94 853 PRO A CA 1
ATOM 6770 C C . PRO A 1 853 ? -37.136 1.150 15.326 1.00 86.94 853 PRO A C 1
ATOM 6772 O O . PRO A 1 853 ? -37.353 0.581 14.255 1.00 86.94 853 PRO A O 1
ATOM 6775 N N . GLY A 1 854 ? -35.893 1.359 15.776 1.00 87.12 854 GLY A N 1
ATOM 6776 C CA . GLY A 1 854 ? -34.707 0.904 15.053 1.00 87.12 854 GLY A CA 1
ATOM 6777 C C . GLY A 1 854 ? -34.593 -0.622 14.998 1.00 87.12 854 GLY A C 1
ATOM 6778 O O . GLY A 1 854 ? -34.341 -1.166 13.923 1.00 87.12 854 GLY A O 1
ATOM 6779 N N . SER A 1 855 ? -34.876 -1.331 16.099 1.00 87.00 855 SER A N 1
ATOM 6780 C CA . SER A 1 855 ? -34.950 -2.801 16.103 1.00 87.00 855 SER A CA 1
ATOM 6781 C C . SER A 1 855 ? -36.033 -3.312 15.146 1.00 87.00 855 SER A C 1
ATOM 6783 O O . SER A 1 855 ? -35.795 -4.246 14.378 1.00 87.00 855 SER A O 1
ATOM 6785 N N . VAL A 1 856 ? -37.200 -2.659 15.101 1.00 88.25 856 VAL A N 1
ATOM 6786 C CA . VAL A 1 856 ? -38.265 -2.999 14.143 1.00 88.25 856 VAL A CA 1
ATOM 6787 C C . VAL A 1 856 ? -37.794 -2.815 12.697 1.00 88.25 856 VAL A C 1
ATOM 6789 O O . VAL A 1 856 ? -37.990 -3.720 11.884 1.00 88.25 856 VAL A O 1
ATOM 6792 N N . LYS A 1 857 ? -37.129 -1.696 12.376 1.00 88.81 857 LYS A N 1
ATOM 6793 C CA . LYS A 1 857 ? -36.628 -1.407 11.021 1.00 88.81 857 LYS A CA 1
ATOM 6794 C C . LYS A 1 857 ? -35.554 -2.406 10.575 1.00 88.81 857 LYS A C 1
ATOM 6796 O O . LYS A 1 857 ? -35.647 -2.926 9.467 1.00 88.81 857 LYS A O 1
ATOM 6801 N N . VAL A 1 858 ? -34.610 -2.758 11.452 1.00 89.38 858 VAL A N 1
ATOM 6802 C CA . VAL A 1 858 ? -33.605 -3.808 11.188 1.00 89.38 858 VAL A CA 1
ATOM 6803 C C . VAL A 1 858 ? -34.269 -5.164 10.935 1.00 89.38 858 VAL A C 1
ATOM 6805 O O . VAL A 1 858 ? -33.924 -5.863 9.986 1.00 89.38 858 VAL A O 1
ATOM 6808 N N . ASN A 1 859 ? -35.252 -5.543 11.752 1.00 88.31 859 ASN A N 1
ATOM 6809 C CA . ASN A 1 859 ? -35.928 -6.833 11.617 1.00 88.31 859 ASN A CA 1
ATOM 6810 C C . ASN A 1 859 ? -36.795 -6.940 10.353 1.00 88.31 859 ASN A C 1
ATOM 6812 O O . ASN A 1 859 ? -37.014 -8.042 9.857 1.00 88.31 859 ASN A O 1
ATOM 6816 N N . MET A 1 860 ? -37.273 -5.826 9.795 1.00 87.56 860 MET A N 1
ATOM 6817 C CA . MET A 1 860 ? -38.019 -5.842 8.530 1.00 87.56 860 MET A CA 1
ATOM 6818 C C . MET A 1 860 ? -37.140 -6.176 7.322 1.00 87.56 860 MET A C 1
ATOM 6820 O O . MET A 1 860 ? -37.635 -6.810 6.391 1.00 87.56 860 MET A O 1
ATOM 6824 N N . VAL A 1 861 ? -35.850 -5.827 7.375 1.00 88.56 861 VAL A N 1
ATOM 6825 C CA . VAL A 1 861 ? -34.840 -6.212 6.372 1.00 88.56 861 VAL A CA 1
ATOM 6826 C C . VAL A 1 861 ? -34.569 -7.723 6.411 1.00 88.56 861 VAL A C 1
ATOM 6828 O O . VAL A 1 861 ? -34.295 -8.346 5.385 1.00 88.56 861 VAL A O 1
ATOM 6831 N N . LEU A 1 862 ? -34.672 -8.339 7.594 1.00 89.25 862 LEU A N 1
ATOM 6832 C CA . LEU A 1 862 ? -34.428 -9.767 7.785 1.00 89.25 862 LEU A CA 1
ATOM 6833 C C . LEU A 1 862 ? -35.627 -10.640 7.348 1.00 89.25 862 LEU A C 1
ATOM 6835 O O . LEU A 1 862 ? -36.793 -10.247 7.517 1.00 89.25 862 LEU A O 1
ATOM 6839 N N . PRO A 1 863 ? -35.370 -11.869 6.848 1.00 87.50 863 PRO A N 1
ATOM 6840 C CA . PRO A 1 863 ? -36.424 -12.839 6.563 1.00 87.50 863 PRO A CA 1
ATOM 6841 C C . PRO A 1 863 ? -37.240 -13.186 7.822 1.00 87.50 863 PRO A C 1
ATOM 6843 O O . PRO A 1 863 ? -36.673 -13.193 8.917 1.00 87.50 863 PRO A O 1
ATOM 6846 N N . PRO A 1 864 ? -38.535 -13.546 7.693 1.00 83.50 864 PRO A N 1
ATOM 6847 C CA . PRO A 1 864 ? -39.433 -13.770 8.832 1.00 83.50 864 PRO A CA 1
ATOM 6848 C C . PRO A 1 864 ? -38.909 -14.740 9.901 1.00 83.50 864 PRO A C 1
ATOM 6850 O O . PRO A 1 864 ? -39.116 -14.504 11.085 1.00 83.50 864 PRO A O 1
ATOM 6853 N N . GLU A 1 865 ? -38.190 -15.794 9.499 1.00 82.62 865 GLU A N 1
ATOM 6854 C CA . GLU A 1 865 ? -37.614 -16.805 10.402 1.00 82.62 865 GLU A CA 1
ATOM 6855 C C . GLU A 1 865 ? -36.539 -16.261 11.359 1.00 82.62 865 GLU A C 1
ATOM 6857 O O . GLU A 1 865 ? -36.263 -16.884 12.382 1.00 82.62 865 GLU A O 1
ATOM 6862 N N . PHE A 1 866 ? -35.903 -15.138 11.015 1.00 81.75 866 PHE A N 1
ATOM 6863 C CA . PHE A 1 866 ? -34.766 -14.575 11.750 1.00 81.75 866 PHE A CA 1
ATOM 6864 C C . PHE A 1 866 ? -35.116 -13.291 12.507 1.00 81.75 866 PHE A C 1
ATOM 6866 O O . PHE A 1 866 ? -34.216 -12.629 13.025 1.00 81.75 866 PHE A O 1
ATOM 6873 N N . ARG A 1 867 ? -36.402 -12.920 12.556 1.00 83.12 867 ARG A N 1
ATOM 6874 C CA . ARG A 1 867 ? -36.856 -11.692 13.213 1.00 83.12 867 ARG A CA 1
ATOM 6875 C C . ARG A 1 867 ? -36.873 -11.862 14.729 1.00 83.12 867 ARG A C 1
ATOM 6877 O O . ARG A 1 867 ? -37.628 -12.674 15.256 1.00 83.12 867 ARG A O 1
ATOM 6884 N N . ASP A 1 868 ? -36.074 -11.056 15.416 1.00 82.62 868 ASP A N 1
ATOM 6885 C CA . ASP A 1 868 ? -36.017 -10.954 16.871 1.00 82.62 868 ASP A CA 1
ATOM 6886 C C . ASP A 1 868 ? -36.002 -9.477 17.290 1.00 82.62 868 ASP A C 1
ATOM 6888 O O . ASP A 1 868 ? -34.991 -8.778 17.182 1.00 82.62 868 ASP A O 1
ATOM 6892 N N . TYR A 1 869 ? -37.149 -8.995 17.771 1.00 80.81 869 TYR A N 1
ATOM 6893 C CA . TYR A 1 869 ? -37.352 -7.593 18.142 1.00 80.81 869 TYR A CA 1
ATOM 6894 C C . TYR A 1 869 ? -36.661 -7.192 19.456 1.00 80.81 869 TYR A C 1
ATOM 6896 O O . TYR A 1 869 ? -36.510 -5.994 19.707 1.00 80.81 869 TYR A O 1
ATOM 6904 N N . ASN A 1 870 ? -36.212 -8.145 20.281 1.00 79.88 870 ASN A N 1
ATOM 6905 C CA . ASN A 1 870 ? -35.614 -7.862 21.594 1.00 79.88 870 ASN A CA 1
ATOM 6906 C C . ASN A 1 870 ? -34.079 -7.823 21.575 1.00 79.88 870 ASN A C 1
ATOM 6908 O O . ASN A 1 870 ? -33.453 -7.478 22.581 1.00 79.88 870 ASN A O 1
ATOM 6912 N N . ARG A 1 871 ? -33.448 -8.208 20.462 1.00 82.50 871 ARG A N 1
ATOM 6913 C CA . ARG A 1 871 ? -31.998 -8.400 20.398 1.00 82.50 871 ARG A CA 1
ATOM 6914 C C . ARG A 1 871 ? -31.280 -7.147 19.900 1.00 82.50 871 ARG A C 1
ATOM 6916 O O . ARG A 1 871 ? -31.494 -6.699 18.780 1.00 82.50 871 ARG A O 1
ATOM 6923 N N . VAL A 1 872 ? -30.356 -6.634 20.713 1.00 86.00 872 VAL A N 1
ATOM 6924 C CA . VAL A 1 872 ? -29.451 -5.541 20.320 1.00 86.00 872 VAL A CA 1
ATOM 6925 C C . VAL A 1 872 ? -28.419 -6.051 19.314 1.00 86.00 872 VAL A C 1
ATOM 6927 O O . VAL A 1 872 ? -27.834 -7.128 19.489 1.00 86.00 872 VAL A O 1
ATOM 6930 N N . ILE A 1 873 ? -28.171 -5.267 18.266 1.00 88.81 873 ILE A N 1
ATOM 6931 C CA . ILE A 1 873 ? -27.272 -5.643 17.178 1.00 88.81 873 ILE A CA 1
ATOM 6932 C C . ILE A 1 873 ? -25.836 -5.244 17.522 1.00 88.81 873 ILE A C 1
ATOM 6934 O O . ILE A 1 873 ? -25.445 -4.086 17.469 1.00 88.81 873 ILE A O 1
ATOM 6938 N N . THR A 1 874 ? -25.026 -6.243 17.854 1.00 89.88 874 THR A N 1
ATOM 6939 C CA . THR A 1 874 ? -23.562 -6.157 17.957 1.00 89.88 874 THR A CA 1
ATOM 6940 C C . THR A 1 874 ? -22.913 -6.856 16.763 1.00 89.88 874 THR A C 1
ATOM 6942 O O . THR A 1 874 ? -23.548 -7.661 16.078 1.00 89.88 874 THR A O 1
ATOM 6945 N N . LYS A 1 875 ? -21.610 -6.652 16.544 1.00 88.62 875 LYS A N 1
ATOM 6946 C CA . LYS A 1 875 ? -20.860 -7.376 15.504 1.00 88.62 875 LYS A CA 1
ATOM 6947 C C . LYS A 1 875 ? -20.998 -8.894 15.619 1.00 88.62 875 LYS A C 1
ATOM 6949 O O . LYS A 1 875 ? -21.138 -9.578 14.613 1.00 88.62 875 LYS A O 1
ATOM 6954 N N . LYS A 1 876 ? -20.986 -9.438 16.841 1.00 88.00 876 LYS A N 1
ATOM 6955 C CA . LYS A 1 876 ? -21.092 -10.886 17.074 1.00 88.00 876 LYS A CA 1
ATOM 6956 C C . LYS A 1 876 ? -22.478 -11.415 16.709 1.00 88.00 876 LYS A C 1
ATOM 6958 O O . LYS A 1 876 ? -22.578 -12.437 16.035 1.00 88.00 876 LYS A O 1
ATOM 6963 N N . THR A 1 877 ? -23.530 -10.723 17.145 1.00 88.19 877 THR A N 1
ATOM 6964 C CA . THR A 1 877 ? -24.912 -11.119 16.841 1.00 88.19 877 THR A CA 1
ATOM 6965 C C . THR A 1 877 ? -25.207 -10.963 15.352 1.00 88.19 877 THR A C 1
ATOM 6967 O O . THR A 1 877 ? -25.804 -11.856 14.762 1.00 88.19 877 THR A O 1
ATOM 6970 N N . LEU A 1 878 ? -24.725 -9.886 14.722 1.00 89.50 878 LEU A N 1
ATOM 6971 C CA . LEU A 1 878 ? -24.895 -9.658 13.289 1.00 89.50 878 LEU A CA 1
ATOM 6972 C C . LEU A 1 878 ? -24.174 -10.723 12.457 1.00 89.50 878 LEU A C 1
ATOM 6974 O O . LEU A 1 878 ? -24.778 -11.292 11.553 1.00 89.50 878 LEU A O 1
ATOM 6978 N N . SER A 1 879 ? -22.923 -11.054 12.793 1.00 89.06 879 SER A N 1
ATOM 6979 C CA . SER A 1 879 ? -22.188 -12.134 12.126 1.00 89.06 879 SER A CA 1
ATOM 6980 C C . SER A 1 879 ? -22.896 -13.482 12.253 1.00 89.06 879 SER A C 1
ATOM 6982 O O . SER A 1 879 ? -22.890 -14.265 11.310 1.00 89.06 879 SER A O 1
ATOM 6984 N N . GLU A 1 880 ? -23.521 -13.777 13.395 1.00 87.62 880 GLU A N 1
ATOM 6985 C CA . GLU A 1 880 ? -24.278 -15.017 13.577 1.00 87.62 880 GLU A CA 1
ATOM 6986 C C . GLU A 1 880 ? -25.540 -15.059 12.703 1.00 87.62 880 GLU A C 1
ATOM 6988 O O . GLU A 1 880 ? -25.782 -16.072 12.044 1.00 87.62 880 GLU A O 1
ATOM 6993 N N . ILE A 1 881 ? -26.308 -13.964 12.661 1.00 87.88 881 ILE A N 1
ATOM 6994 C CA . ILE A 1 881 ? -27.509 -13.836 11.822 1.00 87.88 881 ILE A CA 1
ATOM 6995 C C . ILE A 1 881 ? -27.125 -13.952 10.346 1.00 87.88 881 ILE A C 1
ATOM 6997 O O . ILE A 1 881 ? -27.653 -14.804 9.633 1.00 87.88 881 ILE A O 1
ATOM 7001 N N . LEU A 1 882 ? -26.144 -13.164 9.899 1.00 88.94 882 LEU A N 1
ATOM 7002 C CA . LEU A 1 882 ? -25.666 -13.183 8.519 1.00 88.94 882 LEU A CA 1
ATOM 7003 C C . LEU A 1 882 ? -25.079 -14.543 8.133 1.00 88.94 882 LEU A C 1
ATOM 7005 O O . LEU A 1 882 ? -25.254 -14.972 6.997 1.00 88.94 882 LEU A O 1
ATOM 7009 N N . ARG A 1 883 ? -24.451 -15.272 9.065 1.00 87.62 883 ARG A N 1
ATOM 7010 C CA . ARG A 1 883 ? -23.997 -16.644 8.802 1.00 87.62 883 ARG A CA 1
ATOM 7011 C C . ARG A 1 883 ? -25.164 -17.569 8.462 1.00 87.62 883 ARG A C 1
ATOM 7013 O O . ARG A 1 883 ? -25.084 -18.316 7.493 1.00 87.62 883 ARG A O 1
ATOM 7020 N N . GLN A 1 884 ? -26.243 -17.517 9.242 1.00 84.62 884 GLN A N 1
ATOM 7021 C CA . GLN A 1 884 ? -27.426 -18.355 9.014 1.00 84.62 884 GLN A CA 1
ATOM 7022 C C . GLN A 1 884 ? -28.163 -17.958 7.727 1.00 84.62 884 GLN A C 1
ATOM 7024 O O . GLN A 1 884 ? -28.581 -18.833 6.966 1.00 84.62 884 GLN A O 1
ATOM 7029 N N . VAL A 1 885 ? -28.262 -16.653 7.453 1.00 87.06 885 VAL A N 1
ATOM 7030 C CA . VAL A 1 885 ? -28.817 -16.125 6.199 1.00 87.06 885 VAL A CA 1
ATOM 7031 C C . VAL A 1 885 ? -27.983 -16.594 5.009 1.00 87.06 885 VAL A C 1
ATOM 7033 O O . VAL A 1 885 ? -28.545 -17.148 4.077 1.00 87.06 885 VAL A O 1
ATOM 7036 N N . GLY A 1 886 ? -26.654 -16.485 5.058 1.00 85.19 886 GLY A N 1
ATOM 7037 C CA . GLY A 1 886 ? -25.780 -16.926 3.967 1.00 85.19 886 GLY A CA 1
ATOM 7038 C C . GLY A 1 886 ? -25.812 -18.437 3.709 1.00 85.19 886 GLY A C 1
ATOM 7039 O O . GLY A 1 886 ? -25.522 -18.863 2.598 1.00 85.19 886 GLY A O 1
ATOM 7040 N N . GLN A 1 887 ? -26.168 -19.254 4.708 1.00 82.81 887 GLN A N 1
ATOM 7041 C CA . GLN A 1 887 ? -26.310 -20.708 4.552 1.00 82.81 887 GLN A CA 1
ATOM 7042 C C . GLN A 1 887 ? -27.659 -21.111 3.937 1.00 82.81 887 GLN A C 1
ATOM 7044 O O . GLN A 1 887 ? -27.696 -22.014 3.103 1.00 82.81 887 GLN A O 1
ATOM 7049 N N . LYS A 1 888 ? -28.766 -20.470 4.347 1.00 84.00 888 LYS A N 1
ATOM 7050 C CA . LYS A 1 888 ? -30.122 -20.793 3.854 1.00 84.00 888 LYS A CA 1
ATOM 7051 C C . LYS A 1 888 ? -30.519 -20.016 2.597 1.00 84.00 888 LYS A C 1
ATOM 7053 O O . LYS A 1 888 ? -31.107 -20.593 1.690 1.00 84.00 888 LYS A O 1
ATOM 7058 N N . TYR A 1 889 ? -30.186 -18.729 2.553 1.00 85.75 889 TYR A N 1
ATOM 7059 C CA . TYR A 1 889 ? -30.550 -17.770 1.508 1.00 85.75 889 TYR A CA 1
ATOM 7060 C C . TYR A 1 889 ? -29.299 -17.036 0.964 1.00 85.75 889 TYR A C 1
ATOM 7062 O O . TYR A 1 889 ? -29.170 -15.822 1.142 1.00 85.75 889 TYR A O 1
ATOM 7070 N N . PRO A 1 890 ? -28.354 -17.735 0.294 1.00 82.62 890 PRO A N 1
ATOM 7071 C CA . PRO A 1 890 ? -27.116 -17.120 -0.203 1.00 82.62 890 PRO A CA 1
ATOM 7072 C C . PRO A 1 890 ? -27.352 -15.963 -1.185 1.00 82.62 890 PRO A C 1
ATOM 7074 O O . PRO A 1 890 ? -26.619 -14.979 -1.165 1.00 82.62 890 PRO A O 1
ATOM 7077 N N . SER A 1 891 ? -28.389 -16.058 -2.025 1.00 84.38 891 SER A N 1
ATOM 7078 C CA . SER A 1 891 ? -28.729 -15.048 -3.036 1.00 84.38 891 SER A CA 1
ATOM 7079 C C . SER A 1 891 ? -29.182 -13.716 -2.438 1.00 84.38 891 SER A C 1
ATOM 7081 O O . SER A 1 891 ? -28.906 -12.666 -3.009 1.00 84.38 891 SER A O 1
ATOM 7083 N N . ASP A 1 892 ? -29.852 -13.746 -1.284 1.00 85.31 892 ASP A N 1
ATOM 7084 C CA . ASP A 1 892 ? -30.346 -12.543 -0.603 1.00 85.31 892 ASP A CA 1
ATOM 7085 C C . ASP A 1 892 ? -29.291 -11.889 0.295 1.00 85.31 892 ASP A C 1
ATOM 7087 O O . ASP A 1 892 ? -29.477 -10.755 0.741 1.00 85.31 892 ASP A O 1
ATOM 7091 N N . TYR A 1 893 ? -28.174 -12.577 0.557 1.00 88.94 893 TYR A N 1
ATOM 7092 C CA . TYR A 1 893 ? -27.154 -12.122 1.498 1.00 88.94 893 TYR A CA 1
ATOM 7093 C C . TYR A 1 893 ? -26.622 -10.727 1.152 1.00 88.94 893 TYR A C 1
ATOM 7095 O O . TYR A 1 893 ? -26.568 -9.867 2.028 1.00 88.94 893 TYR A O 1
ATOM 7103 N N . ALA A 1 894 ? -26.248 -10.490 -0.111 1.00 86.94 894 ALA A N 1
ATOM 7104 C CA . ALA A 1 894 ? -25.653 -9.221 -0.537 1.00 86.94 894 ALA A CA 1
ATOM 7105 C C . ALA A 1 894 ? -26.620 -8.042 -0.336 1.00 86.94 894 ALA A C 1
ATOM 7107 O O . ALA A 1 894 ? -26.232 -7.018 0.225 1.00 86.94 894 ALA A O 1
ATOM 7108 N N . ARG A 1 895 ? -27.895 -8.230 -0.707 1.00 89.50 895 ARG A N 1
ATOM 7109 C CA . ARG A 1 895 ? -28.956 -7.229 -0.538 1.00 89.50 895 ARG A CA 1
ATOM 7110 C C . ARG A 1 895 ? -29.205 -6.924 0.940 1.00 89.50 895 ARG A C 1
ATOM 7112 O O . ARG A 1 895 ? -29.190 -5.763 1.333 1.00 89.50 895 ARG A O 1
ATOM 7119 N N . ILE A 1 896 ? -29.371 -7.961 1.766 1.00 90.38 896 ILE A N 1
ATOM 7120 C CA . ILE A 1 896 ? -29.596 -7.815 3.213 1.00 90.38 896 ILE A CA 1
ATOM 7121 C C . ILE A 1 896 ? -28.399 -7.126 3.880 1.00 90.38 896 ILE A C 1
ATOM 7123 O O . ILE A 1 896 ? -28.579 -6.202 4.668 1.00 90.38 896 ILE A O 1
ATOM 7127 N N . ALA A 1 897 ? -27.170 -7.547 3.566 1.00 89.75 897 ALA A N 1
ATOM 7128 C CA . ALA A 1 897 ? -25.962 -6.958 4.136 1.00 89.75 897 ALA A CA 1
ATOM 7129 C C . ALA A 1 897 ? -25.823 -5.473 3.772 1.00 89.75 897 ALA A C 1
ATOM 7131 O O . ALA A 1 897 ? -25.466 -4.673 4.638 1.00 89.75 897 ALA A O 1
ATOM 7132 N N . LYS A 1 898 ? -26.157 -5.097 2.531 1.00 88.19 898 LYS A N 1
ATOM 7133 C CA . LYS A 1 898 ? -26.175 -3.702 2.088 1.00 88.19 898 LYS A CA 1
ATOM 7134 C C . LYS A 1 898 ? -27.246 -2.883 2.805 1.00 88.19 898 LYS A C 1
ATOM 7136 O O . LYS A 1 898 ? -26.916 -1.850 3.371 1.00 88.19 898 LYS A O 1
ATOM 7141 N N . GLU A 1 899 ? -28.494 -3.345 2.841 1.00 89.75 899 GLU A N 1
ATOM 7142 C CA . GLU A 1 899 ? -29.578 -2.622 3.525 1.00 89.75 899 GLU A CA 1
ATOM 7143 C C . GLU A 1 899 ? -29.240 -2.386 5.008 1.00 89.75 899 GLU A C 1
ATOM 7145 O O . GLU A 1 899 ? -29.428 -1.289 5.532 1.00 89.75 899 GLU A O 1
ATOM 7150 N N . LEU A 1 900 ? -28.652 -3.383 5.680 1.00 91.25 900 LEU A N 1
ATOM 7151 C CA . LEU A 1 900 ? -28.173 -3.241 7.057 1.00 91.25 900 LEU A CA 1
ATOM 7152 C C . LEU A 1 900 ? -26.989 -2.273 7.174 1.00 91.25 900 LEU A C 1
ATOM 7154 O O . LEU A 1 900 ? -26.934 -1.495 8.126 1.00 91.25 900 LEU A O 1
ATOM 7158 N N . LYS A 1 901 ? -26.047 -2.303 6.226 1.00 90.25 901 LYS A N 1
ATOM 7159 C CA . LYS A 1 901 ? -24.940 -1.341 6.165 1.00 90.25 901 LYS A CA 1
ATOM 7160 C C . LYS A 1 901 ? -25.472 0.083 6.025 1.00 90.25 901 LYS A C 1
ATOM 7162 O O . LYS A 1 901 ? -25.068 0.932 6.804 1.00 90.25 901 LYS A O 1
ATOM 7167 N N . ASP A 1 902 ? -26.379 0.335 5.087 1.00 89.31 902 ASP A N 1
ATOM 7168 C CA . ASP A 1 902 ? -26.879 1.677 4.775 1.00 89.31 902 ASP A CA 1
ATOM 7169 C C . ASP A 1 902 ? -27.704 2.261 5.937 1.00 89.31 902 ASP A C 1
ATOM 7171 O O . ASP A 1 902 ? -27.573 3.444 6.267 1.00 89.31 902 ASP A O 1
ATOM 7175 N N . LEU A 1 903 ? -28.492 1.424 6.628 1.00 89.12 903 LEU A N 1
ATOM 7176 C CA . LEU A 1 903 ? -29.140 1.798 7.893 1.00 89.12 903 LEU A CA 1
ATOM 7177 C C . LEU A 1 903 ? -28.107 2.161 8.965 1.00 89.12 903 LEU A C 1
ATOM 7179 O O . LEU A 1 903 ? -28.238 3.182 9.642 1.00 89.12 903 LEU A O 1
ATOM 7183 N N . GLY A 1 904 ? -27.072 1.330 9.096 1.00 89.88 904 GLY A N 1
ATOM 7184 C CA . GLY A 1 904 ? -25.957 1.555 10.002 1.00 89.88 904 GLY A CA 1
ATOM 7185 C C . GLY A 1 904 ? -25.230 2.865 9.730 1.00 89.88 904 GLY A C 1
ATOM 7186 O O . GLY A 1 904 ? -25.067 3.663 10.645 1.00 89.88 904 GLY A O 1
ATOM 7187 N N . ASP A 1 905 ? -24.845 3.116 8.481 1.00 87.75 905 ASP A N 1
ATOM 7188 C CA . ASP A 1 905 ? -24.176 4.343 8.052 1.00 87.75 905 ASP A CA 1
ATOM 7189 C C . ASP A 1 905 ? -25.046 5.561 8.396 1.00 87.75 905 ASP A C 1
ATOM 7191 O O . ASP A 1 905 ? -24.578 6.490 9.051 1.00 87.75 905 ASP A O 1
ATOM 7195 N N . THR A 1 906 ? -26.344 5.518 8.073 1.00 86.75 906 THR A N 1
ATOM 7196 C CA . THR A 1 906 ? -27.289 6.611 8.368 1.00 86.75 906 THR A CA 1
ATOM 7197 C C . THR A 1 906 ? -27.330 6.956 9.860 1.00 86.75 906 THR A C 1
ATOM 7199 O O . THR A 1 906 ? -27.289 8.130 10.230 1.00 86.75 906 THR A O 1
ATOM 7202 N N . TRP A 1 907 ? -27.388 5.951 10.737 1.00 86.94 907 TRP A N 1
ATOM 7203 C CA . TRP A 1 907 ? -27.407 6.168 12.187 1.00 86.94 907 TRP A CA 1
ATOM 7204 C C . TRP A 1 907 ? -26.032 6.515 12.768 1.00 86.94 907 TRP A C 1
ATOM 7206 O O . TRP A 1 907 ? -25.955 7.196 13.792 1.00 86.94 907 TRP A O 1
ATOM 7216 N N . ALA A 1 908 ? -24.945 6.106 12.115 1.00 86.38 908 ALA A N 1
ATOM 7217 C CA . ALA A 1 908 ? -23.583 6.408 12.542 1.00 86.38 908 ALA A CA 1
ATOM 7218 C C . ALA A 1 908 ? -23.198 7.881 12.341 1.00 86.38 908 ALA A C 1
ATOM 7220 O O . ALA A 1 908 ? -22.378 8.393 13.096 1.00 86.38 908 ALA A O 1
ATOM 7221 N N . PHE A 1 909 ? -23.810 8.584 11.383 1.00 82.31 909 PHE A N 1
ATOM 7222 C CA . PHE A 1 909 ? -23.615 10.030 11.189 1.00 82.31 909 PHE A CA 1
ATOM 7223 C C . PHE A 1 909 ? -24.500 10.904 12.098 1.00 82.31 909 PHE A C 1
ATOM 7225 O O . PHE A 1 909 ? -24.588 12.117 11.907 1.00 82.31 909 PHE A O 1
ATOM 7232 N N . SER A 1 910 ? -25.152 10.315 13.105 1.00 78.69 910 SER A N 1
ATOM 7233 C CA . SER A 1 910 ? -25.896 11.075 14.112 1.00 78.69 910 SER A CA 1
ATOM 7234 C C . SER A 1 910 ? -24.959 11.748 15.136 1.00 78.69 910 SER A C 1
ATOM 7236 O O . SER A 1 910 ? -23.878 11.230 15.431 1.00 78.69 910 SER A O 1
ATOM 7238 N N . PRO A 1 911 ? -25.365 12.875 15.757 1.00 74.62 911 PRO A N 1
ATOM 7239 C CA . PRO A 1 911 ? -24.587 13.516 16.825 1.00 74.62 911 PRO A CA 1
ATOM 7240 C C . PRO A 1 911 ? -24.288 12.580 18.010 1.00 74.62 911 PRO A C 1
ATOM 7242 O O . PRO A 1 911 ? -23.258 12.709 18.667 1.00 74.62 911 PRO A O 1
ATOM 7245 N N . GLU A 1 912 ? -25.167 11.607 18.257 1.00 73.19 912 GLU A N 1
ATOM 7246 C CA . GLU A 1 912 ? -25.070 10.615 19.335 1.00 73.19 912 GLU A CA 1
ATOM 7247 C C . GLU A 1 912 ? -23.909 9.627 19.145 1.00 73.19 912 GLU A C 1
ATOM 7249 O O . GLU A 1 912 ? -23.476 8.988 20.107 1.00 73.19 912 GLU A O 1
ATOM 7254 N N . ALA A 1 913 ? -23.383 9.510 17.925 1.00 76.88 913 ALA A N 1
ATOM 7255 C CA . ALA A 1 913 ? -22.245 8.658 17.604 1.00 76.88 913 ALA A CA 1
ATOM 7256 C C . ALA A 1 913 ? -20.877 9.323 17.870 1.00 76.88 913 ALA A C 1
ATOM 7258 O O . ALA A 1 913 ? -19.838 8.667 17.774 1.00 76.88 913 ALA A O 1
ATOM 7259 N N . SER A 1 914 ? -20.853 10.614 18.209 1.00 80.38 914 SER A N 1
ATOM 7260 C CA . SER A 1 914 ? -19.611 11.366 18.415 1.00 80.38 914 SER A CA 1
ATOM 7261 C C . SER A 1 914 ? -19.041 11.181 19.825 1.00 80.38 914 SER A C 1
ATOM 7263 O O . SER A 1 914 ? -19.781 10.984 20.789 1.00 80.38 914 SER A O 1
ATOM 7265 N N . LEU A 1 915 ? -17.714 11.280 19.956 1.00 83.19 915 LEU A N 1
ATOM 7266 C CA . LEU A 1 915 ? -17.047 11.367 21.259 1.00 83.19 915 LEU A CA 1
ATOM 7267 C C . LEU A 1 915 ? -17.264 12.751 21.872 1.00 83.19 915 LEU A C 1
ATOM 7269 O O . LEU A 1 915 ? -17.120 13.767 21.193 1.00 83.19 915 LEU A O 1
ATOM 7273 N N . SER A 1 916 ? -17.535 12.792 23.171 1.00 82.88 916 SER A N 1
ATOM 7274 C CA . SER A 1 916 ? -17.662 14.024 23.944 1.00 82.88 916 SER A CA 1
ATOM 7275 C C . SER A 1 916 ? -16.571 14.123 25.010 1.00 82.88 916 SER A C 1
ATOM 7277 O O . SER A 1 916 ? -15.986 13.121 25.413 1.00 82.88 916 SER A O 1
ATOM 7279 N N . PHE A 1 917 ? -16.321 15.325 25.539 1.00 82.94 917 PHE A N 1
ATOM 7280 C CA . PHE A 1 917 ? -15.376 15.502 26.652 1.00 82.94 917 PHE A CA 1
ATOM 7281 C C . PHE A 1 917 ? -15.746 14.684 27.904 1.00 82.94 917 PHE A C 1
ATOM 7283 O O . PHE A 1 917 ? -14.853 14.295 28.651 1.00 82.94 917 PHE A O 1
ATOM 7290 N N . LYS A 1 918 ? -17.034 14.362 28.107 1.00 83.25 918 LYS A N 1
ATOM 7291 C CA . LYS A 1 918 ? -17.504 13.525 29.227 1.00 83.25 918 LYS A CA 1
ATOM 7292 C C . LYS A 1 918 ? -16.983 12.090 29.142 1.00 83.25 918 LYS A C 1
ATOM 7294 O O . LYS A 1 918 ? -16.768 11.448 30.165 1.00 83.25 918 LYS A O 1
ATOM 7299 N N . ASP A 1 919 ? -16.732 11.593 27.931 1.00 83.25 919 ASP A N 1
ATOM 7300 C CA . ASP A 1 919 ? -16.226 10.235 27.715 1.00 83.25 919 ASP A CA 1
ATOM 7301 C C . ASP A 1 919 ? -14.769 10.070 28.176 1.00 83.25 919 ASP A C 1
ATOM 7303 O O . ASP A 1 919 ? -14.325 8.950 28.433 1.00 83.25 919 ASP A O 1
ATOM 7307 N N . PHE A 1 920 ? -14.036 11.177 28.341 1.00 85.12 920 PHE A N 1
ATOM 7308 C CA . PHE A 1 920 ? -12.653 11.198 28.824 1.00 85.12 920 PHE A CA 1
ATOM 7309 C C . PHE A 1 920 ? -12.538 11.309 30.355 1.00 85.12 920 PHE A C 1
ATOM 7311 O O . PHE A 1 920 ? -11.425 11.328 30.883 1.00 85.12 920 PHE A O 1
ATOM 7318 N N . GLU A 1 921 ? -13.654 11.368 31.091 1.00 83.50 921 GLU A N 1
ATOM 7319 C CA . GLU A 1 921 ? -13.631 11.425 32.555 1.00 83.50 921 GLU A CA 1
ATOM 7320 C C . GLU A 1 921 ? -13.021 10.160 33.167 1.00 83.50 921 GLU A C 1
ATOM 7322 O O . GLU A 1 921 ? -13.356 9.029 32.805 1.00 83.50 921 GLU A O 1
ATOM 7327 N N . LEU A 1 922 ? -12.128 10.351 34.137 1.00 80.62 922 LEU A N 1
ATOM 7328 C CA . LEU A 1 922 ? -11.355 9.260 34.716 1.00 80.62 922 LEU A CA 1
ATOM 7329 C C . LEU A 1 922 ? -12.202 8.388 35.661 1.00 80.62 922 LEU A C 1
ATOM 7331 O O . LEU A 1 922 ? -13.004 8.910 36.437 1.00 80.62 922 LEU A O 1
ATOM 7335 N N . PRO A 1 923 ? -12.009 7.058 35.637 1.00 79.81 923 PRO A N 1
ATOM 7336 C CA . PRO A 1 923 ? -12.741 6.139 36.493 1.00 79.81 923 PRO A CA 1
ATOM 7337 C C . PRO A 1 923 ? -12.084 6.024 37.877 1.00 79.81 923 PRO A C 1
ATOM 7339 O O . PRO A 1 923 ? -10.923 5.615 38.001 1.00 79.81 923 PRO A O 1
ATOM 7342 N N . ASP A 1 924 ? -12.832 6.318 38.944 1.00 83.25 924 ASP A N 1
ATOM 7343 C CA . ASP A 1 924 ? -12.334 6.251 40.330 1.00 83.25 924 ASP A CA 1
ATOM 7344 C C . ASP A 1 924 ? -11.898 4.829 40.721 1.00 83.25 924 ASP A C 1
ATOM 7346 O O . ASP A 1 924 ? -10.960 4.630 41.506 1.00 83.25 924 ASP A O 1
ATOM 7350 N N . ILE A 1 925 ? -12.545 3.814 40.134 1.00 84.94 925 ILE A N 1
ATOM 7351 C CA . ILE A 1 925 ? -12.293 2.403 40.443 1.00 84.94 925 ILE A CA 1
ATOM 7352 C C . ILE A 1 925 ? -10.870 1.973 40.076 1.00 84.94 925 ILE A C 1
ATOM 7354 O O . ILE A 1 925 ? -10.265 1.153 40.772 1.00 84.94 925 ILE A O 1
ATOM 7358 N N . ARG A 1 926 ? -10.289 2.583 39.037 1.00 85.50 926 ARG A N 1
ATOM 7359 C CA . ARG A 1 926 ? -8.908 2.333 38.616 1.00 85.50 926 ARG A CA 1
ATOM 7360 C C . ARG A 1 926 ? -7.921 2.692 39.724 1.00 85.50 926 ARG A C 1
ATOM 7362 O O . ARG A 1 926 ? -7.041 1.893 40.047 1.00 85.50 926 ARG A O 1
ATOM 7369 N N . ASN A 1 927 ? -8.067 3.882 40.311 1.00 85.56 927 ASN A N 1
ATOM 7370 C CA . ASN A 1 927 ? -7.164 4.371 41.358 1.00 85.56 927 ASN A CA 1
ATOM 7371 C C . ASN A 1 927 ? -7.192 3.447 42.576 1.00 85.56 927 ASN A C 1
ATOM 7373 O O . ASN A 1 927 ? -6.144 3.136 43.145 1.00 85.56 927 ASN A O 1
ATOM 7377 N N . LYS A 1 928 ? -8.378 2.931 42.917 1.00 88.06 928 LYS A N 1
ATOM 7378 C CA . LYS A 1 928 ? -8.549 1.940 43.980 1.00 88.06 928 LYS A CA 1
ATOM 7379 C C . LYS A 1 928 ? -7.755 0.660 43.692 1.00 88.06 928 LYS A C 1
ATOM 7381 O O . LYS A 1 928 ? -6.910 0.287 44.505 1.00 88.06 928 LYS A O 1
ATOM 7386 N N . ILE A 1 929 ? -7.932 0.058 42.512 1.00 87.50 929 ILE A N 1
ATOM 7387 C CA . ILE A 1 929 ? -7.242 -1.185 42.111 1.00 87.50 929 ILE A CA 1
ATOM 7388 C C . ILE A 1 929 ? -5.712 -1.011 42.114 1.00 87.50 929 ILE A C 1
ATOM 7390 O O . ILE A 1 929 ? -4.990 -1.857 42.645 1.00 87.50 929 ILE A O 1
ATOM 7394 N N . LEU A 1 930 ? -5.202 0.097 41.565 1.00 86.88 930 LEU A N 1
ATOM 7395 C CA . LEU A 1 930 ? -3.761 0.376 41.545 1.00 86.88 930 LEU A CA 1
ATOM 7396 C C . LEU A 1 930 ? -3.198 0.618 42.955 1.00 86.88 930 LEU A C 1
ATOM 7398 O O . LEU A 1 930 ? -2.077 0.194 43.254 1.00 86.88 930 LEU A O 1
ATOM 7402 N N . SER A 1 931 ? -3.966 1.267 43.837 1.00 87.00 931 SER A N 1
ATOM 7403 C CA . SER A 1 931 ? -3.567 1.485 45.231 1.00 87.00 931 SER A CA 1
ATOM 7404 C C . SER A 1 931 ? -3.481 0.175 46.021 1.00 87.00 931 SER A C 1
ATOM 7406 O O . SER A 1 931 ? -2.517 -0.032 46.761 1.00 87.00 931 SER A O 1
ATOM 7408 N N . ASP A 1 932 ? -4.414 -0.755 45.799 1.00 87.75 932 ASP A N 1
ATOM 7409 C CA . ASP A 1 932 ? -4.427 -2.067 46.449 1.00 87.75 932 ASP A CA 1
ATOM 7410 C C . ASP A 1 932 ? -3.256 -2.946 45.981 1.00 87.75 932 ASP A C 1
ATOM 7412 O O . ASP A 1 932 ? -2.601 -3.611 46.793 1.00 87.75 932 ASP A O 1
ATOM 7416 N N . ALA A 1 933 ? -2.904 -2.882 44.692 1.00 86.00 933 ALA A N 1
ATOM 7417 C CA . ALA A 1 933 ? -1.687 -3.505 44.170 1.00 86.00 933 ALA A CA 1
ATOM 7418 C C . ALA A 1 933 ? -0.420 -2.907 44.812 1.00 86.00 933 ALA A C 1
ATOM 7420 O O . ALA A 1 933 ? 0.488 -3.636 45.218 1.00 86.00 933 ALA A O 1
ATOM 7421 N N . GLY A 1 934 ? -0.378 -1.581 44.986 1.00 85.62 934 GLY A N 1
ATOM 7422 C CA . GLY A 1 934 ? 0.698 -0.885 45.695 1.00 85.62 934 GLY A CA 1
ATOM 7423 C C . GLY A 1 934 ? 0.858 -1.333 47.153 1.00 85.62 934 GLY A C 1
ATOM 7424 O O . GLY A 1 934 ? 1.980 -1.599 47.588 1.00 85.62 934 GLY A O 1
ATOM 7425 N N . ARG A 1 935 ? -0.250 -1.485 47.892 1.00 87.00 935 ARG A N 1
ATOM 7426 C CA . ARG A 1 935 ? -0.258 -2.005 49.275 1.00 87.00 935 ARG A CA 1
ATOM 7427 C C . ARG A 1 935 ? 0.232 -3.448 49.344 1.00 87.00 935 ARG A C 1
ATOM 7429 O O . ARG A 1 935 ? 1.050 -3.784 50.199 1.00 87.00 935 ARG A O 1
ATOM 7436 N N . THR A 1 936 ? -0.209 -4.285 48.407 1.00 85.12 936 THR A N 1
ATOM 7437 C CA . THR A 1 936 ? 0.228 -5.685 48.311 1.00 85.12 936 THR A CA 1
ATOM 7438 C C . THR A 1 936 ? 1.737 -5.766 48.078 1.00 85.12 936 THR A C 1
ATOM 7440 O O . THR A 1 936 ? 2.435 -6.505 48.774 1.00 85.12 936 THR A O 1
ATOM 7443 N N . LEU A 1 937 ? 2.281 -4.944 47.177 1.00 84.88 937 LEU A N 1
ATOM 7444 C CA . LEU A 1 937 ? 3.724 -4.877 46.947 1.00 84.88 937 LEU A CA 1
ATOM 7445 C C . LEU A 1 937 ? 4.488 -4.382 48.189 1.00 84.88 937 LEU A C 1
ATOM 7447 O O . LEU A 1 937 ? 5.536 -4.936 48.523 1.00 84.88 937 LEU A O 1
ATOM 7451 N N . ALA A 1 938 ? 3.960 -3.380 48.899 1.00 82.38 938 ALA A N 1
ATOM 7452 C CA . ALA A 1 938 ? 4.551 -2.886 50.142 1.00 82.38 938 ALA A CA 1
ATOM 7453 C C . ALA A 1 938 ? 4.593 -3.974 51.232 1.00 82.38 938 ALA A C 1
ATOM 7455 O O . ALA A 1 938 ? 5.622 -4.141 51.886 1.00 82.38 938 ALA A O 1
ATOM 7456 N N . SER A 1 939 ? 3.530 -4.776 51.363 1.00 81.44 939 SER A N 1
ATOM 7457 C CA . SER A 1 939 ? 3.490 -5.904 52.303 1.00 81.44 939 SER A CA 1
ATOM 7458 C C . SER A 1 939 ? 4.531 -6.988 51.973 1.00 81.44 939 SER A C 1
ATOM 7460 O O . SER A 1 939 ? 5.258 -7.429 52.864 1.00 81.44 939 SER A O 1
ATOM 7462 N N . ARG A 1 940 ? 4.709 -7.337 50.686 1.00 81.25 940 ARG A N 1
ATOM 7463 C CA . ARG A 1 940 ? 5.766 -8.267 50.236 1.00 81.25 940 ARG A CA 1
ATOM 7464 C C . ARG A 1 940 ? 7.170 -7.715 50.502 1.00 81.25 940 ARG A C 1
ATOM 7466 O O . ARG A 1 940 ? 8.060 -8.460 50.906 1.00 81.25 940 ARG A O 1
ATOM 7473 N N . LYS A 1 941 ? 7.366 -6.402 50.334 1.00 78.88 941 LYS A N 1
ATOM 7474 C CA . LYS A 1 941 ? 8.631 -5.720 50.650 1.00 78.88 941 LYS A CA 1
ATOM 7475 C C . LYS A 1 941 ? 8.961 -5.777 52.147 1.00 78.88 941 LYS A C 1
ATOM 7477 O O . LYS A 1 941 ? 10.126 -5.960 52.497 1.00 78.88 941 LYS A O 1
ATOM 7482 N N . MET A 1 942 ? 7.957 -5.651 53.021 1.00 73.69 942 MET A N 1
ATOM 7483 C CA . MET A 1 942 ? 8.129 -5.787 54.476 1.00 73.69 942 MET A CA 1
ATOM 7484 C C . MET A 1 942 ? 8.478 -7.226 54.878 1.00 73.69 942 MET A C 1
ATOM 7486 O O . MET A 1 942 ? 9.403 -7.421 55.660 1.00 73.69 942 MET A O 1
ATOM 7490 N N . GLN A 1 943 ? 7.823 -8.232 54.285 1.00 73.50 943 GLN A N 1
ATOM 7491 C CA . GLN A 1 943 ? 8.137 -9.649 54.528 1.00 73.50 943 GLN A CA 1
ATOM 7492 C C . GLN A 1 943 ? 9.569 -10.033 54.111 1.00 73.50 943 GLN A C 1
ATOM 7494 O O . GLN A 1 943 ? 10.167 -10.922 54.707 1.00 73.50 943 GLN A O 1
ATOM 7499 N N . ARG A 1 944 ? 10.146 -9.351 53.112 1.00 71.25 944 ARG A N 1
ATOM 7500 C CA . ARG A 1 944 ? 11.504 -9.603 52.591 1.00 71.25 944 ARG A CA 1
ATOM 7501 C C . ARG A 1 944 ? 12.576 -8.639 53.117 1.00 71.25 944 ARG A C 1
ATOM 7503 O O . ARG A 1 944 ? 13.575 -8.406 52.436 1.00 71.25 944 ARG A O 1
ATOM 7510 N N . MET A 1 945 ? 12.385 -8.064 54.308 1.00 66.81 945 MET A N 1
ATOM 7511 C CA . MET A 1 945 ? 13.359 -7.163 54.952 1.00 66.81 945 MET A CA 1
ATOM 7512 C C . MET A 1 945 ? 13.839 -6.020 54.029 1.00 66.81 945 MET A C 1
ATOM 7514 O O . MET A 1 945 ? 15.026 -5.711 53.949 1.00 66.81 945 MET A O 1
ATOM 7518 N N . GLY A 1 946 ? 12.924 -5.406 53.271 1.00 67.56 946 GLY A N 1
ATOM 7519 C CA . GLY A 1 946 ? 13.209 -4.223 52.450 1.00 67.56 946 GLY A CA 1
ATOM 7520 C C . GLY A 1 946 ? 13.655 -4.489 51.007 1.00 67.56 946 GLY A C 1
ATOM 7521 O O . GLY A 1 946 ? 13.752 -3.531 50.234 1.00 67.56 946 GLY A O 1
ATOM 7522 N N . ARG A 1 947 ? 13.865 -5.750 50.595 1.00 66.38 947 ARG A N 1
ATOM 7523 C CA . ARG A 1 947 ? 14.204 -6.111 49.205 1.00 66.38 947 ARG A CA 1
ATOM 7524 C C . ARG A 1 947 ? 12.958 -6.472 48.390 1.00 66.38 947 ARG A C 1
ATOM 7526 O O . ARG A 1 947 ? 12.269 -7.440 48.691 1.00 66.38 947 ARG A O 1
ATOM 7533 N N . THR A 1 948 ? 12.710 -5.726 47.315 1.00 70.25 948 THR A N 1
ATOM 7534 C CA . THR A 1 948 ? 11.712 -6.063 46.280 1.00 70.25 948 THR A CA 1
ATOM 7535 C C . THR A 1 948 ? 12.420 -6.691 45.088 1.00 70.25 948 THR A C 1
ATOM 7537 O O . THR A 1 948 ? 13.295 -6.051 44.505 1.00 70.25 948 THR A O 1
ATOM 7540 N N . SER A 1 949 ? 12.058 -7.923 44.721 1.00 80.12 949 SER A N 1
ATOM 7541 C CA . SER A 1 949 ? 12.583 -8.542 43.500 1.00 80.12 949 SER A CA 1
ATOM 7542 C C . SER A 1 949 ? 11.789 -8.074 42.268 1.00 80.12 949 SER A C 1
ATOM 7544 O O . SER A 1 949 ? 10.591 -7.801 42.386 1.00 80.12 949 SER A O 1
ATOM 7546 N N . PRO A 1 950 ? 12.412 -7.995 41.078 1.00 80.88 950 PRO A N 1
ATOM 7547 C CA . PRO A 1 950 ? 11.703 -7.723 39.825 1.00 80.88 950 PRO A CA 1
ATOM 7548 C C . PRO A 1 950 ? 10.516 -8.664 39.574 1.00 80.88 950 PRO A C 1
ATOM 7550 O O . PRO A 1 950 ? 9.477 -8.223 39.091 1.00 80.88 950 PRO A O 1
ATOM 7553 N N . THR A 1 951 ? 10.640 -9.936 39.962 1.00 82.50 951 THR A N 1
ATOM 7554 C CA . THR A 1 951 ? 9.578 -10.946 39.848 1.00 82.50 951 THR A CA 1
ATOM 7555 C C . THR A 1 951 ? 8.379 -10.635 40.740 1.00 82.50 951 THR A C 1
ATOM 7557 O O . THR A 1 951 ? 7.251 -10.747 40.281 1.00 82.50 951 THR A O 1
ATOM 7560 N N . ASP A 1 952 ? 8.590 -10.124 41.961 1.00 80.75 952 ASP A N 1
ATOM 7561 C CA . ASP A 1 952 ? 7.472 -9.748 42.843 1.00 80.75 952 ASP A CA 1
ATOM 7562 C C . ASP A 1 952 ? 6.612 -8.631 42.241 1.00 80.75 952 ASP A C 1
ATOM 7564 O O . ASP A 1 952 ? 5.398 -8.607 42.438 1.00 80.75 952 ASP A O 1
ATOM 7568 N N . ILE A 1 953 ? 7.240 -7.689 41.528 1.00 82.94 953 ILE A N 1
ATOM 7569 C CA . ILE A 1 953 ? 6.535 -6.585 40.870 1.00 82.94 953 ILE A CA 1
ATOM 7570 C C . ILE A 1 953 ? 5.698 -7.126 39.712 1.00 82.94 953 ILE A C 1
ATOM 7572 O O . ILE A 1 953 ? 4.527 -6.768 39.592 1.00 82.94 953 ILE A O 1
ATOM 7576 N N . ILE A 1 954 ? 6.281 -8.003 38.893 1.00 84.19 954 ILE A N 1
ATOM 7577 C CA . ILE A 1 954 ? 5.584 -8.634 37.769 1.00 84.19 954 ILE A CA 1
ATOM 7578 C C . ILE A 1 954 ? 4.375 -9.423 38.282 1.00 84.19 954 ILE A C 1
ATOM 7580 O O . ILE A 1 954 ? 3.269 -9.187 37.810 1.00 84.19 954 ILE A O 1
ATOM 7584 N N . ASP A 1 955 ? 4.545 -10.266 39.303 1.00 83.31 955 ASP A N 1
ATOM 7585 C CA . ASP A 1 955 ? 3.466 -11.100 39.845 1.00 83.31 955 ASP A CA 1
ATOM 7586 C C . ASP A 1 955 ? 2.300 -10.276 40.408 1.00 83.31 955 ASP A C 1
ATOM 7588 O O . ASP A 1 955 ? 1.133 -10.611 40.202 1.00 83.31 955 ASP A O 1
ATOM 7592 N N . VAL A 1 956 ? 2.597 -9.188 41.130 1.00 83.81 956 VAL A N 1
ATOM 7593 C CA . VAL A 1 956 ? 1.562 -8.326 41.725 1.00 83.81 956 VAL A CA 1
ATOM 7594 C C . VAL A 1 956 ? 0.785 -7.569 40.649 1.00 83.81 956 VAL A C 1
ATOM 7596 O O . VAL A 1 956 ? -0.435 -7.450 40.755 1.00 83.81 956 VAL A O 1
ATOM 7599 N N . TYR A 1 957 ? 1.470 -7.054 39.625 1.00 85.50 957 TYR A N 1
ATOM 7600 C CA . TYR A 1 957 ? 0.846 -6.227 38.590 1.00 85.50 957 TYR A CA 1
ATOM 7601 C C . TYR A 1 957 ? 0.284 -7.027 37.407 1.00 85.50 957 TYR A C 1
ATOM 7603 O O . TYR A 1 957 ? -0.589 -6.513 36.714 1.00 85.50 957 TYR A O 1
ATOM 7611 N N . ALA A 1 958 ? 0.685 -8.284 37.205 1.00 81.38 958 ALA A N 1
ATOM 7612 C CA . ALA A 1 958 ? 0.095 -9.157 36.188 1.00 81.38 958 ALA A CA 1
ATOM 7613 C C . ALA A 1 958 ? -1.409 -9.366 36.432 1.00 81.38 958 ALA A C 1
ATOM 7615 O O . ALA A 1 958 ? -2.213 -9.197 35.523 1.00 81.38 958 ALA A O 1
ATOM 7616 N N . GLY A 1 959 ? -1.812 -9.610 37.686 1.00 78.69 959 GLY A N 1
ATOM 7617 C CA . GLY A 1 959 ? -3.224 -9.777 38.058 1.00 78.69 959 GLY A CA 1
ATOM 7618 C C . GLY A 1 959 ? -4.035 -8.477 38.155 1.00 78.69 959 GLY A C 1
ATOM 7619 O O . GLY A 1 959 ? -5.215 -8.517 38.510 1.00 78.69 959 GLY A O 1
ATOM 7620 N N . VAL A 1 960 ? -3.428 -7.310 37.898 1.00 84.31 960 VAL A N 1
ATOM 7621 C CA . VAL A 1 960 ? -4.138 -6.019 37.911 1.00 84.31 960 VAL A CA 1
ATOM 7622 C C . VAL A 1 960 ? -4.972 -5.846 36.649 1.00 84.31 960 VAL A C 1
ATOM 7624 O O . VAL A 1 960 ? -6.105 -5.386 36.751 1.00 84.31 960 VAL A O 1
ATOM 7627 N N . GLN A 1 961 ? -4.457 -6.241 35.481 1.00 75.94 961 GLN A N 1
ATOM 7628 C CA . GLN A 1 961 ? -5.191 -6.112 34.217 1.00 75.94 961 GLN A CA 1
ATOM 7629 C C . GLN A 1 961 ? -6.486 -6.932 34.218 1.00 75.94 961 GLN A C 1
ATOM 7631 O O . GLN A 1 961 ? -7.539 -6.403 33.860 1.00 75.94 961 GLN A O 1
ATOM 7636 N N . ASP A 1 962 ? -6.431 -8.167 34.723 1.00 81.12 962 ASP A N 1
ATOM 7637 C CA . ASP A 1 962 ? -7.591 -9.065 34.816 1.00 81.12 962 ASP A CA 1
ATOM 7638 C C . ASP A 1 962 ? -8.711 -8.504 35.707 1.00 81.12 962 ASP A C 1
ATOM 7640 O O . ASP A 1 962 ? -9.887 -8.791 35.492 1.00 81.12 962 ASP A O 1
ATOM 7644 N N . LYS A 1 963 ? -8.364 -7.674 36.700 1.00 85.62 963 LYS A N 1
ATOM 7645 C CA . LYS A 1 963 ? -9.330 -6.985 37.575 1.00 85.62 963 LYS A CA 1
ATOM 7646 C C . LYS A 1 963 ? -9.796 -5.653 36.998 1.00 85.62 963 LYS A C 1
ATOM 7648 O O . LYS A 1 963 ? -10.936 -5.252 37.221 1.00 85.62 963 LYS A O 1
ATOM 7653 N N . LEU A 1 964 ? -8.911 -4.958 36.287 1.00 84.88 964 LEU A N 1
ATOM 7654 C CA . LEU A 1 964 ? -9.155 -3.623 35.761 1.00 84.88 964 LEU A CA 1
ATOM 7655 C C . LEU A 1 964 ? -10.138 -3.648 34.587 1.00 84.88 964 LEU A C 1
ATOM 7657 O O . LEU A 1 964 ? -11.070 -2.850 34.575 1.00 84.88 964 LEU A O 1
ATOM 7661 N N . ILE A 1 965 ? -9.981 -4.583 33.641 1.00 84.56 965 ILE A N 1
ATOM 7662 C CA . ILE A 1 965 ? -10.837 -4.651 32.445 1.00 84.56 965 ILE A CA 1
ATOM 7663 C C . ILE A 1 965 ? -12.324 -4.827 32.817 1.00 84.56 965 ILE A C 1
ATOM 7665 O O . ILE A 1 965 ? -13.127 -4.000 32.380 1.00 84.56 965 ILE A O 1
ATOM 7669 N N . PRO A 1 966 ? -12.736 -5.815 33.643 1.00 87.88 966 PRO A N 1
ATOM 7670 C CA . PRO A 1 966 ? -14.147 -5.980 34.002 1.00 87.88 966 PRO A CA 1
ATOM 7671 C C . PRO A 1 966 ? -14.713 -4.789 34.783 1.00 87.88 966 PRO A C 1
ATOM 7673 O O . PRO A 1 966 ? -15.845 -4.378 34.537 1.00 87.88 966 PRO A O 1
ATOM 7676 N N . ALA A 1 967 ? -13.921 -4.206 35.691 1.00 86.94 967 ALA A N 1
ATOM 7677 C CA . ALA A 1 967 ? -14.335 -3.053 36.487 1.00 86.94 967 ALA A CA 1
ATOM 7678 C C . ALA A 1 967 ? -14.609 -1.818 35.613 1.00 86.94 967 ALA A C 1
ATOM 7680 O O . ALA A 1 967 ? -15.619 -1.142 35.800 1.00 86.94 967 ALA A O 1
ATOM 7681 N N . LEU A 1 968 ? -13.744 -1.559 34.627 1.00 85.31 968 LEU A N 1
ATOM 7682 C CA . LEU A 1 968 ? -13.932 -0.474 33.664 1.00 85.31 968 LEU A CA 1
ATOM 7683 C C . LEU A 1 968 ? -15.139 -0.716 32.760 1.00 85.31 968 LEU A C 1
ATOM 7685 O O . LEU A 1 968 ? -15.888 0.216 32.492 1.00 85.31 968 LEU A O 1
ATOM 7689 N N . MET A 1 969 ? -15.364 -1.950 32.304 1.00 85.62 969 MET A N 1
ATOM 7690 C CA . MET A 1 969 ? -16.529 -2.257 31.468 1.00 85.62 969 MET A CA 1
ATOM 7691 C C . MET A 1 969 ? -17.852 -2.014 32.211 1.00 85.62 969 MET A C 1
ATOM 7693 O O . MET A 1 969 ? -18.776 -1.452 31.628 1.00 85.62 969 MET A O 1
ATOM 7697 N N . GLU A 1 970 ? -17.943 -2.366 33.495 1.00 86.44 970 GLU A N 1
ATOM 7698 C CA . GLU A 1 970 ? -19.153 -2.107 34.288 1.00 86.44 970 GLU A CA 1
ATOM 7699 C C . GLU A 1 970 ? -19.351 -0.609 34.572 1.00 86.44 970 GLU A C 1
ATOM 7701 O O . GLU A 1 970 ? -20.467 -0.091 34.479 1.00 86.44 970 GLU A O 1
ATOM 7706 N N . GLU A 1 971 ? -18.273 0.130 34.849 1.00 84.25 971 GLU A N 1
ATOM 7707 C CA . GLU A 1 971 ? -18.358 1.584 35.014 1.00 84.25 971 GLU A CA 1
ATOM 7708 C C . GLU A 1 971 ? -18.759 2.287 33.707 1.00 84.25 971 GLU A C 1
ATOM 7710 O O . GLU A 1 971 ? -19.598 3.191 33.722 1.00 84.25 971 GLU A O 1
ATOM 7715 N N . GLY A 1 972 ? -18.212 1.835 32.574 1.00 84.00 972 GLY A N 1
ATOM 7716 C CA . GLY A 1 972 ? -18.532 2.346 31.241 1.00 84.00 972 GLY A CA 1
ATOM 7717 C C . GLY A 1 972 ? -19.991 2.116 30.869 1.00 84.00 972 GLY A C 1
ATOM 7718 O O . GLY A 1 972 ? -20.636 3.021 30.344 1.00 84.00 972 GLY A O 1
ATOM 7719 N N . ARG A 1 973 ? -20.543 0.957 31.243 1.00 84.50 973 ARG A N 1
ATOM 7720 C CA . ARG A 1 973 ? -21.972 0.661 31.119 1.00 84.50 973 ARG A CA 1
ATOM 7721 C C . ARG A 1 973 ? -22.833 1.622 31.939 1.00 84.50 973 ARG A C 1
ATOM 7723 O O . ARG A 1 973 ? -23.827 2.121 31.425 1.00 84.50 973 ARG A O 1
ATOM 7730 N N . ARG A 1 974 ? -22.465 1.896 33.198 1.00 82.12 974 ARG A N 1
ATOM 7731 C CA . ARG A 1 974 ? -23.237 2.780 34.093 1.00 82.12 974 ARG A CA 1
ATOM 7732 C C . ARG A 1 974 ? -23.237 4.237 33.629 1.00 82.12 974 ARG A C 1
ATOM 7734 O O . ARG A 1 974 ? -24.243 4.920 33.779 1.00 82.12 974 ARG A O 1
ATOM 7741 N N . LYS A 1 975 ? -22.098 4.712 33.121 1.00 79.56 975 LYS A N 1
ATOM 7742 C CA . LYS A 1 975 ? -21.912 6.092 32.645 1.00 79.56 975 LYS A CA 1
ATOM 7743 C C . LYS A 1 975 ? -22.315 6.289 31.176 1.00 79.56 975 LYS A C 1
ATOM 7745 O O . LYS A 1 975 ? -22.206 7.405 30.689 1.00 79.56 975 LYS A O 1
ATOM 7750 N N . GLU A 1 976 ? -22.749 5.229 30.488 1.00 80.06 976 GLU A N 1
ATOM 7751 C CA . GLU A 1 976 ? -23.011 5.223 29.040 1.00 80.06 976 GLU A CA 1
ATOM 7752 C C . GLU A 1 976 ? -21.838 5.797 28.216 1.00 80.06 976 GLU A C 1
ATOM 7754 O O . GLU A 1 976 ? -22.022 6.568 27.278 1.00 80.06 976 GLU A O 1
ATOM 7759 N N . ASN A 1 977 ? -20.609 5.421 28.584 1.00 84.88 977 ASN A N 1
ATOM 7760 C CA . ASN A 1 977 ? -19.388 5.936 27.964 1.00 84.88 977 ASN A CA 1
ATOM 7761 C C . ASN A 1 977 ? -19.197 5.378 26.540 1.00 84.88 977 ASN A C 1
ATOM 7763 O O . ASN A 1 977 ? -19.302 4.168 26.312 1.00 84.88 977 ASN A O 1
ATOM 7767 N N . LYS A 1 978 ? -18.831 6.235 25.584 1.00 86.38 978 LYS A N 1
ATOM 7768 C CA . LYS A 1 978 ? -18.638 5.857 24.173 1.00 86.38 978 LYS A CA 1
ATOM 7769 C C . LYS A 1 978 ? -17.508 4.857 23.938 1.00 86.38 978 LYS A C 1
ATOM 7771 O O . LYS A 1 978 ? -17.642 3.990 23.076 1.00 86.38 978 LYS A O 1
ATOM 7776 N N . PHE A 1 979 ? -16.433 4.894 24.727 1.00 83.19 979 PHE A N 1
ATOM 7777 C CA . PHE A 1 979 ? -15.372 3.884 24.666 1.00 83.19 979 PHE A CA 1
ATOM 7778 C C . PHE A 1 979 ? -15.916 2.487 24.976 1.00 83.19 979 PHE A C 1
ATOM 7780 O O . PHE A 1 979 ? -15.568 1.522 24.297 1.00 83.19 979 PHE A O 1
ATOM 7787 N N . TYR A 1 980 ? -16.811 2.376 25.961 1.00 85.88 980 TYR A N 1
ATOM 7788 C CA . TYR A 1 980 ? -17.493 1.121 26.269 1.00 85.88 980 TYR A CA 1
ATOM 7789 C C . TYR A 1 980 ? -18.410 0.684 25.120 1.00 85.88 980 TYR A C 1
ATOM 7791 O O . TYR A 1 980 ? -18.371 -0.477 24.710 1.00 85.88 980 TYR A O 1
ATOM 7799 N N . GLU A 1 981 ? -19.187 1.608 24.550 1.00 86.69 981 GLU A N 1
ATOM 7800 C CA . GLU A 1 981 ? -20.076 1.298 23.425 1.00 86.69 981 GLU A CA 1
ATOM 7801 C C . GLU A 1 981 ? -19.307 0.814 22.186 1.00 86.69 981 GLU A C 1
ATOM 7803 O O . GLU A 1 981 ? -19.738 -0.135 21.528 1.00 86.69 981 GLU A O 1
ATOM 7808 N N . TRP A 1 982 ? -18.135 1.384 21.890 1.00 86.31 982 TRP A N 1
ATOM 7809 C CA . TRP A 1 982 ? -17.248 0.902 20.825 1.00 86.31 982 TRP A CA 1
ATOM 7810 C C . TRP A 1 982 ? -16.740 -0.523 21.076 1.00 86.31 982 TRP A C 1
ATOM 7812 O O . TRP A 1 982 ? -16.774 -1.356 20.165 1.00 86.31 982 TRP A O 1
ATOM 7822 N N . ALA A 1 983 ? -16.365 -0.836 22.322 1.00 84.88 983 ALA A N 1
ATOM 7823 C CA . ALA A 1 983 ? -15.932 -2.177 22.722 1.00 84.88 983 ALA A CA 1
ATOM 7824 C C . ALA A 1 983 ? -17.040 -3.222 22.538 1.00 84.88 983 ALA A C 1
ATOM 7826 O O . ALA A 1 983 ? -16.812 -4.294 21.978 1.00 84.88 983 ALA A O 1
ATOM 7827 N N . VAL A 1 984 ? -18.241 -2.912 23.038 1.00 86.62 984 VAL A N 1
ATOM 7828 C CA . VAL A 1 984 ? -19.372 -3.849 23.095 1.00 86.62 984 VAL A CA 1
ATOM 7829 C C . VAL A 1 984 ? -20.019 -4.036 21.730 1.00 86.62 984 VAL A C 1
ATOM 7831 O O . VAL A 1 984 ? -20.339 -5.165 21.351 1.00 86.62 984 VAL A O 1
ATOM 7834 N N . SER A 1 985 ? -20.171 -2.956 20.960 1.00 86.81 985 SER A N 1
ATOM 7835 C CA . SER A 1 985 ? -20.653 -3.043 19.576 1.00 86.81 985 SER A CA 1
ATOM 7836 C C . SER A 1 985 ? -19.677 -3.816 18.682 1.00 86.81 985 SER A C 1
ATOM 7838 O O . SER A 1 985 ? -20.097 -4.459 17.717 1.00 86.81 985 SER A O 1
ATOM 7840 N N . GLY A 1 986 ? -18.381 -3.809 19.021 1.00 83.69 986 GLY A N 1
ATOM 7841 C CA . GLY A 1 986 ? -17.313 -4.404 18.224 1.00 83.69 986 GLY A CA 1
ATOM 7842 C C . GLY A 1 986 ? -16.952 -3.569 16.992 1.00 83.69 986 GLY A C 1
ATOM 7843 O O . GLY A 1 986 ? -16.389 -4.116 16.036 1.00 83.69 986 GLY A O 1
ATOM 7844 N N . SER A 1 987 ? -17.303 -2.277 16.997 1.00 83.25 987 SER A N 1
ATOM 7845 C CA . SER A 1 987 ? -17.020 -1.331 15.916 1.00 83.25 987 SER A CA 1
ATOM 7846 C C . SER A 1 987 ? -15.541 -0.962 15.858 1.00 83.25 987 SER A C 1
ATOM 7848 O O . SER A 1 987 ? -14.915 -1.100 14.805 1.00 83.25 987 SER A O 1
ATOM 7850 N N . ARG A 1 988 ? -14.977 -0.533 16.994 1.00 79.88 988 ARG A N 1
ATOM 7851 C CA . ARG A 1 988 ? -13.615 -0.008 17.117 1.00 79.88 988 ARG A CA 1
ATOM 7852 C C . ARG A 1 988 ? -12.986 -0.407 18.452 1.00 79.88 988 ARG A C 1
ATOM 7854 O O . ARG A 1 988 ? -13.571 -0.214 19.511 1.00 79.88 988 ARG A O 1
ATOM 7861 N N . GLY A 1 989 ? -11.746 -0.887 18.387 1.00 70.88 989 GLY A N 1
ATOM 7862 C CA . GLY A 1 989 ? -10.925 -1.177 19.562 1.00 70.88 989 GLY A CA 1
ATOM 7863 C C . GLY A 1 989 ? -11.285 -2.473 20.298 1.00 70.88 989 GLY A C 1
ATOM 7864 O O . GLY A 1 989 ? -12.430 -2.914 20.345 1.00 70.88 989 GLY A O 1
ATOM 7865 N N . ASN A 1 990 ? -10.273 -3.107 20.886 1.00 77.12 990 ASN A N 1
ATOM 7866 C CA . ASN A 1 990 ? -10.441 -4.227 21.815 1.00 77.12 990 ASN A CA 1
ATOM 7867 C C . ASN A 1 990 ? -10.599 -3.683 23.255 1.00 77.12 990 ASN A C 1
ATOM 7869 O O . ASN A 1 990 ? -9.915 -2.711 23.590 1.00 77.12 990 ASN A O 1
ATOM 7873 N N . PRO A 1 991 ? -11.409 -4.305 24.137 1.00 79.12 991 PRO A N 1
ATOM 7874 C CA . PRO A 1 991 ? -11.420 -4.017 25.577 1.00 79.12 991 PRO A CA 1
ATOM 7875 C C . PRO A 1 991 ? -10.038 -3.797 26.222 1.00 79.12 991 PRO A C 1
ATOM 7877 O O . PRO A 1 991 ? -9.897 -2.920 27.070 1.00 79.12 991 PRO A O 1
ATOM 7880 N N . VAL A 1 992 ? -8.998 -4.520 25.791 1.00 78.56 992 VAL A N 1
ATOM 7881 C CA . VAL A 1 992 ? -7.612 -4.333 26.272 1.00 78.56 992 VAL A CA 1
ATOM 7882 C C . VAL A 1 992 ? -7.026 -2.971 25.861 1.00 78.56 992 VAL A C 1
ATOM 7884 O O . VAL A 1 992 ? -6.400 -2.283 26.670 1.00 78.56 992 VAL A O 1
ATOM 7887 N N . GLN A 1 993 ? -7.248 -2.545 24.614 1.00 78.31 993 GLN A N 1
ATOM 7888 C CA . GLN A 1 993 ? -6.782 -1.246 24.109 1.00 78.31 993 GLN A CA 1
ATOM 7889 C C . GLN A 1 993 ? -7.521 -0.102 24.805 1.00 78.31 993 GLN A C 1
ATOM 7891 O O . GLN A 1 993 ? -6.907 0.867 25.245 1.00 78.31 993 GLN A O 1
ATOM 7896 N N . LEU A 1 994 ? -8.831 -0.253 24.987 1.00 78.31 994 LEU A N 1
ATOM 7897 C CA . LEU A 1 994 ? -9.657 0.724 25.692 1.00 78.31 994 LEU A CA 1
ATOM 7898 C C . LEU A 1 994 ? -9.277 0.817 27.169 1.00 78.31 994 LEU A C 1
ATOM 7900 O O . LEU A 1 994 ? -9.160 1.914 27.706 1.00 78.31 994 LEU A O 1
ATOM 7904 N N . SER A 1 995 ? -8.973 -0.316 27.806 1.00 80.69 995 SER A N 1
ATOM 7905 C CA . SER A 1 995 ? -8.404 -0.338 29.154 1.00 80.69 995 SER A CA 1
ATOM 7906 C C . SER A 1 995 ? -7.057 0.381 29.229 1.00 80.69 995 SER A C 1
ATOM 7908 O O . SER A 1 995 ? -6.710 0.872 30.294 1.00 80.69 995 SER A O 1
ATOM 7910 N N . SER A 1 996 ? -6.295 0.485 28.141 1.00 81.50 996 SER A N 1
ATOM 7911 C CA . SER A 1 996 ? -5.034 1.239 28.128 1.00 81.50 996 SER A CA 1
ATOM 7912 C C . SER A 1 996 ? -5.258 2.752 28.005 1.00 81.50 996 SER A C 1
ATOM 7914 O O . SER A 1 996 ? -4.528 3.533 28.614 1.00 81.50 996 SER A O 1
ATOM 7916 N N . ILE A 1 997 ? -6.290 3.166 27.260 1.00 84.81 997 ILE A N 1
ATOM 7917 C CA . ILE A 1 997 ? -6.681 4.575 27.087 1.00 84.81 997 ILE A CA 1
ATOM 7918 C C . ILE A 1 997 ? -7.376 5.112 28.342 1.00 84.81 997 ILE A C 1
ATOM 7920 O O . ILE A 1 997 ? -7.003 6.171 28.838 1.00 84.81 997 ILE A O 1
ATOM 7924 N N . TRP A 1 998 ? -8.355 4.375 28.871 1.00 84.00 998 TRP A N 1
ATOM 7925 C CA . TRP A 1 998 ? -9.206 4.820 29.979 1.00 84.00 998 TRP A CA 1
ATOM 7926 C C . TRP A 1 998 ? -8.708 4.340 31.352 1.00 84.00 998 TRP A C 1
ATOM 7928 O O . TRP A 1 998 ? -8.789 5.062 32.345 1.00 84.00 998 TRP A O 1
ATOM 7938 N N . GLY A 1 999 ? -8.121 3.143 31.410 1.00 84.56 999 GLY A N 1
ATOM 7939 C CA . GLY A 1 999 ? -7.593 2.512 32.621 1.00 84.56 999 GLY A CA 1
ATOM 7940 C C . GLY A 1 999 ? -6.109 2.774 32.854 1.00 84.56 999 GLY A C 1
ATOM 7941 O O . GLY A 1 999 ? -5.748 3.790 33.427 1.00 84.56 999 GLY A O 1
ATOM 7942 N N . ALA A 1 1000 ? -5.261 1.817 32.485 1.00 85.19 1000 ALA A N 1
ATOM 7943 C CA . ALA A 1 1000 ? -3.804 1.912 32.452 1.00 85.19 1000 ALA A CA 1
ATOM 7944 C C . ALA A 1 1000 ? -3.235 0.739 31.619 1.00 85.19 1000 ALA A C 1
ATOM 7946 O O . ALA A 1 1000 ? -3.782 -0.364 31.697 1.00 85.19 1000 ALA A O 1
ATOM 7947 N N . PRO A 1 1001 ? -2.124 0.916 30.877 1.00 81.38 1001 PRO A N 1
ATOM 7948 C CA . PRO A 1 1001 ? -1.434 -0.183 30.188 1.00 81.38 1001 PRO A CA 1
ATOM 7949 C C . PRO A 1 1001 ? -0.818 -1.226 31.139 1.00 81.38 1001 PRO A C 1
ATOM 7951 O O . PRO A 1 1001 ? -0.695 -2.392 30.784 1.00 81.38 1001 PRO A O 1
ATOM 7954 N N . VAL A 1 1002 ? -0.463 -0.837 32.369 1.00 86.50 1002 VAL A N 1
ATOM 7955 C CA . VAL A 1 1002 ? 0.114 -1.680 33.434 1.00 86.50 1002 VAL A CA 1
ATOM 7956 C C . VAL A 1 1002 ? 1.480 -2.293 33.108 1.00 86.50 1002 VAL A C 1
ATOM 7958 O O . VAL A 1 1002 ? 2.462 -1.823 33.665 1.00 86.50 1002 VAL A O 1
ATOM 7961 N N . LEU A 1 1003 ? 1.596 -3.322 32.265 1.00 86.44 1003 LEU A N 1
ATOM 7962 C CA . LEU A 1 1003 ? 2.860 -4.029 31.997 1.00 86.44 1003 LEU A CA 1
ATOM 7963 C C . LEU A 1 1003 ? 3.147 -4.120 30.495 1.00 86.44 1003 LEU A C 1
ATOM 7965 O O . LEU A 1 1003 ? 2.257 -4.393 29.695 1.00 86.44 1003 LEU A O 1
ATOM 7969 N N . VAL A 1 1004 ? 4.419 -3.958 30.129 1.00 84.56 1004 VAL A N 1
ATOM 7970 C CA . VAL A 1 1004 ? 4.918 -4.043 28.747 1.00 84.56 1004 VAL A CA 1
ATOM 7971 C C . VAL A 1 1004 ? 6.124 -4.975 28.660 1.00 84.56 1004 VAL A C 1
ATOM 7973 O O . VAL A 1 1004 ? 6.842 -5.176 29.644 1.00 84.56 1004 VAL A O 1
ATOM 7976 N N . THR A 1 1005 ? 6.353 -5.545 27.481 1.00 81.62 1005 THR A N 1
ATOM 7977 C CA . THR A 1 1005 ? 7.501 -6.416 27.191 1.00 81.62 1005 THR A CA 1
ATOM 7978 C C . THR A 1 1005 ? 8.607 -5.680 26.444 1.00 81.62 1005 THR A C 1
ATOM 7980 O O . THR A 1 1005 ? 8.324 -4.809 25.621 1.00 81.62 1005 THR A O 1
ATOM 7983 N N . ASP A 1 1006 ? 9.858 -6.074 26.676 1.00 79.00 1006 ASP A N 1
ATOM 7984 C CA . ASP A 1 1006 ? 10.992 -5.665 25.848 1.00 79.00 1006 ASP A CA 1
ATOM 7985 C C . ASP A 1 1006 ? 11.052 -6.423 24.502 1.00 79.00 1006 ASP A C 1
ATOM 7987 O O . ASP A 1 1006 ? 10.182 -7.235 24.172 1.00 79.00 1006 ASP A O 1
ATOM 7991 N N . LEU A 1 1007 ? 12.095 -6.147 23.710 1.00 72.88 1007 LEU A N 1
ATOM 7992 C CA . LEU A 1 1007 ? 12.346 -6.793 22.413 1.00 72.88 1007 LEU A CA 1
ATOM 7993 C C . LEU A 1 1007 ? 12.636 -8.304 22.520 1.00 72.88 1007 LEU A C 1
ATOM 7995 O O . LEU A 1 1007 ? 12.645 -8.982 21.500 1.00 72.88 1007 LEU A O 1
ATOM 7999 N N . GLN A 1 1008 ? 12.899 -8.823 23.723 1.00 72.81 1008 GLN A N 1
ATOM 8000 C CA . GLN A 1 1008 ? 13.188 -10.231 24.008 1.00 72.81 1008 GLN A CA 1
ATOM 8001 C C . GLN A 1 1008 ? 12.036 -10.923 24.759 1.00 72.81 1008 GLN A C 1
ATOM 8003 O O . GLN A 1 1008 ? 12.268 -11.923 25.436 1.00 72.81 1008 GLN A O 1
ATOM 8008 N N . ASP A 1 1009 ? 10.813 -10.383 24.684 1.00 73.19 1009 ASP A N 1
ATOM 8009 C CA . ASP A 1 1009 ? 9.621 -10.902 25.377 1.00 73.19 1009 ASP A CA 1
ATOM 8010 C C . ASP A 1 1009 ? 9.704 -10.888 26.914 1.00 73.19 1009 ASP A C 1
ATOM 8012 O O . ASP A 1 1009 ? 8.854 -11.462 27.599 1.00 73.19 1009 ASP A O 1
ATOM 8016 N N . ARG A 1 1010 ? 10.682 -10.191 27.502 1.00 81.50 1010 ARG A N 1
ATOM 8017 C CA . ARG A 1 1010 ? 10.801 -10.086 28.959 1.00 81.50 1010 ARG A CA 1
ATOM 8018 C C . ARG A 1 1010 ? 9.910 -8.960 29.454 1.00 81.50 1010 ARG A C 1
ATOM 8020 O O . ARG A 1 1010 ? 9.966 -7.834 28.960 1.00 81.50 1010 ARG A O 1
ATOM 8027 N N . VAL A 1 1011 ? 9.091 -9.258 30.458 1.00 84.06 1011 VAL A N 1
ATOM 8028 C CA . VAL A 1 1011 ? 8.231 -8.255 31.093 1.00 84.06 1011 VAL A CA 1
ATOM 8029 C C . VAL A 1 1011 ? 9.103 -7.242 31.828 1.00 84.06 1011 VAL A C 1
ATOM 8031 O O . VAL A 1 1011 ? 9.919 -7.609 32.676 1.00 84.06 1011 VAL A O 1
ATOM 8034 N N . ILE A 1 1012 ? 8.927 -5.958 31.518 1.00 85.81 1012 ILE A N 1
ATOM 8035 C CA . ILE A 1 1012 ? 9.659 -4.885 32.184 1.00 85.81 1012 ILE A CA 1
ATOM 8036 C C . ILE A 1 1012 ? 9.061 -4.714 33.591 1.00 85.81 1012 ILE A C 1
ATOM 8038 O O . ILE A 1 1012 ? 7.870 -4.422 33.715 1.00 85.81 1012 ILE A O 1
ATOM 8042 N N . PRO A 1 1013 ? 9.854 -4.838 34.675 1.00 85.88 1013 PRO A N 1
ATOM 8043 C CA . PRO A 1 1013 ? 9.367 -4.804 36.060 1.00 85.88 1013 PRO A CA 1
ATOM 8044 C C . PRO A 1 1013 ? 9.026 -3.379 36.542 1.00 85.88 1013 PRO A C 1
ATOM 8046 O O . PRO A 1 1013 ? 9.146 -3.064 37.726 1.00 85.88 1013 PRO A O 1
ATOM 8049 N N . ARG A 1 1014 ? 8.636 -2.485 35.628 1.00 86.50 1014 ARG A N 1
ATOM 8050 C CA . ARG A 1 1014 ? 8.269 -1.093 35.896 1.00 86.50 1014 ARG A CA 1
ATOM 8051 C C . ARG A 1 1014 ? 6.870 -0.838 35.329 1.00 86.50 1014 ARG A C 1
ATOM 8053 O O . ARG A 1 1014 ? 6.755 -0.596 34.130 1.00 86.50 1014 ARG A O 1
ATOM 8060 N N . PRO A 1 1015 ? 5.816 -0.902 36.163 1.00 87.56 1015 PRO A N 1
ATOM 8061 C CA . PRO A 1 1015 ? 4.459 -0.785 35.665 1.00 87.56 1015 PRO A CA 1
ATOM 8062 C C . PRO A 1 1015 ? 4.116 0.651 35.256 1.00 87.56 1015 PRO A C 1
ATOM 8064 O O . PRO A 1 1015 ? 4.527 1.605 35.922 1.00 87.56 1015 PRO A O 1
ATOM 8067 N N . ILE A 1 1016 ? 3.325 0.784 34.194 1.00 89.88 1016 ILE A N 1
ATOM 8068 C CA . ILE A 1 1016 ? 2.752 2.038 33.702 1.00 89.88 1016 ILE A CA 1
ATOM 8069 C C . ILE A 1 1016 ? 1.410 2.253 34.402 1.00 89.88 1016 ILE A C 1
ATOM 8071 O O . ILE A 1 1016 ? 0.469 1.486 34.194 1.00 89.88 1016 ILE A O 1
ATOM 8075 N N . LYS A 1 1017 ? 1.334 3.266 35.267 1.00 88.19 1017 LYS A N 1
ATOM 8076 C CA . LYS A 1 1017 ? 0.164 3.511 36.124 1.00 88.19 1017 LYS A CA 1
ATOM 8077 C C . LYS A 1 1017 ? -0.770 4.566 35.548 1.00 88.19 1017 LYS A C 1
ATOM 8079 O O . LYS A 1 1017 ? -1.967 4.501 35.810 1.00 88.19 1017 LYS A O 1
ATOM 8084 N N . ARG A 1 1018 ? -0.223 5.524 34.798 1.00 88.56 1018 ARG A N 1
ATOM 8085 C CA . ARG A 1 1018 ? -1.003 6.540 34.085 1.00 88.56 1018 ARG A CA 1
ATOM 8086 C C . ARG A 1 1018 ? -1.570 5.991 32.785 1.00 88.56 1018 ARG A C 1
ATOM 8088 O O . ARG A 1 1018 ? -0.994 5.085 32.181 1.00 88.56 1018 ARG A O 1
ATOM 8095 N N . ASN A 1 1019 ? -2.690 6.552 32.358 1.00 86.38 1019 ASN A N 1
ATOM 8096 C CA . ASN A 1 1019 ? -3.276 6.258 31.055 1.00 86.38 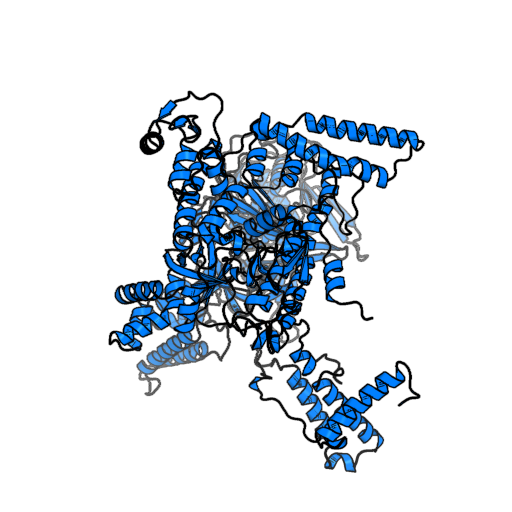1019 ASN A CA 1
ATOM 8097 C C . ASN A 1 1019 ? -2.914 7.322 30.014 1.00 86.38 1019 ASN A C 1
ATOM 8099 O O . ASN A 1 1019 ? -2.249 8.315 30.316 1.00 86.38 1019 ASN A O 1
ATOM 8103 N N . PHE A 1 1020 ? -3.339 7.099 28.771 1.00 85.25 1020 PHE A N 1
ATOM 8104 C CA . PHE A 1 1020 ? -3.070 8.032 27.677 1.00 85.25 1020 PHE A CA 1
ATOM 8105 C C . PHE A 1 1020 ? -3.847 9.352 27.803 1.00 85.25 1020 PHE A C 1
ATOM 8107 O O . PHE A 1 1020 ? -3.372 10.362 27.297 1.00 85.25 1020 PHE A O 1
ATOM 8114 N N . ILE A 1 1021 ? -4.982 9.366 28.514 1.00 87.12 1021 ILE A N 1
ATOM 8115 C CA . ILE A 1 1021 ? -5.785 10.578 28.759 1.00 87.12 1021 ILE A CA 1
ATOM 8116 C C . ILE A 1 1021 ? -5.093 11.515 29.764 1.00 87.12 1021 ILE A C 1
ATOM 8118 O O . ILE A 1 1021 ? -5.036 12.720 29.552 1.00 87.12 1021 ILE A O 1
ATOM 8122 N N . GLU A 1 1022 ? -4.532 10.970 30.845 1.00 86.62 1022 GLU A N 1
ATOM 8123 C CA . GLU A 1 1022 ? -3.780 11.720 31.863 1.00 86.62 1022 GLU A CA 1
ATOM 8124 C C . GLU A 1 1022 ? -2.403 12.180 31.381 1.00 86.62 1022 GLU A C 1
ATOM 8126 O O . GLU A 1 1022 ? -1.806 13.080 31.975 1.00 86.62 1022 GLU A O 1
ATOM 8131 N N . GLY A 1 1023 ? -1.875 11.523 30.347 1.00 87.88 1023 GLY A N 1
ATOM 8132 C CA . GLY A 1 1023 ? -0.510 11.701 29.877 1.00 87.88 1023 GLY A CA 1
ATOM 8133 C C . GLY A 1 1023 ? 0.506 10.905 30.703 1.00 87.88 1023 GLY A C 1
ATOM 8134 O O . GLY A 1 1023 ? 0.574 10.968 31.937 1.00 87.88 1023 GLY A O 1
ATOM 8135 N N . LEU A 1 1024 ? 1.353 10.156 29.997 1.00 90.44 1024 LEU A N 1
ATOM 8136 C CA . LEU A 1 1024 ? 2.415 9.348 30.593 1.00 90.44 1024 LEU A CA 1
ATOM 8137 C C . LEU A 1 1024 ? 3.544 10.230 31.144 1.00 90.44 1024 LEU A C 1
ATOM 8139 O O . LEU A 1 1024 ? 3.923 11.232 30.540 1.00 90.44 1024 LEU A O 1
ATOM 8143 N N . THR A 1 1025 ? 4.145 9.836 32.270 1.00 91.56 1025 THR A N 1
ATOM 8144 C CA . THR A 1 1025 ? 5.398 10.473 32.720 1.00 91.56 1025 THR A CA 1
ATOM 8145 C C . THR A 1 1025 ? 6.554 10.135 31.765 1.00 91.56 1025 THR A C 1
ATOM 8147 O O . THR A 1 1025 ? 6.509 9.084 31.125 1.00 91.56 1025 THR A O 1
ATOM 8150 N N . PRO A 1 1026 ? 7.649 10.923 31.704 1.00 91.25 1026 PRO A N 1
ATOM 8151 C CA . PRO A 1 1026 ? 8.787 10.618 30.826 1.00 91.25 1026 PRO A CA 1
ATOM 8152 C C . PRO A 1 1026 ? 9.342 9.192 30.992 1.00 91.25 1026 PRO A C 1
ATOM 8154 O O . PRO A 1 1026 ? 9.699 8.538 30.014 1.00 91.25 1026 PRO A O 1
ATOM 8157 N N . GLY A 1 1027 ? 9.369 8.672 32.226 1.00 88.75 1027 GLY A N 1
ATOM 8158 C CA . GLY A 1 1027 ? 9.818 7.304 32.505 1.00 88.75 1027 GLY A CA 1
ATOM 8159 C C . GLY A 1 1027 ? 8.837 6.221 32.043 1.00 88.75 1027 GLY A C 1
ATOM 8160 O O . GLY A 1 1027 ? 9.267 5.173 31.562 1.00 88.75 1027 GLY A O 1
ATOM 8161 N N . GLU A 1 1028 ? 7.531 6.457 32.170 1.00 88.88 1028 GLU A N 1
ATOM 8162 C CA . GLU A 1 1028 ? 6.490 5.549 31.668 1.00 88.88 1028 GLU A CA 1
ATOM 8163 C C . GLU A 1 1028 ? 6.414 5.579 30.141 1.00 88.88 1028 GLU A C 1
ATOM 8165 O O . GLU A 1 1028 ? 6.347 4.522 29.519 1.00 88.88 1028 GLU A O 1
ATOM 8170 N N . TYR A 1 1029 ? 6.527 6.765 29.536 1.00 89.31 1029 TYR A N 1
ATOM 8171 C CA . TYR A 1 1029 ? 6.601 6.936 28.089 1.00 89.31 1029 TYR A CA 1
ATOM 8172 C C . TYR A 1 1029 ? 7.792 6.164 27.518 1.00 89.31 1029 TYR A C 1
ATOM 8174 O O . TYR A 1 1029 ? 7.614 5.315 26.649 1.00 89.31 1029 TYR A O 1
ATOM 8182 N N . PHE A 1 1030 ? 8.991 6.341 28.086 1.00 88.31 1030 PHE A N 1
ATOM 8183 C CA . PHE A 1 1030 ? 10.174 5.586 27.667 1.00 88.31 1030 PHE A CA 1
ATOM 8184 C C . PHE A 1 1030 ? 9.997 4.067 27.821 1.00 88.31 1030 PHE A C 1
ATOM 8186 O O . PHE A 1 1030 ? 10.465 3.298 26.986 1.00 88.31 1030 PHE A O 1
ATOM 8193 N N . THR A 1 1031 ? 9.284 3.627 28.861 1.00 85.81 1031 THR A N 1
ATOM 8194 C CA . THR A 1 1031 ? 8.962 2.207 29.063 1.00 85.81 1031 THR A CA 1
ATOM 8195 C C . THR A 1 1031 ? 7.993 1.698 27.984 1.00 85.81 1031 THR A C 1
ATOM 8197 O O . THR A 1 1031 ? 8.205 0.618 27.439 1.00 85.81 1031 THR A O 1
ATOM 8200 N N . SER A 1 1032 ? 6.995 2.498 27.593 1.00 85.06 1032 SER A N 1
ATOM 8201 C CA . SER A 1 1032 ? 6.055 2.165 26.510 1.00 85.06 1032 SER A CA 1
ATOM 8202 C C . SER A 1 1032 ? 6.716 2.078 25.125 1.00 85.06 1032 SER A C 1
ATOM 8204 O O . SER A 1 1032 ? 6.297 1.270 24.296 1.00 85.06 1032 SER A O 1
ATOM 8206 N N . LEU A 1 1033 ? 7.810 2.823 24.891 1.00 85.25 1033 LEU A N 1
ATOM 8207 C CA . LEU A 1 1033 ? 8.552 2.792 23.623 1.00 85.25 1033 LEU A CA 1
ATOM 8208 C C . LEU A 1 1033 ? 9.140 1.413 23.303 1.00 85.25 1033 LEU A C 1
ATOM 8210 O O . LEU A 1 1033 ? 9.306 1.095 22.127 1.00 85.25 1033 LEU A O 1
ATOM 8214 N N . TYR A 1 1034 ? 9.461 0.592 24.309 1.00 82.44 1034 TYR A N 1
ATOM 8215 C CA . TYR A 1 1034 ? 9.921 -0.780 24.069 1.00 82.44 1034 TYR A CA 1
ATOM 8216 C C . TYR A 1 1034 ? 8.835 -1.619 23.392 1.00 82.44 1034 TYR A C 1
ATOM 8218 O O . TYR A 1 1034 ? 9.114 -2.285 22.395 1.00 82.44 1034 TYR A O 1
ATOM 8226 N N . GLY A 1 1035 ? 7.598 -1.515 23.884 1.00 74.81 1035 GLY A N 1
ATOM 8227 C CA . GLY A 1 1035 ? 6.437 -2.182 23.305 1.00 74.81 1035 GLY A CA 1
ATOM 8228 C C . GLY A 1 1035 ? 6.106 -1.669 21.901 1.00 74.81 1035 GLY A C 1
ATOM 8229 O O . GLY A 1 1035 ? 5.913 -2.472 20.990 1.00 74.81 1035 GLY A O 1
ATOM 8230 N N . ALA A 1 1036 ? 6.149 -0.347 21.693 1.00 78.38 1036 ALA A N 1
ATOM 8231 C CA . ALA A 1 1036 ? 5.941 0.261 20.375 1.00 78.38 1036 ALA A CA 1
ATOM 8232 C C . ALA A 1 1036 ? 7.016 -0.172 19.359 1.00 78.38 1036 ALA A C 1
ATOM 8234 O O . ALA A 1 1036 ? 6.702 -0.696 18.296 1.00 78.38 1036 ALA A O 1
ATOM 8235 N N . ARG A 1 1037 ? 8.310 -0.062 19.700 1.00 79.31 1037 ARG A N 1
ATOM 8236 C CA . ARG A 1 1037 ? 9.411 -0.488 18.811 1.00 79.31 1037 ARG A CA 1
ATOM 8237 C C . ARG A 1 1037 ? 9.346 -1.971 18.472 1.00 79.31 1037 ARG A C 1
ATOM 8239 O O . ARG A 1 1037 ? 9.677 -2.351 17.347 1.00 79.31 1037 ARG A O 1
ATOM 8246 N N . LYS A 1 1038 ? 8.935 -2.808 19.426 1.00 76.06 1038 LYS A N 1
ATOM 8247 C CA . LYS A 1 1038 ? 8.688 -4.226 19.177 1.00 76.06 1038 LYS A CA 1
ATOM 8248 C C . LYS A 1 1038 ? 7.589 -4.413 18.135 1.00 76.06 1038 LYS A C 1
ATOM 8250 O O . LYS A 1 1038 ? 7.819 -5.141 17.181 1.00 76.06 1038 LYS A O 1
ATOM 8255 N N . GLY A 1 1039 ? 6.461 -3.711 18.264 1.00 68.00 1039 GLY A N 1
ATOM 8256 C CA . GLY A 1 1039 ? 5.383 -3.703 17.268 1.00 68.00 1039 GLY A CA 1
ATOM 8257 C C . GLY A 1 1039 ? 5.881 -3.376 15.854 1.00 68.00 1039 GLY A C 1
ATOM 8258 O O . GLY A 1 1039 ? 5.690 -4.186 14.942 1.00 68.00 1039 GLY A O 1
ATOM 8259 N N . ILE A 1 1040 ? 6.612 -2.261 15.689 1.00 71.50 1040 ILE A N 1
ATOM 8260 C CA . ILE A 1 1040 ? 7.213 -1.845 14.400 1.00 71.50 1040 ILE A CA 1
ATOM 8261 C C . ILE A 1 1040 ? 8.119 -2.935 13.821 1.00 71.50 1040 ILE A C 1
ATOM 8263 O O . ILE A 1 1040 ? 8.053 -3.265 12.633 1.00 71.50 1040 ILE A O 1
ATOM 8267 N N . THR A 1 1041 ? 9.049 -3.426 14.643 1.00 73.00 1041 THR A N 1
ATOM 8268 C CA . THR A 1 1041 ? 10.105 -4.339 14.190 1.00 73.00 1041 THR A CA 1
ATOM 8269 C C . THR A 1 1041 ? 9.536 -5.709 13.862 1.00 73.00 1041 THR A C 1
ATOM 8271 O O . THR A 1 1041 ? 9.794 -6.202 12.763 1.00 73.00 1041 THR A O 1
ATOM 8274 N N . ALA A 1 1042 ? 8.690 -6.256 14.739 1.00 66.12 1042 ALA A N 1
ATOM 8275 C CA . ALA A 1 1042 ? 7.977 -7.512 14.540 1.00 66.12 1042 ALA A CA 1
ATOM 8276 C C . ALA A 1 1042 ? 7.184 -7.502 13.230 1.00 66.12 1042 ALA A C 1
ATOM 8278 O O . ALA A 1 1042 ? 7.331 -8.404 12.410 1.00 66.12 1042 ALA A O 1
ATOM 8279 N N . ALA A 1 1043 ? 6.455 -6.425 12.936 1.00 63.44 1043 ALA A N 1
ATOM 8280 C CA . ALA A 1 1043 ? 5.704 -6.331 11.689 1.00 63.44 1043 ALA A CA 1
ATOM 8281 C C . ALA A 1 1043 ? 6.563 -6.411 10.411 1.00 63.44 1043 ALA A C 1
ATOM 8283 O O . ALA A 1 1043 ? 6.054 -6.776 9.353 1.00 63.44 1043 ALA A O 1
ATOM 8284 N N . LYS A 1 1044 ? 7.858 -6.070 10.477 1.00 67.06 1044 LYS A N 1
ATOM 8285 C CA . LYS A 1 1044 ? 8.785 -6.165 9.334 1.00 67.06 1044 LYS A CA 1
ATOM 8286 C C . LYS A 1 1044 ? 9.535 -7.496 9.288 1.00 67.06 1044 LYS A C 1
ATOM 8288 O O . LYS A 1 1044 ? 9.789 -8.017 8.199 1.00 67.06 1044 LYS A O 1
ATOM 8293 N N . THR A 1 1045 ? 9.941 -8.023 10.441 1.00 67.38 1045 THR A N 1
ATOM 8294 C CA . THR A 1 1045 ? 10.794 -9.216 10.534 1.00 67.38 1045 THR A CA 1
ATOM 8295 C C . THR A 1 1045 ? 9.985 -10.496 10.696 1.00 67.38 1045 THR A C 1
ATOM 8297 O O . THR A 1 1045 ? 10.265 -11.480 10.011 1.00 67.38 1045 THR A O 1
ATOM 8300 N N . GLU A 1 1046 ? 8.949 -10.487 11.534 1.00 68.44 1046 GLU A N 1
ATOM 8301 C CA . GLU A 1 1046 ? 8.160 -11.677 11.853 1.00 68.44 1046 GLU A CA 1
ATOM 8302 C C . GLU A 1 1046 ? 7.248 -12.096 10.707 1.00 68.44 1046 GLU A C 1
ATOM 8304 O O . GLU A 1 1046 ? 6.992 -13.281 10.582 1.00 68.44 1046 GLU A O 1
ATOM 8309 N N . VAL A 1 1047 ? 6.842 -11.193 9.804 1.00 69.38 1047 VAL A N 1
ATOM 8310 C CA . VAL A 1 1047 ? 6.010 -11.530 8.626 1.00 69.38 1047 VAL A CA 1
ATOM 8311 C C . VAL A 1 1047 ? 6.741 -12.439 7.622 1.00 69.38 1047 VAL A C 1
ATOM 8313 O O . VAL A 1 1047 ? 6.113 -13.174 6.856 1.00 69.38 1047 VAL A O 1
ATOM 8316 N N . GLN A 1 1048 ? 8.078 -12.441 7.624 1.00 73.19 1048 GLN A N 1
ATOM 8317 C CA . GLN A 1 1048 ? 8.864 -13.239 6.677 1.00 73.19 1048 GLN A CA 1
ATOM 8318 C C . GLN A 1 1048 ? 8.708 -14.745 6.909 1.00 73.19 1048 GLN A C 1
ATOM 8320 O O . GLN A 1 1048 ? 8.630 -15.507 5.943 1.00 73.19 1048 GLN A O 1
ATOM 8325 N N . LEU A 1 1049 ? 8.653 -15.169 8.176 1.00 72.94 1049 LEU A N 1
ATOM 8326 C CA . LEU A 1 1049 ? 8.610 -16.580 8.556 1.00 72.94 1049 LEU A CA 1
ATOM 8327 C C . LEU A 1 1049 ? 7.260 -17.236 8.202 1.00 72.94 1049 LEU A C 1
ATOM 8329 O O . LEU A 1 1049 ? 7.290 -18.249 7.504 1.00 72.94 1049 LEU A O 1
ATOM 8333 N N . PRO A 1 1050 ? 6.087 -16.678 8.575 1.00 74.94 1050 PRO A N 1
ATOM 8334 C CA . PRO A 1 1050 ? 4.785 -17.163 8.128 1.00 74.94 1050 PRO A CA 1
ATOM 8335 C C . PRO A 1 1050 ? 4.664 -17.200 6.611 1.00 74.94 1050 PRO A C 1
ATOM 8337 O O . PRO A 1 1050 ? 4.181 -18.186 6.068 1.00 74.94 1050 PRO A O 1
ATOM 8340 N N . GLY A 1 1051 ? 5.169 -16.181 5.909 1.00 76.69 1051 GLY A N 1
ATOM 8341 C CA . GLY A 1 1051 ? 5.149 -16.158 4.447 1.00 76.69 1051 GLY A CA 1
ATOM 8342 C C . GLY A 1 1051 ? 6.006 -17.257 3.804 1.00 76.69 1051 GLY A C 1
ATOM 8343 O O . GLY A 1 1051 ? 5.640 -17.782 2.752 1.00 76.69 1051 GLY A O 1
ATOM 8344 N N . ALA A 1 1052 ? 7.140 -17.619 4.411 1.00 77.56 1052 ALA A N 1
ATOM 8345 C CA . ALA A 1 1052 ? 7.955 -18.751 3.968 1.00 77.56 1052 ALA A CA 1
ATOM 8346 C C . ALA A 1 1052 ? 7.256 -20.087 4.257 1.00 77.56 1052 ALA A C 1
ATOM 8348 O O . ALA A 1 1052 ? 7.130 -20.912 3.353 1.00 77.56 1052 ALA A O 1
ATOM 8349 N N . LEU A 1 1053 ? 6.724 -20.245 5.472 1.00 79.75 1053 LEU A N 1
ATOM 8350 C CA . LEU A 1 1053 ? 5.991 -21.439 5.883 1.00 79.75 1053 LEU A CA 1
ATOM 8351 C C . LEU A 1 1053 ? 4.760 -21.684 5.001 1.00 79.75 1053 LEU A C 1
ATOM 8353 O O . LEU A 1 1053 ? 4.520 -22.805 4.568 1.00 79.75 1053 LEU A O 1
ATOM 8357 N N . ALA A 1 1054 ? 4.016 -20.629 4.663 1.00 80.50 1054 ALA A N 1
ATOM 8358 C CA . ALA A 1 1054 ? 2.864 -20.698 3.768 1.00 80.50 1054 ALA A CA 1
ATOM 8359 C C . ALA A 1 1054 ? 3.228 -21.318 2.415 1.00 80.50 1054 ALA A C 1
ATOM 8361 O O . ALA A 1 1054 ? 2.493 -22.151 1.882 1.00 80.50 1054 ALA A O 1
ATOM 8362 N N . LYS A 1 1055 ? 4.378 -20.923 1.857 1.00 80.50 1055 LYS A N 1
ATOM 8363 C CA . LYS A 1 1055 ? 4.865 -21.442 0.575 1.00 80.50 1055 LYS A CA 1
ATOM 8364 C C . LYS A 1 1055 ? 5.271 -22.902 0.677 1.00 80.50 1055 LYS A C 1
ATOM 8366 O O . LYS A 1 1055 ? 4.957 -23.661 -0.230 1.00 80.50 1055 LYS A O 1
ATOM 8371 N N . GLU A 1 1056 ? 5.942 -23.278 1.758 1.00 83.56 1056 GLU A N 1
ATOM 8372 C CA . GLU A 1 1056 ? 6.354 -24.658 2.008 1.00 83.56 1056 GLU A CA 1
ATOM 8373 C C . GLU A 1 1056 ? 5.143 -25.579 2.184 1.00 83.56 1056 GLU A C 1
ATOM 8375 O O . GLU A 1 1056 ? 5.023 -26.577 1.479 1.00 83.56 1056 GLU A O 1
ATOM 8380 N N . LEU A 1 1057 ? 4.178 -25.183 3.017 1.00 85.44 1057 LEU A N 1
ATOM 8381 C CA . LEU A 1 1057 ? 2.918 -25.905 3.195 1.00 85.44 1057 LEU A CA 1
ATOM 8382 C C . LEU A 1 1057 ? 2.136 -26.020 1.885 1.00 85.44 1057 LEU A C 1
ATOM 8384 O O . LEU A 1 1057 ? 1.580 -27.069 1.574 1.00 85.44 1057 LEU A O 1
ATOM 8388 N N . THR A 1 1058 ? 2.076 -24.946 1.096 1.00 86.50 1058 THR A N 1
ATOM 8389 C CA . THR A 1 1058 ? 1.378 -24.967 -0.196 1.00 86.50 1058 THR A CA 1
ATOM 8390 C C . THR A 1 1058 ? 2.081 -25.895 -1.182 1.00 86.50 1058 THR A C 1
ATOM 8392 O O . THR A 1 1058 ? 1.408 -26.670 -1.851 1.00 86.50 1058 THR A O 1
ATOM 8395 N N . ALA A 1 1059 ? 3.414 -25.863 -1.250 1.00 86.12 1059 ALA A N 1
ATOM 8396 C CA . ALA A 1 1059 ? 4.191 -26.722 -2.139 1.00 86.12 1059 ALA A CA 1
ATOM 8397 C C . ALA A 1 1059 ? 4.060 -28.209 -1.771 1.00 86.12 1059 ALA A C 1
ATOM 8399 O O . ALA A 1 1059 ? 3.882 -29.031 -2.662 1.00 86.12 1059 ALA A O 1
ATOM 8400 N N . SER A 1 1060 ? 4.087 -28.545 -0.478 1.00 87.75 1060 SER A N 1
ATOM 8401 C CA . SER A 1 1060 ? 3.947 -29.927 0.001 1.00 87.75 1060 SER A CA 1
ATOM 8402 C C . SER A 1 1060 ? 2.528 -30.481 -0.154 1.00 87.75 1060 SER A C 1
ATOM 8404 O O . SER A 1 1060 ? 2.359 -31.683 -0.333 1.00 87.75 1060 SER A O 1
ATOM 8406 N N . ASN A 1 1061 ? 1.508 -29.617 -0.106 1.00 89.19 1061 ASN A N 1
ATOM 8407 C CA . ASN A 1 1061 ? 0.100 -30.025 -0.139 1.00 89.19 1061 ASN A CA 1
ATOM 8408 C C . ASN A 1 1061 ? -0.590 -29.783 -1.491 1.00 89.19 1061 ASN A C 1
ATOM 8410 O O . ASN A 1 1061 ? -1.785 -30.047 -1.603 1.00 89.19 1061 ASN A O 1
ATOM 8414 N N . VAL A 1 1062 ? 0.108 -29.287 -2.520 1.00 89.19 1062 VAL A N 1
ATOM 8415 C CA . VAL A 1 1062 ? -0.518 -28.927 -3.809 1.00 89.19 1062 VAL A CA 1
ATOM 8416 C C . VAL A 1 1062 ? -1.202 -30.116 -4.496 1.00 89.19 1062 VAL A C 1
ATOM 8418 O O . VAL A 1 1062 ? -2.200 -29.927 -5.189 1.00 89.19 1062 VAL A O 1
ATOM 8421 N N . ASP A 1 1063 ? -0.725 -31.336 -4.245 1.00 88.50 1063 ASP A N 1
ATOM 8422 C CA . ASP A 1 1063 ? -1.263 -32.575 -4.818 1.00 88.50 1063 ASP A CA 1
ATOM 8423 C C . ASP A 1 1063 ? -2.510 -33.109 -4.078 1.00 88.50 1063 ASP A C 1
ATOM 8425 O O . ASP A 1 1063 ? -3.132 -34.082 -4.515 1.00 88.50 1063 ASP A O 1
ATOM 8429 N N . LEU A 1 1064 ? -2.920 -32.479 -2.966 1.00 90.44 1064 LEU A N 1
ATOM 8430 C CA . LEU A 1 1064 ? -4.117 -32.856 -2.203 1.00 90.44 1064 LEU A CA 1
ATOM 8431 C C . LEU A 1 1064 ? -5.387 -32.276 -2.840 1.00 90.44 1064 LEU A C 1
ATOM 8433 O O . LEU A 1 1064 ? -6.017 -31.342 -2.336 1.00 90.44 1064 LEU A O 1
ATOM 8437 N N . ILE A 1 1065 ? -5.762 -32.873 -3.967 1.00 93.44 1065 ILE A N 1
ATOM 8438 C CA . ILE A 1 1065 ? -6.962 -32.550 -4.741 1.00 93.44 1065 ILE A CA 1
ATOM 8439 C C . ILE A 1 1065 ? -8.054 -33.586 -4.455 1.00 93.44 1065 ILE A C 1
ATOM 8441 O O . ILE A 1 1065 ? -7.774 -34.770 -4.247 1.00 93.44 1065 ILE A O 1
ATOM 8445 N N . VAL A 1 1066 ? -9.315 -33.157 -4.457 1.00 94.25 1066 VAL A N 1
ATOM 8446 C CA . VAL A 1 1066 ? -10.461 -34.066 -4.362 1.00 94.25 1066 VAL A CA 1
ATOM 8447 C C . VAL A 1 1066 ? -10.643 -34.809 -5.682 1.00 94.25 1066 VAL A C 1
ATOM 8449 O O . VAL A 1 1066 ? -10.979 -34.207 -6.698 1.00 94.25 1066 VAL A O 1
ATOM 8452 N N . THR A 1 1067 ? -10.427 -36.123 -5.684 1.00 93.94 1067 THR A N 1
ATOM 8453 C CA . THR A 1 1067 ? -10.447 -36.943 -6.910 1.00 93.94 1067 THR A CA 1
ATOM 8454 C C . THR A 1 1067 ? -11.732 -37.742 -7.084 1.00 93.94 1067 THR A C 1
ATOM 8456 O O . THR A 1 1067 ? -12.166 -37.970 -8.210 1.00 93.94 1067 THR A O 1
ATOM 8459 N N . ILE A 1 1068 ? -12.356 -38.156 -5.981 1.00 93.62 1068 ILE A N 1
ATOM 8460 C CA . ILE A 1 1068 ? -13.573 -38.979 -5.965 1.00 93.62 1068 ILE A CA 1
ATOM 8461 C C . ILE A 1 1068 ? -14.542 -38.487 -4.885 1.00 93.62 1068 ILE A C 1
ATOM 8463 O O . ILE A 1 1068 ? -14.130 -37.857 -3.912 1.00 93.62 1068 ILE A O 1
ATOM 8467 N N . ALA A 1 1069 ? -15.831 -38.800 -5.021 1.00 91.50 1069 ALA A N 1
ATOM 8468 C CA . ALA A 1 1069 ? -16.833 -38.414 -4.025 1.00 91.50 1069 ALA A CA 1
ATOM 8469 C C . ALA A 1 1069 ? -16.643 -39.166 -2.691 1.00 91.50 1069 ALA A C 1
ATOM 8471 O O . ALA A 1 1069 ? -16.507 -38.541 -1.642 1.00 91.50 1069 ALA A O 1
ATOM 8472 N N . ASP A 1 1070 ? -16.549 -40.498 -2.731 1.00 92.31 1070 ASP A N 1
ATOM 8473 C CA . ASP A 1 1070 ? -16.388 -41.345 -1.545 1.00 92.31 1070 ASP A CA 1
ATOM 8474 C C . ASP A 1 1070 ? -15.407 -42.500 -1.836 1.00 92.31 1070 ASP A C 1
ATOM 8476 O O . ASP A 1 1070 ? -15.566 -43.211 -2.824 1.00 92.31 1070 ASP A O 1
ATOM 8480 N N . CYS A 1 1071 ? -14.395 -42.703 -0.981 1.00 90.81 1071 CYS A N 1
ATOM 8481 C CA . CYS A 1 1071 ? -13.482 -43.855 -1.049 1.00 90.81 1071 CYS A CA 1
ATOM 8482 C C . CYS A 1 1071 ? -14.028 -45.136 -0.391 1.00 90.81 1071 CYS A C 1
ATOM 8484 O O . CYS A 1 1071 ? -13.377 -46.172 -0.438 1.00 90.81 1071 CYS A O 1
ATOM 8486 N N . GLY A 1 1072 ? -15.191 -45.082 0.262 1.00 87.88 1072 GLY A N 1
ATOM 8487 C CA . GLY A 1 1072 ? -15.829 -46.233 0.900 1.00 87.88 1072 GLY A CA 1
ATOM 8488 C C . GLY A 1 1072 ? -15.202 -46.679 2.226 1.00 87.88 1072 GLY A C 1
ATOM 8489 O O . GLY A 1 1072 ? -15.699 -47.641 2.821 1.00 87.88 1072 GLY A O 1
ATOM 8490 N N . THR A 1 1073 ? -14.178 -45.981 2.733 1.00 89.81 1073 THR A N 1
ATOM 8491 C CA . THR A 1 1073 ? -13.512 -46.335 3.998 1.00 89.81 1073 THR A CA 1
ATOM 8492 C C . THR A 1 1073 ? -14.479 -46.304 5.187 1.00 89.81 1073 THR A C 1
ATOM 8494 O O . THR A 1 1073 ? -15.400 -45.482 5.265 1.00 89.81 1073 THR A O 1
ATOM 8497 N N . ARG A 1 1074 ? -14.274 -47.231 6.126 1.00 88.88 1074 ARG A N 1
ATOM 8498 C CA . ARG A 1 1074 ? -14.913 -47.243 7.458 1.00 88.88 1074 ARG A CA 1
ATOM 8499 C C . ARG A 1 1074 ? -13.940 -46.819 8.561 1.00 88.88 1074 ARG A C 1
ATOM 8501 O O . ARG A 1 1074 ? -14.319 -46.758 9.729 1.00 88.88 1074 ARG A O 1
ATOM 8508 N N . LYS A 1 1075 ? -12.682 -46.553 8.199 1.00 89.06 1075 LYS A N 1
ATOM 8509 C CA . LYS A 1 1075 ? -11.675 -46.025 9.116 1.00 89.06 1075 LYS A CA 1
ATOM 8510 C C . LYS A 1 1075 ? -11.968 -44.547 9.365 1.00 89.06 1075 LYS A C 1
ATOM 8512 O O . LYS A 1 1075 ? -12.458 -43.833 8.492 1.00 89.06 1075 LYS A O 1
ATOM 8517 N N . GLY A 1 1076 ? -11.687 -44.111 10.580 1.00 90.00 1076 GLY A N 1
ATOM 8518 C CA . GLY A 1 1076 ? -11.930 -42.755 11.043 1.00 90.00 1076 GLY A CA 1
ATOM 8519 C C . GLY A 1 1076 ? -11.208 -42.518 12.359 1.00 90.00 1076 GLY A C 1
ATOM 8520 O O . GLY A 1 1076 ? -10.638 -43.451 12.929 1.00 90.00 1076 GLY A O 1
ATOM 8521 N N . ILE A 1 1077 ? -11.239 -41.274 12.813 1.00 92.31 1077 ILE A N 1
ATOM 8522 C CA . ILE A 1 1077 ? -10.685 -40.849 14.096 1.00 92.31 1077 ILE A CA 1
ATOM 8523 C C . ILE A 1 1077 ? -11.836 -40.797 15.098 1.00 92.31 1077 ILE A C 1
ATOM 8525 O O . ILE A 1 1077 ? -12.930 -40.339 14.763 1.00 92.31 1077 ILE A O 1
ATOM 8529 N N . ASP A 1 1078 ? -11.595 -41.307 16.300 1.00 91.56 1078 ASP A N 1
ATOM 8530 C CA . ASP A 1 1078 ? -12.557 -41.247 17.392 1.00 91.56 1078 ASP A CA 1
ATOM 8531 C C . ASP A 1 1078 ? -12.440 -39.872 18.071 1.00 91.56 1078 ASP A C 1
ATOM 8533 O O . ASP A 1 1078 ? -11.369 -39.505 18.550 1.00 91.56 1078 ASP A O 1
ATOM 8537 N N . PHE A 1 1079 ? -13.532 -39.107 18.073 1.00 89.25 1079 PHE A N 1
ATOM 8538 C CA . PHE A 1 1079 ? -13.640 -37.814 18.750 1.00 89.25 1079 PHE A CA 1
ATOM 8539 C C . PHE A 1 1079 ? -14.556 -37.933 19.964 1.00 89.25 1079 PHE A C 1
ATOM 8541 O O . PHE A 1 1079 ? -15.554 -38.658 19.926 1.00 89.25 1079 PHE A O 1
ATOM 8548 N N . ASP A 1 1080 ? -14.252 -37.192 21.023 1.00 89.19 1080 ASP A N 1
ATOM 8549 C CA . ASP A 1 1080 ? -15.196 -36.971 22.116 1.00 89.19 1080 ASP A CA 1
ATOM 8550 C C . ASP A 1 1080 ? -16.327 -36.044 21.630 1.00 89.19 1080 ASP A C 1
ATOM 8552 O O . ASP A 1 1080 ? -16.100 -35.120 20.854 1.00 89.19 1080 ASP A O 1
ATOM 8556 N N . ILE A 1 1081 ? -17.564 -36.271 22.067 1.00 83.38 1081 ILE A N 1
ATOM 8557 C CA . ILE A 1 1081 ? -18.728 -35.455 21.674 1.00 83.38 1081 ILE A CA 1
ATOM 8558 C C . ILE A 1 1081 ? -18.657 -34.026 22.247 1.00 83.38 1081 ILE A C 1
ATOM 8560 O O . ILE A 1 1081 ? -19.351 -33.116 21.780 1.00 83.38 1081 ILE A O 1
ATOM 8564 N N . SER A 1 1082 ? -17.829 -33.805 23.268 1.00 81.31 1082 SER A N 1
ATOM 8565 C CA . SER A 1 1082 ? -17.488 -32.468 23.761 1.00 81.31 1082 SER A CA 1
ATOM 8566 C C . SER A 1 1082 ? -16.506 -31.713 22.856 1.00 81.31 1082 SER A C 1
ATOM 8568 O O . SER A 1 1082 ? -16.439 -30.483 22.941 1.00 81.31 1082 SER A O 1
ATOM 8570 N N . ASP A 1 1083 ? -15.795 -32.416 21.971 1.00 82.56 1083 ASP A N 1
ATOM 8571 C CA . ASP A 1 1083 ? -14.818 -31.831 21.062 1.00 82.56 1083 ASP A CA 1
ATOM 8572 C C . ASP A 1 1083 ? -15.504 -31.100 19.897 1.00 82.56 1083 ASP A C 1
ATOM 8574 O O . ASP A 1 1083 ? -16.427 -31.603 19.248 1.00 82.56 1083 ASP A O 1
ATOM 8578 N N . ARG A 1 1084 ? -15.038 -29.882 19.612 1.00 77.94 1084 ARG A N 1
ATOM 8579 C CA . ARG A 1 1084 ? -15.529 -29.088 18.481 1.00 77.94 1084 ARG A CA 1
ATOM 8580 C C . ARG A 1 1084 ? -14.999 -29.601 17.149 1.00 77.94 1084 ARG A C 1
ATOM 8582 O O . ARG A 1 1084 ? -15.668 -29.385 16.143 1.00 77.94 1084 ARG A O 1
ATOM 8589 N N . ASP A 1 1085 ? -13.874 -30.310 17.138 1.00 81.62 1085 ASP A N 1
ATOM 8590 C CA . ASP A 1 1085 ? -13.241 -30.807 15.913 1.00 81.62 1085 ASP A CA 1
ATOM 8591 C C . ASP A 1 1085 ? -14.039 -31.932 15.235 1.00 81.62 1085 ASP A C 1
ATOM 8593 O O . ASP A 1 1085 ? -13.784 -32.262 14.072 1.00 81.62 1085 ASP A O 1
ATOM 8597 N N . ALA A 1 1086 ? -15.031 -32.498 15.934 1.00 82.25 1086 ALA A N 1
ATOM 8598 C CA . ALA A 1 1086 ? -15.988 -33.450 15.380 1.00 82.25 1086 ALA A CA 1
ATOM 8599 C C . ALA A 1 1086 ? -17.023 -32.795 14.445 1.00 82.25 1086 ALA A C 1
ATOM 8601 O O . ALA A 1 1086 ? -17.592 -33.480 13.591 1.00 82.25 1086 ALA A O 1
ATOM 8602 N N . LEU A 1 1087 ? -17.287 -31.491 14.602 1.00 83.94 1087 LEU A N 1
ATOM 8603 C CA . LEU A 1 1087 ? -18.263 -30.760 13.791 1.00 83.94 1087 LEU A CA 1
ATOM 8604 C C . LEU A 1 1087 ? -17.843 -30.719 12.320 1.00 83.94 1087 LEU A C 1
ATOM 8606 O O . LEU A 1 1087 ? -16.660 -30.694 11.991 1.00 83.94 1087 LEU A O 1
ATOM 8610 N N . ASP A 1 1088 ? -18.834 -30.703 11.428 1.00 85.69 1088 ASP A N 1
ATOM 8611 C CA . ASP A 1 1088 ? -18.652 -30.594 9.974 1.00 85.69 1088 ASP A CA 1
ATOM 8612 C C . ASP A 1 1088 ? -17.886 -31.765 9.328 1.00 85.69 1088 ASP A C 1
ATOM 8614 O O . ASP A 1 1088 ? -17.542 -31.730 8.144 1.00 85.69 1088 ASP A O 1
ATOM 8618 N N . ARG A 1 1089 ? -17.667 -32.850 10.075 1.00 88.81 1089 ARG A N 1
ATOM 8619 C CA . ARG A 1 1089 ? -17.176 -34.128 9.552 1.00 88.81 1089 ARG A CA 1
ATOM 8620 C C . ARG A 1 1089 ? -18.329 -35.082 9.263 1.00 88.81 1089 ARG A C 1
ATOM 8622 O O . ARG A 1 1089 ? -19.476 -34.844 9.637 1.00 88.81 1089 ARG A O 1
ATOM 8629 N N . LEU A 1 1090 ? -18.016 -36.183 8.585 1.00 90.88 1090 LEU A N 1
ATOM 8630 C CA . LEU A 1 1090 ? -18.973 -37.247 8.290 1.00 90.88 1090 LEU A CA 1
ATOM 8631 C C . LEU A 1 1090 ? -18.759 -38.423 9.241 1.00 90.88 1090 LEU A C 1
ATOM 8633 O O . LEU A 1 1090 ? -17.619 -38.816 9.490 1.00 90.88 1090 LEU A O 1
ATOM 8637 N N . ALA A 1 1091 ? -19.844 -39.021 9.732 1.00 90.81 1091 ALA A N 1
ATOM 8638 C CA . ALA A 1 1091 ? -19.774 -40.234 10.544 1.00 90.81 1091 ALA A CA 1
ATOM 8639 C C . ALA A 1 1091 ? -19.196 -41.407 9.726 1.00 90.81 1091 ALA A C 1
ATOM 8641 O O . ALA A 1 1091 ? -19.681 -41.718 8.635 1.00 90.81 1091 ALA A O 1
ATOM 8642 N N . ALA A 1 1092 ? -18.155 -42.071 10.236 1.00 89.38 1092 ALA A N 1
ATOM 8643 C CA . ALA A 1 1092 ? -17.510 -43.194 9.546 1.00 89.38 1092 ALA A CA 1
ATOM 8644 C C . ALA A 1 1092 ? -18.330 -44.493 9.640 1.00 89.38 1092 ALA A C 1
ATOM 8646 O O . ALA A 1 1092 ? -18.292 -45.325 8.727 1.00 89.38 1092 ALA A O 1
ATOM 8647 N N . ILE A 1 1093 ? -19.078 -44.647 10.735 1.00 89.56 1093 ILE A N 1
ATOM 8648 C CA . ILE A 1 1093 ? -19.938 -45.790 11.059 1.00 89.56 1093 ILE A CA 1
ATOM 8649 C C . ILE A 1 1093 ? -21.271 -45.297 11.635 1.00 89.56 1093 ILE A C 1
ATOM 8651 O O . ILE A 1 1093 ? -21.359 -44.157 12.090 1.00 89.56 1093 ILE A O 1
ATOM 8655 N N . ASP A 1 1094 ? -22.288 -46.160 11.623 1.00 89.44 1094 ASP A N 1
ATOM 8656 C CA . ASP A 1 1094 ? -23.568 -45.877 12.276 1.00 89.44 1094 ASP A CA 1
ATOM 8657 C C . ASP A 1 1094 ? -23.373 -45.787 13.795 1.00 89.44 1094 ASP A C 1
ATOM 8659 O O . ASP A 1 1094 ? -22.775 -46.680 14.400 1.00 89.44 1094 ASP A O 1
ATOM 8663 N N . VAL A 1 1095 ? -23.914 -44.740 14.416 1.00 84.69 1095 VAL A N 1
ATOM 8664 C CA . VAL A 1 1095 ? -23.925 -44.577 15.874 1.00 84.69 1095 VAL A CA 1
ATOM 8665 C C . VAL A 1 1095 ? -25.300 -44.966 16.397 1.00 84.69 1095 VAL A C 1
ATOM 8667 O O . VAL A 1 1095 ? -26.313 -44.446 15.924 1.00 84.69 1095 VAL A O 1
ATOM 8670 N N . ARG A 1 1096 ? -25.337 -45.890 17.359 1.00 84.94 1096 ARG A N 1
ATOM 8671 C CA . ARG A 1 1096 ? -26.571 -46.439 17.936 1.00 84.94 1096 ARG A CA 1
ATOM 8672 C C . ARG A 1 1096 ? -26.712 -46.067 19.409 1.00 84.94 1096 ARG A C 1
ATOM 8674 O O . ARG A 1 1096 ? -25.703 -45.902 20.090 1.00 84.94 1096 ARG A O 1
ATOM 8681 N N . ASP A 1 1097 ? -27.950 -45.933 19.875 1.00 79.50 1097 ASP A N 1
ATOM 8682 C CA . ASP A 1 1097 ? -28.262 -45.801 21.302 1.00 79.50 1097 ASP A CA 1
ATOM 8683 C C . ASP A 1 1097 ? -28.096 -47.145 22.044 1.00 79.50 1097 ASP A C 1
ATOM 8685 O O . ASP A 1 1097 ? -27.874 -48.199 21.438 1.00 79.50 1097 ASP A O 1
ATOM 8689 N N . SER A 1 1098 ? -28.242 -47.121 23.371 1.00 74.38 1098 SER A N 1
ATOM 8690 C CA . SER A 1 1098 ? -28.239 -48.324 24.219 1.00 74.38 1098 SER A CA 1
ATOM 8691 C C . SER A 1 1098 ? -29.389 -49.301 23.925 1.00 74.38 1098 SER A C 1
ATOM 8693 O O . SER A 1 1098 ? -29.330 -50.450 24.354 1.00 74.38 1098 SER A O 1
ATOM 8695 N N . SER A 1 1099 ? -30.412 -48.868 23.180 1.00 73.19 1099 SER A N 1
ATOM 8696 C CA . SER A 1 1099 ? -31.579 -49.660 22.766 1.00 73.19 1099 SER A CA 1
ATOM 8697 C C . SER A 1 1099 ? -31.441 -50.241 21.347 1.00 73.19 1099 SER A C 1
ATOM 8699 O O . SER A 1 1099 ? -32.330 -50.952 20.884 1.00 73.19 1099 SER A O 1
ATOM 8701 N N . GLY A 1 1100 ? -30.327 -49.977 20.651 1.00 73.19 1100 GLY A N 1
ATOM 8702 C CA . GLY A 1 1100 ? -30.028 -50.471 19.305 1.00 73.19 1100 GLY A CA 1
ATOM 8703 C C . GLY A 1 1100 ? -30.536 -49.606 18.140 1.00 73.19 1100 GLY A C 1
ATOM 8704 O O . GLY A 1 1100 ? -30.268 -49.960 16.982 1.00 73.19 1100 GLY A O 1
ATOM 8705 N N . ASN A 1 1101 ? -31.202 -48.476 18.404 1.00 80.75 1101 ASN A N 1
ATOM 8706 C CA . ASN A 1 1101 ? -31.691 -47.548 17.380 1.00 80.75 1101 ASN A CA 1
ATOM 8707 C C . ASN A 1 1101 ? -30.545 -46.708 16.815 1.00 80.75 1101 ASN A C 1
ATOM 8709 O O . ASN A 1 1101 ? -29.696 -46.218 17.556 1.00 80.75 1101 ASN A O 1
ATOM 8713 N N . VAL A 1 1102 ? -30.525 -46.503 15.497 1.00 83.19 1102 VAL A N 1
ATOM 8714 C CA . VAL A 1 1102 ? -29.514 -45.663 14.840 1.00 83.19 1102 VAL A CA 1
ATOM 8715 C C . VAL A 1 1102 ? -29.826 -44.191 15.112 1.00 83.19 1102 VAL A C 1
ATOM 8717 O O . VAL A 1 1102 ? -30.805 -43.658 14.597 1.00 83.19 1102 VAL A O 1
ATOM 8720 N N . LEU A 1 1103 ? -28.977 -43.533 15.902 1.00 80.88 1103 LEU A N 1
ATOM 8721 C CA . LEU A 1 1103 ? -29.042 -42.093 16.164 1.00 80.88 1103 LEU A CA 1
ATOM 8722 C C . LEU A 1 1103 ? -28.454 -41.289 14.999 1.00 80.88 1103 LEU A C 1
ATOM 8724 O O . LEU A 1 1103 ? -28.958 -40.223 14.655 1.00 80.88 1103 LEU A O 1
ATOM 8728 N N . VAL A 1 1104 ? -27.374 -41.798 14.395 1.00 83.88 1104 VAL A N 1
ATOM 8729 C CA . VAL A 1 1104 ? -26.666 -41.156 13.279 1.00 83.88 1104 VAL A CA 1
ATOM 8730 C C . VAL A 1 1104 ? -26.243 -42.223 12.283 1.00 83.88 1104 VAL A C 1
ATOM 8732 O O . VAL A 1 1104 ? -25.479 -43.122 12.628 1.00 83.88 1104 VAL A O 1
ATOM 8735 N N . GLY A 1 1105 ? -26.729 -42.123 11.047 1.00 86.25 1105 GLY A N 1
ATOM 8736 C CA . GLY A 1 1105 ? -26.312 -43.018 9.970 1.00 86.25 1105 GLY A CA 1
ATOM 8737 C C . GLY A 1 1105 ? -24.905 -42.697 9.467 1.00 86.25 1105 GLY A C 1
ATOM 8738 O O . GLY A 1 1105 ? -24.460 -41.545 9.498 1.00 86.25 1105 GLY A O 1
ATOM 8739 N N . ARG A 1 1106 ? -24.214 -43.700 8.935 1.00 87.69 1106 ARG A N 1
ATOM 8740 C CA . ARG A 1 1106 ? -22.943 -43.555 8.227 1.00 87.69 1106 ARG A CA 1
ATOM 8741 C C . ARG A 1 1106 ? -23.051 -42.478 7.148 1.00 87.69 1106 ARG A C 1
ATOM 8743 O O . ARG A 1 1106 ? -24.072 -42.355 6.479 1.00 87.69 1106 ARG A O 1
ATOM 8750 N N . ASN A 1 1107 ? -21.971 -41.722 6.964 1.00 88.38 1107 ASN A N 1
ATOM 8751 C CA . ASN A 1 1107 ? -21.868 -40.588 6.045 1.00 88.38 1107 ASN A CA 1
ATOM 8752 C C . ASN A 1 1107 ? -22.816 -39.412 6.356 1.00 88.38 1107 ASN A C 1
ATOM 8754 O O . ASN A 1 1107 ? -22.864 -38.456 5.583 1.00 88.38 1107 ASN A O 1
ATOM 8758 N N . SER A 1 1108 ? -23.515 -39.420 7.494 1.00 89.12 1108 SER A N 1
ATOM 8759 C CA . SER A 1 1108 ? -24.252 -38.240 7.953 1.00 89.12 1108 SER A CA 1
ATOM 8760 C C . SER A 1 1108 ? -23.289 -37.154 8.426 1.00 89.12 1108 SER A C 1
ATOM 8762 O O . SER A 1 1108 ? -22.278 -37.446 9.072 1.00 89.12 1108 SER A O 1
ATOM 8764 N N . ILE A 1 1109 ? -23.625 -35.901 8.122 1.00 88.69 1109 ILE A N 1
ATOM 8765 C CA . ILE A 1 1109 ? -22.880 -34.723 8.569 1.00 88.69 1109 ILE A CA 1
ATOM 8766 C C . ILE A 1 1109 ? -23.105 -34.524 10.071 1.00 88.69 1109 ILE A C 1
ATOM 8768 O O . ILE A 1 1109 ? -24.242 -34.476 10.547 1.00 88.69 1109 ILE A O 1
ATOM 8772 N N . ILE A 1 1110 ? -22.016 -34.362 10.812 1.00 86.88 1110 ILE A N 1
ATOM 8773 C CA . ILE A 1 1110 ? -22.031 -34.112 12.249 1.00 86.88 1110 ILE A CA 1
ATOM 8774 C C . ILE A 1 1110 ? -22.300 -32.620 12.476 1.00 86.88 1110 ILE A C 1
ATOM 8776 O O . ILE A 1 1110 ? -21.406 -31.780 12.402 1.00 86.88 1110 ILE A O 1
ATOM 8780 N N . THR A 1 1111 ? -23.563 -32.282 12.733 1.00 84.94 1111 THR A N 1
ATOM 8781 C CA . THR A 1 1111 ? -23.999 -30.920 13.085 1.00 84.94 1111 THR A CA 1
ATOM 8782 C C . THR A 1 1111 ? -24.160 -30.762 14.598 1.00 84.94 1111 THR A C 1
ATOM 8784 O O . THR A 1 1111 ? -24.267 -31.749 15.324 1.00 84.94 1111 THR A O 1
ATOM 8787 N N . SER A 1 1112 ? -24.274 -29.528 15.102 1.00 81.75 1112 SER A N 1
ATOM 8788 C CA . SER A 1 1112 ? -24.529 -29.287 16.534 1.00 81.75 1112 SER A CA 1
ATOM 8789 C C . SER A 1 1112 ? -25.801 -29.985 17.036 1.00 81.75 1112 SER A C 1
ATOM 8791 O O . SER A 1 1112 ? -25.804 -30.543 18.126 1.00 81.75 1112 SER A O 1
ATOM 8793 N N . ARG A 1 1113 ? -26.850 -30.062 16.204 1.00 82.25 1113 ARG A N 1
ATOM 8794 C CA . ARG A 1 1113 ? -28.088 -30.796 16.527 1.00 82.25 1113 ARG A CA 1
ATOM 8795 C C . ARG A 1 1113 ? -27.856 -32.301 16.667 1.00 82.25 1113 ARG A C 1
ATOM 8797 O O . ARG A 1 1113 ? -28.478 -32.949 17.508 1.00 82.25 1113 ARG A O 1
ATOM 8804 N N . VAL A 1 1114 ? -26.970 -32.853 15.839 1.00 83.06 1114 VAL A N 1
ATOM 8805 C CA . VAL A 1 1114 ? -26.575 -34.265 15.899 1.00 83.06 1114 VAL A CA 1
ATOM 8806 C C . VAL A 1 1114 ? -25.788 -34.534 17.180 1.00 83.06 1114 VAL A C 1
ATOM 8808 O O . VAL A 1 1114 ? -26.115 -35.473 17.895 1.00 83.06 1114 VAL A O 1
ATOM 8811 N N . ILE A 1 1115 ? -24.831 -33.669 17.526 1.00 84.50 1115 ILE A N 1
ATOM 8812 C CA . ILE A 1 1115 ? -24.089 -33.735 18.795 1.00 84.50 1115 ILE A CA 1
ATOM 8813 C C . ILE A 1 1115 ? -25.044 -33.688 19.996 1.00 84.50 1115 ILE A C 1
ATOM 8815 O O . ILE A 1 1115 ? -24.938 -34.520 20.893 1.00 84.50 1115 ILE A O 1
ATOM 8819 N N . ASP A 1 1116 ? -26.017 -32.774 20.006 1.00 84.00 1116 ASP A N 1
ATOM 8820 C CA . ASP A 1 1116 ? -27.001 -32.680 21.094 1.00 84.00 1116 ASP A CA 1
ATOM 8821 C C . ASP A 1 1116 ? -27.885 -33.932 21.193 1.00 84.00 1116 ASP A C 1
ATOM 8823 O O . ASP A 1 1116 ? -28.234 -34.369 22.291 1.00 84.00 1116 ASP A O 1
ATOM 8827 N N . SER A 1 1117 ? -28.217 -34.541 20.053 1.00 82.69 1117 SER A N 1
ATOM 8828 C CA . SER A 1 1117 ? -28.968 -35.802 20.003 1.00 82.69 1117 SER A CA 1
ATOM 8829 C C . SER A 1 1117 ? -28.138 -36.974 20.536 1.00 82.69 1117 SER A C 1
ATOM 8831 O O . SER A 1 1117 ? -28.653 -37.795 21.291 1.00 82.69 1117 SER A O 1
ATOM 8833 N N . LEU A 1 1118 ? -26.838 -37.016 20.227 1.00 82.94 1118 LEU A N 1
ATOM 8834 C CA . LEU A 1 1118 ? -25.900 -38.015 20.748 1.00 82.94 1118 LEU A CA 1
ATOM 8835 C C . LEU A 1 1118 ? -25.689 -37.881 22.262 1.00 82.94 1118 LEU A C 1
ATOM 8837 O O . LEU A 1 1118 ? -25.687 -38.892 22.962 1.00 82.94 1118 LEU A O 1
ATOM 8841 N N . LYS A 1 1119 ? -25.602 -36.644 22.777 1.00 84.44 1119 LYS A N 1
ATOM 8842 C CA . LYS A 1 1119 ? -25.540 -36.366 24.223 1.00 84.44 1119 LYS A CA 1
ATOM 8843 C C . LYS A 1 1119 ? -26.785 -36.869 24.946 1.00 84.44 1119 LYS A C 1
ATOM 8845 O O . LYS A 1 1119 ? -26.670 -37.515 25.982 1.00 84.44 1119 LYS A O 1
ATOM 8850 N N . LYS A 1 1120 ? -27.974 -36.609 24.389 1.00 83.50 1120 LYS A N 1
ATOM 8851 C CA . LYS A 1 1120 ? -29.243 -37.132 24.927 1.00 83.50 1120 LYS A CA 1
ATOM 8852 C C . LYS A 1 1120 ? -29.309 -38.659 24.875 1.00 83.50 1120 LYS A C 1
ATOM 8854 O O . LYS A 1 1120 ? -29.878 -39.264 25.773 1.00 83.50 1120 LYS A O 1
ATOM 8859 N N . GLY A 1 1121 ? -28.710 -39.264 23.849 1.00 78.19 1121 GLY A N 1
ATOM 8860 C CA . GLY A 1 1121 ? -28.596 -40.713 23.683 1.00 78.19 1121 GLY A CA 1
ATOM 8861 C C . GLY A 1 1121 ? -27.521 -41.389 24.544 1.00 78.19 1121 GLY A C 1
ATOM 8862 O O . GLY A 1 1121 ? -27.351 -42.599 24.430 1.00 78.19 1121 GLY A O 1
ATOM 8863 N N . GLY A 1 1122 ? -26.787 -40.646 25.383 1.00 80.88 1122 GLY A N 1
ATOM 8864 C CA . GLY A 1 1122 ? -25.763 -41.197 26.280 1.00 80.88 1122 GLY A CA 1
ATOM 8865 C C . GLY A 1 1122 ? -24.485 -41.687 25.588 1.00 80.88 1122 GLY A C 1
ATOM 8866 O O . GLY A 1 1122 ? -23.703 -42.413 26.198 1.00 80.88 1122 GLY A O 1
ATOM 8867 N N . VAL A 1 1123 ? -24.255 -41.312 24.327 1.00 81.62 1123 VAL A N 1
ATOM 8868 C CA . VAL A 1 1123 ? -23.018 -41.639 23.603 1.00 81.62 1123 VAL A CA 1
ATOM 8869 C C . VAL A 1 1123 ? -21.912 -40.680 24.063 1.00 81.62 1123 VAL A C 1
ATOM 8871 O O . VAL A 1 1123 ? -22.184 -39.498 24.275 1.00 81.62 1123 VAL A O 1
ATOM 8874 N N . LEU A 1 1124 ? -20.674 -41.172 24.216 1.00 83.94 1124 LEU A N 1
ATOM 8875 C CA . LEU A 1 1124 ? -19.508 -40.371 24.643 1.00 83.94 1124 LEU A CA 1
ATOM 8876 C C . LEU A 1 1124 ? -18.544 -40.030 23.497 1.00 83.94 1124 LEU A C 1
ATOM 8878 O O . LEU A 1 1124 ? -17.970 -38.944 23.477 1.00 83.94 1124 LEU A O 1
ATOM 8882 N N . THR A 1 1125 ? -18.400 -40.924 22.518 1.00 88.25 1125 THR A N 1
ATOM 8883 C CA . THR A 1 1125 ? -17.477 -40.747 21.393 1.00 88.25 1125 THR A CA 1
ATOM 8884 C C . THR A 1 1125 ? -18.159 -40.984 20.051 1.00 88.25 1125 THR A C 1
ATOM 8886 O O . THR A 1 1125 ? -19.095 -41.776 19.932 1.00 88.25 1125 THR A O 1
ATOM 8889 N N . ILE A 1 1126 ? -17.683 -40.292 19.018 1.00 88.94 1126 ILE A N 1
ATOM 8890 C CA . ILE A 1 1126 ? -18.121 -40.461 17.635 1.00 88.94 1126 ILE A CA 1
ATOM 8891 C C . ILE A 1 1126 ? -16.918 -40.694 16.726 1.00 88.94 1126 ILE A C 1
ATOM 8893 O O . ILE A 1 1126 ? -15.949 -39.938 16.730 1.00 88.94 1126 ILE A O 1
ATOM 8897 N N . LYS A 1 1127 ? -16.999 -41.739 15.898 1.00 91.50 1127 LYS A N 1
ATOM 8898 C CA . LYS A 1 1127 ? -15.979 -42.022 14.891 1.00 91.50 1127 LYS A CA 1
ATOM 8899 C C . LYS A 1 1127 ? -16.262 -41.240 13.618 1.00 91.50 1127 LYS A C 1
ATOM 8901 O O . LYS A 1 1127 ? -17.205 -41.556 12.887 1.00 91.50 1127 LYS A O 1
ATOM 8906 N N . ALA A 1 1128 ? -15.437 -40.240 13.332 1.00 92.38 1128 ALA A N 1
ATOM 8907 C CA . ALA A 1 1128 ? -15.593 -39.369 12.175 1.00 92.38 1128 ALA A CA 1
ATOM 8908 C C . ALA A 1 1128 ? -14.535 -39.653 11.102 1.00 92.38 1128 ALA A C 1
ATOM 8910 O O . ALA A 1 1128 ? -13.384 -39.995 11.389 1.00 92.38 1128 ALA A O 1
ATOM 8911 N N . ARG A 1 1129 ? -14.920 -39.504 9.834 1.00 92.81 1129 ARG A N 1
ATOM 8912 C CA . ARG A 1 1129 ? -14.007 -39.632 8.696 1.00 92.81 1129 ARG A CA 1
ATOM 8913 C C . ARG A 1 1129 ? -12.983 -38.497 8.711 1.00 92.81 1129 ARG A C 1
ATOM 8915 O O . ARG A 1 1129 ? -13.274 -37.372 9.121 1.00 92.81 1129 ARG A O 1
ATOM 8922 N N . SER A 1 1130 ? -11.772 -38.809 8.263 1.00 91.62 1130 SER A N 1
ATOM 8923 C CA . SER A 1 1130 ? -10.664 -37.857 8.187 1.00 91.62 1130 SER A CA 1
ATOM 8924 C C . SER A 1 1130 ? -9.815 -38.095 6.942 1.00 91.62 1130 SER A C 1
ATOM 8926 O O . SER A 1 1130 ? -9.734 -39.222 6.436 1.00 91.62 1130 SER A O 1
ATOM 8928 N N . VAL A 1 1131 ? -9.130 -37.041 6.495 1.00 90.62 1131 VAL A N 1
ATOM 8929 C CA . VAL A 1 1131 ? -8.157 -37.065 5.395 1.00 90.62 1131 VAL A CA 1
ATOM 8930 C C . VAL A 1 1131 ? -7.038 -38.075 5.664 1.00 90.62 1131 VAL A C 1
ATOM 8932 O O . VAL A 1 1131 ? -6.673 -38.831 4.771 1.00 90.62 1131 VAL A O 1
ATOM 8935 N N . THR A 1 1132 ? -6.569 -38.178 6.910 1.00 90.44 1132 THR A N 1
ATOM 8936 C CA . THR A 1 1132 ? -5.508 -39.119 7.322 1.00 90.44 1132 THR A CA 1
ATOM 8937 C C . THR A 1 1132 ? -5.898 -40.592 7.185 1.00 90.44 1132 THR A C 1
ATOM 8939 O O . THR A 1 1132 ? -5.035 -41.457 7.086 1.00 90.44 1132 THR A O 1
ATOM 8942 N N . THR A 1 1133 ? -7.199 -40.888 7.177 1.00 93.06 1133 THR A N 1
ATOM 8943 C CA . THR A 1 1133 ? -7.755 -42.248 7.065 1.00 93.06 1133 THR A CA 1
ATOM 8944 C C . THR A 1 1133 ? -8.326 -42.548 5.675 1.00 93.06 1133 THR A C 1
ATOM 8946 O O . THR A 1 1133 ? -8.991 -43.567 5.481 1.00 93.06 1133 THR A O 1
ATOM 8949 N N . CYS A 1 1134 ? -8.132 -41.638 4.717 1.00 92.31 1134 CYS A N 1
ATOM 8950 C CA . CYS A 1 1134 ? -8.671 -41.757 3.371 1.00 92.31 1134 CYS A CA 1
ATOM 8951 C C . CYS A 1 1134 ? -7.917 -42.828 2.569 1.00 92.31 1134 CYS A C 1
ATOM 8953 O O . CYS A 1 1134 ? -6.696 -42.812 2.498 1.00 92.31 1134 CYS A O 1
ATOM 8955 N N . GLU A 1 1135 ? -8.656 -43.728 1.918 1.00 93.19 1135 GLU A N 1
ATOM 8956 C CA . GLU A 1 1135 ? -8.101 -44.819 1.097 1.00 93.19 1135 GLU A CA 1
ATOM 8957 C C . GLU A 1 1135 ? -8.154 -44.502 -0.412 1.00 93.19 1135 GLU A C 1
ATOM 8959 O O . GLU A 1 1135 ? -8.156 -45.396 -1.254 1.00 93.19 1135 GLU A O 1
ATOM 8964 N N . ALA A 1 1136 ? -8.228 -43.218 -0.777 1.00 89.81 1136 ALA A N 1
ATOM 8965 C CA . ALA A 1 1136 ? -8.154 -42.797 -2.175 1.00 89.81 1136 ALA A CA 1
ATOM 8966 C C . ALA A 1 1136 ? -6.728 -43.007 -2.722 1.00 89.81 1136 ALA A C 1
ATOM 8968 O O . ALA A 1 1136 ? -5.755 -42.630 -2.078 1.00 89.81 1136 ALA A O 1
ATOM 8969 N N . LEU A 1 1137 ? -6.603 -43.575 -3.928 1.00 86.50 1137 LEU A N 1
ATOM 8970 C CA . LEU A 1 1137 ? -5.300 -43.871 -4.552 1.00 86.50 1137 LEU A CA 1
ATOM 8971 C C . LEU A 1 1137 ? -4.480 -42.615 -4.885 1.00 86.50 1137 LEU A C 1
ATOM 8973 O O . LEU A 1 1137 ? -3.253 -42.652 -4.873 1.00 86.50 1137 LEU A O 1
ATOM 8977 N N . LYS A 1 1138 ? -5.158 -41.518 -5.238 1.00 88.38 1138 LYS A N 1
ATOM 8978 C CA . LYS A 1 1138 ? -4.561 -40.211 -5.533 1.00 88.38 1138 LYS A CA 1
ATOM 8979 C C . LYS A 1 1138 ? -5.416 -39.125 -4.894 1.00 88.38 1138 LYS A C 1
ATOM 8981 O O . LYS A 1 1138 ? -6.641 -39.172 -5.021 1.00 88.38 1138 LYS A O 1
ATOM 8986 N N . GLY A 1 1139 ? -4.774 -38.148 -4.259 1.00 89.81 1139 GLY A N 1
ATOM 8987 C CA . GLY A 1 1139 ? -5.464 -37.063 -3.567 1.00 89.81 1139 GLY A CA 1
ATOM 8988 C C . GLY A 1 1139 ? -6.355 -37.577 -2.434 1.00 89.81 1139 GLY A C 1
ATOM 8989 O O . GLY A 1 1139 ? -5.968 -38.469 -1.680 1.00 89.81 1139 GLY A O 1
ATOM 8990 N N . VAL A 1 1140 ? -7.558 -37.020 -2.315 1.00 93.38 1140 VAL A N 1
ATOM 8991 C CA . VAL A 1 1140 ? -8.517 -37.353 -1.250 1.00 93.38 1140 VAL A CA 1
ATOM 8992 C C . VAL A 1 1140 ? -9.937 -37.521 -1.794 1.00 93.38 1140 VAL A C 1
ATOM 8994 O O . VAL A 1 1140 ? -10.257 -37.038 -2.879 1.00 93.38 1140 VAL A O 1
ATOM 8997 N N . CYS A 1 1141 ? -10.819 -38.182 -1.037 1.00 93.50 1141 CYS A N 1
ATOM 8998 C CA . CYS A 1 1141 ? -12.249 -38.196 -1.358 1.00 93.50 1141 CYS A CA 1
ATOM 8999 C C . CYS A 1 1141 ? -13.008 -37.051 -0.673 1.00 93.50 1141 CYS A C 1
ATOM 9001 O O . CYS A 1 1141 ? -12.637 -36.630 0.428 1.00 93.50 1141 CYS A O 1
ATOM 9003 N N . ALA A 1 1142 ? -14.105 -36.596 -1.285 1.00 92.25 1142 ALA A N 1
ATOM 9004 C CA . ALA A 1 1142 ? -14.920 -35.501 -0.759 1.00 92.25 1142 ALA A CA 1
ATOM 9005 C C . ALA A 1 1142 ? -15.487 -35.812 0.637 1.00 92.25 1142 ALA A C 1
ATOM 9007 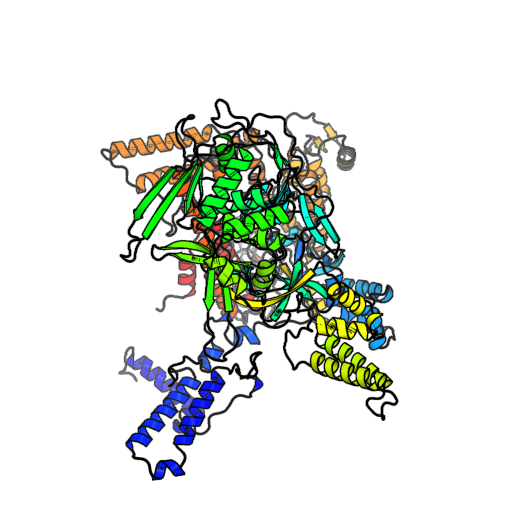O O . ALA A 1 1142 ? -15.455 -34.966 1.528 1.00 92.25 1142 ALA A O 1
ATOM 9008 N N . SER A 1 1143 ? -15.926 -37.052 0.874 1.00 91.62 1143 SER A N 1
ATOM 9009 C CA . SER A 1 1143 ? -16.459 -37.475 2.175 1.00 91.62 1143 SER A CA 1
ATOM 9010 C C . SER A 1 1143 ? -15.428 -37.467 3.312 1.00 91.62 1143 SER A C 1
ATOM 9012 O O . SER A 1 1143 ? -15.798 -37.234 4.461 1.00 91.62 1143 SER A O 1
ATOM 9014 N N . CYS A 1 1144 ? -14.147 -37.735 3.028 1.00 91.31 1144 CYS A N 1
ATOM 9015 C CA . CYS A 1 1144 ? -13.077 -37.675 4.035 1.00 91.31 1144 CYS A CA 1
ATOM 9016 C C . CYS A 1 1144 ? -12.540 -36.256 4.250 1.00 91.31 1144 CYS A C 1
ATOM 9018 O O . CYS A 1 1144 ? -12.006 -35.985 5.323 1.00 91.31 1144 CYS A O 1
ATOM 9020 N N . ALA A 1 1145 ? -12.663 -35.381 3.247 1.00 89.44 1145 ALA A N 1
ATOM 9021 C CA . ALA A 1 1145 ? -12.315 -33.967 3.361 1.00 89.44 1145 ALA A CA 1
ATOM 9022 C C . ALA A 1 1145 ? -13.271 -33.210 4.300 1.00 89.44 1145 ALA A C 1
ATOM 9024 O O . ALA A 1 1145 ? -12.844 -32.293 4.995 1.00 89.44 1145 ALA A O 1
ATOM 9025 N N . GLY A 1 1146 ? -14.536 -33.637 4.372 1.00 88.00 1146 GLY A N 1
ATOM 9026 C CA . GLY A 1 1146 ? -15.542 -33.043 5.252 1.00 88.00 1146 GLY A CA 1
ATOM 9027 C C . GLY A 1 1146 ? -16.298 -31.886 4.601 1.00 88.00 1146 GLY A C 1
ATOM 9028 O O . GLY A 1 1146 ? -16.232 -31.677 3.391 1.00 88.00 1146 GLY A O 1
ATOM 9029 N N . VAL A 1 1147 ? -17.076 -31.165 5.404 1.00 87.25 1147 VAL A N 1
ATOM 9030 C CA . VAL A 1 1147 ? -17.958 -30.090 4.940 1.00 87.25 1147 VAL A CA 1
ATOM 9031 C C . VAL A 1 1147 ? -17.215 -28.757 4.900 1.00 87.25 1147 VAL A C 1
ATOM 9033 O O . VAL A 1 1147 ? -16.556 -28.347 5.861 1.00 87.25 1147 VAL A O 1
ATOM 9036 N N . GLN A 1 1148 ? -17.363 -28.057 3.780 1.00 82.69 1148 GLN A N 1
ATOM 9037 C CA . GLN A 1 1148 ? -16.751 -26.761 3.518 1.00 82.69 1148 GLN A CA 1
ATOM 9038 C C . GLN A 1 1148 ? -17.452 -25.617 4.265 1.00 82.69 1148 GLN A C 1
ATOM 9040 O O . GLN A 1 1148 ? -18.365 -25.812 5.068 1.00 82.69 1148 GLN A O 1
ATOM 9045 N N . GLU A 1 1149 ? -17.024 -24.386 4.002 1.00 77.19 1149 GLU A N 1
ATOM 9046 C CA . GLU A 1 1149 ? -17.535 -23.176 4.653 1.00 77.19 1149 GLU A CA 1
ATOM 9047 C C . GLU A 1 1149 ? -18.983 -22.874 4.255 1.00 77.19 1149 GLU A C 1
ATOM 9049 O O . GLU A 1 1149 ? -19.769 -22.386 5.061 1.00 77.19 1149 GLU A O 1
ATOM 9054 N N . ASN A 1 1150 ? -19.348 -23.217 3.019 1.00 72.81 1150 ASN A N 1
ATOM 9055 C CA . ASN A 1 1150 ? -20.695 -23.066 2.466 1.00 72.81 1150 ASN A CA 1
ATOM 9056 C C . ASN A 1 1150 ? -21.689 -24.143 2.957 1.00 72.81 1150 ASN A C 1
ATOM 9058 O O . ASN A 1 1150 ? -22.832 -24.169 2.504 1.00 72.81 1150 ASN A O 1
ATOM 9062 N N . GLY A 1 1151 ? -21.264 -25.055 3.840 1.00 77.62 1151 GLY A N 1
ATOM 9063 C CA . GLY A 1 1151 ? -22.098 -26.151 4.340 1.00 77.62 1151 GLY A CA 1
ATOM 9064 C C . GLY A 1 1151 ? -22.275 -27.322 3.366 1.00 77.62 1151 GLY A C 1
ATOM 9065 O O . GLY A 1 1151 ? -23.069 -28.221 3.639 1.00 77.62 1151 GLY A O 1
ATOM 9066 N N . ARG A 1 1152 ? -21.549 -27.344 2.240 1.00 83.81 1152 ARG A N 1
ATOM 9067 C CA . ARG A 1 1152 ? -21.579 -28.419 1.235 1.00 83.81 1152 ARG A CA 1
ATOM 9068 C C . ARG A 1 1152 ? -20.279 -29.225 1.243 1.00 83.81 1152 ARG A C 1
ATOM 9070 O O . ARG A 1 1152 ? -19.269 -28.805 1.802 1.00 83.81 1152 ARG A O 1
ATOM 9077 N N . LEU A 1 1153 ? -20.314 -30.407 0.633 1.00 87.56 1153 LEU A N 1
ATOM 9078 C CA . LEU A 1 1153 ? -19.112 -31.206 0.380 1.00 87.56 1153 LEU A CA 1
ATOM 9079 C C . LEU A 1 1153 ? -18.280 -30.584 -0.754 1.00 87.56 1153 LEU A C 1
ATOM 9081 O O . LEU A 1 1153 ? -18.867 -29.997 -1.667 1.00 87.56 1153 LEU A O 1
ATOM 9085 N N . PRO A 1 1154 ? -16.943 -30.734 -0.730 1.00 89.31 1154 PRO A N 1
ATOM 9086 C CA . PRO A 1 1154 ? -16.078 -30.226 -1.786 1.00 89.31 1154 PRO A CA 1
ATOM 9087 C C . PRO A 1 1154 ? -16.362 -30.908 -3.124 1.00 89.31 1154 PRO A C 1
ATOM 9089 O O . PRO A 1 1154 ? -16.643 -32.110 -3.188 1.00 89.31 1154 PRO A O 1
ATOM 9092 N N . GLY A 1 1155 ? -16.254 -30.128 -4.198 1.00 88.56 1155 GLY A N 1
ATOM 9093 C CA . GLY A 1 1155 ? -16.410 -30.628 -5.560 1.00 88.56 1155 GLY A CA 1
ATOM 9094 C C . GLY A 1 1155 ? -15.208 -31.459 -6.013 1.00 88.56 1155 GLY A C 1
ATOM 9095 O O . GLY A 1 1155 ? -14.084 -31.275 -5.543 1.00 88.56 1155 GLY A O 1
ATOM 9096 N N . ILE A 1 1156 ? -15.430 -32.360 -6.972 1.00 91.00 1156 ILE A N 1
ATOM 9097 C CA . ILE A 1 1156 ? -14.331 -33.074 -7.635 1.00 91.00 1156 ILE A CA 1
ATOM 9098 C C . ILE A 1 1156 ? -13.458 -32.052 -8.379 1.00 91.00 1156 ILE A C 1
ATOM 9100 O O . ILE A 1 1156 ? -13.971 -31.191 -9.091 1.00 91.00 1156 ILE A O 1
ATOM 9104 N N . GLY A 1 1157 ? -12.141 -32.154 -8.207 1.00 89.31 1157 GLY A N 1
ATOM 9105 C CA . GLY A 1 1157 ? -11.148 -31.231 -8.757 1.00 89.31 1157 GLY A CA 1
ATOM 9106 C C . GLY A 1 1157 ? -10.783 -30.067 -7.834 1.00 89.31 1157 GLY A C 1
ATOM 9107 O O . GLY A 1 1157 ? -9.874 -29.307 -8.159 1.00 89.31 1157 GLY A O 1
ATOM 9108 N N . GLU A 1 1158 ? -11.433 -29.918 -6.676 1.00 89.06 1158 GLU A N 1
ATOM 9109 C CA . GLU A 1 1158 ? -11.090 -28.852 -5.737 1.00 89.06 1158 GLU A CA 1
ATOM 9110 C C . GLU A 1 1158 ? -9.794 -29.159 -4.974 1.00 89.06 1158 GLU A C 1
ATOM 9112 O O . GLU A 1 1158 ? -9.594 -30.261 -4.454 1.00 89.06 1158 GLU A O 1
ATOM 9117 N N . ASN A 1 1159 ? -8.903 -28.169 -4.895 1.00 91.00 1159 ASN A N 1
ATOM 9118 C CA . ASN A 1 1159 ? -7.626 -28.298 -4.205 1.00 91.00 1159 ASN A CA 1
ATOM 9119 C C . ASN A 1 1159 ? -7.759 -27.896 -2.730 1.00 91.00 1159 ASN A C 1
ATOM 9121 O O . ASN A 1 1159 ? -7.582 -26.731 -2.361 1.00 91.00 1159 ASN A O 1
ATOM 9125 N N . ILE A 1 1160 ? -8.078 -28.874 -1.882 1.00 90.06 1160 ILE A N 1
ATOM 9126 C CA . ILE A 1 1160 ? -8.196 -28.652 -0.438 1.00 90.06 1160 ILE A CA 1
ATOM 9127 C C . ILE A 1 1160 ? -6.833 -28.417 0.224 1.00 90.06 1160 ILE A C 1
ATOM 9129 O O . ILE A 1 1160 ? -6.760 -27.721 1.233 1.00 90.06 1160 ILE A O 1
ATOM 9133 N N . GLY A 1 1161 ? -5.747 -28.941 -0.354 1.00 89.50 1161 GLY A N 1
ATOM 9134 C CA . GLY A 1 1161 ? -4.398 -28.769 0.174 1.00 89.50 1161 GLY A CA 1
ATOM 9135 C C . GLY A 1 1161 ? -3.953 -27.313 0.176 1.00 89.50 1161 GLY A C 1
ATOM 9136 O O . GLY A 1 1161 ? -3.577 -26.784 1.218 1.00 89.50 1161 GLY A O 1
ATOM 9137 N N . VAL A 1 1162 ? -4.074 -26.633 -0.967 1.00 88.56 1162 VAL A N 1
ATOM 9138 C CA . VAL A 1 1162 ? -3.764 -25.198 -1.086 1.00 88.56 1162 VAL A CA 1
ATOM 9139 C C . VAL A 1 1162 ? -4.668 -24.371 -0.171 1.00 88.56 1162 VAL A C 1
ATOM 9141 O O . VAL A 1 1162 ? -4.190 -23.481 0.533 1.00 88.56 1162 VAL A O 1
ATOM 9144 N N . LYS A 1 1163 ? -5.966 -24.695 -0.140 1.00 86.62 1163 LYS A N 1
ATOM 9145 C CA . LYS A 1 1163 ? -6.970 -23.996 0.667 1.00 86.62 1163 LYS A CA 1
ATOM 9146 C C . LYS A 1 1163 ? -6.626 -24.043 2.161 1.00 86.62 1163 LYS A C 1
ATOM 9148 O O . LYS A 1 1163 ? -6.532 -22.995 2.793 1.00 86.62 1163 LYS A O 1
ATOM 9153 N N . HIS A 1 1164 ? -6.359 -25.231 2.703 1.00 85.69 1164 HIS A N 1
ATOM 9154 C CA . HIS A 1 1164 ? -6.009 -25.406 4.114 1.00 85.69 1164 HIS A CA 1
ATOM 9155 C C . HIS A 1 1164 ? -4.616 -24.861 4.458 1.00 85.69 1164 HIS A C 1
ATOM 9157 O O . HIS A 1 1164 ? -4.449 -24.278 5.530 1.00 85.69 1164 HIS A O 1
ATOM 9163 N N . SER A 1 1165 ? -3.638 -24.971 3.550 1.00 86.94 1165 SER A N 1
ATOM 9164 C CA . SER A 1 1165 ? -2.313 -24.362 3.734 1.00 86.94 1165 SER A CA 1
ATOM 9165 C C . SER A 1 1165 ? -2.402 -22.839 3.887 1.00 86.94 1165 SER A C 1
ATOM 9167 O O . SER A 1 1165 ? -1.769 -22.276 4.781 1.00 86.94 1165 SER A O 1
ATOM 9169 N N . MET A 1 1166 ? -3.222 -22.170 3.068 1.00 83.38 1166 MET A N 1
ATOM 9170 C CA . MET A 1 1166 ? -3.458 -20.725 3.184 1.00 83.38 1166 MET A CA 1
ATOM 9171 C C . MET A 1 1166 ? -4.171 -20.361 4.491 1.00 83.38 1166 MET A C 1
ATOM 9173 O O . MET A 1 1166 ? -3.775 -19.404 5.151 1.00 83.38 1166 MET A O 1
ATOM 9177 N N . SER A 1 1167 ? -5.171 -21.142 4.906 1.00 82.31 1167 SER A N 1
ATOM 9178 C CA . SER A 1 1167 ? -5.908 -20.892 6.155 1.00 82.31 1167 SER A CA 1
ATOM 9179 C C . SER A 1 1167 ? -5.074 -21.073 7.408 1.00 82.31 1167 SER A C 1
ATOM 9181 O O . SER A 1 1167 ? -5.321 -20.394 8.395 1.00 82.31 1167 SER A O 1
ATOM 9183 N N . LEU A 1 1168 ? -4.076 -21.955 7.383 1.00 81.75 1168 LEU A N 1
ATOM 9184 C CA . LEU A 1 1168 ? -3.126 -22.063 8.484 1.00 81.75 1168 LEU A CA 1
ATOM 9185 C C . LEU A 1 1168 ? -2.148 -20.877 8.498 1.00 81.75 1168 LEU A C 1
ATOM 9187 O O . LEU A 1 1168 ? -1.776 -20.389 9.562 1.00 81.75 1168 LEU A O 1
ATOM 9191 N N . ALA A 1 1169 ? -1.733 -20.403 7.323 1.00 79.00 1169 ALA A N 1
ATOM 9192 C CA . ALA A 1 1169 ? -0.733 -19.349 7.184 1.00 79.00 1169 ALA A CA 1
ATOM 9193 C C . ALA A 1 1169 ? -1.254 -17.924 7.438 1.00 79.00 1169 ALA A C 1
ATOM 9195 O O . ALA A 1 1169 ? -0.511 -17.076 7.945 1.00 79.00 1169 ALA A O 1
ATOM 9196 N N . GLU A 1 1170 ? -2.504 -17.639 7.069 1.00 76.94 1170 GLU A N 1
ATOM 9197 C CA . GLU A 1 1170 ? -3.116 -16.316 7.224 1.00 76.94 1170 GLU A CA 1
ATOM 9198 C C . GLU A 1 1170 ? -3.087 -15.842 8.690 1.00 76.94 1170 GLU A C 1
ATOM 9200 O O . GLU A 1 1170 ? -2.505 -14.780 8.934 1.00 76.94 1170 GLU A O 1
ATOM 9205 N N . PRO A 1 1171 ? -3.602 -16.600 9.684 1.00 74.69 1171 PRO A N 1
ATOM 9206 C CA . PRO A 1 1171 ? -3.584 -16.181 11.084 1.00 74.69 1171 PRO A CA 1
ATOM 9207 C C . PRO A 1 1171 ? -2.179 -15.934 11.607 1.00 74.69 1171 PRO A C 1
ATOM 9209 O O . PRO A 1 1171 ? -1.988 -15.033 12.408 1.00 74.69 1171 PRO A O 1
ATOM 9212 N N . LEU A 1 1172 ? -1.180 -16.685 11.139 1.00 74.94 1172 LEU A N 1
ATOM 9213 C CA . LEU A 1 1172 ? 0.207 -16.513 11.577 1.00 74.94 1172 LEU A CA 1
ATOM 9214 C C . LEU A 1 1172 ? 0.791 -15.189 11.092 1.00 74.94 1172 LEU A C 1
ATOM 9216 O O . LEU A 1 1172 ? 1.500 -14.504 11.828 1.00 74.94 1172 LEU A O 1
ATOM 9220 N N . THR A 1 1173 ? 0.450 -14.801 9.865 1.00 71.25 1173 THR A N 1
ATOM 9221 C CA . THR A 1 1173 ? 0.853 -13.511 9.305 1.00 71.25 1173 THR A CA 1
ATOM 9222 C C . THR A 1 1173 ? 0.091 -12.373 9.983 1.00 71.25 1173 THR A C 1
ATOM 9224 O O . THR A 1 1173 ? 0.684 -11.356 10.335 1.00 71.25 1173 THR A O 1
ATOM 9227 N N . GLN A 1 1174 ? -1.207 -12.564 10.232 1.00 68.75 1174 GLN A N 1
ATOM 9228 C CA . GLN A 1 1174 ? -2.038 -11.609 10.962 1.00 68.75 1174 GLN A CA 1
ATOM 9229 C C . GLN A 1 1174 ? -1.604 -11.458 12.421 1.00 68.75 1174 GLN A C 1
ATOM 9231 O O . GLN A 1 1174 ? -1.602 -10.345 12.926 1.00 68.75 1174 GLN A O 1
ATOM 9236 N N . MET A 1 1175 ? -1.166 -12.525 13.093 1.00 66.88 1175 MET A N 1
ATOM 9237 C CA . MET A 1 1175 ? -0.606 -12.459 14.444 1.00 66.88 1175 MET A CA 1
ATOM 9238 C C . MET A 1 1175 ? 0.636 -11.568 14.467 1.00 66.88 1175 MET A C 1
ATOM 9240 O O . MET A 1 1175 ? 0.677 -10.632 15.262 1.00 66.88 1175 MET A O 1
ATOM 9244 N N . ALA A 1 1176 ? 1.579 -11.783 13.544 1.00 65.25 1176 ALA A N 1
ATOM 9245 C CA . ALA A 1 1176 ? 2.776 -10.949 13.408 1.00 65.25 1176 ALA A CA 1
ATOM 9246 C C . ALA A 1 1176 ? 2.445 -9.471 13.110 1.00 65.25 1176 ALA A C 1
ATOM 9248 O O . ALA A 1 1176 ? 3.091 -8.565 13.637 1.00 65.25 1176 ALA A O 1
ATOM 9249 N N . LEU A 1 1177 ? 1.416 -9.208 12.294 1.00 61.09 1177 LEU A N 1
ATOM 9250 C CA . LEU A 1 1177 ? 0.934 -7.850 12.007 1.00 61.09 1177 LEU A CA 1
ATOM 9251 C C . LEU A 1 1177 ? 0.183 -7.229 13.199 1.00 61.09 1177 LEU A C 1
ATOM 9253 O O . LEU A 1 1177 ? 0.323 -6.036 13.467 1.00 61.09 1177 LEU A O 1
ATOM 9257 N N . SER A 1 1178 ? -0.576 -8.031 13.949 1.00 55.50 1178 SER A N 1
ATOM 9258 C CA . SER A 1 1178 ? -1.389 -7.598 15.091 1.00 55.50 1178 SER A CA 1
ATOM 9259 C C . SER A 1 1178 ? -0.558 -7.139 16.288 1.00 55.50 1178 SER A C 1
ATOM 9261 O O . SER A 1 1178 ? -1.054 -6.371 17.114 1.00 55.50 1178 SER A O 1
ATOM 9263 N N . THR A 1 1179 ? 0.722 -7.525 16.347 1.00 60.28 1179 THR A N 1
ATOM 9264 C CA . THR A 1 1179 ? 1.701 -7.031 17.326 1.00 60.28 1179 THR A CA 1
ATOM 9265 C C . THR A 1 1179 ? 1.829 -5.502 17.289 1.00 60.28 1179 THR A C 1
ATOM 9267 O O . THR A 1 1179 ? 2.074 -4.890 18.329 1.00 60.28 1179 THR A O 1
ATOM 9270 N N . LYS A 1 1180 ? 1.573 -4.857 16.134 1.00 55.00 1180 LYS A N 1
ATOM 9271 C CA . LYS A 1 1180 ? 1.463 -3.388 16.035 1.00 55.00 1180 LYS A CA 1
ATOM 9272 C C . LYS A 1 1180 ? 0.344 -2.829 16.915 1.00 55.00 1180 LYS A C 1
ATOM 9274 O O . LYS A 1 1180 ? 0.512 -1.818 17.586 1.00 55.00 1180 LYS A O 1
ATOM 9279 N N . HIS A 1 1181 ? -0.810 -3.493 16.929 1.00 54.25 1181 HIS A N 1
ATOM 9280 C CA . HIS A 1 1181 ? -2.023 -2.997 17.582 1.00 54.25 1181 HIS A CA 1
ATOM 9281 C C . HIS A 1 1181 ? -2.068 -3.279 19.087 1.00 54.25 1181 HIS A C 1
ATOM 9283 O O . HIS A 1 1181 ? -2.833 -2.636 19.807 1.00 54.25 1181 HIS A O 1
ATOM 9289 N N . THR A 1 1182 ? -1.281 -4.236 19.579 1.00 56.72 1182 THR A N 1
ATOM 9290 C CA . THR A 1 1182 ? -1.218 -4.592 21.006 1.00 56.72 1182 THR A CA 1
ATOM 9291 C C . THR A 1 1182 ? -0.102 -3.868 21.761 1.00 56.72 1182 THR A C 1
ATOM 9293 O O . THR A 1 1182 ? -0.034 -3.994 22.984 1.00 56.72 1182 THR A O 1
ATOM 9296 N N . ALA A 1 1183 ? 0.756 -3.110 21.059 1.00 57.59 1183 ALA A N 1
ATOM 9297 C CA . ALA A 1 1183 ? 1.832 -2.281 21.615 1.00 57.59 1183 ALA A CA 1
ATOM 9298 C C . ALA A 1 1183 ? 2.723 -3.002 22.653 1.00 57.59 1183 ALA A C 1
ATOM 9300 O O . ALA A 1 1183 ? 3.243 -2.382 23.580 1.00 57.59 1183 ALA A O 1
ATOM 9301 N N . GLY A 1 1184 ? 2.885 -4.325 22.528 1.00 57.31 1184 GLY A N 1
ATOM 9302 C CA . GLY A 1 1184 ? 3.726 -5.125 23.422 1.00 57.31 1184 GLY A CA 1
ATOM 9303 C C . GLY A 1 1184 ? 3.233 -5.235 24.873 1.00 57.31 1184 GLY A C 1
ATOM 9304 O O . GLY A 1 1184 ? 4.057 -5.439 25.765 1.00 57.31 1184 GLY A O 1
ATOM 9305 N N . ILE A 1 1185 ? 1.927 -5.095 25.136 1.00 62.16 1185 ILE A N 1
ATOM 9306 C CA . ILE A 1 1185 ? 1.342 -5.300 26.474 1.00 62.16 1185 ILE A CA 1
ATOM 9307 C C . ILE A 1 1185 ? 1.508 -6.767 26.917 1.00 62.16 1185 ILE A C 1
ATOM 9309 O O . ILE A 1 1185 ? 1.172 -7.702 26.185 1.00 62.16 1185 ILE A O 1
ATOM 9313 N N . ALA A 1 1186 ? 2.016 -6.974 28.136 1.00 52.47 1186 ALA A N 1
ATOM 9314 C CA . ALA A 1 1186 ? 2.280 -8.301 28.689 1.00 52.47 1186 ALA A CA 1
ATOM 9315 C C . ALA A 1 1186 ? 0.972 -8.986 29.135 1.00 52.47 1186 ALA A C 1
ATOM 9317 O O . ALA A 1 1186 ? 0.391 -8.604 30.143 1.00 52.47 1186 ALA A O 1
ATOM 9318 N N . GLY A 1 1187 ? 0.514 -9.999 28.389 1.00 47.06 1187 GLY A N 1
ATOM 9319 C CA . GLY A 1 1187 ? -0.725 -10.748 28.683 1.00 47.06 1187 GLY A CA 1
ATOM 9320 C C . GLY A 1 1187 ? -1.272 -11.560 27.500 1.00 47.06 1187 GLY A C 1
ATOM 9321 O O . GLY A 1 1187 ? -1.979 -12.549 27.681 1.00 47.06 1187 GLY A O 1
ATOM 9322 N N . SER A 1 1188 ? -0.871 -11.208 26.276 1.00 45.53 1188 SER A N 1
ATOM 9323 C CA . SER A 1 1188 ? -1.172 -11.947 25.045 1.00 45.53 1188 SER A CA 1
ATOM 9324 C C . SER A 1 1188 ? -0.326 -13.229 24.945 1.00 45.53 1188 SER A C 1
ATOM 9326 O O . SER A 1 1188 ? 0.727 -13.245 24.308 1.00 45.53 1188 SER A O 1
ATOM 9328 N N . LYS A 1 1189 ? -0.760 -14.323 25.584 1.00 38.72 1189 LYS A N 1
ATOM 9329 C CA . LYS A 1 1189 ? -0.161 -15.658 25.395 1.00 38.72 1189 LYS A CA 1
ATOM 9330 C C . LYS A 1 1189 ? -0.541 -16.226 24.020 1.00 38.72 1189 LYS A C 1
ATOM 9332 O O . LYS A 1 1189 ? -1.490 -16.994 23.907 1.00 38.72 1189 LYS A O 1
ATOM 9337 N N . GLY A 1 1190 ? 0.196 -15.852 22.979 1.00 47.91 1190 GLY A N 1
ATOM 9338 C CA . GLY A 1 1190 ? 0.210 -16.573 21.705 1.00 47.91 1190 GLY A CA 1
ATOM 9339 C C . GLY A 1 1190 ? 1.324 -17.620 21.708 1.00 47.91 1190 GLY A C 1
ATOM 9340 O O . GLY A 1 1190 ? 2.433 -17.328 22.152 1.00 47.91 1190 GLY A O 1
ATOM 9341 N N . MET A 1 1191 ? 1.055 -18.838 21.229 1.00 49.53 1191 MET A N 1
ATOM 9342 C CA . MET A 1 1191 ? 2.122 -19.790 20.895 1.00 49.53 1191 MET A CA 1
ATOM 9343 C C . MET A 1 1191 ? 3.060 -19.132 19.873 1.00 49.53 1191 MET A C 1
ATOM 9345 O O . MET A 1 1191 ? 2.608 -18.676 18.825 1.00 49.53 1191 MET A O 1
ATOM 9349 N N . GLY A 1 1192 ? 4.354 -19.061 20.184 1.00 57.81 1192 GLY A N 1
ATOM 9350 C CA . GLY A 1 1192 ? 5.345 -18.476 19.284 1.00 57.81 1192 GLY A CA 1
ATOM 9351 C C . GLY A 1 1192 ? 5.525 -19.308 18.011 1.00 57.81 1192 GLY A C 1
ATOM 9352 O O . GLY A 1 1192 ? 5.426 -20.536 18.038 1.00 57.81 1192 GLY A O 1
ATOM 9353 N N . MET A 1 1193 ? 5.856 -18.642 16.901 1.00 63.00 1193 MET A N 1
ATOM 9354 C CA . MET A 1 1193 ? 6.152 -19.270 15.602 1.00 63.00 1193 MET A CA 1
ATOM 9355 C C . MET A 1 1193 ? 7.215 -20.380 15.699 1.00 63.00 1193 MET A C 1
ATOM 9357 O O . MET A 1 1193 ? 7.181 -21.346 14.940 1.00 63.00 1193 MET A O 1
ATOM 9361 N N . SER A 1 1194 ? 8.136 -20.273 16.663 1.00 61.66 1194 SER A N 1
ATOM 9362 C CA . SER A 1 1194 ? 9.138 -21.299 16.964 1.00 61.66 1194 SER A CA 1
ATOM 9363 C C . SER A 1 1194 ? 8.512 -22.646 17.326 1.00 61.66 1194 SER A C 1
ATOM 9365 O O . SER A 1 1194 ? 8.965 -23.662 16.815 1.00 61.66 1194 SER A O 1
ATOM 9367 N N . ALA A 1 1195 ? 7.441 -22.668 18.123 1.00 66.56 1195 ALA A N 1
ATOM 9368 C CA . ALA A 1 1195 ? 6.763 -23.903 18.509 1.00 66.56 1195 ALA A CA 1
ATOM 9369 C C . ALA A 1 1195 ? 6.086 -24.577 17.306 1.00 66.56 1195 ALA A C 1
ATOM 9371 O O . ALA A 1 1195 ? 6.201 -25.786 17.131 1.00 66.56 1195 ALA A O 1
ATOM 9372 N N . ILE A 1 1196 ? 5.434 -23.792 16.442 1.00 67.38 1196 ILE A N 1
ATOM 9373 C CA . ILE A 1 1196 ? 4.796 -24.297 15.215 1.00 67.38 1196 ILE A CA 1
ATOM 9374 C C . ILE A 1 1196 ? 5.849 -24.867 14.268 1.00 67.38 1196 ILE A C 1
ATOM 9376 O O . ILE A 1 1196 ? 5.675 -25.956 13.728 1.00 67.38 1196 ILE A O 1
ATOM 9380 N N . LYS A 1 1197 ? 6.970 -24.159 14.115 1.00 64.56 1197 LYS A N 1
ATOM 9381 C CA . LYS A 1 1197 ? 8.097 -24.626 13.317 1.00 64.56 1197 LYS A CA 1
ATOM 9382 C C . LYS A 1 1197 ? 8.659 -25.944 13.858 1.00 64.56 1197 LYS A C 1
ATOM 9384 O O . LYS A 1 1197 ? 8.833 -26.869 13.082 1.00 64.56 1197 LYS A O 1
ATOM 9389 N N . THR A 1 1198 ? 8.846 -26.079 15.173 1.00 68.81 1198 THR A N 1
ATOM 9390 C CA . THR A 1 1198 ? 9.294 -27.341 15.790 1.00 68.81 1198 THR A CA 1
ATOM 9391 C C . THR A 1 1198 ? 8.305 -28.492 15.577 1.00 68.81 1198 THR A C 1
ATOM 9393 O O . THR A 1 1198 ? 8.737 -29.622 15.365 1.00 68.81 1198 THR A O 1
ATOM 9396 N N . ILE A 1 1199 ? 6.995 -28.224 15.607 1.00 70.19 1199 ILE A N 1
ATOM 9397 C CA . ILE A 1 1199 ? 5.961 -29.237 15.332 1.00 70.19 1199 ILE A CA 1
ATOM 9398 C C . ILE A 1 1199 ? 6.027 -29.703 13.870 1.00 70.19 1199 ILE A C 1
ATOM 9400 O O . ILE A 1 1199 ? 5.905 -30.896 13.603 1.00 70.19 1199 ILE A O 1
ATOM 9404 N N . LEU A 1 1200 ? 6.225 -28.775 12.930 1.00 67.12 1200 LEU A N 1
ATOM 9405 C CA . LEU A 1 1200 ? 6.228 -29.072 11.496 1.00 67.12 1200 LEU A CA 1
ATOM 9406 C C . LEU A 1 1200 ? 7.553 -29.660 11.001 1.00 67.12 1200 LEU A C 1
ATOM 9408 O O . LEU A 1 1200 ? 7.539 -30.518 10.125 1.00 67.12 1200 LEU A O 1
ATOM 9412 N N . GLU A 1 1201 ? 8.688 -29.239 11.563 1.00 64.12 1201 GLU A N 1
ATOM 9413 C CA . GLU A 1 1201 ? 10.015 -29.676 11.119 1.00 64.12 1201 GLU A CA 1
ATOM 9414 C C . GLU A 1 1201 ? 10.400 -31.087 11.581 1.00 64.12 1201 GLU A C 1
ATOM 9416 O O . GLU A 1 1201 ? 11.498 -31.490 11.226 1.00 64.12 1201 GLU A O 1
ATOM 9421 N N . MET A 1 1202 ? 9.536 -31.819 12.316 1.00 44.56 1202 MET A N 1
ATOM 9422 C CA . MET A 1 1202 ? 9.778 -33.144 12.930 1.00 44.56 1202 MET A CA 1
ATOM 9423 C C . MET A 1 1202 ? 11.248 -33.341 13.347 1.00 44.56 1202 MET A C 1
ATOM 9425 O O . MET A 1 1202 ? 12.060 -33.688 12.489 1.00 44.56 1202 MET A O 1
ATOM 9429 N N . PRO A 1 1203 ? 11.625 -33.172 14.634 1.00 37.78 1203 PRO A N 1
ATOM 9430 C CA . PRO A 1 1203 ? 13.028 -33.254 15.040 1.00 37.78 1203 PRO A CA 1
ATOM 9431 C C . PRO A 1 1203 ? 13.654 -34.518 14.458 1.00 37.78 1203 PRO A C 1
ATOM 9433 O O . PRO A 1 1203 ? 13.117 -35.607 14.659 1.00 37.78 1203 PRO A O 1
ATOM 9436 N N . ALA A 1 1204 ? 14.724 -34.335 13.676 1.00 34.72 1204 ALA A N 1
ATOM 9437 C CA . ALA A 1 1204 ? 15.457 -35.430 13.062 1.00 34.72 1204 ALA A CA 1
ATOM 9438 C C . ALA A 1 1204 ? 15.797 -36.435 14.169 1.00 34.72 1204 ALA A C 1
ATOM 9440 O O . ALA A 1 1204 ? 16.592 -36.127 15.058 1.00 34.72 1204 ALA A O 1
ATOM 9441 N N . SER A 1 1205 ? 15.089 -37.564 14.158 1.00 28.27 1205 SER A N 1
ATOM 9442 C CA . SER A 1 1205 ? 15.199 -38.635 15.146 1.00 28.27 1205 SER A CA 1
ATOM 9443 C C . SER A 1 1205 ? 16.530 -39.350 15.037 1.00 28.27 1205 SER A C 1
ATOM 9445 O O . SER A 1 1205 ? 16.890 -39.667 13.876 1.00 28.27 1205 SER A O 1
#

Foldseek 3Di:
DVPDDDPRVVVVVVVVVVVVVCVVVVHDPCRVPDDPDDDDDDCVVFPWDCDPDNPDIPGALLVVLVVQLVVLVVCVDPVNVVPDDPVVVVVSVVLNVQSVCVQCQNHAHPDPDGGHHDVCQQCDPDNCNHCCNVPPVDDDDPLKDKFFEDEDLVDFQQEKAAEPVSLLRSCVVVLLVVVVVVVDDSVVSNVCSVVVDPSSVVSSVVVLQLFWWWWADPPCLALLNTFTHRYDYDHDRHMYHHPLSCVSNVDDFDFDDFDDFFWKKAQDDDDDDDDDDDDRPGIFTDRGGLVRADFDAFPDDDPFKTKGAHDPRMWTWFADPRDIDTFDFGMKMKGFFFWWKFFQFPLRATDIAGQPWFAWAADQLRDTDIDGDDFLTKGKFFQADDPPPFAADQKDAFDDDPPWPFDFDRIDGLFLLVLLLLLLCLFFKDWDPDDLQQIKIKGKDPQPLSVVSNQVSVCVRRVHRWDKDKDWDWDQDDPRDIDIIIMIITRGNRVSVVSCQAQDHDQQGGAGGSSQLSHDLRSLLSNLLSQCLGQKDWDWDDDPPDPDAIDIKIKGKGLHPRHLVVVQVSCSNNSFHKYWDWDADPVRRIMIMITGDLVNLVVCLVRRDHSRPVRNVSSVPHDDDPDPDFQFWARFHDPVVLVVLLVQLVVLLVVLCPPHPRDDPVSVVSNVLSVVLSVQSVDPDDPNDTRTLVSVVSSVVSVGPVCVDPSNVSRVVRSPDPRMGMIGGNDMGIDDPDGMRMDTHTPPDTWGDRSGGDGTIRMMMMRIDDDPVSSCCSVCPRRCLNVQADQQPLWGSSAQAAQLLLLQLQLFAADPPADEEEDADLVVLQVCCVVVVDGSRYWYQYNNDTAGNSLSQLQVLPDPVLRDRNDRRASVVRRVSLSVCCQPPSPCSSVSNSSSSVSSNVRSPDPVVDADPLLQDADPVLVVLVVVLVVVQVVVCVVVVNDDDLVSLCVSQVCSLVVQLVVVLVVCVVSVRNLNSCQGSVRDDHSLLSCQARHNLFWFAALVRHIGSDTTGDHVSRPGDPVSVVRLVRLQVSLVVLLVPQLVLLVVQLVVLCVVQQQQFAAAAAQLALAFDKDFLPDPVLAQFFFSAFDAAPVGHGLHHGRDGDHPVSSVSCVVSVHTITGTAAQVRAPDPTHGHQNNLGAGSSRHTDDGGDRVSNNVSSSVSVVSSVVSNCSNVSSRRPDPPDDDPVVVCCVVVPPPD

Secondary structure (DSSP, 8-state):
-TT--THHHHHHHHHHHHHHHHHHHT--HHHHH--SS-----GGGS-EEEPSSTT-EEE-HHHHHHHHHHHHHHHT-HHHHTTS-HHHHHHHHHHHHHHHHHHHTSS--SSSS----HHHHHH-SSTTTSHIIIIII----SSEEEEEEEE-TTS-TTEEEEEHHHHHHHHHHHHHHHHHHTT--HHHHHHHHHTT-HHHHHHHHHHHHH--EEEE-SS--SGGGEEEEEEEEESSSEEEE-HHHHHHHT-----B-----EEEEE-----SS---S------EEEEE-GGG----SEEEEETTEEEEEPPTT-EEEEEETTEEEEE---EEEEE-S--EEEEEETTS-EEEEETTS-EEEE-TTS-EEEE---TT-EEEEE-S---TT-PPP-EEEPPP-TT-SS---SEEE-SHHHHHHHHHHHHHEEE----TT---EEEE-S-HHHHHHHHHHHHHHHTSPPPPEEEEEEE--TTS--EEEEEEEE--HHHHHHHHHHS-SSGGG----TTGGGS-HHHHHHHHHHHHHTTEEEEEEE-TTSTT-EEEEEEEEES-HHHHHHHHHHHHHTT--EEEEEEE-TTS-EEEEEEE-HHHHHHHHHH-----HHHHHHHHT----S---SS-------HHHHHHHHHHHHHHHHHTTTTS--SSHHHHHHHHHHHHHHHHHT--S-TT----HHHHHHHHTTT-GGGGSHHHHHHHHHHH-SSEEEEEEEEEEE-SS---EEEEE-TTT--B-BTT---B--EEEEE---SHHHHHHIIIIISGGG--B-TTT--BSS---THHHHHHHHHHSPPTTPPPEEES-HHHHHHHHHTTSS-TTS-EEETTEEE-HHHHHHHHHS-GGG--TT----HHHHHHHHHHHHHH-GGGHHHHHHHHHHHHHHHHTSGGGS--GGGGPPPHHHHHHHHHHHHHHHHHHHHTTTPPPHHHHHHHHHHHHHHHHHHHHHHHHHTT-HHHHHHHHTSS--HHHHIIIII--B-BB-TTSPBPSS-B-S-TTT---HHHHHHHHHHHHHHHHHHHHTTHHHHHHHHHHHHHHTT-BEEES-------EEEETT-GGGTTPBBSS-EE-TTS-EEE-TT-B--HHHHHHHHHTT--EEEE--GGG---SSSEEHHHH---TTSSPPPTT-BHHHHHHHHHHHHHHHHHHHHHHHTTBTT--PPPHHHHHHHHT----

pLDDT: mean 76.76, std 14.26, range [23.33, 95.06]

Sequence (1205 aa):
MGNLSGVKKDDAIKQIKYLKVLKESGITPAEAYTIQYLPVIPPLFRPIYPTGDNSNMRVGDINNLYKQVILVNEGLGDKVLDVMPDEEKKSLRRELFGAVKALQGLDKPVSGKDFKGFIAAIKGDVPKEGFFQSKLLKKQQDIAGRATIGGDPSLELDEIKMPEDMAWTLYGPFIIGELVRSGMKIIDAEIELKDRTDKARSVLLMVMKDRPVLLNRAPTLHKFNIMAFKPSMHQGKTLLIPPMVMKPYGADVDGDSLTNSVYCTYDFCGGGMPFSGDTKIRYTYGLVNLRDFPRKELISESENKEVYKVPENIKVLTVWNGKEEWLRPENFSVHKNLKINEVVTNTSRTIHCSDDHSLVTVDDDLDYVKSKAELGMTIPRLRKPVKEGIECIKEIELPDVDNGKYKMPDVVAVDATLGYFTGAFIGNGWVNNGAEEKTAICFASNEKPVVDFLEEIISVYCNEKVHTNSVASTHTPFDGKECLHTKHTWYVKRLACYLRENIGSGARNKHLPRFWMHTDEDFRWGLLSGLIDTDGAICLNTVMRTRKSIQVTLNYTTTSRVLAYEIVALAHTLNLTASASVIKTPKGEECYCVNFTQESIGVMQRKLVLKNTEKNKRVADYKPNRDYKRNKYTPRLSAHRLKELRAAIYSEAKRHGVNKKPKTDQEQEIVRRCMRLYEIVGGNGKSHFVIPRPSALNIFDLNLDIFSDSFWAKWKNMVLDENVEWELVSEIKPLPFITEAYDLTIPPAYTMVTESGMVVFDTMQVHVPVSEEARREALDKMLPSQNLFSILDKSPHYVPSGEAIFGLYLGTKERTGASLKTYQNAGDVIKDLDLNRIQATDPILLQNIRTTPGSVKVNMVLPPEFRDYNRVITKKTLSEILRQVGQKYPSDYARIAKELKDLGDTWAFSPEASLSFKDFELPDIRNKILSDAGRTLASRKMQRMGRTSPTDIIDVYAGVQDKLIPALMEEGRRKENKFYEWAVSGSRGNPVQLSSIWGAPVLVTDLQDRVIPRPIKRNFIEGLTPGEYFTSLYGARKGITAAKTEVQLPGALAKELTASNVDLIVTIADCGTRKGIDFDISDRDALDRLAAIDVRDSSGNVLVGRNSIITSRVIDSLKKGGVLTIKARSVTTCEALKGVCASCAGVQENGRLPGIGENIGVKHSMSLAEPLTQMALSTKHTAGIAGSKGMGMSAIKTILEMPAS